Protein AF-A0A139XMS8-F1 (afdb_monomer)

Structure (mmCIF, N/CA/C/O backbone):
data_AF-A0A139XMS8-F1
#
_entry.id   AF-A0A139XMS8-F1
#
loop_
_atom_site.group_PDB
_atom_site.id
_atom_site.type_symbol
_atom_site.label_atom_id
_atom_site.label_alt_id
_atom_site.label_comp_id
_atom_site.label_asym_id
_atom_site.label_entity_id
_atom_site.label_seq_id
_atom_site.pdbx_PDB_ins_code
_atom_site.Cartn_x
_atom_site.Cartn_y
_atom_site.Cartn_z
_atom_site.occupancy
_atom_site.B_iso_or_equiv
_atom_site.auth_seq_id
_atom_site.auth_comp_id
_atom_site.auth_asym_id
_atom_site.auth_atom_id
_atom_site.pdbx_PDB_model_num
ATOM 1 N N . MET A 1 1 ? 12.593 -38.403 -0.834 1.00 28.36 1 MET A N 1
ATOM 2 C CA . MET A 1 1 ? 12.877 -39.832 -1.099 1.00 28.36 1 MET A CA 1
ATOM 3 C C . MET A 1 1 ? 11.917 -40.337 -2.166 1.00 28.36 1 MET A C 1
ATOM 5 O O . MET A 1 1 ? 10.718 -40.277 -1.941 1.00 28.36 1 MET A O 1
ATOM 9 N N . CYS A 1 2 ? 12.423 -40.807 -3.309 1.00 22.36 2 CYS A N 1
ATOM 10 C CA . CYS A 1 2 ? 11.648 -41.627 -4.243 1.00 22.36 2 CYS A CA 1
ATOM 11 C C . CYS A 1 2 ? 11.871 -43.104 -3.906 1.00 22.36 2 CYS A C 1
ATOM 13 O O . CYS A 1 2 ? 13.019 -43.535 -3.907 1.00 22.36 2 CYS A O 1
ATOM 15 N N . ALA A 1 3 ? 10.787 -43.836 -3.636 1.00 28.11 3 ALA A N 1
ATOM 16 C CA . ALA A 1 3 ? 10.523 -45.228 -4.031 1.00 28.11 3 ALA A CA 1
ATOM 17 C C . ALA A 1 3 ? 9.427 -45.806 -3.122 1.00 28.11 3 ALA A C 1
ATOM 19 O O . ALA A 1 3 ? 9.682 -46.049 -1.953 1.00 28.11 3 ALA A O 1
ATOM 20 N N . TYR A 1 4 ? 8.214 -45.983 -3.650 1.00 31.59 4 TYR A N 1
ATOM 21 C CA . TYR A 1 4 ? 7.414 -47.217 -3.585 1.00 31.59 4 TYR A CA 1
ATOM 22 C C . TYR A 1 4 ? 6.057 -46.943 -4.242 1.00 31.59 4 TYR A C 1
ATOM 24 O O . TYR A 1 4 ? 5.257 -46.144 -3.766 1.00 31.59 4 TYR A O 1
ATOM 32 N N . GLY A 1 5 ? 5.827 -47.591 -5.384 1.00 29.69 5 GLY A N 1
ATOM 33 C CA . GLY A 1 5 ? 4.595 -47.477 -6.152 1.00 29.69 5 GLY A CA 1
ATOM 34 C C . GLY A 1 5 ? 3.481 -48.386 -5.635 1.00 29.69 5 GLY A C 1
ATOM 35 O O . GLY A 1 5 ? 3.719 -49.536 -5.264 1.00 29.69 5 GLY A O 1
ATOM 36 N N . ARG A 1 6 ? 2.243 -47.893 -5.722 1.00 28.56 6 ARG A N 1
ATOM 37 C CA . ARG A 1 6 ? 1.033 -48.708 -5.897 1.00 28.56 6 ARG A CA 1
ATOM 38 C C . ARG A 1 6 ? 0.115 -48.017 -6.909 1.00 28.56 6 ARG A C 1
ATOM 40 O O . ARG A 1 6 ? -0.144 -46.825 -6.798 1.00 28.56 6 ARG A O 1
ATOM 47 N N . ARG A 1 7 ? -0.321 -48.776 -7.919 1.00 29.91 7 ARG A N 1
ATOM 48 C CA . ARG A 1 7 ? -1.271 -48.356 -8.965 1.00 29.91 7 ARG A CA 1
ATOM 49 C C . ARG A 1 7 ? -2.703 -48.262 -8.403 1.00 29.91 7 ARG A C 1
ATOM 51 O O . ARG A 1 7 ? -3.052 -49.113 -7.584 1.00 29.91 7 ARG A O 1
ATOM 58 N N . PRO A 1 8 ? -3.541 -47.321 -8.876 1.00 32.38 8 PRO A N 1
ATOM 59 C CA . PRO A 1 8 ? -4.981 -47.316 -8.612 1.00 32.38 8 PRO A CA 1
ATOM 60 C C . PRO A 1 8 ? -5.748 -48.284 -9.549 1.00 32.38 8 PRO A C 1
ATOM 62 O O . PRO A 1 8 ? -5.220 -48.649 -10.606 1.00 32.38 8 PRO A O 1
ATOM 65 N N . PRO A 1 9 ? -6.965 -48.731 -9.175 1.00 37.03 9 PRO A N 1
ATOM 66 C CA . PRO A 1 9 ? -7.770 -49.674 -9.959 1.00 37.03 9 PRO A CA 1
ATOM 67 C C . PRO A 1 9 ? -8.515 -48.993 -11.131 1.00 37.03 9 PRO A C 1
ATOM 69 O O . PRO A 1 9 ? -8.718 -47.778 -11.098 1.00 37.03 9 PRO A O 1
ATOM 72 N N . PRO A 1 10 ? -8.926 -49.754 -12.167 1.00 37.81 10 PRO A N 1
ATOM 73 C CA . PRO A 1 10 ? -9.587 -49.212 -13.356 1.00 37.81 10 PRO A CA 1
ATOM 74 C C . PRO A 1 10 ? -11.092 -48.941 -13.137 1.00 37.81 10 PRO A C 1
ATOM 76 O O . PRO A 1 10 ? -11.709 -49.587 -12.285 1.00 37.81 10 PRO A O 1
ATOM 79 N N . PRO A 1 11 ? -11.699 -48.022 -13.916 1.00 40.06 11 PRO A N 1
ATOM 80 C CA . PRO A 1 11 ? -13.131 -47.727 -13.857 1.00 40.06 11 PRO A CA 1
ATOM 81 C C . PRO A 1 11 ? -13.987 -48.827 -14.526 1.00 40.06 11 PRO A C 1
ATOM 83 O O . PRO A 1 11 ? -13.486 -49.550 -15.393 1.00 40.06 11 PRO A O 1
ATOM 86 N N . PRO A 1 12 ? -15.272 -48.970 -14.140 1.00 41.56 12 PRO A N 1
ATOM 87 C CA . PRO A 1 12 ? -16.176 -49.971 -14.707 1.00 41.56 12 PRO A CA 1
ATOM 88 C C . PRO A 1 12 ? -16.690 -49.577 -16.110 1.00 41.56 12 PRO A C 1
ATOM 90 O O . PRO A 1 12 ? -16.670 -48.396 -16.458 1.00 41.56 12 PRO A O 1
ATOM 93 N N . PRO A 1 13 ? -17.142 -50.553 -16.925 1.00 40.00 13 PRO A N 1
ATOM 94 C CA . PRO A 1 13 ? -17.497 -50.339 -18.325 1.00 40.00 13 PRO A CA 1
ATOM 95 C C . PRO A 1 13 ? -18.930 -49.819 -18.518 1.00 40.00 13 PRO A C 1
ATOM 97 O O . PRO A 1 13 ? -19.867 -50.274 -17.862 1.00 40.00 13 PRO A O 1
ATOM 100 N N . ASP A 1 14 ? -19.083 -48.921 -19.493 1.00 35.31 14 ASP A N 1
ATOM 101 C CA . ASP A 1 14 ? -20.360 -48.445 -20.028 1.00 35.31 14 ASP A CA 1
ATOM 102 C C . ASP A 1 14 ? -21.156 -49.561 -20.721 1.00 35.31 14 ASP A C 1
ATOM 104 O O . ASP A 1 14 ? -20.633 -50.315 -21.547 1.00 35.31 14 ASP A O 1
ATOM 108 N N . GLY A 1 15 ? -22.463 -49.591 -20.458 1.00 32.69 15 GLY A N 1
ATOM 109 C CA . GLY A 1 15 ? -23.435 -50.421 -21.159 1.00 32.69 15 GLY A CA 1
ATOM 110 C C . GLY A 1 15 ? -24.699 -49.642 -21.530 1.00 32.69 15 GLY A C 1
ATOM 111 O O . GLY A 1 15 ? -25.502 -49.328 -20.665 1.00 32.69 15 GLY A O 1
ATOM 112 N N . GLY A 1 16 ? -24.900 -49.419 -22.836 1.00 29.97 16 GLY A N 1
ATOM 113 C CA . GLY A 1 16 ? -26.219 -49.523 -23.489 1.00 29.97 16 GLY A CA 1
ATOM 114 C C . GLY A 1 16 ? -27.179 -48.313 -23.516 1.00 29.97 16 GLY A C 1
ATOM 115 O O . GLY A 1 16 ? -27.996 -48.144 -22.625 1.00 29.97 16 GLY A O 1
ATOM 116 N N . ARG A 1 17 ? -27.128 -47.576 -24.643 1.00 29.95 17 ARG A N 1
ATOM 117 C CA . ARG A 1 17 ? -28.151 -46.800 -25.425 1.00 29.95 17 ARG A CA 1
ATOM 118 C C . ARG A 1 17 ? -29.668 -47.131 -25.221 1.00 29.95 17 ARG A C 1
ATOM 120 O O . ARG A 1 17 ? -29.920 -48.231 -24.741 1.00 29.95 17 ARG A O 1
ATOM 127 N N . PRO A 1 18 ? -30.679 -46.350 -25.744 1.00 44.03 18 PRO A N 1
ATOM 128 C CA . PRO A 1 18 ? -30.630 -45.360 -26.859 1.00 44.03 18 PRO A CA 1
ATOM 129 C C . PRO A 1 18 ? -31.499 -44.054 -26.809 1.00 44.03 18 PRO A C 1
ATOM 131 O O . PRO A 1 18 ? -32.571 -44.001 -26.227 1.00 44.03 18 PRO A O 1
ATOM 134 N N . ALA A 1 19 ? -31.018 -43.055 -27.573 1.00 30.39 19 ALA A N 1
ATOM 135 C CA . ALA A 1 19 ? -31.659 -42.142 -28.555 1.00 30.39 19 ALA A CA 1
ATOM 136 C C . ALA A 1 19 ? -33.022 -41.433 -28.331 1.00 30.39 19 ALA A C 1
ATOM 138 O O . ALA A 1 19 ? -34.051 -42.093 -28.319 1.00 30.39 19 ALA A O 1
ATOM 139 N N . THR A 1 20 ? -33.022 -40.091 -28.499 1.00 29.95 20 THR A N 1
ATOM 140 C CA . THR A 1 20 ? -33.997 -39.332 -29.332 1.00 29.95 20 THR A CA 1
ATOM 141 C C . THR A 1 20 ? -33.492 -37.927 -29.755 1.00 29.95 20 THR A C 1
ATOM 143 O O . THR A 1 20 ? -33.251 -37.088 -28.900 1.00 29.95 20 THR A O 1
ATOM 146 N N . VAL A 1 21 ? -33.416 -37.722 -31.088 1.00 30.81 21 VAL A N 1
ATOM 147 C CA . VAL A 1 21 ? -33.753 -36.539 -31.944 1.00 30.81 21 VAL A CA 1
ATOM 148 C C . VAL A 1 21 ? -32.955 -35.198 -31.846 1.00 30.81 21 VAL A C 1
ATOM 150 O O . VAL A 1 21 ? -32.882 -34.585 -30.794 1.00 30.81 21 VAL A O 1
ATOM 153 N N . GLY A 1 22 ? -32.392 -34.751 -32.999 1.00 29.78 22 GLY A N 1
ATOM 154 C CA . GLY A 1 22 ? -31.512 -33.566 -33.253 1.00 29.78 22 GLY A CA 1
ATOM 155 C C . GLY A 1 22 ? -32.217 -32.198 -33.471 1.00 29.78 22 GLY A C 1
ATOM 156 O O . GLY A 1 22 ? -33.262 -32.033 -32.848 1.00 29.78 22 GLY A O 1
ATOM 157 N N . PRO A 1 23 ? -31.757 -31.236 -34.341 1.00 47.12 23 PRO A N 1
ATOM 158 C CA . PRO A 1 23 ? -30.709 -31.295 -35.398 1.00 47.12 23 PRO A CA 1
ATOM 159 C C . PRO A 1 23 ? -29.750 -30.058 -35.612 1.00 47.12 23 PRO A C 1
ATOM 161 O O . PRO A 1 23 ? -30.007 -28.970 -35.117 1.00 47.12 23 PRO A O 1
ATOM 164 N N . ALA A 1 24 ? -28.715 -30.276 -36.466 1.00 30.39 24 ALA A N 1
ATOM 165 C CA . ALA A 1 24 ? -27.993 -29.390 -37.440 1.00 30.39 24 ALA A CA 1
ATOM 166 C C . ALA A 1 24 ? -27.244 -28.105 -36.975 1.00 30.39 24 ALA A C 1
ATOM 168 O O . ALA A 1 24 ? -27.819 -27.298 -36.266 1.00 30.39 24 ALA A O 1
ATOM 169 N N . GLY A 1 25 ? -26.010 -27.733 -37.381 1.00 28.89 25 GLY A N 1
ATOM 170 C CA . GLY A 1 25 ? -24.952 -28.130 -38.355 1.00 28.89 25 GLY A CA 1
ATOM 171 C C . GLY A 1 25 ? -23.785 -27.087 -38.241 1.00 28.89 25 GLY A C 1
ATOM 172 O O . GLY A 1 25 ? -23.822 -26.334 -37.270 1.00 28.89 25 GLY A O 1
ATOM 173 N N . PRO A 1 26 ? -22.798 -26.904 -39.161 1.00 38.72 26 PRO A N 1
ATOM 174 C CA . PRO A 1 26 ? -22.220 -27.755 -40.206 1.00 38.72 26 PRO A CA 1
ATOM 175 C C . PRO A 1 26 ? -20.687 -28.012 -40.046 1.00 38.72 26 PRO A C 1
ATOM 177 O O . PRO A 1 26 ? -20.003 -27.471 -39.183 1.00 38.72 26 PRO A O 1
ATOM 180 N N . GLN A 1 27 ? -20.173 -28.881 -40.922 1.00 28.97 27 GLN A N 1
ATOM 181 C CA . GLN A 1 27 ? -18.824 -29.460 -41.013 1.00 28.97 27 GLN A CA 1
ATOM 182 C C . GLN A 1 27 ? -17.795 -28.564 -41.732 1.00 28.97 27 GLN A C 1
ATOM 184 O O . GLN A 1 27 ? -18.156 -27.911 -42.707 1.00 28.97 27 GLN A O 1
ATOM 189 N N . ILE A 1 28 ? -16.502 -28.678 -41.380 1.00 30.34 28 ILE A N 1
ATOM 190 C CA . ILE A 1 28 ? -15.370 -28.439 -42.303 1.00 30.34 28 ILE A CA 1
ATOM 191 C C . ILE A 1 28 ? -14.322 -29.566 -42.167 1.00 30.34 28 ILE A C 1
ATOM 193 O O . ILE A 1 28 ? -14.111 -30.142 -41.102 1.00 30.34 28 ILE A O 1
ATOM 197 N N . LEU A 1 29 ? -13.753 -29.902 -43.324 1.00 28.72 29 LEU A N 1
ATOM 198 C CA . LEU A 1 29 ? -13.051 -31.104 -43.773 1.00 28.72 29 LEU A CA 1
ATOM 199 C C . LEU A 1 29 ? -11.656 -31.366 -43.169 1.00 28.72 29 LEU A C 1
ATOM 201 O O . LEU A 1 29 ? -10.852 -30.458 -42.984 1.00 28.72 29 LEU A O 1
ATOM 205 N N . ARG A 1 30 ? -11.336 -32.661 -43.010 1.00 27.09 30 ARG A N 1
ATOM 206 C CA . ARG A 1 30 ? -9.973 -33.217 -42.913 1.00 27.09 30 ARG A CA 1
ATOM 207 C C . ARG A 1 30 ? -9.464 -33.639 -44.296 1.00 27.09 30 ARG A C 1
ATOM 209 O O . ARG A 1 30 ? -10.150 -34.395 -44.976 1.00 27.09 30 ARG A O 1
ATOM 216 N N . VAL A 1 31 ? -8.216 -33.287 -44.599 1.00 29.03 31 VAL A N 1
ATOM 217 C CA . VAL A 1 31 ? -7.251 -33.966 -45.495 1.00 29.03 31 VAL A CA 1
ATOM 218 C C . VAL A 1 31 ? -5.878 -33.600 -44.892 1.00 29.03 31 VAL A C 1
ATOM 220 O O . VAL A 1 31 ? -5.679 -32.435 -44.586 1.00 29.03 31 VAL A O 1
ATOM 223 N N . GLY A 1 32 ? -4.902 -34.444 -44.551 1.00 28.81 32 GLY A N 1
ATOM 224 C CA . GLY A 1 32 ? -4.535 -35.790 -44.972 1.00 28.81 32 GLY A CA 1
ATOM 225 C C . GLY A 1 32 ? -3.138 -35.732 -45.610 1.00 28.81 32 GLY A C 1
ATOM 226 O O . GLY A 1 32 ? -3.072 -35.412 -46.786 1.00 28.81 32 GLY A O 1
ATOM 227 N N . ALA A 1 33 ? -2.056 -36.012 -44.859 1.00 27.94 33 ALA A N 1
ATOM 228 C CA . ALA A 1 33 ? -0.755 -36.493 -45.373 1.00 27.94 33 ALA A CA 1
ATOM 229 C C . ALA A 1 33 ? 0.253 -36.799 -44.233 1.00 27.94 33 ALA A C 1
ATOM 231 O O . ALA A 1 33 ? 0.618 -35.919 -43.461 1.00 27.94 33 ALA A O 1
ATOM 232 N N . SER A 1 34 ? 0.723 -38.048 -44.161 1.00 29.34 34 SER A N 1
ATOM 233 C CA . SER A 1 34 ? 2.033 -38.471 -43.604 1.00 29.34 34 SER A CA 1
ATOM 234 C C . SER A 1 34 ? 3.029 -38.570 -44.781 1.00 29.34 34 SER A C 1
ATOM 236 O O . SER A 1 34 ? 2.517 -38.769 -45.889 1.00 29.34 34 SER A O 1
ATOM 238 N N . PRO A 1 35 ? 4.383 -38.467 -44.656 1.00 37.06 35 PRO A N 1
ATOM 239 C CA . PRO A 1 35 ? 5.286 -39.337 -43.845 1.00 37.06 35 PRO A CA 1
ATOM 240 C C . PRO A 1 35 ? 6.611 -38.609 -43.405 1.00 37.06 35 PRO A C 1
ATOM 242 O O . PRO A 1 35 ? 6.613 -37.382 -43.439 1.00 37.06 35 PRO A O 1
ATOM 245 N N . PRO A 1 36 ? 7.773 -39.250 -43.086 1.00 39.53 36 PRO A N 1
ATOM 246 C CA . PRO A 1 36 ? 8.094 -40.582 -42.545 1.00 39.53 36 PRO A CA 1
ATOM 247 C C . PRO A 1 36 ? 8.868 -40.536 -41.193 1.00 39.53 36 PRO A C 1
ATOM 249 O O . PRO A 1 36 ? 9.216 -39.489 -40.661 1.00 39.53 36 PRO A O 1
ATOM 252 N N . ALA A 1 37 ? 9.136 -41.727 -40.651 1.00 31.66 37 ALA A N 1
ATOM 253 C CA . ALA A 1 37 ? 9.797 -42.015 -39.380 1.00 31.66 37 ALA A CA 1
ATOM 254 C C . ALA A 1 37 ? 11.326 -41.777 -39.350 1.00 31.66 37 ALA A C 1
ATOM 256 O O . ALA A 1 37 ? 12.024 -42.134 -40.298 1.00 31.66 37 ALA A O 1
ATOM 257 N N . SER A 1 38 ? 11.854 -41.338 -38.195 1.00 29.94 38 SER A N 1
ATOM 258 C CA . SER A 1 38 ? 13.256 -41.546 -37.794 1.00 29.94 38 SER A CA 1
ATOM 259 C C . SER A 1 38 ? 13.447 -41.593 -36.264 1.00 29.94 38 SER A C 1
ATOM 261 O O . SER A 1 38 ? 13.057 -40.672 -35.555 1.00 29.94 38 SER A O 1
ATOM 263 N N . SER A 1 39 ? 14.093 -42.678 -35.815 1.00 30.78 39 SER A N 1
ATOM 264 C CA . SER A 1 39 ? 14.874 -42.902 -34.576 1.00 30.78 39 SER A CA 1
ATOM 265 C C . SER A 1 39 ? 14.244 -42.666 -33.190 1.00 30.78 39 SER A C 1
ATOM 267 O O . SER A 1 39 ? 14.100 -41.543 -32.720 1.00 30.78 39 SER A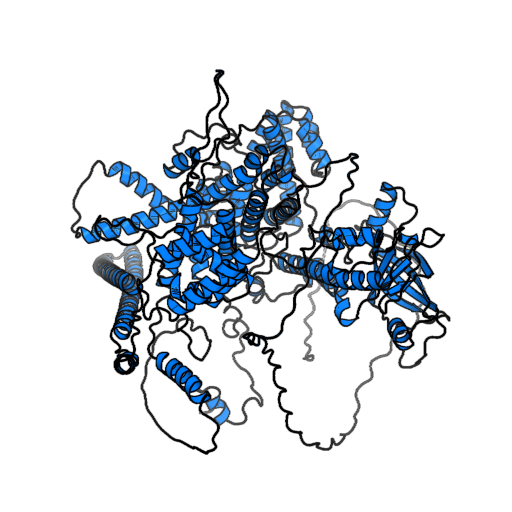 O 1
ATOM 269 N N . ALA A 1 40 ? 14.014 -43.779 -32.484 1.00 33.44 40 ALA A N 1
ATOM 270 C CA . ALA A 1 40 ? 13.751 -43.860 -31.047 1.00 33.44 40 ALA A CA 1
ATOM 271 C C . ALA A 1 40 ? 14.992 -43.500 -30.190 1.00 33.44 40 ALA A C 1
ATOM 273 O O . ALA A 1 40 ? 16.115 -43.787 -30.616 1.00 33.44 40 ALA A O 1
ATOM 274 N N . PRO A 1 41 ? 14.819 -42.941 -28.974 1.00 34.78 41 PRO A N 1
ATOM 275 C CA . PRO A 1 41 ? 15.918 -42.685 -28.042 1.00 34.78 41 PRO A CA 1
ATOM 276 C C . PRO A 1 41 ? 16.336 -43.962 -27.275 1.00 34.78 41 PRO A C 1
ATOM 278 O O . PRO A 1 41 ? 15.494 -44.832 -27.031 1.00 34.78 41 PRO A O 1
ATOM 281 N N . PRO A 1 42 ? 17.618 -44.104 -26.879 1.00 38.53 42 PRO A N 1
ATOM 282 C CA . PRO A 1 42 ? 18.112 -45.292 -26.183 1.00 38.53 42 PRO A CA 1
ATOM 283 C C . PRO A 1 42 ? 17.768 -45.291 -24.675 1.00 38.53 42 PRO A C 1
ATOM 285 O O . PRO A 1 42 ? 17.547 -44.229 -24.090 1.00 38.53 42 PRO A O 1
ATOM 288 N N . PRO A 1 43 ? 17.737 -46.474 -24.025 1.00 39.25 43 PRO A N 1
ATOM 289 C CA . PRO A 1 43 ? 17.393 -46.624 -22.610 1.00 39.25 43 PRO A CA 1
ATOM 290 C C . PRO A 1 43 ? 18.568 -46.284 -21.667 1.00 39.25 43 PRO A C 1
ATOM 292 O O . PRO A 1 43 ? 19.730 -46.368 -22.073 1.00 39.25 43 PRO A O 1
ATOM 295 N N . PRO A 1 44 ? 18.298 -45.947 -20.389 1.00 36.16 44 PRO A N 1
ATOM 296 C CA . PRO A 1 44 ? 19.341 -45.619 -19.419 1.00 36.16 44 PRO A CA 1
ATOM 297 C C . PRO A 1 44 ? 20.100 -46.876 -18.941 1.00 36.16 44 PRO A C 1
ATOM 299 O O . PRO A 1 44 ? 19.476 -47.922 -18.731 1.00 36.16 44 PRO A O 1
ATOM 302 N N . PRO A 1 45 ? 21.430 -46.805 -18.730 1.00 36.62 45 PRO A N 1
ATOM 303 C CA . PRO A 1 45 ? 22.213 -47.954 -18.298 1.00 36.62 45 PRO A CA 1
ATOM 304 C C . PRO A 1 45 ? 22.078 -48.238 -16.795 1.00 36.62 45 PRO A C 1
ATOM 306 O O . PRO A 1 45 ? 22.152 -47.357 -15.939 1.00 36.62 45 PRO A O 1
ATOM 309 N N . SER A 1 46 ? 21.919 -49.527 -16.506 1.00 29.92 46 SER A N 1
ATOM 310 C CA . SER A 1 46 ? 21.890 -50.168 -15.195 1.00 29.92 46 SER A CA 1
ATOM 311 C C . SER A 1 46 ? 23.245 -50.157 -14.478 1.00 29.92 46 SER A C 1
ATOM 313 O O . SER A 1 46 ? 24.302 -50.311 -15.090 1.00 29.92 46 SER A O 1
ATOM 315 N N . ALA A 1 47 ? 23.178 -50.047 -13.152 1.00 34.12 47 ALA A N 1
ATOM 316 C CA . ALA A 1 47 ? 24.291 -50.031 -12.214 1.00 34.12 47 ALA A CA 1
ATOM 317 C C . ALA A 1 47 ? 25.106 -51.339 -12.184 1.00 34.12 47 ALA A C 1
ATOM 319 O O . ALA A 1 47 ? 24.539 -52.423 -12.075 1.00 34.12 47 ALA A O 1
ATOM 320 N N . CYS A 1 48 ? 26.439 -51.216 -12.150 1.00 27.12 48 CYS A N 1
ATOM 321 C CA . CYS A 1 48 ? 27.338 -52.251 -11.633 1.00 27.12 48 CYS A CA 1
ATOM 322 C C . CYS A 1 48 ? 28.633 -51.647 -11.049 1.00 27.12 48 CYS A C 1
ATOM 324 O O . CYS A 1 48 ? 29.446 -51.055 -11.752 1.00 27.12 48 CYS A O 1
ATOM 326 N N . SER A 1 49 ? 28.788 -51.843 -9.736 1.00 31.56 49 SER A N 1
ATOM 327 C CA . SER A 1 49 ? 30.017 -52.040 -8.946 1.00 31.56 49 SER A CA 1
ATOM 328 C C . SER A 1 49 ? 31.296 -51.250 -9.280 1.00 31.56 49 SER A C 1
ATOM 330 O O . SER A 1 49 ? 32.028 -51.598 -10.209 1.00 31.56 49 SER A O 1
ATOM 332 N N . ARG A 1 50 ? 31.714 -50.365 -8.359 1.00 27.47 50 ARG A N 1
ATOM 333 C CA . ARG A 1 50 ? 33.142 -50.127 -8.076 1.00 27.47 50 ARG A CA 1
ATOM 334 C C . ARG A 1 50 ? 33.439 -50.067 -6.571 1.00 27.47 50 ARG A C 1
ATOM 336 O O . ARG A 1 50 ? 32.653 -49.570 -5.778 1.00 27.47 50 ARG A O 1
ATOM 343 N N . ARG A 1 51 ? 34.592 -50.665 -6.255 1.00 29.55 51 ARG A N 1
ATOM 344 C CA . ARG A 1 51 ? 35.261 -50.934 -4.970 1.00 29.55 51 ARG A CA 1
ATOM 345 C C . ARG A 1 51 ? 35.656 -49.665 -4.187 1.00 29.55 51 ARG A C 1
ATOM 347 O O . ARG A 1 51 ? 35.718 -48.594 -4.787 1.00 29.55 51 ARG A O 1
ATOM 354 N N . PRO A 1 52 ? 35.967 -49.787 -2.878 1.00 29.81 52 PRO A N 1
ATOM 355 C CA . PRO A 1 52 ? 36.154 -48.644 -1.993 1.00 29.81 52 PRO A CA 1
ATOM 356 C C . PRO A 1 52 ? 37.519 -47.987 -2.215 1.00 29.81 52 PRO A C 1
ATOM 358 O O . PRO A 1 52 ? 38.548 -48.664 -2.254 1.00 29.81 52 PRO A O 1
ATOM 361 N N . LEU A 1 53 ? 37.529 -46.660 -2.329 1.00 28.34 53 LEU A N 1
ATOM 362 C CA . LEU A 1 53 ? 38.745 -45.861 -2.234 1.00 28.34 53 LEU A CA 1
ATOM 363 C C . LEU A 1 53 ? 38.967 -45.465 -0.774 1.00 28.34 53 LEU A C 1
ATOM 365 O O . LEU A 1 53 ? 38.134 -44.823 -0.141 1.00 28.34 53 LEU A O 1
ATOM 369 N N . VAL A 1 54 ? 40.117 -45.894 -0.264 1.00 32.84 54 VAL A N 1
ATOM 370 C CA . VAL A 1 54 ? 40.679 -45.567 1.044 1.00 32.84 54 VAL A CA 1
ATOM 371 C C . VAL A 1 54 ? 40.976 -44.066 1.094 1.00 32.84 54 VAL A C 1
ATOM 373 O O . VAL A 1 54 ? 41.876 -43.588 0.405 1.00 32.84 54 VAL A O 1
ATOM 376 N N . LEU A 1 55 ? 40.238 -43.323 1.922 1.00 28.42 55 LEU A N 1
ATOM 377 C CA . LEU A 1 55 ? 40.557 -41.938 2.263 1.00 28.42 55 LEU A CA 1
ATOM 378 C C . LEU A 1 55 ? 41.449 -41.905 3.508 1.00 28.42 55 LEU A C 1
ATOM 380 O O . LEU A 1 55 ? 41.097 -42.372 4.589 1.00 28.42 55 LEU A O 1
ATOM 384 N N . ARG A 1 56 ? 42.641 -41.347 3.314 1.00 28.56 56 ARG A N 1
ATOM 385 C CA . ARG A 1 56 ? 43.665 -41.089 4.323 1.00 28.56 56 ARG A CA 1
ATOM 386 C C . ARG A 1 56 ? 43.161 -39.983 5.264 1.00 28.56 56 ARG A C 1
ATOM 388 O O . ARG A 1 56 ? 42.848 -38.890 4.801 1.00 28.56 56 ARG A O 1
ATOM 395 N N . ARG A 1 57 ? 43.094 -40.260 6.572 1.00 29.22 57 ARG A N 1
ATOM 396 C CA . ARG A 1 57 ? 42.822 -39.265 7.629 1.00 29.22 57 ARG A CA 1
ATOM 397 C C . ARG A 1 57 ? 43.833 -38.116 7.525 1.00 29.22 57 ARG A C 1
ATOM 399 O O . ARG A 1 57 ? 45.026 -38.336 7.721 1.00 29.22 57 ARG A O 1
ATOM 406 N N . VAL A 1 58 ? 43.353 -36.904 7.260 1.00 33.69 58 VAL A N 1
ATOM 407 C CA . VAL A 1 58 ? 44.069 -35.655 7.550 1.00 33.69 58 VAL A CA 1
ATOM 408 C C . VAL A 1 58 ? 43.425 -35.073 8.805 1.00 33.69 58 VAL A C 1
ATOM 410 O O . VAL A 1 58 ? 42.206 -34.942 8.870 1.00 33.69 58 VAL A O 1
ATOM 413 N N . ALA A 1 59 ? 44.239 -34.817 9.827 1.00 34.56 59 ALA A N 1
ATOM 414 C CA . ALA A 1 59 ? 43.806 -34.273 11.110 1.00 34.56 59 ALA A CA 1
ATOM 415 C C . ALA A 1 59 ? 43.240 -32.841 10.964 1.00 34.56 59 ALA A C 1
ATOM 417 O O . ALA A 1 59 ? 43.738 -32.084 10.125 1.00 34.56 59 ALA A O 1
ATOM 418 N N . PRO A 1 60 ? 42.244 -32.445 11.779 1.00 32.47 60 PRO A N 1
ATOM 419 C CA . PRO A 1 60 ? 41.725 -31.081 11.780 1.00 32.47 60 PRO A CA 1
ATOM 420 C C . PRO A 1 60 ? 42.764 -30.112 12.368 1.00 32.47 60 PRO A C 1
ATOM 422 O O . PRO A 1 60 ? 43.319 -30.350 13.441 1.00 32.47 60 PRO A O 1
ATOM 425 N N . ARG A 1 61 ? 43.038 -29.016 11.650 1.00 31.84 61 ARG A N 1
ATOM 426 C CA . ARG A 1 61 ? 43.773 -27.854 12.177 1.00 31.84 61 ARG A CA 1
ATOM 427 C C . ARG A 1 61 ? 42.834 -27.002 13.050 1.00 31.84 61 ARG A C 1
ATOM 429 O O . ARG A 1 61 ? 41.655 -26.906 12.714 1.00 31.84 61 ARG A O 1
ATOM 436 N N . PRO A 1 62 ? 43.340 -26.375 14.127 1.00 35.56 62 PRO A N 1
ATOM 437 C CA . PRO A 1 62 ? 42.542 -25.531 15.015 1.00 35.56 62 PRO A CA 1
ATOM 438 C C . PRO A 1 62 ? 42.097 -24.223 14.329 1.00 35.56 62 PRO A C 1
ATOM 440 O O . PRO A 1 62 ? 42.768 -23.770 13.394 1.00 35.56 62 PRO A O 1
ATOM 443 N N . PRO A 1 63 ? 40.987 -23.608 14.783 1.00 35.62 63 PRO A N 1
ATOM 444 C CA . PRO A 1 63 ? 40.471 -22.362 14.225 1.00 35.62 63 PRO A CA 1
ATOM 445 C C . PRO A 1 63 ? 41.398 -21.181 14.543 1.00 35.62 63 PRO A C 1
ATOM 447 O O . PRO A 1 63 ? 41.813 -20.971 15.682 1.00 35.62 63 PRO A O 1
ATOM 450 N N . SER A 1 64 ? 41.727 -20.409 13.510 1.00 30.73 64 SER A N 1
ATOM 451 C CA . SER A 1 64 ? 42.450 -19.142 13.603 1.00 30.73 64 SER A CA 1
ATOM 452 C C . SER A 1 64 ? 41.575 -18.054 14.230 1.00 30.73 64 SER A C 1
ATOM 454 O O . SER A 1 64 ? 40.415 -17.899 13.857 1.00 30.73 64 SER A O 1
ATOM 456 N N . ALA A 1 65 ? 42.173 -17.309 15.158 1.00 32.62 65 ALA A N 1
ATOM 457 C CA . ALA A 1 65 ? 41.583 -16.231 15.944 1.00 32.62 65 ALA A CA 1
ATOM 458 C C . ALA A 1 65 ? 40.925 -15.107 15.108 1.00 32.62 65 ALA A C 1
ATOM 460 O O . ALA A 1 65 ? 41.376 -14.824 13.994 1.00 32.62 65 ALA A O 1
ATOM 461 N N . PRO A 1 66 ? 39.905 -14.423 15.662 1.00 34.69 66 PRO A N 1
ATOM 462 C CA . PRO A 1 66 ? 39.297 -13.247 15.051 1.00 34.69 66 PRO A CA 1
ATOM 463 C C . PRO A 1 66 ? 40.232 -12.030 15.139 1.00 34.69 66 PRO A C 1
ATOM 465 O O . PRO A 1 66 ? 40.803 -11.727 16.187 1.00 34.69 66 PRO A O 1
ATOM 468 N N . SER A 1 67 ? 40.386 -11.323 14.022 1.00 31.53 67 SER A N 1
ATOM 469 C CA . SER A 1 67 ? 41.065 -10.026 13.931 1.00 31.53 67 SER A CA 1
ATOM 470 C C . SER A 1 67 ? 40.256 -8.913 14.625 1.00 31.53 67 SER A C 1
ATOM 472 O O . SER A 1 67 ? 39.026 -8.942 14.556 1.00 31.53 67 SER A O 1
ATOM 474 N N . PRO A 1 68 ? 40.911 -7.922 15.259 1.00 32.91 68 PRO A N 1
ATOM 475 C CA . PRO A 1 68 ? 40.252 -6.914 16.090 1.00 32.91 68 PRO A CA 1
ATOM 476 C C . PRO A 1 68 ? 39.569 -5.804 15.266 1.00 32.91 68 PRO A C 1
ATOM 478 O O . PRO A 1 68 ? 39.964 -5.554 14.123 1.00 32.91 68 PRO A O 1
ATOM 481 N N . PRO A 1 69 ? 38.586 -5.090 15.847 1.00 30.47 69 PRO A N 1
ATOM 482 C CA . PRO A 1 69 ? 37.998 -3.904 15.239 1.00 30.47 69 PRO A CA 1
ATOM 483 C C . PRO A 1 69 ? 38.963 -2.711 15.326 1.00 30.47 69 PRO A C 1
ATOM 485 O O . PRO A 1 69 ? 39.568 -2.440 16.363 1.00 30.47 69 PRO A O 1
ATOM 488 N N . VAL A 1 70 ? 39.096 -1.990 14.213 1.00 27.16 70 VAL A N 1
ATOM 489 C CA . VAL A 1 70 ? 39.851 -0.736 14.111 1.00 27.16 70 VAL A CA 1
ATOM 490 C C . VAL A 1 70 ? 39.092 0.362 14.855 1.00 27.16 70 VAL A C 1
ATOM 492 O O . VAL A 1 70 ? 37.976 0.725 14.489 1.00 27.16 70 VAL A O 1
ATOM 495 N N . THR A 1 71 ? 39.712 0.888 15.905 1.00 26.62 71 THR A N 1
ATOM 496 C CA . THR A 1 71 ? 39.257 2.036 16.686 1.00 26.62 71 THR A CA 1
ATOM 497 C C . THR A 1 71 ? 39.587 3.341 15.958 1.00 26.62 71 THR A C 1
ATOM 499 O O . THR A 1 71 ? 40.747 3.652 15.694 1.00 26.62 71 THR A O 1
ATOM 502 N N . ALA A 1 72 ? 38.566 4.140 15.648 1.00 27.33 72 ALA A N 1
ATOM 503 C CA . ALA A 1 72 ? 38.727 5.532 15.242 1.00 27.33 72 ALA A CA 1
ATOM 504 C C . ALA A 1 72 ? 38.636 6.425 16.490 1.00 27.33 72 ALA A C 1
ATOM 506 O O . ALA A 1 72 ? 37.548 6.771 16.938 1.00 27.33 72 ALA A O 1
ATOM 507 N N . ASN A 1 73 ? 39.790 6.783 17.055 1.00 25.44 73 ASN A N 1
ATOM 508 C CA . ASN A 1 73 ? 39.923 7.867 18.029 1.00 25.44 73 ASN A CA 1
ATOM 509 C C . ASN A 1 73 ? 40.397 9.124 17.293 1.00 25.44 73 ASN A C 1
ATOM 511 O O . ASN A 1 73 ? 41.547 9.184 16.862 1.00 25.44 73 ASN A O 1
ATOM 515 N N . ALA A 1 74 ? 39.539 10.138 17.178 1.00 23.62 74 ALA A N 1
ATOM 516 C CA . ALA A 1 74 ? 39.958 11.503 16.869 1.00 23.62 74 ALA A CA 1
ATOM 517 C C . ALA A 1 74 ? 38.912 12.516 17.359 1.00 23.62 74 ALA A C 1
ATOM 519 O O . ALA A 1 74 ? 38.025 12.914 16.613 1.00 23.62 74 ALA A O 1
ATOM 520 N N . ALA A 1 75 ? 39.044 12.965 18.609 1.00 23.70 75 ALA A N 1
ATOM 521 C CA . ALA A 1 75 ? 38.634 14.309 19.008 1.00 23.70 75 ALA A CA 1
ATOM 522 C C . ALA A 1 75 ? 39.397 14.759 20.265 1.00 23.70 75 ALA A C 1
ATOM 524 O O . ALA A 1 75 ? 39.407 14.062 21.275 1.00 23.70 75 ALA A O 1
ATOM 525 N N . SER A 1 76 ? 39.934 15.981 20.185 1.00 24.62 76 SER A N 1
ATOM 526 C CA . SER A 1 76 ? 40.325 16.873 21.292 1.00 24.62 76 SER A CA 1
ATOM 527 C C . SER A 1 76 ? 41.765 16.808 21.816 1.00 24.62 76 SER A C 1
ATOM 529 O O . SER A 1 76 ? 42.023 16.308 22.902 1.00 24.62 76 SER A O 1
ATOM 531 N N . LEU A 1 77 ? 42.674 17.487 21.106 1.00 24.59 77 LEU A N 1
ATOM 532 C CA . LEU A 1 77 ? 43.785 18.238 21.708 1.00 24.59 77 LEU A CA 1
ATOM 533 C C . LEU A 1 77 ? 44.007 19.527 20.896 1.00 24.59 77 LEU A C 1
ATOM 535 O O . LEU A 1 77 ? 44.743 19.535 19.916 1.00 24.59 77 LEU A O 1
ATOM 539 N N . LEU A 1 78 ? 43.360 20.624 21.297 1.00 25.34 78 LEU A N 1
ATOM 540 C CA . LEU A 1 78 ? 43.761 21.979 20.910 1.00 25.34 78 LEU A CA 1
ATOM 541 C C . LEU A 1 78 ? 43.671 22.888 22.136 1.00 25.34 78 LEU A C 1
ATOM 543 O O . LEU A 1 78 ? 42.609 23.406 22.468 1.00 25.34 78 LEU A O 1
ATOM 547 N N . ALA A 1 79 ? 44.813 23.088 22.788 1.00 24.86 79 ALA A N 1
ATOM 548 C CA . ALA A 1 79 ? 45.082 24.265 23.595 1.00 24.86 79 ALA A CA 1
ATOM 549 C C . ALA A 1 79 ? 46.585 24.585 23.553 1.00 24.86 79 ALA A C 1
ATOM 551 O O . ALA A 1 79 ? 47.424 23.751 23.881 1.00 24.86 79 ALA A O 1
ATOM 552 N N . SER A 1 80 ? 46.859 25.831 23.162 1.00 25.52 80 SER A N 1
ATOM 553 C CA . SER A 1 80 ? 48.019 26.665 23.502 1.00 25.52 80 SER A CA 1
ATOM 554 C C . SER A 1 80 ? 49.437 26.184 23.161 1.00 25.52 80 SER A C 1
ATOM 556 O O . SER A 1 80 ? 50.076 25.482 23.937 1.00 25.52 80 SER A O 1
ATOM 558 N N . SER A 1 81 ? 50.014 26.794 22.122 1.00 26.39 81 SER A N 1
ATOM 559 C CA . SER A 1 81 ? 51.364 27.366 22.221 1.00 26.39 81 SER A CA 1
ATOM 560 C C . SER A 1 81 ? 51.477 28.618 21.347 1.00 26.39 81 SER A C 1
ATOM 562 O O . SER A 1 81 ? 51.424 28.557 20.120 1.00 26.39 81 SER A O 1
ATOM 564 N N . SER A 1 82 ? 51.598 29.755 22.021 1.00 24.55 82 SER A N 1
ATOM 565 C CA . SER A 1 82 ? 51.989 31.073 21.523 1.00 24.55 82 SER A CA 1
ATOM 566 C C . SER A 1 82 ? 53.473 31.125 21.136 1.00 24.55 82 SER A C 1
ATOM 568 O O . SER A 1 82 ? 54.277 30.521 21.843 1.00 24.55 82 SER A O 1
ATOM 570 N N . CYS A 1 83 ? 53.832 31.898 20.099 1.00 24.95 83 CYS A N 1
ATOM 571 C CA . CYS A 1 83 ? 54.801 33.020 20.146 1.00 24.95 83 CYS A CA 1
ATOM 572 C C . CYS A 1 83 ? 55.333 33.433 18.752 1.00 24.95 83 CYS A C 1
ATOM 574 O O . CYS A 1 83 ? 55.730 32.578 17.967 1.00 24.95 83 CYS A O 1
ATOM 576 N N . GLY A 1 84 ? 55.426 34.758 18.535 1.00 24.58 84 GLY A N 1
ATOM 577 C CA . GLY A 1 84 ? 56.280 35.444 17.541 1.00 24.58 84 GLY A CA 1
ATOM 578 C C . GLY A 1 84 ? 55.540 36.003 16.317 1.00 24.58 84 GLY A C 1
ATOM 579 O O . GLY A 1 84 ? 55.412 35.311 15.318 1.00 24.58 84 GLY A O 1
ATOM 580 N N . GLU A 1 85 ? 54.853 37.149 16.403 1.00 25.98 85 GLU A N 1
ATOM 581 C CA . GLU A 1 85 ? 55.365 38.505 16.079 1.00 25.98 85 GLU A CA 1
ATOM 582 C C . GLU A 1 85 ? 56.006 38.658 14.678 1.00 25.98 85 GLU A C 1
ATOM 584 O O . GLU A 1 85 ? 57.110 38.182 14.447 1.00 25.98 85 GLU A O 1
ATOM 589 N N . GLN A 1 86 ? 55.389 39.418 13.762 1.00 25.72 86 GLN A N 1
ATOM 590 C CA . GLN A 1 86 ? 55.675 40.850 13.545 1.00 25.72 86 GLN A CA 1
ATOM 591 C C . GLN A 1 86 ? 54.802 41.459 12.427 1.00 25.72 86 GLN A C 1
ATOM 593 O O . GLN A 1 86 ? 54.270 40.779 11.555 1.00 25.72 86 GLN A O 1
ATOM 598 N N . ALA A 1 87 ? 54.627 42.773 12.551 1.00 25.08 87 ALA A N 1
ATOM 599 C CA . ALA A 1 87 ? 53.658 43.650 11.911 1.00 25.08 87 ALA A CA 1
ATOM 600 C C . ALA A 1 87 ? 54.010 44.097 10.476 1.00 25.08 87 ALA A C 1
ATOM 602 O O . ALA A 1 87 ? 55.171 44.092 10.077 1.00 25.08 87 ALA A O 1
ATOM 603 N N . GLY A 1 88 ? 53.000 44.610 9.757 1.00 23.66 88 GLY A N 1
ATOM 604 C CA . GLY A 1 88 ? 53.182 45.394 8.529 1.00 23.66 88 GLY A CA 1
ATOM 605 C C . GLY A 1 88 ? 51.896 45.642 7.727 1.00 23.66 88 GLY A C 1
ATOM 606 O O . GLY A 1 88 ? 51.630 44.948 6.756 1.00 23.66 88 GLY A O 1
ATOM 607 N N . SER A 1 89 ? 51.098 46.630 8.133 1.00 23.09 89 SER A N 1
ATOM 608 C CA . SER A 1 89 ? 49.997 47.270 7.375 1.00 23.09 89 SER A CA 1
ATOM 609 C C . SER A 1 89 ? 50.529 48.323 6.365 1.00 23.09 89 SER A C 1
ATOM 611 O O . SER A 1 89 ? 51.730 48.586 6.400 1.00 23.09 89 SER A O 1
ATOM 613 N N . PRO A 1 90 ? 49.697 49.175 5.719 1.00 48.19 90 PRO A N 1
ATOM 614 C CA . PRO A 1 90 ? 48.526 48.987 4.830 1.00 48.19 90 PRO A CA 1
ATOM 615 C C . PRO A 1 90 ? 48.679 49.819 3.511 1.00 48.19 90 PRO A C 1
ATOM 617 O O . PRO A 1 90 ? 49.689 50.491 3.367 1.00 48.19 90 PRO A O 1
ATOM 620 N N . LEU A 1 91 ? 47.703 49.821 2.577 1.00 25.94 91 LEU A N 1
ATOM 621 C CA . LEU A 1 91 ? 47.386 50.897 1.578 1.00 25.94 91 LEU A CA 1
ATOM 622 C C . LEU A 1 91 ? 46.230 50.413 0.657 1.00 25.94 91 LEU A C 1
ATOM 624 O O . LEU A 1 91 ? 46.328 49.349 0.060 1.00 25.94 91 LEU A O 1
ATOM 628 N N . GLU A 1 92 ? 45.011 50.954 0.770 1.00 25.27 92 GLU A N 1
ATOM 629 C CA . GLU A 1 92 ? 44.381 52.066 0.010 1.00 25.27 92 GLU A CA 1
ATOM 630 C C . GLU A 1 92 ? 43.967 51.814 -1.469 1.00 25.27 92 GLU A C 1
ATOM 632 O O . GLU A 1 92 ? 44.798 51.661 -2.353 1.00 25.27 92 GLU A O 1
ATOM 637 N N . LYS A 1 93 ? 42.640 51.944 -1.687 1.00 24.56 93 LYS A N 1
ATOM 638 C CA . LYS A 1 93 ? 41.888 52.649 -2.762 1.00 24.56 93 LYS A CA 1
ATOM 639 C C . LYS A 1 93 ? 42.002 52.262 -4.254 1.00 24.56 93 LYS A C 1
ATOM 641 O O . LYS A 1 93 ? 43.013 52.471 -4.908 1.00 24.56 93 LYS A O 1
ATOM 646 N N . SER A 1 94 ? 40.828 51.971 -4.834 1.00 23.98 94 SER A N 1
ATOM 647 C CA . SER A 1 94 ? 40.114 52.734 -5.901 1.00 23.98 94 SER A CA 1
ATOM 648 C C . SER A 1 94 ? 39.382 51.771 -6.855 1.00 23.98 94 SER A C 1
ATOM 650 O O . SER A 1 94 ? 39.953 50.827 -7.381 1.00 23.98 94 SER A O 1
ATOM 652 N N . GLU A 1 95 ? 38.048 51.764 -6.834 1.00 26.89 95 GLU A N 1
ATOM 653 C CA . GLU A 1 95 ? 37.159 52.471 -7.774 1.00 26.89 95 GLU A CA 1
ATOM 654 C C . GLU A 1 95 ? 37.334 52.106 -9.259 1.00 26.89 95 GLU A C 1
ATOM 656 O O . GLU A 1 95 ? 38.199 52.635 -9.951 1.00 26.89 95 GLU A O 1
ATOM 661 N N . ARG A 1 96 ? 36.362 51.358 -9.803 1.00 23.94 96 ARG A N 1
ATOM 662 C CA . ARG A 1 96 ? 35.713 51.751 -11.062 1.00 23.94 96 ARG A CA 1
ATOM 663 C C . ARG A 1 96 ? 34.305 51.169 -11.179 1.00 23.94 96 ARG A C 1
ATOM 665 O O . ARG A 1 96 ? 34.103 49.961 -11.212 1.00 23.94 96 ARG A O 1
ATOM 672 N N . ARG A 1 97 ? 33.336 52.084 -11.226 1.00 25.23 97 ARG A N 1
ATOM 673 C CA . ARG A 1 97 ? 31.956 51.873 -11.672 1.00 25.23 97 ARG A CA 1
ATOM 674 C C . ARG A 1 97 ? 31.938 51.652 -13.182 1.00 25.23 97 ARG A C 1
ATOM 676 O O . ARG A 1 97 ? 32.552 52.441 -13.888 1.00 25.23 97 ARG A O 1
ATOM 683 N N . GLU A 1 98 ? 31.082 50.749 -13.646 1.00 24.95 98 GLU A N 1
ATOM 684 C CA . GLU A 1 98 ? 30.233 50.990 -14.816 1.00 24.95 98 GLU A CA 1
ATOM 685 C C . GLU A 1 98 ? 28.936 50.173 -14.696 1.00 24.95 98 GLU A C 1
ATOM 687 O O . GLU A 1 98 ? 28.933 49.029 -14.247 1.00 24.95 98 GLU A O 1
ATOM 692 N N . ARG A 1 99 ? 27.810 50.837 -14.980 1.00 25.03 99 ARG A N 1
ATOM 693 C CA . ARG A 1 99 ? 26.434 50.332 -14.864 1.00 25.03 99 ARG A CA 1
ATOM 694 C C . ARG A 1 99 ? 25.998 49.736 -16.203 1.00 25.03 99 ARG A C 1
ATOM 696 O O . ARG A 1 99 ? 26.307 50.331 -17.229 1.00 25.03 99 ARG A O 1
ATOM 703 N N . GLY A 1 100 ? 25.150 48.702 -16.185 1.00 22.69 100 GLY A N 1
ATOM 704 C CA . GLY A 1 100 ? 24.381 48.324 -17.377 1.00 22.69 100 GLY A CA 1
ATOM 705 C C . GLY A 1 100 ? 23.596 47.006 -17.326 1.00 22.69 100 GLY A C 1
ATOM 706 O O . GLY A 1 100 ? 24.039 46.040 -17.919 1.00 22.69 100 GLY A O 1
ATOM 707 N N . ALA A 1 101 ? 22.408 47.045 -16.706 1.00 25.94 101 ALA A N 1
ATOM 708 C CA . ALA A 1 101 ? 21.133 46.391 -17.081 1.00 25.94 101 ALA A CA 1
ATOM 709 C C . ALA A 1 101 ? 20.953 44.847 -17.196 1.00 25.94 101 ALA A C 1
ATOM 711 O O . ALA A 1 101 ? 21.720 44.152 -17.850 1.00 25.94 101 ALA A O 1
ATOM 712 N N . ARG A 1 102 ? 19.748 44.422 -16.746 1.00 23.73 102 ARG A N 1
ATOM 713 C CA . ARG A 1 102 ? 19.052 43.105 -16.838 1.00 23.73 102 ARG A CA 1
ATOM 714 C C . ARG A 1 102 ? 19.492 42.087 -15.778 1.00 23.73 102 ARG A C 1
ATOM 716 O O . ARG A 1 102 ? 20.674 41.955 -15.527 1.00 23.73 102 ARG A O 1
ATOM 723 N N . GLY A 1 103 ? 18.634 41.327 -15.109 1.00 24.83 103 GLY A N 1
ATOM 724 C CA . GLY A 1 103 ? 17.199 41.043 -15.176 1.00 24.83 103 GLY A CA 1
ATOM 725 C C . GLY A 1 103 ? 16.921 39.953 -14.121 1.00 24.83 103 GLY A C 1
ATOM 726 O O . GLY A 1 103 ? 17.868 39.356 -13.613 1.00 24.83 103 GLY A O 1
ATOM 727 N N . GLU A 1 104 ? 15.653 39.761 -13.767 1.00 35.34 104 GLU A N 1
ATOM 728 C CA . GLU A 1 104 ? 15.120 38.814 -12.771 1.00 35.34 104 GLU A CA 1
ATOM 729 C C . GLU A 1 104 ? 15.890 37.486 -12.647 1.00 35.34 104 GLU A C 1
ATOM 731 O O . GLU A 1 104 ? 16.029 36.756 -13.629 1.00 35.34 104 GLU A O 1
ATOM 736 N N . LYS A 1 105 ? 16.335 37.151 -11.425 1.00 27.42 105 LYS A N 1
ATOM 737 C CA . LYS A 1 105 ? 16.674 35.784 -11.002 1.00 27.42 105 LYS A CA 1
ATOM 738 C C . LYS A 1 105 ? 16.419 35.577 -9.505 1.00 27.42 105 LYS A C 1
ATOM 740 O O . LYS A 1 105 ? 17.083 36.180 -8.669 1.00 27.42 105 LYS A O 1
ATOM 745 N N . ASP A 1 106 ? 15.472 34.678 -9.250 1.00 28.58 106 ASP A N 1
ATOM 746 C CA . ASP A 1 106 ? 15.454 33.626 -8.228 1.00 28.58 106 ASP A CA 1
ATOM 747 C C . ASP A 1 106 ? 15.745 33.979 -6.759 1.00 28.58 106 ASP A C 1
ATOM 749 O O . ASP A 1 106 ? 16.847 33.799 -6.245 1.00 28.58 106 ASP A O 1
ATOM 753 N N . GLU A 1 107 ? 14.671 34.264 -6.018 1.00 25.97 107 GLU A N 1
ATOM 754 C CA . GLU A 1 107 ? 14.604 34.199 -4.548 1.00 25.97 107 GLU A CA 1
ATOM 755 C C . GLU A 1 107 ? 14.399 32.761 -4.010 1.00 25.97 107 GLU A C 1
ATOM 757 O O . GLU A 1 107 ? 13.816 32.555 -2.949 1.00 25.97 107 GLU A O 1
ATOM 762 N N . ARG A 1 108 ? 14.893 31.726 -4.707 1.00 30.50 108 ARG A N 1
ATOM 763 C CA . ARG A 1 108 ? 14.843 30.326 -4.222 1.00 30.50 108 ARG A CA 1
ATOM 764 C C . ARG A 1 108 ? 16.092 29.871 -3.453 1.00 30.50 108 ARG A C 1
ATOM 766 O O . ARG A 1 108 ? 16.103 28.772 -2.909 1.00 30.50 108 ARG A O 1
ATOM 773 N N . GLY A 1 109 ? 17.116 30.722 -3.342 1.00 26.97 109 GLY A N 1
ATOM 774 C CA . GLY A 1 109 ? 18.359 30.425 -2.613 1.00 26.97 109 GLY A CA 1
ATOM 775 C C . GLY A 1 109 ? 18.450 30.966 -1.178 1.00 26.97 109 GLY A C 1
ATOM 776 O O . GLY A 1 109 ? 19.354 30.580 -0.448 1.00 26.97 109 GLY A O 1
ATOM 777 N N . ALA A 1 110 ? 17.541 31.843 -0.739 1.00 24.78 110 ALA A N 1
ATOM 778 C CA . ALA A 1 110 ? 17.753 32.651 0.473 1.00 24.78 110 ALA A CA 1
ATOM 779 C C . ALA A 1 110 ? 17.226 32.041 1.793 1.00 24.78 110 ALA A C 1
ATOM 781 O O . ALA A 1 110 ? 17.455 32.604 2.859 1.00 24.78 110 ALA A O 1
ATOM 782 N N . LEU A 1 111 ? 16.548 30.887 1.757 1.00 29.47 111 LEU A N 1
ATOM 783 C CA . LEU A 1 111 ? 15.922 30.265 2.941 1.00 29.47 111 LEU A CA 1
ATOM 784 C C . LEU A 1 111 ? 16.718 29.099 3.559 1.00 29.47 111 LEU A C 1
ATOM 786 O O . LEU A 1 111 ? 16.273 28.512 4.546 1.00 29.47 111 LEU A O 1
ATOM 790 N N . ARG A 1 112 ? 17.908 28.771 3.030 1.00 29.80 112 ARG A N 1
ATOM 791 C CA . ARG A 1 112 ? 18.802 27.742 3.606 1.00 29.80 112 ARG A CA 1
ATOM 792 C C . ARG A 1 112 ? 19.943 28.289 4.472 1.00 29.80 112 ARG A C 1
ATOM 794 O O . ARG A 1 112 ? 20.507 27.520 5.246 1.00 29.80 112 ARG A O 1
ATOM 801 N N . ASP A 1 113 ? 20.195 29.596 4.462 1.00 27.14 113 ASP A N 1
ATOM 802 C CA . ASP A 1 113 ? 21.299 30.211 5.212 1.00 27.14 113 ASP A CA 1
ATOM 803 C C . ASP A 1 113 ? 20.833 30.871 6.523 1.00 27.14 113 ASP A C 1
ATOM 805 O O . ASP A 1 113 ? 20.918 32.081 6.725 1.00 27.14 113 ASP A O 1
ATOM 809 N N . LEU A 1 114 ? 20.359 30.049 7.464 1.00 31.56 114 LEU A N 1
ATOM 810 C CA . LEU A 1 114 ? 20.354 30.394 8.893 1.00 31.56 114 LEU A CA 1
ATOM 811 C C . LEU A 1 114 ? 21.670 29.887 9.513 1.00 31.56 114 LEU A C 1
ATOM 813 O O . LEU A 1 114 ? 22.058 28.749 9.242 1.00 31.56 114 LEU A O 1
ATOM 817 N N . PRO A 1 115 ? 22.365 30.667 10.363 1.00 33.03 115 PRO A N 1
ATOM 818 C CA . PRO A 1 115 ? 23.724 30.344 10.786 1.00 33.03 115 PRO A CA 1
ATOM 819 C C . PRO A 1 115 ? 23.788 29.001 11.529 1.00 33.03 115 PRO A C 1
ATOM 821 O O . PRO A 1 115 ? 23.183 28.825 12.591 1.00 33.03 115 PRO A O 1
ATOM 824 N N . SER A 1 116 ? 24.599 28.078 11.003 1.00 45.69 116 SER A N 1
ATOM 825 C CA . SER A 1 116 ? 24.871 26.718 11.507 1.00 45.69 116 SER A CA 1
ATOM 826 C C . SER A 1 116 ? 25.210 26.652 13.007 1.00 45.69 116 SER A C 1
ATOM 828 O O . SER A 1 116 ? 25.003 25.625 13.653 1.00 45.69 116 SER A O 1
ATOM 830 N N . SER A 1 117 ? 25.664 27.773 13.577 1.00 47.50 117 SER A N 1
ATOM 831 C CA . SER A 1 117 ? 25.963 27.967 15.000 1.00 47.50 117 SER A CA 1
ATOM 832 C C . SER A 1 117 ? 24.762 27.699 15.924 1.00 47.50 117 SER A C 1
ATOM 834 O O . SER A 1 117 ? 24.915 27.061 16.967 1.00 47.50 117 SER A O 1
ATOM 836 N N . ARG A 1 118 ? 23.536 28.092 15.531 1.00 49.28 118 ARG A N 1
ATOM 837 C CA . ARG A 1 118 ? 22.346 27.928 16.395 1.00 49.28 118 ARG A CA 1
ATOM 838 C C . ARG A 1 118 ? 21.906 26.461 16.507 1.00 49.28 118 ARG A C 1
ATOM 840 O O . ARG A 1 118 ? 21.551 26.018 17.592 1.00 49.28 118 ARG A O 1
ATOM 847 N N . ARG A 1 119 ? 22.016 25.681 15.421 1.00 48.59 119 ARG A N 1
ATOM 848 C CA . ARG A 1 119 ? 21.674 24.240 15.399 1.00 48.59 119 ARG A CA 1
ATOM 849 C C . ARG A 1 119 ? 22.654 23.390 16.221 1.00 48.59 119 ARG A C 1
ATOM 851 O O . ARG A 1 119 ? 22.239 22.447 16.891 1.00 48.59 119 ARG A O 1
ATOM 858 N N . GLN A 1 120 ? 23.944 23.734 16.196 1.00 55.16 120 GLN A N 1
ATOM 859 C CA . GLN A 1 120 ? 24.978 23.038 16.977 1.00 55.16 120 GLN A CA 1
ATOM 860 C C . GLN A 1 120 ? 24.873 23.334 18.482 1.00 55.16 120 GLN A C 1
ATOM 862 O O . GLN A 1 120 ? 25.086 22.434 19.296 1.00 55.16 120 GLN A O 1
ATOM 867 N N . GLY A 1 121 ? 24.482 24.559 18.859 1.00 58.31 121 GLY A N 1
ATOM 868 C CA . GLY A 1 121 ? 24.287 24.947 20.261 1.00 58.31 121 GLY A CA 1
ATOM 869 C C . GLY A 1 121 ? 23.228 24.110 20.986 1.00 58.31 121 GLY A C 1
ATOM 870 O O . GLY A 1 121 ? 23.473 23.665 22.105 1.00 58.31 121 GLY A O 1
ATOM 871 N N . VAL A 1 122 ? 22.105 23.826 20.316 1.00 65.25 122 VAL A N 1
ATOM 872 C CA . VAL A 1 122 ? 20.961 23.073 20.869 1.00 65.25 122 VAL A CA 1
ATOM 873 C C . VAL A 1 122 ? 21.304 21.603 21.163 1.00 65.25 122 VAL A C 1
ATOM 875 O O . VAL A 1 122 ? 20.882 21.037 22.166 1.00 65.25 122 VAL A O 1
ATOM 878 N N . SER A 1 123 ? 22.133 20.964 20.333 1.00 69.81 123 SER A N 1
ATOM 879 C CA . SER A 1 123 ? 22.515 19.557 20.565 1.00 69.81 123 SER A CA 1
ATOM 880 C C . SER A 1 123 ? 23.408 19.422 21.807 1.00 69.81 123 SER A C 1
ATOM 882 O O . SER A 1 123 ? 23.225 18.542 22.647 1.00 69.81 123 SER A O 1
ATOM 884 N N . HIS A 1 124 ? 24.352 20.348 21.984 1.00 74.94 124 HIS A N 1
ATOM 885 C CA . HIS A 1 124 ? 25.240 20.346 23.144 1.00 74.94 124 HIS A CA 1
ATOM 886 C C . HIS A 1 124 ? 24.510 20.687 24.456 1.00 74.94 124 HIS A C 1
ATOM 888 O O . HIS A 1 124 ? 24.841 20.119 25.501 1.00 74.94 124 HIS A O 1
ATOM 894 N N . THR A 1 125 ? 23.507 21.574 24.425 1.00 76.88 125 THR A N 1
ATOM 895 C CA . THR A 1 125 ? 22.673 21.859 25.605 1.00 76.88 125 THR A CA 1
ATOM 896 C C . THR A 1 125 ? 21.847 20.641 26.012 1.00 76.88 125 THR A C 1
ATOM 898 O O . THR A 1 125 ? 21.864 20.285 27.190 1.00 76.88 125 THR A O 1
ATOM 901 N N . PHE A 1 126 ? 21.210 19.946 25.064 1.00 81.06 126 PHE A N 1
ATOM 902 C CA . PHE A 1 126 ? 20.431 18.736 25.352 1.00 81.06 126 PHE A CA 1
ATOM 903 C C . PHE A 1 126 ? 21.279 17.597 25.920 1.00 81.06 126 PHE A C 1
ATOM 905 O O . PHE A 1 126 ? 20.879 16.970 26.899 1.00 81.06 126 PHE A O 1
ATOM 912 N N . SER A 1 127 ? 22.485 17.377 25.387 1.00 78.38 127 SER A N 1
ATOM 913 C CA . SER A 1 127 ? 23.397 16.355 25.919 1.00 78.38 127 SER A CA 1
ATOM 914 C C . SER A 1 127 ? 23.776 16.624 27.384 1.00 78.38 127 SER A C 1
ATOM 916 O O . SER A 1 127 ? 23.716 15.726 28.228 1.00 78.38 127 SER A O 1
ATOM 918 N N . LYS A 1 128 ? 24.093 17.881 27.725 1.00 77.75 128 LYS A N 1
ATOM 919 C CA . LYS A 1 128 ? 24.381 18.285 29.113 1.00 77.75 128 LYS A CA 1
ATOM 920 C C . LYS A 1 128 ? 23.165 18.151 30.027 1.00 77.75 128 LYS A C 1
ATOM 922 O O . LYS A 1 128 ? 23.302 17.764 31.191 1.00 77.75 128 LYS A O 1
ATOM 927 N N . LEU A 1 129 ? 21.985 18.479 29.511 1.00 77.56 129 LEU A N 1
ATOM 928 C CA . LEU A 1 129 ? 20.740 18.378 30.258 1.00 77.56 129 LEU A CA 1
ATOM 929 C C . LEU A 1 129 ? 20.429 16.911 30.590 1.00 77.56 129 LEU A C 1
ATOM 931 O O . LEU A 1 129 ? 20.193 16.594 31.754 1.00 77.56 129 LEU A O 1
ATOM 935 N N . GLY A 1 130 ? 20.582 16.000 29.625 1.00 72.19 130 GLY A N 1
ATOM 936 C CA . GLY A 1 130 ? 20.381 14.568 29.857 1.00 72.19 130 GLY A CA 1
ATOM 937 C C . GLY A 1 130 ? 21.355 13.952 30.855 1.00 72.19 130 GLY A C 1
ATOM 938 O O . GLY A 1 130 ? 20.939 13.218 31.750 1.00 72.19 130 GLY A O 1
ATOM 939 N N . GLN A 1 131 ? 22.632 14.342 30.809 1.00 72.31 131 GLN A N 1
ATOM 940 C CA . GLN A 1 131 ? 23.622 13.901 31.801 1.00 72.31 131 GLN A CA 1
ATOM 941 C C . GLN A 1 131 ? 23.327 14.387 33.231 1.00 72.31 131 GLN A C 1
ATOM 943 O O . GLN A 1 131 ? 23.817 13.786 34.190 1.00 72.31 131 GLN A O 1
ATOM 948 N N . SER A 1 132 ? 22.573 15.481 33.386 1.00 73.94 132 SER A N 1
ATOM 949 C CA . SER A 1 132 ? 22.304 16.101 34.689 1.00 73.94 132 SER A CA 1
ATOM 950 C C . SER A 1 132 ? 20.932 15.772 35.278 1.00 73.94 132 SER A C 1
ATOM 952 O O . SER A 1 132 ? 20.844 15.688 36.501 1.00 73.94 132 SER A O 1
ATOM 954 N N . ARG A 1 133 ? 19.892 15.571 34.454 1.00 75.50 133 ARG A N 1
ATOM 955 C CA . ARG A 1 133 ? 18.491 15.476 34.912 1.00 75.50 133 ARG A CA 1
ATOM 956 C C . ARG A 1 133 ? 17.856 14.081 34.819 1.00 75.50 133 ARG A C 1
ATOM 958 O O . ARG A 1 133 ? 17.077 13.752 35.702 1.00 75.50 133 ARG A O 1
ATOM 965 N N . TRP A 1 134 ? 18.172 13.251 33.816 1.00 75.19 134 TRP A N 1
ATOM 966 C CA . TRP A 1 134 ? 17.475 11.961 33.589 1.00 75.19 134 TRP A CA 1
ATOM 967 C C . TRP A 1 134 ? 18.409 10.771 33.327 1.00 75.19 134 TRP A C 1
ATOM 969 O O . TRP A 1 134 ? 18.149 9.896 32.502 1.00 75.19 134 TRP A O 1
ATOM 979 N N . LYS A 1 135 ? 19.522 10.721 34.066 1.00 65.88 135 LYS A N 1
ATOM 980 C CA . LYS A 1 135 ? 20.566 9.697 33.898 1.00 65.88 135 LYS A CA 1
ATOM 981 C C . LYS A 1 135 ? 20.137 8.286 34.332 1.00 65.88 135 LYS A C 1
ATOM 983 O O . LYS A 1 135 ? 20.614 7.313 33.760 1.00 65.88 135 LYS A O 1
ATOM 988 N N . ARG A 1 136 ? 19.285 8.177 35.356 1.00 60.41 136 ARG A N 1
ATOM 989 C CA . ARG A 1 136 ? 18.725 6.911 35.856 1.00 60.41 136 ARG A CA 1
ATOM 990 C C . ARG A 1 136 ? 17.201 6.995 35.790 1.00 60.41 136 ARG A C 1
ATOM 992 O O . ARG A 1 136 ? 16.667 8.065 36.093 1.00 60.41 136 ARG A O 1
ATOM 999 N N . PRO A 1 137 ? 16.515 5.916 35.405 1.00 62.06 137 PRO A N 1
ATOM 1000 C CA . PRO A 1 137 ? 15.069 5.934 35.341 1.00 62.06 137 PRO A CA 1
ATOM 1001 C C . PRO A 1 137 ? 14.464 5.764 36.755 1.00 62.06 137 PRO A C 1
ATOM 1003 O O . PRO A 1 137 ? 15.178 5.345 37.674 1.00 62.06 137 PRO A O 1
ATOM 1006 N N . PRO A 1 138 ? 13.191 6.132 36.985 1.00 63.31 138 PRO A N 1
ATOM 1007 C CA . PRO A 1 138 ? 12.574 6.008 38.307 1.00 63.31 138 PRO A CA 1
ATOM 1008 C C . PRO A 1 138 ? 12.430 4.535 38.723 1.00 63.31 138 PRO A C 1
ATOM 1010 O O . PRO A 1 138 ? 12.054 3.694 37.914 1.00 63.31 138 PRO A O 1
ATOM 1013 N N . LEU A 1 139 ? 12.717 4.223 39.992 1.00 56.41 139 LEU A N 1
ATOM 1014 C CA . LEU A 1 139 ? 12.669 2.850 40.529 1.00 56.41 139 LEU A CA 1
ATOM 1015 C C . LEU A 1 139 ? 11.250 2.256 40.508 1.00 56.41 139 LEU A C 1
ATOM 1017 O O . LEU A 1 139 ? 11.076 1.071 40.245 1.00 56.41 139 LEU A O 1
ATOM 1021 N N . VAL A 1 140 ? 10.236 3.092 40.744 1.00 60.31 140 VAL A N 1
ATOM 1022 C CA . VAL A 1 140 ? 8.815 2.733 40.683 1.00 60.31 140 VAL A CA 1
ATOM 1023 C C . VAL A 1 140 ? 8.086 3.791 39.865 1.00 60.31 140 VAL A C 1
ATOM 1025 O O . VAL A 1 140 ? 8.355 4.988 39.986 1.00 60.31 140 VAL A O 1
ATOM 1028 N N . HIS A 1 141 ? 7.162 3.356 39.009 1.00 68.69 141 HIS A N 1
ATOM 1029 C CA . HIS A 1 141 ? 6.349 4.273 38.223 1.00 68.69 141 HIS A CA 1
ATOM 1030 C C . HIS A 1 141 ? 5.423 5.091 39.151 1.00 68.69 141 HIS A C 1
ATOM 1032 O O . HIS A 1 141 ? 4.608 4.476 39.843 1.00 68.69 141 HIS A O 1
ATOM 1038 N N . PRO A 1 142 ? 5.450 6.442 39.121 1.00 69.88 142 PRO A N 1
ATOM 1039 C CA . PRO A 1 142 ? 4.697 7.294 40.055 1.00 69.88 142 PRO A CA 1
ATOM 1040 C C . PRO A 1 142 ? 3.198 6.959 40.154 1.00 69.88 142 PRO A C 1
ATOM 1042 O O . PRO A 1 142 ? 2.648 6.845 41.245 1.00 69.88 142 PRO A O 1
ATOM 1045 N N . ASP A 1 143 ? 2.551 6.716 39.012 1.00 70.62 143 ASP A N 1
ATOM 1046 C CA . ASP A 1 143 ? 1.114 6.407 38.957 1.00 70.62 143 ASP A CA 1
ATOM 1047 C C . ASP A 1 143 ? 0.739 4.942 39.248 1.00 70.62 143 ASP A C 1
ATOM 1049 O O . ASP A 1 143 ? -0.449 4.638 39.395 1.00 70.62 143 ASP A O 1
ATOM 1053 N N . ALA A 1 144 ? 1.700 4.008 39.295 1.00 72.44 144 ALA A N 1
ATOM 1054 C CA . ALA A 1 144 ? 1.381 2.578 39.386 1.00 72.44 144 ALA A CA 1
ATOM 1055 C C . ALA A 1 144 ? 0.668 2.240 40.699 1.00 72.44 144 ALA A C 1
ATOM 1057 O O . ALA A 1 144 ? -0.370 1.580 40.691 1.00 72.44 144 ALA A O 1
ATOM 1058 N N . VAL A 1 145 ? 1.165 2.759 41.821 1.00 72.56 145 VAL A N 1
ATOM 1059 C CA . VAL A 1 145 ? 0.594 2.499 43.149 1.00 72.56 145 VAL A CA 1
ATOM 1060 C C . VAL A 1 145 ? -0.861 2.971 43.241 1.00 72.56 145 VAL A C 1
ATOM 1062 O O . VAL A 1 145 ? -1.716 2.256 43.765 1.00 72.56 145 VAL A O 1
ATOM 1065 N N . GLY A 1 146 ? -1.159 4.168 42.722 1.00 73.56 146 GLY A N 1
ATOM 1066 C CA . GLY A 1 146 ? -2.519 4.712 42.695 1.00 73.56 146 GLY A CA 1
ATOM 1067 C C . GLY A 1 146 ? -3.458 3.861 41.839 1.00 73.56 146 GLY A C 1
ATOM 1068 O O . GLY A 1 146 ? -4.526 3.462 42.305 1.00 73.56 146 GLY A O 1
ATOM 1069 N N . PHE A 1 147 ? -3.018 3.507 40.630 1.00 77.19 147 PHE A N 1
ATOM 1070 C CA . PHE A 1 147 ? -3.792 2.699 39.688 1.00 77.19 147 PHE A CA 1
ATOM 1071 C C . PHE A 1 147 ? -4.136 1.307 40.239 1.00 77.19 147 PHE A C 1
ATOM 1073 O O . PHE A 1 147 ? -5.298 0.897 40.203 1.00 77.19 147 PHE A O 1
ATOM 1080 N N . PHE A 1 148 ? -3.154 0.580 40.784 1.00 79.38 148 PHE A N 1
ATOM 1081 C CA . PHE A 1 148 ? -3.387 -0.781 41.280 1.00 79.38 148 PHE A CA 1
ATOM 1082 C C . PHE A 1 148 ? -4.210 -0.811 42.572 1.00 79.38 148 PHE A C 1
ATOM 1084 O O . PHE A 1 148 ? -4.983 -1.747 42.769 1.00 79.38 148 PHE A O 1
ATOM 1091 N N . ARG A 1 149 ? -4.151 0.233 43.414 1.00 80.25 149 ARG A N 1
ATOM 1092 C CA . ARG A 1 149 ? -5.078 0.374 44.555 1.00 80.25 149 ARG A CA 1
ATOM 1093 C C . ARG A 1 149 ? -6.527 0.541 44.100 1.00 80.25 149 ARG A C 1
ATOM 1095 O O . ARG A 1 149 ? -7.417 -0.086 44.674 1.00 80.25 149 ARG A O 1
ATOM 1102 N N . GLU A 1 150 ? -6.769 1.366 43.081 1.00 78.19 150 GLU A N 1
ATOM 1103 C CA . GLU A 1 150 ? -8.110 1.530 42.507 1.00 78.19 150 GLU A CA 1
ATOM 1104 C C . GLU A 1 150 ? -8.603 0.234 41.853 1.00 78.19 150 GLU A C 1
ATOM 1106 O O . GLU A 1 150 ? -9.740 -0.180 42.097 1.00 78.19 150 GLU A O 1
ATOM 1111 N N . GLN A 1 151 ? -7.743 -0.448 41.086 1.00 79.00 151 GLN A N 1
ATOM 1112 C CA . GLN A 1 151 ? -8.085 -1.740 40.490 1.00 79.00 151 GLN A CA 1
ATOM 1113 C C . GLN A 1 151 ? -8.402 -2.803 41.545 1.00 79.00 151 GLN A C 1
ATOM 1115 O O . GLN A 1 151 ? -9.399 -3.505 41.393 1.00 79.00 151 GLN A O 1
ATOM 1120 N N . LEU A 1 152 ? -7.616 -2.912 42.620 1.00 81.62 152 LEU A N 1
ATOM 1121 C CA . LEU A 1 152 ? -7.864 -3.873 43.698 1.00 81.62 152 LEU A CA 1
ATOM 1122 C C . LEU A 1 152 ? -9.249 -3.655 44.329 1.00 81.62 152 LEU A C 1
ATOM 1124 O O . LEU A 1 152 ? -10.022 -4.604 44.470 1.00 81.62 152 LEU A O 1
ATOM 1128 N N . ALA A 1 153 ? -9.595 -2.399 44.631 1.00 80.44 153 ALA A N 1
ATOM 1129 C CA . ALA A 1 153 ? -10.908 -2.041 45.166 1.00 80.44 153 ALA A CA 1
ATOM 1130 C C . ALA A 1 153 ? -12.050 -2.373 44.183 1.00 80.44 153 ALA A C 1
ATOM 1132 O O . ALA A 1 153 ? -13.133 -2.808 44.591 1.00 80.44 153 ALA A O 1
ATOM 1133 N N . GLU A 1 154 ? -11.827 -2.201 42.875 1.00 79.88 154 GLU A N 1
ATOM 1134 C CA . GLU A 1 154 ? -12.801 -2.589 41.855 1.00 79.88 154 GLU A CA 1
ATOM 1135 C C . GLU A 1 154 ? -12.950 -4.113 41.725 1.00 79.88 154 GLU A C 1
ATOM 1137 O O . GLU A 1 154 ? -14.087 -4.600 41.680 1.00 79.88 154 GLU A O 1
ATOM 1142 N N . GLN A 1 155 ? -11.851 -4.875 41.715 1.00 83.00 155 GLN A N 1
ATOM 1143 C CA . GLN A 1 155 ? -11.899 -6.342 41.665 1.00 83.00 155 GLN A CA 1
ATOM 1144 C C . GLN A 1 155 ? -12.589 -6.920 42.905 1.00 83.00 155 GLN A C 1
ATOM 1146 O O . GLN A 1 155 ? -13.423 -7.815 42.771 1.00 83.00 155 GLN A O 1
ATOM 1151 N N . GLU A 1 156 ? -12.349 -6.355 44.092 1.00 86.06 156 GLU A N 1
ATOM 1152 C CA . GLU A 1 156 ? -13.045 -6.746 45.324 1.00 86.06 156 GLU A CA 1
ATOM 1153 C C . GLU A 1 156 ? -14.568 -6.556 45.201 1.00 86.06 156 GLU A C 1
ATOM 1155 O O . GLU A 1 156 ? -15.367 -7.410 45.600 1.00 86.06 156 GLU A O 1
ATOM 1160 N N . ARG A 1 157 ? -14.998 -5.444 44.591 1.00 80.81 157 ARG A N 1
ATOM 1161 C CA . ARG A 1 157 ? -16.418 -5.165 44.336 1.00 80.81 157 ARG A CA 1
ATOM 1162 C C . ARG A 1 157 ? -17.019 -6.147 43.331 1.00 80.81 157 ARG A C 1
ATOM 1164 O O . ARG A 1 157 ? -18.150 -6.598 43.527 1.00 80.81 157 ARG A O 1
ATOM 1171 N N . LEU A 1 158 ? -16.297 -6.456 42.253 1.00 81.94 158 LEU A N 1
ATOM 1172 C CA . LEU A 1 158 ? -16.735 -7.420 41.239 1.00 81.94 158 LEU A CA 1
ATOM 1173 C C . LEU A 1 158 ? -16.840 -8.833 41.816 1.00 81.94 158 LEU A C 1
ATOM 1175 O O . LEU A 1 158 ? -17.804 -9.532 41.504 1.00 81.94 158 LEU A O 1
ATOM 1179 N N . LEU A 1 159 ? -15.909 -9.219 42.690 1.00 87.19 159 LEU A N 1
ATOM 1180 C CA . LEU A 1 159 ? -15.954 -10.478 43.423 1.00 87.19 159 LEU A CA 1
ATOM 1181 C C . LEU A 1 159 ? -17.206 -10.553 44.308 1.00 87.19 159 LEU A C 1
ATOM 1183 O O . LEU A 1 159 ? -18.014 -11.465 44.133 1.00 87.19 159 LEU A O 1
ATOM 1187 N N . LYS A 1 160 ? -17.448 -9.537 45.147 1.00 88.19 160 LYS A N 1
ATOM 1188 C CA . LYS A 1 160 ? -18.659 -9.448 45.989 1.00 88.19 160 LYS A CA 1
ATOM 1189 C C . LYS A 1 160 ? -19.952 -9.512 45.165 1.00 88.19 160 LYS A C 1
ATOM 1191 O O . LYS A 1 160 ? -20.910 -10.181 45.550 1.00 88.19 160 LYS A O 1
ATOM 1196 N N . ALA A 1 161 ? -19.995 -8.842 44.010 1.00 84.12 161 ALA A N 1
ATOM 1197 C CA . ALA A 1 161 ? -21.150 -8.876 43.111 1.00 84.12 161 ALA A CA 1
ATOM 1198 C C . ALA A 1 161 ? -21.345 -10.256 42.452 1.00 84.12 161 ALA A C 1
ATOM 1200 O O . ALA A 1 161 ? -22.480 -10.728 42.318 1.00 84.12 161 ALA A O 1
ATOM 1201 N N . ALA A 1 162 ? -20.258 -10.918 42.050 1.00 84.56 162 ALA A N 1
ATOM 1202 C CA . ALA A 1 162 ? -20.301 -12.263 41.486 1.00 84.56 162 ALA A CA 1
ATOM 1203 C C . ALA A 1 162 ? -20.782 -13.289 42.524 1.00 84.56 162 ALA A C 1
ATOM 1205 O O . ALA A 1 162 ? -21.647 -14.105 42.202 1.00 84.56 162 ALA A O 1
ATOM 1206 N N . GLU A 1 163 ? -20.299 -13.201 43.766 1.00 88.81 163 GLU A N 1
ATOM 1207 C CA . GLU A 1 163 ? -20.724 -14.049 44.888 1.00 88.81 163 GLU A CA 1
ATOM 1208 C C . GLU A 1 163 ? -22.204 -13.842 45.232 1.00 88.81 163 GLU A C 1
ATOM 1210 O O . GLU A 1 163 ? -22.942 -14.814 45.400 1.00 88.81 163 GLU A O 1
ATOM 1215 N N . ALA A 1 164 ? -22.681 -12.592 45.243 1.00 88.12 164 ALA A N 1
ATOM 1216 C CA . ALA A 1 164 ? -24.100 -12.292 45.431 1.00 88.12 164 ALA A CA 1
ATOM 1217 C C . ALA A 1 164 ? -24.969 -12.905 44.316 1.00 88.12 164 ALA A C 1
ATOM 1219 O O . ALA A 1 164 ? -25.998 -13.523 44.594 1.00 88.12 164 ALA A O 1
ATOM 1220 N N . THR A 1 165 ? -24.527 -12.797 43.057 1.00 85.56 165 THR A N 1
ATOM 1221 C CA . THR A 1 165 ? -25.238 -13.371 41.901 1.00 85.56 165 THR A CA 1
ATOM 1222 C C . THR A 1 165 ? -25.268 -14.902 41.962 1.00 85.56 165 THR A C 1
ATOM 1224 O O . THR A 1 165 ? -26.295 -15.513 41.659 1.00 85.56 165 THR A O 1
ATOM 1227 N N . ALA A 1 166 ? -24.158 -15.531 42.362 1.00 87.25 166 ALA A N 1
ATOM 1228 C CA . ALA A 1 166 ? -24.082 -16.975 42.566 1.00 87.25 166 ALA A CA 1
ATOM 1229 C C . ALA A 1 166 ? -25.027 -17.420 43.692 1.00 87.25 166 ALA A C 1
ATOM 1231 O O . ALA A 1 166 ? -25.851 -18.301 43.465 1.00 87.25 166 ALA A O 1
ATOM 1232 N N . SER A 1 167 ? -25.018 -16.736 44.841 1.00 87.75 167 SER A N 1
ATOM 1233 C CA . SER A 1 167 ? -25.910 -17.038 45.970 1.00 87.75 167 SER A CA 1
ATOM 1234 C C . SER A 1 167 ? -27.398 -16.891 45.613 1.00 87.75 167 SER A C 1
ATOM 1236 O O . SER A 1 167 ? -28.227 -17.712 46.014 1.00 87.75 167 SER A O 1
ATOM 1238 N N . GLU A 1 168 ? -27.773 -15.885 44.814 1.00 87.88 168 GLU A N 1
ATOM 1239 C CA . GLU A 1 168 ? -29.143 -15.773 44.295 1.00 87.88 168 GLU A CA 1
ATOM 1240 C C . GLU A 1 168 ? -29.521 -16.936 43.370 1.00 87.88 168 GLU A C 1
ATOM 1242 O O . GLU A 1 168 ? -30.650 -17.436 43.426 1.00 87.88 168 GLU A O 1
ATOM 1247 N N . LEU A 1 169 ? -28.597 -17.370 42.508 1.00 86.12 169 LEU A N 1
ATOM 1248 C CA . LEU A 1 169 ? -28.814 -18.498 41.605 1.00 86.12 169 LEU A CA 1
ATOM 1249 C C . LEU A 1 169 ? -28.854 -19.835 42.348 1.00 86.12 169 LEU A C 1
ATOM 1251 O O . LEU A 1 169 ? -29.633 -20.695 41.949 1.00 86.12 169 LEU A O 1
ATOM 1255 N N . GLU A 1 170 ? -28.110 -20.001 43.441 1.00 86.75 170 GLU A N 1
ATOM 1256 C CA . GLU A 1 170 ? -28.198 -21.168 44.331 1.00 86.75 170 GLU A CA 1
ATOM 1257 C C . GLU A 1 170 ? -29.572 -21.253 44.996 1.00 86.75 170 GLU A C 1
ATOM 1259 O O . GLU A 1 170 ? -30.208 -22.307 44.966 1.00 86.75 170 GLU A O 1
ATOM 1264 N N . LYS A 1 171 ? -30.093 -20.129 45.508 1.00 87.19 171 LYS A N 1
ATOM 1265 C CA . LYS A 1 171 ? -31.457 -20.061 46.064 1.00 87.19 171 LYS A CA 1
ATOM 1266 C C . LYS A 1 171 ? -32.517 -20.377 45.006 1.00 87.19 171 LYS A C 1
ATOM 1268 O O . LYS A 1 171 ? -33.459 -21.122 45.272 1.00 87.19 171 LYS A O 1
ATOM 1273 N N . LYS A 1 172 ? -32.357 -19.855 43.783 1.00 84.06 172 LYS A N 1
ATOM 1274 C CA . LYS A 1 172 ? -33.244 -20.172 42.648 1.00 84.06 172 LYS A CA 1
ATOM 1275 C C . LYS A 1 172 ? -33.119 -21.632 42.207 1.00 84.06 172 LYS A C 1
ATOM 1277 O O . LYS A 1 172 ? -34.127 -22.223 41.834 1.00 84.06 172 LYS A O 1
ATOM 1282 N N . ALA A 1 173 ? -31.925 -22.220 42.258 1.00 82.12 173 ALA A N 1
ATOM 1283 C CA . ALA A 1 173 ? -31.691 -23.628 41.948 1.00 82.12 173 ALA A CA 1
ATOM 1284 C C . ALA A 1 173 ? -32.340 -24.549 42.989 1.00 82.12 173 ALA A C 1
ATOM 1286 O O . ALA A 1 173 ? -32.969 -25.532 42.602 1.00 82.12 173 ALA A O 1
ATOM 1287 N N . ALA A 1 174 ? -32.257 -24.198 44.277 1.00 80.31 174 ALA A N 1
ATOM 1288 C CA . ALA A 1 174 ? -32.939 -24.905 45.360 1.00 80.31 174 ALA A CA 1
ATOM 1289 C C . ALA A 1 174 ? -34.465 -24.871 45.169 1.00 80.31 174 ALA A C 1
ATOM 1291 O O . ALA A 1 174 ? -35.092 -25.921 45.063 1.00 80.31 174 ALA A O 1
ATOM 1292 N N . HIS A 1 175 ? -35.047 -23.686 44.956 1.00 76.81 175 HIS A N 1
ATOM 1293 C CA . HIS A 1 175 ? -36.483 -23.557 44.677 1.00 76.81 175 HIS A CA 1
ATOM 1294 C C . HIS A 1 175 ? -36.929 -24.255 43.384 1.00 76.81 175 HIS A C 1
ATOM 1296 O O . HIS A 1 175 ? -38.034 -24.791 43.319 1.00 76.81 175 HIS A O 1
ATOM 1302 N N . ALA A 1 176 ? -36.091 -24.265 42.344 1.00 71.19 176 ALA A N 1
ATOM 1303 C CA . ALA A 1 176 ? -36.374 -24.990 41.108 1.00 71.19 176 ALA A CA 1
ATOM 1304 C C . ALA A 1 176 ? -36.256 -26.515 41.277 1.00 71.19 176 ALA A C 1
ATOM 1306 O O . ALA A 1 176 ? -36.941 -27.244 40.562 1.00 71.19 176 ALA A O 1
ATOM 1307 N N . SER A 1 177 ? -35.414 -26.998 42.199 1.00 67.12 177 SER A N 1
ATOM 1308 C CA . SER A 1 177 ? -35.367 -28.411 42.594 1.00 67.12 177 SER A CA 1
ATOM 1309 C C . SER A 1 177 ? -36.659 -28.799 43.304 1.00 67.12 177 SER A C 1
ATOM 1311 O O . SER A 1 177 ? -37.333 -29.717 42.846 1.00 67.12 177 SER A O 1
ATOM 1313 N N . ASP A 1 178 ? -37.062 -28.027 44.316 1.00 70.44 178 ASP A N 1
ATOM 1314 C CA . ASP A 1 178 ? -38.287 -28.271 45.088 1.00 70.44 178 ASP A CA 1
ATOM 1315 C C . ASP A 1 178 ? -39.546 -28.237 44.197 1.00 70.44 178 ASP A C 1
ATOM 1317 O O . ASP A 1 178 ? -40.439 -29.073 44.324 1.00 70.44 178 ASP A O 1
ATOM 1321 N N . ALA A 1 179 ? -39.609 -27.306 43.237 1.00 64.44 179 ALA A N 1
ATOM 1322 C CA . ALA A 1 179 ? -40.719 -27.198 42.287 1.00 64.44 179 ALA A CA 1
ATOM 1323 C C . ALA A 1 179 ? -40.719 -28.302 41.211 1.00 64.44 179 ALA A C 1
ATOM 1325 O O . ALA A 1 179 ? -41.784 -28.690 40.727 1.00 64.44 179 ALA A O 1
ATOM 1326 N N . ALA A 1 180 ? -39.546 -28.805 40.813 1.00 59.50 180 ALA A N 1
ATOM 1327 C CA . ALA A 1 180 ? -39.430 -29.916 39.868 1.00 59.50 180 ALA A CA 1
ATOM 1328 C C . ALA A 1 180 ? -39.759 -31.266 40.521 1.00 59.50 180 ALA A C 1
ATOM 1330 O O . ALA A 1 180 ? -40.309 -32.133 39.845 1.00 59.50 180 ALA A O 1
ATOM 1331 N N . ASP A 1 181 ? -39.463 -31.425 41.813 1.00 62.88 181 ASP A N 1
ATOM 1332 C CA . ASP A 1 181 ? -39.807 -32.619 42.590 1.00 62.88 181 ASP A CA 1
ATOM 1333 C C . ASP A 1 181 ? -41.320 -32.663 42.926 1.00 62.88 181 ASP A C 1
ATOM 1335 O O . ASP A 1 181 ? -41.872 -33.737 43.153 1.00 62.88 181 ASP A O 1
ATOM 1339 N N . ALA A 1 182 ? -42.020 -31.519 42.858 1.00 62.03 182 ALA A N 1
ATOM 1340 C CA . ALA A 1 182 ? -43.474 -31.399 43.034 1.00 62.03 182 ALA A CA 1
ATOM 1341 C C . ALA A 1 182 ? -44.311 -31.515 41.735 1.00 62.03 182 ALA A C 1
ATOM 1343 O O . ALA A 1 182 ? -45.535 -31.635 41.809 1.00 62.03 182 ALA A O 1
ATOM 1344 N N . ALA A 1 183 ? -43.697 -31.465 40.545 1.00 57.03 183 ALA A N 1
ATOM 1345 C CA . ALA A 1 183 ? -44.397 -31.469 39.255 1.00 57.03 183 ALA A CA 1
ATOM 1346 C C . ALA A 1 183 ? -44.015 -32.692 38.396 1.00 57.03 183 ALA A C 1
ATOM 1348 O O . ALA A 1 183 ? -42.928 -32.742 37.824 1.00 57.03 183 ALA A O 1
ATOM 1349 N N . GLU A 1 184 ? -44.935 -33.645 38.205 1.00 50.81 184 GLU A N 1
ATOM 1350 C CA . GLU A 1 184 ? -44.741 -34.879 37.406 1.00 50.81 184 GLU A CA 1
ATOM 1351 C C . GLU A 1 184 ? -44.630 -34.659 35.868 1.00 50.81 184 GLU A C 1
ATOM 1353 O O . GLU A 1 184 ? -44.921 -35.548 35.068 1.00 50.81 184 GLU A O 1
ATOM 1358 N N . GLY A 1 185 ? -44.188 -33.483 35.401 1.00 56.50 185 GLY A N 1
ATOM 1359 C CA . GLY A 1 185 ? -44.165 -33.107 33.980 1.00 56.50 185 GLY A CA 1
ATOM 1360 C C . GLY A 1 185 ? -42.797 -32.658 33.449 1.00 56.50 185 GLY A C 1
ATOM 1361 O O . GLY A 1 185 ? -42.076 -31.883 34.077 1.00 56.50 185 GLY A O 1
ATOM 1362 N N . GLY A 1 186 ? -42.460 -33.063 32.216 1.00 53.72 186 GLY A N 1
ATOM 1363 C CA . GLY A 1 186 ? -41.175 -32.790 31.542 1.00 53.72 186 GLY A CA 1
ATOM 1364 C C . GLY A 1 186 ? -40.782 -31.311 31.352 1.00 53.72 186 GLY A C 1
ATOM 1365 O O . GLY A 1 186 ? -39.633 -31.031 31.004 1.00 53.72 186 GLY A O 1
ATOM 1366 N N . ALA A 1 187 ? -41.683 -30.360 31.618 1.00 53.44 187 ALA A N 1
ATOM 1367 C CA . ALA A 1 187 ? -41.393 -28.924 31.611 1.00 53.44 187 ALA A CA 1
ATOM 1368 C C . ALA A 1 187 ? -40.501 -28.483 32.795 1.00 53.44 187 ALA A C 1
ATOM 1370 O O . ALA A 1 187 ? -39.619 -27.642 32.605 1.00 53.44 187 ALA A O 1
ATOM 1371 N N . GLY A 1 188 ? -40.640 -29.101 33.978 1.00 57.25 188 GLY A N 1
ATOM 1372 C CA . GLY A 1 188 ? -39.835 -28.774 35.168 1.00 57.25 188 GLY A CA 1
ATOM 1373 C C . GLY A 1 188 ? -38.349 -29.132 35.020 1.00 57.25 188 GLY A C 1
ATOM 1374 O O . GLY A 1 188 ? -37.469 -28.383 35.446 1.00 57.25 188 GLY A O 1
ATOM 1375 N N . LYS A 1 189 ? -38.042 -30.222 34.299 1.00 59.31 189 LYS A N 1
ATOM 1376 C CA . LYS A 1 189 ? -36.660 -30.670 34.036 1.00 59.31 189 LYS A CA 1
ATOM 1377 C C . LYS A 1 189 ? -35.867 -29.707 33.140 1.00 59.31 189 LYS A C 1
ATOM 1379 O O . LYS A 1 189 ? -34.675 -29.511 33.374 1.00 59.31 189 LYS A O 1
ATOM 1384 N N . LYS A 1 190 ? -36.510 -29.069 32.148 1.00 61.19 190 LYS A N 1
ATOM 1385 C CA . LYS A 1 190 ? -35.859 -28.046 31.299 1.00 61.19 190 LYS A CA 1
ATOM 1386 C C . LYS A 1 190 ? -35.505 -26.784 32.094 1.00 61.19 190 LYS A C 1
ATOM 1388 O O . LYS A 1 190 ? -34.416 -26.245 31.906 1.00 61.19 190 LYS A O 1
ATOM 1393 N N . GLY A 1 191 ? -36.386 -26.348 33.000 1.00 64.12 191 GLY A N 1
ATOM 1394 C CA . GLY A 1 191 ? -36.128 -25.224 33.907 1.00 64.12 191 GLY A CA 1
ATOM 1395 C C . GLY A 1 191 ? -34.947 -25.491 34.845 1.00 64.12 191 GLY A C 1
ATOM 1396 O O . GLY A 1 191 ? -34.016 -24.688 34.895 1.00 64.12 191 GLY A O 1
ATOM 1397 N N . ARG A 1 192 ? -34.920 -26.668 35.488 1.00 71.12 192 ARG A N 1
ATOM 1398 C CA . ARG A 1 192 ? -33.828 -27.110 36.378 1.00 71.12 192 ARG A CA 1
ATOM 1399 C C . ARG A 1 192 ? -32.466 -27.128 35.675 1.00 71.12 192 ARG A C 1
ATOM 1401 O O . ARG A 1 192 ? -31.525 -26.509 36.158 1.00 71.12 192 ARG A O 1
ATOM 1408 N N . HIS A 1 193 ? -32.378 -27.734 34.488 1.00 77.31 193 HIS A N 1
ATOM 1409 C CA . HIS A 1 193 ? -31.128 -27.784 33.716 1.00 77.31 193 HIS A CA 1
ATOM 1410 C C . HIS A 1 193 ? -30.655 -26.389 33.251 1.00 77.31 193 HIS A C 1
ATOM 1412 O O . HIS A 1 193 ? -29.453 -26.134 33.144 1.00 77.31 193 HIS A O 1
ATOM 1418 N N . SER A 1 194 ? -31.578 -25.464 32.959 1.00 77.94 194 SER A N 1
ATOM 1419 C CA . SER A 1 194 ? -31.228 -24.083 32.598 1.00 77.94 194 SER A CA 1
ATOM 1420 C C . SER A 1 194 ? -30.634 -23.318 33.784 1.00 77.94 194 SER A C 1
ATOM 1422 O O . SER A 1 194 ? -29.601 -22.664 33.631 1.00 77.94 194 SER A O 1
ATOM 1424 N N . VAL A 1 195 ? -31.251 -23.428 34.965 1.00 80.69 195 VAL A N 1
ATOM 1425 C CA . VAL A 1 195 ? -30.776 -22.768 36.193 1.00 80.69 195 VAL A CA 1
ATOM 1426 C C . VAL A 1 195 ? -29.447 -23.371 36.658 1.00 80.69 195 VAL A C 1
ATOM 1428 O O . VAL A 1 195 ? -28.533 -22.632 37.008 1.00 80.69 195 VAL A O 1
ATOM 1431 N N . GLU A 1 196 ? -29.270 -24.689 36.556 1.00 82.50 196 GLU A N 1
ATOM 1432 C CA . GLU A 1 196 ? -28.008 -25.356 36.904 1.00 82.50 196 GLU A CA 1
ATOM 1433 C C . GLU A 1 196 ? -26.854 -24.951 35.964 1.00 82.50 196 GLU A C 1
ATOM 1435 O O . GLU A 1 196 ? -25.730 -24.713 36.410 1.00 82.50 196 GLU A O 1
ATOM 1440 N N . LYS A 1 197 ? -27.128 -24.776 34.661 1.00 85.19 197 LYS A N 1
ATOM 1441 C CA . LYS A 1 197 ? -26.149 -24.228 33.703 1.00 85.19 197 LYS A CA 1
ATOM 1442 C C . LYS A 1 197 ? -25.775 -22.778 34.036 1.00 85.19 197 LYS A C 1
ATOM 1444 O O . LYS A 1 197 ? -24.603 -22.417 33.923 1.00 85.19 197 LYS A O 1
ATOM 1449 N N . GLN A 1 198 ? -26.747 -21.956 34.438 1.00 84.44 198 GLN A N 1
ATOM 1450 C CA . GLN A 1 198 ? -26.503 -20.577 34.876 1.00 84.44 198 GLN A CA 1
ATOM 1451 C C . GLN A 1 198 ? -25.679 -20.531 36.168 1.00 84.44 198 GLN A C 1
ATOM 1453 O O . GLN A 1 198 ? -24.739 -19.743 36.241 1.00 84.44 198 GLN A O 1
ATOM 1458 N N . LEU A 1 199 ? -25.963 -21.410 37.133 1.00 86.81 199 LEU A N 1
ATOM 1459 C CA . LEU A 1 199 ? -25.207 -21.523 38.379 1.00 86.81 199 LEU A CA 1
ATOM 1460 C C . LEU A 1 199 ? -23.756 -21.958 38.130 1.00 86.81 199 LEU A C 1
ATOM 1462 O O . LEU A 1 199 ? -22.834 -21.327 38.637 1.00 86.81 199 LEU A O 1
ATOM 1466 N N . ARG A 1 200 ? -23.520 -22.959 37.269 1.00 85.25 200 ARG A N 1
ATOM 1467 C CA . ARG A 1 200 ? -22.151 -23.348 36.870 1.00 85.25 200 ARG A CA 1
ATOM 1468 C C . ARG A 1 200 ? -21.385 -22.191 36.227 1.00 85.25 200 ARG A C 1
ATOM 1470 O O . ARG A 1 200 ? -20.203 -22.006 36.507 1.00 85.25 200 ARG A O 1
ATOM 1477 N N . LEU A 1 201 ? -22.045 -21.404 35.373 1.00 85.31 201 LEU A N 1
ATOM 1478 C CA . LEU A 1 201 ? -21.431 -20.226 34.757 1.00 85.31 201 LEU A CA 1
ATOM 1479 C C . LEU A 1 201 ? -21.142 -19.125 35.790 1.00 85.31 201 LEU A C 1
ATOM 1481 O O . LEU A 1 201 ? -20.102 -18.475 35.698 1.00 85.31 201 LEU A O 1
ATOM 1485 N N . ALA A 1 202 ? -22.031 -18.927 36.766 1.00 85.06 202 ALA A N 1
ATOM 1486 C CA . ALA A 1 202 ? -21.842 -17.977 37.859 1.00 85.06 202 ALA A CA 1
ATOM 1487 C C . ALA A 1 202 ? -20.679 -18.384 38.776 1.00 85.06 202 ALA A C 1
ATOM 1489 O O . ALA A 1 202 ? -19.807 -17.560 39.029 1.00 85.06 202 ALA A O 1
ATOM 1490 N N . ASN A 1 203 ? -20.576 -19.659 39.159 1.00 88.12 203 ASN A N 1
ATOM 1491 C CA . ASN A 1 203 ? -19.455 -20.158 39.964 1.00 88.12 203 ASN A CA 1
ATOM 1492 C C . ASN A 1 203 ? -18.125 -20.037 39.212 1.00 88.12 203 ASN A C 1
ATOM 1494 O O . ASN A 1 203 ? -17.135 -19.583 39.775 1.00 88.12 203 ASN A O 1
ATOM 1498 N N . LYS A 1 204 ? -18.110 -20.316 37.900 1.00 88.94 204 LYS A N 1
ATOM 1499 C CA . LYS A 1 204 ? -16.923 -20.068 37.065 1.00 88.94 204 LYS A CA 1
ATOM 1500 C C . LYS A 1 204 ? -16.533 -18.582 37.023 1.00 88.94 204 LYS A C 1
ATOM 1502 O O . LYS A 1 204 ? -15.351 -18.266 36.933 1.00 88.94 204 LYS A O 1
ATOM 1507 N N . ARG A 1 205 ? -17.508 -17.665 37.079 1.00 85.69 205 ARG A N 1
ATOM 1508 C CA . ARG A 1 205 ? -17.255 -16.216 37.165 1.00 85.69 205 ARG A CA 1
ATOM 1509 C C . ARG A 1 205 ? -16.701 -15.803 38.526 1.00 85.69 205 ARG A C 1
ATOM 1511 O O . ARG A 1 205 ? -15.826 -14.949 38.543 1.00 85.69 205 ARG A O 1
ATOM 1518 N N . VAL A 1 206 ? -17.182 -16.398 39.618 1.00 87.06 206 VAL A N 1
ATOM 1519 C CA . VAL A 1 206 ? -16.653 -16.166 40.972 1.00 87.06 206 VAL A CA 1
ATOM 1520 C C . VAL A 1 206 ? -15.197 -16.608 41.055 1.00 87.06 206 VAL A C 1
ATOM 1522 O O . VAL A 1 206 ? -14.355 -15.807 41.436 1.00 87.06 206 VAL A O 1
ATOM 1525 N N . GLU A 1 207 ? -14.874 -17.825 40.615 1.00 86.94 207 GLU A N 1
ATOM 1526 C CA . GLU A 1 207 ? -13.491 -18.324 40.631 1.00 86.94 207 GLU A CA 1
ATOM 1527 C C . GLU A 1 207 ? -12.555 -17.463 39.767 1.00 86.94 207 GLU A C 1
ATOM 1529 O O . GLU A 1 207 ? -11.462 -17.099 40.194 1.00 86.94 207 GLU A O 1
ATOM 1534 N N . ALA A 1 208 ? -13.012 -17.029 38.587 1.00 84.44 208 ALA A N 1
ATOM 1535 C CA . ALA A 1 208 ? -12.249 -16.091 37.765 1.00 84.44 208 ALA A CA 1
ATOM 1536 C C . ALA A 1 208 ? -12.076 -14.707 38.427 1.00 84.44 208 ALA A C 1
ATOM 1538 O O . ALA A 1 208 ? -11.041 -14.072 38.240 1.00 84.44 208 ALA A O 1
ATOM 1539 N N . ALA A 1 209 ? -13.076 -14.223 39.173 1.00 83.25 209 ALA A N 1
ATOM 1540 C CA . ALA A 1 209 ? -13.001 -12.953 39.896 1.00 83.25 209 ALA A CA 1
ATOM 1541 C C . ALA A 1 209 ? -12.066 -13.036 41.113 1.00 83.25 209 ALA A C 1
ATOM 1543 O O . ALA A 1 209 ? -11.309 -12.099 41.341 1.00 83.25 209 ALA A O 1
ATOM 1544 N N . LYS A 1 210 ? -12.067 -14.162 41.843 1.00 87.88 210 LYS A N 1
ATOM 1545 C CA . LYS A 1 210 ? -11.125 -14.423 42.943 1.00 87.88 210 LYS A CA 1
ATOM 1546 C C . LYS A 1 210 ? -9.688 -14.416 42.449 1.00 87.88 210 LYS A C 1
ATOM 1548 O O . LYS A 1 210 ? -8.874 -13.696 43.007 1.00 87.88 210 LYS A O 1
ATOM 1553 N N . LYS A 1 211 ? -9.412 -15.142 41.359 1.00 86.88 211 LYS A N 1
ATOM 1554 C CA . LYS A 1 211 ? -8.078 -15.169 40.746 1.00 86.88 211 LYS A CA 1
ATOM 1555 C C . LYS A 1 211 ? -7.582 -13.757 40.415 1.00 86.88 211 LYS A C 1
ATOM 1557 O O . LYS A 1 211 ? -6.522 -13.364 40.863 1.00 86.88 211 LYS A O 1
ATOM 1562 N N . ARG A 1 212 ? -8.410 -12.946 39.744 1.00 81.75 212 ARG A N 1
ATOM 1563 C CA . ARG A 1 212 ? -8.069 -11.547 39.414 1.00 81.75 212 ARG A CA 1
ATOM 1564 C C . ARG A 1 212 ? -7.844 -10.657 40.637 1.00 81.75 212 ARG A C 1
ATOM 1566 O O . ARG A 1 212 ? -7.070 -9.711 40.552 1.00 81.75 212 ARG A O 1
ATOM 1573 N N . PHE A 1 213 ? -8.570 -10.901 41.727 1.00 86.69 213 PHE A N 1
ATOM 1574 C CA . PHE A 1 213 ? -8.390 -10.162 42.973 1.00 86.69 213 PHE A CA 1
ATOM 1575 C C . PHE A 1 213 ? -7.047 -10.502 43.631 1.00 86.69 213 PHE A C 1
ATOM 1577 O O . PHE A 1 213 ? -6.333 -9.580 44.019 1.00 86.69 213 PHE A O 1
ATOM 1584 N N . GLU A 1 214 ? -6.687 -11.787 43.702 1.00 84.94 214 GLU A N 1
ATOM 1585 C CA . GLU A 1 214 ? -5.380 -12.215 44.222 1.00 84.94 214 GLU A CA 1
ATOM 1586 C C . GLU A 1 214 ? -4.233 -11.710 43.333 1.00 84.94 214 GLU A C 1
ATOM 1588 O O . GLU A 1 214 ? -3.331 -11.057 43.848 1.00 84.94 214 GLU A O 1
ATOM 1593 N N . ASP A 1 215 ? -4.326 -11.846 42.003 1.00 79.38 215 ASP A N 1
ATOM 1594 C CA . ASP A 1 215 ? -3.309 -11.337 41.062 1.00 79.38 215 ASP A CA 1
ATOM 1595 C C . ASP A 1 215 ? -3.054 -9.818 41.256 1.00 79.38 215 ASP A C 1
ATOM 1597 O O . ASP A 1 215 ? -1.915 -9.334 41.268 1.00 79.38 215 ASP A O 1
ATOM 1601 N N . ALA A 1 216 ? -4.127 -9.031 41.431 1.00 78.88 216 ALA A N 1
ATOM 1602 C CA . ALA A 1 216 ? -4.037 -7.587 41.667 1.00 78.88 216 ALA A CA 1
ATOM 1603 C C . ALA A 1 216 ? -3.428 -7.254 43.039 1.00 78.88 216 ALA A C 1
ATOM 1605 O O . ALA A 1 216 ? -2.709 -6.259 43.178 1.00 78.88 216 ALA A O 1
ATOM 1606 N N . ARG A 1 217 ? -3.713 -8.077 44.052 1.00 82.62 217 ARG A N 1
ATOM 1607 C CA . ARG A 1 217 ? -3.166 -7.933 45.401 1.00 82.62 217 ARG A CA 1
ATOM 1608 C C . ARG A 1 217 ? -1.671 -8.239 45.421 1.00 82.62 217 ARG A C 1
ATOM 1610 O O . ARG A 1 217 ? -0.912 -7.424 45.940 1.00 82.62 217 ARG A O 1
ATOM 1617 N N . GLU A 1 218 ? -1.259 -9.352 44.820 1.00 81.38 218 GLU A N 1
ATOM 1618 C CA . GLU A 1 218 ? 0.148 -9.749 44.692 1.00 81.38 218 GLU A CA 1
ATOM 1619 C C . GLU A 1 218 ? 0.965 -8.676 43.975 1.00 81.38 218 GLU A C 1
ATOM 1621 O O . GLU A 1 218 ? 2.040 -8.302 44.438 1.00 81.38 218 GLU A O 1
ATOM 1626 N N . THR A 1 219 ? 0.417 -8.099 42.901 1.00 76.50 219 THR A N 1
ATOM 1627 C CA . THR A 1 219 ? 1.059 -6.987 42.185 1.00 76.50 219 THR A CA 1
ATOM 1628 C C . THR A 1 219 ? 1.315 -5.794 43.114 1.00 76.50 219 THR A C 1
ATOM 1630 O O . THR A 1 219 ? 2.406 -5.227 43.109 1.00 76.50 219 THR A O 1
ATOM 1633 N N . LEU A 1 220 ? 0.334 -5.403 43.936 1.00 77.38 220 LEU A N 1
ATOM 1634 C CA . LEU A 1 220 ? 0.474 -4.269 44.856 1.00 77.38 220 LEU A CA 1
ATOM 1635 C C . LEU A 1 220 ? 1.456 -4.565 46.002 1.00 77.38 220 LEU A C 1
ATOM 1637 O O . LEU A 1 220 ? 2.223 -3.683 46.390 1.00 77.38 220 LEU A O 1
ATOM 1641 N N . GLU A 1 221 ? 1.441 -5.792 46.528 1.00 78.62 221 GLU A N 1
ATOM 1642 C CA . GLU A 1 221 ? 2.402 -6.252 47.537 1.00 78.62 221 GLU A CA 1
ATOM 1643 C C . GLU A 1 221 ? 3.830 -6.246 46.975 1.00 78.62 221 GLU A C 1
ATOM 1645 O O . GLU A 1 221 ? 4.743 -5.763 47.644 1.00 78.62 221 GLU A O 1
ATOM 1650 N N . ALA A 1 222 ? 4.015 -6.679 45.726 1.00 71.88 222 ALA A N 1
ATOM 1651 C CA . ALA A 1 222 ? 5.300 -6.642 45.043 1.00 71.88 222 ALA A CA 1
ATOM 1652 C C . ALA A 1 222 ? 5.807 -5.194 44.866 1.00 71.88 222 ALA A C 1
ATOM 1654 O O . ALA A 1 222 ? 6.952 -4.901 45.210 1.00 71.88 222 ALA A O 1
ATOM 1655 N N . ILE A 1 223 ? 4.951 -4.256 44.424 1.00 70.50 223 ILE A N 1
ATOM 1656 C CA . ILE A 1 223 ? 5.313 -2.825 44.313 1.00 70.50 223 ILE A CA 1
ATOM 1657 C C . ILE A 1 223 ? 5.752 -2.262 45.677 1.00 70.50 223 ILE A C 1
ATOM 1659 O O . ILE A 1 223 ? 6.771 -1.576 45.761 1.00 70.50 223 ILE A O 1
ATOM 1663 N N . ALA A 1 224 ? 5.019 -2.578 46.749 1.00 70.56 224 ALA A N 1
ATOM 1664 C CA . ALA A 1 224 ? 5.339 -2.114 48.099 1.00 70.56 224 ALA A CA 1
ATOM 1665 C C . ALA A 1 224 ? 6.662 -2.693 48.633 1.00 70.56 224 ALA A C 1
ATOM 1667 O O . ALA A 1 224 ? 7.390 -1.997 49.341 1.00 70.56 224 ALA A O 1
ATOM 1668 N N . GLN A 1 225 ? 6.997 -3.941 48.283 1.00 66.88 225 GLN A N 1
ATOM 1669 C CA . GLN A 1 225 ? 8.275 -4.560 48.651 1.00 66.88 225 GLN A CA 1
ATOM 1670 C C . GLN A 1 225 ? 9.460 -3.801 48.044 1.00 66.88 225 GLN A C 1
ATOM 1672 O O . GLN A 1 225 ? 10.417 -3.514 48.764 1.00 66.88 225 GLN A O 1
ATOM 1677 N N . VAL A 1 226 ? 9.360 -3.383 46.778 1.00 64.38 226 VAL A N 1
ATOM 1678 C CA . VAL A 1 226 ? 10.404 -2.590 46.102 1.00 64.38 226 VAL A CA 1
ATOM 1679 C C . VAL A 1 226 ? 10.514 -1.174 46.659 1.00 64.38 226 VAL A C 1
ATOM 1681 O O . VAL A 1 226 ? 11.626 -0.689 46.844 1.00 64.38 226 VAL A O 1
ATOM 1684 N N . GLU A 1 227 ? 9.399 -0.521 47.000 1.00 63.50 227 GLU A N 1
ATOM 1685 C CA . GLU A 1 227 ? 9.442 0.783 47.686 1.00 63.50 227 GLU A CA 1
ATOM 1686 C C . GLU A 1 227 ? 10.095 0.701 49.077 1.00 63.50 227 GLU A C 1
ATOM 1688 O O . GLU A 1 227 ? 10.673 1.680 49.548 1.00 63.50 227 GLU A O 1
ATOM 1693 N N . SER A 1 228 ? 9.993 -0.455 49.742 1.00 54.97 228 SER A N 1
ATOM 1694 C CA . SER A 1 228 ? 10.512 -0.680 51.097 1.00 54.97 228 SER A CA 1
ATOM 1695 C C . SER A 1 228 ? 11.949 -1.212 51.159 1.00 54.97 228 SER A C 1
ATOM 1697 O O . SER A 1 228 ? 12.526 -1.247 52.249 1.00 54.97 228 SER A O 1
ATOM 1699 N N . ALA A 1 229 ? 12.527 -1.632 50.028 1.00 51.03 229 ALA A N 1
ATOM 1700 C CA . ALA A 1 229 ? 13.882 -2.166 49.982 1.00 51.03 229 ALA A CA 1
ATOM 1701 C C . ALA A 1 229 ? 14.900 -1.057 50.331 1.00 51.03 229 ALA A C 1
ATOM 1703 O O . ALA A 1 229 ? 14.890 0.004 49.700 1.00 51.03 229 ALA A O 1
ATOM 1704 N N . PRO A 1 230 ? 15.770 -1.248 51.343 1.00 42.38 230 PRO A N 1
ATOM 1705 C CA . PRO A 1 230 ? 16.799 -0.269 51.663 1.00 42.38 230 PRO A CA 1
ATOM 1706 C C . PRO A 1 230 ? 17.773 -0.165 50.485 1.00 42.38 230 PRO A C 1
ATOM 1708 O O . PRO A 1 230 ? 18.368 -1.156 50.076 1.00 42.38 230 PRO A O 1
ATOM 1711 N N . ASN A 1 231 ? 17.934 1.040 49.931 1.00 44.78 231 ASN A N 1
ATOM 1712 C CA . ASN A 1 231 ? 18.968 1.321 48.937 1.00 44.78 231 ASN A CA 1
ATOM 1713 C C . ASN A 1 231 ? 20.342 1.017 49.556 1.00 44.78 231 ASN A C 1
ATOM 1715 O O . ASN A 1 231 ? 20.826 1.809 50.363 1.00 44.78 231 ASN A O 1
ATOM 1719 N N . GLU A 1 232 ? 21.001 -0.072 49.160 1.00 42.81 232 GLU A N 1
ATOM 1720 C CA . GLU A 1 232 ? 22.396 -0.341 49.554 1.00 42.81 232 GLU A CA 1
ATOM 1721 C C . GLU A 1 232 ? 23.356 0.767 49.050 1.00 42.81 232 GLU A C 1
ATOM 1723 O O . GLU A 1 232 ? 24.392 1.026 49.657 1.00 42.81 232 GLU A O 1
ATOM 1728 N N . ASP A 1 233 ? 22.943 1.544 48.038 1.00 41.50 233 ASP A N 1
ATOM 1729 C CA . ASP A 1 233 ? 23.620 2.760 47.554 1.00 41.50 233 ASP A CA 1
ATOM 1730 C C . ASP A 1 233 ? 23.532 3.967 48.523 1.00 41.50 233 ASP A C 1
ATOM 1732 O O . ASP A 1 233 ? 24.250 4.961 48.354 1.00 41.50 233 ASP A O 1
ATOM 1736 N N . ALA A 1 234 ? 22.654 3.939 49.535 1.00 41.00 234 ALA A N 1
ATOM 1737 C CA . ALA A 1 234 ? 22.515 5.049 50.483 1.00 41.00 234 ALA A CA 1
ATOM 1738 C C . ALA A 1 234 ? 23.694 5.123 51.472 1.00 41.00 234 ALA A C 1
ATOM 1740 O O . ALA A 1 234 ? 24.104 6.223 51.846 1.00 41.00 234 ALA A O 1
ATOM 1741 N N . GLU A 1 235 ? 24.306 3.987 51.826 1.00 37.75 235 GLU A N 1
ATOM 1742 C CA . GLU A 1 235 ? 25.442 3.954 52.761 1.00 37.75 235 GLU A CA 1
ATOM 1743 C C . GLU A 1 235 ? 26.776 4.389 52.114 1.00 37.75 235 GLU A C 1
ATOM 1745 O O . GLU A 1 235 ? 27.652 4.928 52.799 1.00 37.75 235 GLU A O 1
ATOM 1750 N N . GLU A 1 236 ? 26.943 4.253 50.790 1.00 36.84 236 GLU A N 1
ATOM 1751 C CA . GLU A 1 236 ? 28.077 4.878 50.081 1.00 36.84 236 GLU A CA 1
ATOM 1752 C C . GLU A 1 236 ? 27.871 6.384 49.857 1.00 36.84 236 GLU A C 1
ATOM 1754 O O . GLU A 1 236 ? 28.846 7.149 49.840 1.00 36.84 236 GLU A O 1
ATOM 1759 N N . SER A 1 237 ? 26.617 6.841 49.770 1.00 35.53 237 SER A N 1
ATOM 1760 C CA . SER A 1 237 ? 26.299 8.266 49.661 1.00 35.53 237 SER A CA 1
ATOM 1761 C C . SER A 1 237 ? 26.686 9.036 50.930 1.00 35.53 237 SER A C 1
ATOM 1763 O O . SER A 1 237 ? 27.208 10.147 50.801 1.00 35.53 237 SER A O 1
ATOM 1765 N N . GLU A 1 238 ? 26.555 8.442 52.123 1.00 36.41 238 GLU A N 1
ATOM 1766 C CA . GLU A 1 238 ? 26.936 9.073 53.402 1.00 36.41 238 GLU A CA 1
ATOM 1767 C C . GLU A 1 238 ? 28.453 9.323 53.529 1.00 36.41 238 GLU A C 1
ATOM 1769 O O . GLU A 1 238 ? 28.891 10.324 54.099 1.00 36.41 238 GLU A O 1
ATOM 1774 N N . LYS A 1 239 ? 29.308 8.494 52.912 1.00 36.16 239 LYS A N 1
ATOM 1775 C CA . LYS A 1 239 ? 30.769 8.742 52.899 1.00 36.16 239 LYS A CA 1
ATOM 1776 C C . LYS A 1 239 ? 31.204 9.803 51.885 1.00 36.16 239 LYS A C 1
ATOM 1778 O O . LYS A 1 239 ? 32.301 10.353 52.006 1.00 36.16 239 LYS A O 1
ATOM 1783 N N . SER A 1 240 ? 30.356 10.126 50.909 1.00 33.03 240 SER A N 1
ATOM 1784 C CA . SER A 1 240 ? 30.605 11.180 49.914 1.00 33.03 240 SER A CA 1
ATOM 1785 C C . SER A 1 240 ? 30.169 12.585 50.378 1.00 33.03 240 SER A C 1
ATOM 1787 O O . SER A 1 240 ? 30.470 13.585 49.717 1.00 33.03 240 SER A O 1
ATOM 1789 N N . GLU A 1 241 ? 29.550 12.691 51.561 1.00 34.81 241 GLU A N 1
ATOM 1790 C CA . GLU A 1 241 ? 28.973 13.924 52.127 1.00 34.81 241 GLU A CA 1
ATOM 1791 C C . GLU A 1 241 ? 29.984 15.043 52.442 1.00 34.81 241 GLU A C 1
ATOM 1793 O O . GLU A 1 241 ? 29.595 16.189 52.670 1.00 34.81 241 GLU A O 1
ATOM 1798 N N . ALA A 1 242 ? 31.292 14.776 52.377 1.00 31.64 242 ALA A N 1
ATOM 1799 C CA . ALA A 1 242 ? 32.332 15.787 52.599 1.00 31.64 242 ALA A CA 1
ATOM 1800 C C . ALA A 1 242 ? 32.686 16.633 51.354 1.00 31.64 242 ALA A C 1
ATOM 1802 O O . ALA A 1 242 ? 33.470 17.581 51.457 1.00 31.64 242 ALA A O 1
ATOM 1803 N N . ARG A 1 243 ? 32.128 16.338 50.169 1.00 31.89 243 ARG A N 1
ATOM 1804 C CA . ARG A 1 243 ? 32.353 17.125 48.939 1.00 31.89 243 ARG A CA 1
ATOM 1805 C C . ARG A 1 243 ? 31.045 17.461 48.225 1.00 31.89 243 ARG A C 1
ATOM 1807 O O . ARG A 1 243 ? 30.753 16.941 47.160 1.00 31.89 243 ARG A O 1
ATOM 1814 N N . GLY A 1 244 ? 30.296 18.397 48.805 1.00 32.22 244 GLY A N 1
ATOM 1815 C CA . GLY A 1 244 ? 29.470 19.384 48.096 1.00 32.22 244 GLY A CA 1
ATOM 1816 C C . GLY A 1 244 ? 28.805 18.969 46.776 1.00 32.22 244 GLY A C 1
ATOM 1817 O O . GLY A 1 244 ? 28.972 19.669 45.783 1.00 32.22 244 GLY A O 1
ATOM 1818 N N . VAL A 1 245 ? 28.023 17.888 46.761 1.00 27.92 245 VAL A N 1
ATOM 1819 C CA . VAL A 1 245 ? 27.040 17.608 45.704 1.00 27.92 245 VAL A CA 1
ATOM 1820 C C . VAL A 1 245 ? 25.780 17.057 46.367 1.00 27.92 245 VAL A C 1
ATOM 1822 O O . VAL A 1 245 ? 25.551 15.856 46.418 1.00 27.92 245 VAL A O 1
ATOM 1825 N N . ARG A 1 246 ? 24.910 17.948 46.858 1.00 27.88 246 ARG A N 1
ATOM 1826 C CA . ARG A 1 246 ? 23.483 17.611 46.926 1.00 27.88 246 ARG A CA 1
ATOM 1827 C C . ARG A 1 246 ? 22.999 17.499 45.480 1.00 27.88 246 ARG A C 1
ATOM 1829 O O . ARG A 1 246 ? 22.764 18.519 44.841 1.00 27.88 246 ARG A O 1
ATOM 1836 N N . ARG A 1 247 ? 22.860 16.287 44.954 1.00 31.62 247 ARG A N 1
ATOM 1837 C CA . ARG A 1 247 ? 21.960 16.024 43.824 1.00 31.62 247 ARG A CA 1
ATOM 1838 C C . ARG A 1 247 ? 20.940 15.001 44.285 1.00 31.62 247 ARG A C 1
ATOM 1840 O O . ARG A 1 247 ? 21.048 13.815 44.013 1.00 31.62 247 ARG A O 1
ATOM 1847 N N . GLN A 1 248 ? 19.969 15.511 45.039 1.00 33.41 248 GLN A N 1
ATOM 1848 C CA . GLN A 1 248 ? 18.648 14.899 45.114 1.00 33.41 248 GLN A CA 1
ATOM 1849 C C . GLN A 1 248 ? 18.181 14.648 43.669 1.00 33.41 248 GLN A C 1
ATOM 1851 O O . GLN A 1 248 ? 18.446 15.485 42.803 1.00 33.41 248 GLN A O 1
ATOM 1856 N N . GLN A 1 249 ? 17.521 13.521 43.390 1.00 41.88 249 GLN A N 1
ATOM 1857 C CA . GLN A 1 249 ? 16.670 13.409 42.204 1.00 41.88 249 GLN A CA 1
ATOM 1858 C C . GLN A 1 249 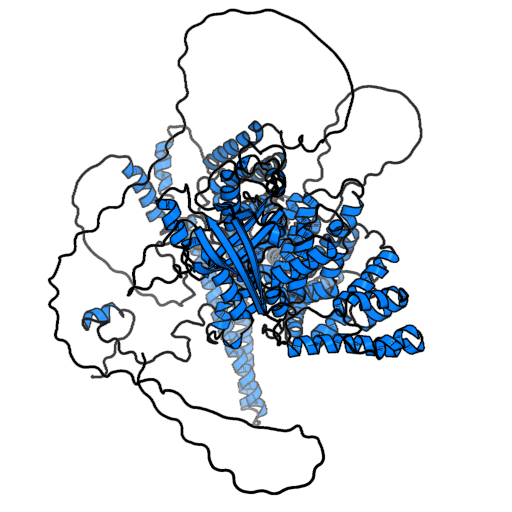? 15.686 14.584 42.264 1.00 41.88 249 GLN A C 1
ATOM 1860 O O . GLN A 1 249 ? 14.756 14.580 43.067 1.00 41.88 249 GLN A O 1
ATOM 1865 N N . GLU A 1 250 ? 15.947 15.647 41.505 1.00 50.59 250 GLU A N 1
ATOM 1866 C CA . GLU A 1 250 ? 14.997 16.745 41.376 1.00 50.59 250 GLU A CA 1
ATOM 1867 C C . GLU A 1 250 ? 13.747 16.163 40.706 1.00 50.59 250 GLU A C 1
ATOM 1869 O O . GLU A 1 250 ? 13.850 15.507 39.668 1.00 50.59 250 GLU A O 1
ATOM 1874 N N . GLY A 1 251 ? 12.586 16.335 41.344 1.00 62.16 251 GLY A N 1
ATOM 1875 C CA . GLY A 1 251 ? 11.310 15.824 40.844 1.00 62.16 251 GLY A CA 1
ATOM 1876 C C . GLY A 1 251 ? 11.005 16.295 39.417 1.00 62.16 251 GLY A C 1
ATOM 1877 O O . GLY A 1 251 ? 11.595 17.256 38.922 1.00 62.16 251 GLY A O 1
ATOM 1878 N N . PHE A 1 252 ? 10.080 15.602 38.750 1.00 76.94 252 PHE A N 1
ATOM 1879 C CA . PHE A 1 252 ? 9.645 15.932 37.392 1.00 76.94 252 PHE A CA 1
ATOM 1880 C C . PHE A 1 252 ? 9.256 17.410 37.257 1.00 76.94 252 PHE A C 1
ATOM 1882 O O . PHE A 1 252 ? 8.440 17.910 38.031 1.00 76.94 252 PHE A O 1
ATOM 1889 N N . ASP A 1 253 ? 9.826 18.095 36.261 1.00 79.81 253 ASP A N 1
ATOM 1890 C CA . ASP A 1 253 ? 9.547 19.502 35.969 1.00 79.81 253 ASP A CA 1
ATOM 1891 C C . ASP A 1 253 ? 8.819 19.628 34.614 1.00 79.81 253 ASP A C 1
ATOM 1893 O O . ASP A 1 253 ? 9.453 19.548 33.554 1.00 79.81 253 ASP A O 1
ATOM 1897 N N . PRO A 1 254 ? 7.493 19.869 34.612 1.00 80.44 254 PRO A N 1
ATOM 1898 C CA . PRO A 1 254 ? 6.721 20.085 33.385 1.00 80.44 254 PRO A CA 1
ATOM 1899 C C . PRO A 1 254 ? 7.183 21.306 32.569 1.00 80.44 254 PRO A C 1
ATOM 1901 O O . PRO A 1 254 ? 6.981 21.367 31.348 1.00 80.44 254 PRO A O 1
ATOM 1904 N N . SER A 1 255 ? 7.802 22.293 33.224 1.00 83.88 255 SER A N 1
ATOM 1905 C CA . SER A 1 255 ? 8.291 23.516 32.575 1.00 83.88 255 SER A CA 1
ATOM 1906 C C . SER A 1 255 ? 9.476 23.206 31.671 1.00 83.88 255 SER A C 1
ATOM 1908 O O . SER A 1 255 ? 9.569 23.757 30.576 1.00 83.88 255 SER A O 1
ATOM 1910 N N . LEU A 1 256 ? 10.336 22.273 32.089 1.00 84.94 256 LEU A N 1
ATOM 1911 C CA . LEU A 1 256 ? 11.485 21.822 31.311 1.00 84.94 256 LEU A CA 1
ATOM 1912 C C . LEU A 1 256 ? 11.054 21.153 30.002 1.00 84.94 256 LEU A C 1
ATOM 1914 O O . LEU A 1 256 ? 11.611 21.437 28.946 1.00 84.94 256 LEU A O 1
ATOM 1918 N N . VAL A 1 257 ? 10.020 20.309 30.058 1.00 86.19 257 VAL A N 1
ATOM 1919 C CA . VAL A 1 257 ? 9.433 19.660 28.872 1.00 86.19 257 VAL A CA 1
ATOM 1920 C C . VAL A 1 257 ? 8.919 20.706 27.879 1.00 86.19 257 VAL A C 1
ATOM 1922 O O . VAL A 1 257 ? 9.123 20.579 26.674 1.00 86.19 257 VAL A O 1
ATOM 1925 N N . THR A 1 258 ? 8.295 21.771 28.385 1.00 86.75 258 THR A N 1
ATOM 1926 C CA . THR A 1 258 ? 7.794 22.873 27.551 1.00 86.75 258 THR A CA 1
ATOM 1927 C C . THR A 1 258 ? 8.941 23.679 26.937 1.00 86.75 258 THR A C 1
ATOM 1929 O O . THR A 1 258 ? 8.906 23.956 25.745 1.00 86.75 258 THR A O 1
ATOM 1932 N N . GLN A 1 259 ? 9.997 23.970 27.703 1.00 86.69 259 GLN A N 1
ATOM 1933 C CA . GLN A 1 259 ? 11.189 24.670 27.204 1.00 86.69 259 GLN A CA 1
ATOM 1934 C C . GLN A 1 259 ? 11.903 23.888 26.095 1.00 86.69 259 GLN A C 1
ATOM 1936 O O . GLN A 1 259 ? 12.185 24.451 25.043 1.00 86.69 259 GLN A O 1
ATOM 1941 N N . ILE A 1 260 ? 12.142 22.583 26.290 1.00 87.19 260 ILE A N 1
ATOM 1942 C CA . ILE A 1 260 ? 12.769 21.725 25.267 1.00 87.19 260 ILE A CA 1
ATOM 1943 C C . ILE A 1 260 ? 11.928 21.716 23.985 1.00 87.19 260 ILE A C 1
ATOM 1945 O O . ILE A 1 260 ? 12.472 21.732 22.882 1.00 87.19 260 ILE A O 1
ATOM 1949 N N . TYR A 1 261 ? 10.601 21.675 24.121 1.00 89.62 261 TYR A N 1
ATOM 1950 C CA . TYR A 1 261 ? 9.703 21.716 22.977 1.00 89.62 261 TYR A CA 1
ATOM 1951 C C . TYR A 1 261 ? 9.768 23.054 22.235 1.00 89.62 261 TYR A C 1
ATOM 1953 O O . TYR A 1 261 ? 9.935 23.052 21.018 1.00 89.62 261 TYR A O 1
ATOM 1961 N N . ASP A 1 262 ? 9.685 24.175 22.952 1.00 87.69 262 ASP A N 1
ATOM 1962 C CA . ASP A 1 262 ? 9.759 25.513 22.359 1.00 87.69 262 ASP A CA 1
ATOM 1963 C C . ASP A 1 262 ? 11.111 25.729 21.647 1.00 87.69 262 ASP A C 1
ATOM 1965 O O . ASP A 1 262 ? 11.133 26.195 20.508 1.00 87.69 262 ASP A O 1
ATOM 1969 N N . ASP A 1 263 ? 12.222 25.269 22.238 1.00 85.88 263 ASP A N 1
ATOM 1970 C CA . ASP A 1 263 ? 13.555 25.294 21.613 1.00 85.88 263 ASP A CA 1
ATOM 1971 C C . ASP A 1 263 ? 13.606 24.477 20.305 1.00 85.88 263 ASP A C 1
ATOM 1973 O O . ASP A 1 263 ? 14.251 24.877 19.330 1.00 85.88 263 ASP A O 1
ATOM 1977 N N . LEU A 1 264 ? 12.933 23.319 20.261 1.00 86.56 264 LEU A N 1
ATOM 1978 C CA . LEU A 1 264 ? 12.833 22.498 19.050 1.00 86.56 264 LEU A CA 1
ATOM 1979 C C . LEU A 1 264 ? 11.949 23.152 17.987 1.00 86.56 264 LEU A C 1
ATOM 1981 O O . LEU A 1 264 ? 12.298 23.088 16.807 1.00 86.56 264 LEU A O 1
ATOM 1985 N N . VAL A 1 265 ? 10.839 23.782 18.378 1.00 86.38 265 VAL A N 1
ATOM 1986 C CA . VAL A 1 265 ? 9.953 24.517 17.463 1.00 86.38 265 VAL A CA 1
ATOM 1987 C C . VAL A 1 265 ? 10.697 25.701 16.842 1.00 86.38 265 VAL A C 1
ATOM 1989 O O . VAL A 1 265 ? 10.696 25.833 15.617 1.00 86.38 265 VAL A O 1
ATOM 1992 N N . ASP A 1 266 ? 11.404 26.493 17.651 1.00 83.94 266 ASP A N 1
ATOM 1993 C CA . ASP A 1 266 ? 12.212 27.637 17.201 1.00 83.94 266 ASP A CA 1
ATOM 1994 C C . ASP A 1 266 ? 13.363 27.220 16.269 1.00 83.94 266 ASP A C 1
ATOM 1996 O O . ASP A 1 266 ? 13.792 27.986 15.401 1.00 83.94 266 ASP A O 1
ATOM 2000 N N . ALA A 1 267 ? 13.874 25.998 16.433 1.00 81.44 267 ALA A N 1
ATOM 2001 C CA . ALA A 1 267 ? 14.912 25.424 15.584 1.00 81.44 267 ALA A CA 1
ATOM 2002 C C . ALA A 1 267 ? 14.369 24.617 14.384 1.00 81.44 267 ALA A C 1
ATOM 2004 O O . ALA A 1 267 ? 15.176 24.056 13.635 1.00 81.44 267 ALA A O 1
ATOM 2005 N N . HIS A 1 268 ? 13.044 24.560 14.190 1.00 82.12 268 HIS A N 1
ATOM 2006 C CA . HIS A 1 268 ? 12.356 23.756 13.170 1.00 82.12 268 HIS A CA 1
ATOM 2007 C C . HIS A 1 268 ? 12.698 22.255 13.221 1.00 82.12 268 HIS A C 1
ATOM 2009 O O . HIS A 1 268 ? 13.010 21.645 12.200 1.00 82.12 268 HIS A O 1
ATOM 2015 N N . PHE A 1 269 ? 12.649 21.660 14.416 1.00 83.00 269 PHE A N 1
ATOM 2016 C CA . PHE A 1 269 ? 12.874 20.230 14.671 1.00 83.00 269 PHE A CA 1
ATOM 2017 C C . PHE A 1 269 ? 14.170 19.683 14.035 1.00 83.00 269 PHE A C 1
ATOM 2019 O O . PHE A 1 269 ? 14.135 18.786 13.188 1.00 83.00 269 PHE A O 1
ATOM 2026 N N . PRO A 1 270 ? 15.353 20.190 14.433 1.00 83.06 270 PRO A N 1
ATOM 2027 C CA . PRO A 1 270 ? 16.613 19.767 13.840 1.00 83.06 270 PRO A CA 1
ATOM 2028 C C . PRO A 1 270 ? 16.894 18.290 14.142 1.00 83.06 270 PRO A C 1
ATOM 2030 O O . PRO A 1 270 ? 16.956 17.876 15.301 1.00 83.06 270 PRO A O 1
ATOM 2033 N N . GLN A 1 271 ? 17.172 17.512 13.095 1.00 82.31 271 GLN A N 1
ATOM 2034 C CA . GLN A 1 271 ? 17.419 16.068 13.181 1.00 82.31 271 GLN A CA 1
ATOM 2035 C C . GLN A 1 271 ? 18.505 15.688 14.206 1.00 82.31 271 GLN A C 1
ATOM 2037 O O . GLN A 1 271 ? 18.339 14.740 14.965 1.00 82.31 271 GLN A O 1
ATOM 2042 N N . GLN A 1 272 ? 19.612 16.436 14.261 1.00 84.44 272 GLN A N 1
ATOM 2043 C CA . GLN A 1 272 ? 20.702 16.192 15.220 1.00 84.44 272 GLN A CA 1
ATOM 2044 C C . GLN A 1 272 ? 20.281 16.455 16.677 1.00 84.44 272 GLN A C 1
ATOM 2046 O O . GLN A 1 272 ? 20.718 15.751 17.587 1.00 84.44 272 GLN A O 1
ATOM 2051 N N . GLY A 1 273 ? 19.395 17.433 16.900 1.00 84.56 273 GLY A N 1
ATOM 2052 C CA . GLY A 1 273 ? 18.852 17.726 18.227 1.00 84.56 273 GLY A CA 1
ATOM 2053 C C . GLY A 1 273 ? 17.944 16.602 18.724 1.00 84.56 273 GLY A C 1
ATOM 2054 O O . GLY A 1 273 ? 18.113 16.137 19.849 1.00 84.56 273 GLY A O 1
ATOM 2055 N N . LEU A 1 274 ? 17.049 16.108 17.860 1.00 87.44 274 LEU A N 1
ATOM 2056 C CA . LEU A 1 274 ? 16.181 14.962 18.162 1.00 87.44 274 LEU A CA 1
ATOM 2057 C C . LEU A 1 274 ? 16.988 13.688 18.435 1.00 87.44 274 LEU A C 1
ATOM 2059 O O . LEU A 1 274 ? 16.729 13.006 19.422 1.00 87.44 274 LEU A O 1
ATOM 2063 N N . LEU A 1 275 ? 18.013 13.416 17.620 1.00 87.12 275 LEU A N 1
ATOM 2064 C CA . LEU A 1 275 ? 18.930 12.295 17.838 1.00 87.12 275 LEU A CA 1
ATOM 2065 C C . LEU A 1 275 ? 19.641 12.383 19.185 1.00 87.12 275 LEU A C 1
ATOM 2067 O O . LEU A 1 275 ? 19.758 11.388 19.887 1.00 87.12 275 LEU A O 1
ATOM 2071 N N . THR A 1 276 ? 20.101 13.574 19.567 1.00 86.94 276 THR A N 1
ATOM 2072 C CA . THR A 1 276 ? 20.789 13.758 20.849 1.00 86.94 276 THR A CA 1
ATOM 2073 C C . THR A 1 276 ? 19.863 13.487 22.037 1.00 86.94 276 THR A C 1
ATOM 2075 O O . THR A 1 276 ? 20.297 12.899 23.028 1.00 86.94 276 THR A O 1
ATOM 2078 N N . LEU A 1 277 ? 18.589 13.884 21.941 1.00 87.44 277 LEU A N 1
ATOM 2079 C CA . LEU A 1 277 ? 17.583 13.571 22.960 1.00 87.44 277 LEU A CA 1
ATOM 2080 C C . LEU A 1 277 ? 17.307 12.064 23.033 1.00 87.44 277 LEU A C 1
ATOM 2082 O O . LEU A 1 277 ? 17.271 11.515 24.135 1.00 87.44 277 LEU A O 1
ATOM 2086 N N . GLU A 1 278 ? 17.189 11.392 21.887 1.00 87.50 278 GLU A N 1
ATOM 2087 C CA . GLU A 1 278 ? 16.999 9.939 21.817 1.00 87.50 278 GLU A CA 1
ATOM 2088 C C . GLU A 1 278 ? 18.183 9.186 22.446 1.00 87.50 278 GLU A C 1
ATOM 2090 O O . GLU A 1 278 ? 17.972 8.402 23.369 1.00 87.50 278 GLU A O 1
ATOM 2095 N N . PHE A 1 279 ? 19.425 9.527 22.078 1.00 83.94 279 PHE A N 1
ATOM 2096 C CA . PHE A 1 279 ? 20.634 8.925 22.660 1.00 83.94 279 PHE A CA 1
ATOM 2097 C C . PHE A 1 279 ? 20.763 9.156 24.171 1.00 83.94 279 PHE A C 1
ATOM 2099 O O . PHE A 1 279 ? 21.455 8.406 24.858 1.00 83.94 279 PHE A O 1
ATOM 2106 N N . SER A 1 280 ? 20.121 10.199 24.703 1.00 83.88 280 SER A N 1
ATOM 2107 C CA . SER A 1 280 ? 20.072 10.459 26.145 1.00 83.88 280 SER A CA 1
ATOM 2108 C C . SER A 1 280 ? 18.995 9.654 26.883 1.00 83.88 280 SER A C 1
ATOM 2110 O O . SER A 1 280 ? 18.831 9.854 28.086 1.00 83.88 280 SER A O 1
ATOM 2112 N N . LEU A 1 281 ? 18.257 8.780 26.183 1.00 82.88 281 LEU A N 1
ATOM 2113 C CA . LEU A 1 281 ? 17.116 8.014 26.697 1.00 82.88 281 LEU A CA 1
ATOM 2114 C C . LEU A 1 281 ? 16.022 8.918 27.286 1.00 82.88 281 LEU A C 1
ATOM 2116 O O . LEU A 1 281 ? 15.405 8.614 28.307 1.00 82.88 281 LEU A O 1
ATOM 2120 N N . PHE A 1 282 ? 15.792 10.074 26.653 1.00 87.00 282 PHE A N 1
ATOM 2121 C CA . PHE A 1 282 ? 14.830 11.071 27.129 1.00 87.00 282 PHE A CA 1
ATOM 2122 C C . PHE A 1 282 ? 13.396 10.524 27.188 1.00 87.00 282 PHE A C 1
ATOM 2124 O O . PHE A 1 282 ? 12.637 10.848 28.104 1.00 87.00 282 PHE A O 1
ATOM 2131 N N . PHE A 1 283 ? 13.025 9.662 26.235 1.00 87.00 283 PHE A N 1
ATOM 2132 C CA . PHE A 1 283 ? 11.715 9.019 26.229 1.00 87.00 283 PHE A CA 1
ATOM 2133 C C . PHE A 1 283 ? 11.547 8.075 27.424 1.00 87.00 283 PHE A C 1
ATOM 2135 O O . PHE A 1 283 ? 10.603 8.235 28.201 1.00 87.00 283 PHE A O 1
ATOM 2142 N N . GLU A 1 284 ? 12.478 7.138 27.588 1.00 82.69 284 GLU A N 1
ATOM 2143 C CA . GLU A 1 284 ? 12.420 6.071 28.584 1.00 82.69 284 GLU A CA 1
ATOM 2144 C C . GLU A 1 284 ? 12.607 6.577 30.013 1.00 82.69 284 GLU A C 1
ATOM 2146 O O . GLU A 1 284 ? 11.932 6.093 30.916 1.00 82.69 284 GLU A O 1
ATOM 2151 N N . ASN A 1 285 ? 13.495 7.552 30.223 1.00 80.00 285 ASN A N 1
ATOM 2152 C CA . ASN A 1 285 ? 13.875 7.986 31.566 1.00 80.00 285 ASN A CA 1
ATOM 2153 C C . ASN A 1 285 ? 13.083 9.207 32.059 1.00 80.00 285 ASN A C 1
ATOM 2155 O O . ASN A 1 285 ? 13.067 9.456 33.264 1.00 80.00 285 ASN A O 1
ATOM 2159 N N . TYR A 1 286 ? 12.454 9.988 31.166 1.00 83.38 286 TYR A N 1
ATOM 2160 C CA . TYR A 1 286 ? 11.865 11.285 31.539 1.00 83.38 286 TYR A CA 1
ATOM 2161 C C . TYR A 1 286 ? 10.475 11.578 30.958 1.00 83.38 286 TYR A C 1
ATOM 2163 O O . TYR A 1 286 ? 9.643 12.156 31.649 1.00 83.38 286 TYR A O 1
ATOM 2171 N N . LEU A 1 287 ? 10.170 11.202 29.713 1.00 86.69 287 LEU A N 1
ATOM 2172 C CA . LEU A 1 287 ? 8.844 11.491 29.148 1.00 86.69 287 LEU A CA 1
ATOM 2173 C C . LEU A 1 287 ? 7.804 10.445 29.535 1.00 86.69 287 LEU A C 1
ATOM 2175 O O . LEU A 1 287 ? 6.731 10.805 30.022 1.00 86.69 287 LEU A O 1
ATOM 2179 N N . TRP A 1 288 ? 8.091 9.165 29.277 1.00 86.44 288 TRP A N 1
ATOM 2180 C CA . TRP A 1 288 ? 7.117 8.098 29.471 1.00 86.44 288 TRP A CA 1
ATOM 2181 C C . TRP A 1 288 ? 6.828 7.852 30.952 1.00 86.44 288 TRP A C 1
ATOM 2183 O O . TRP A 1 288 ? 5.649 7.891 31.290 1.00 86.44 288 TRP A O 1
ATOM 2193 N N . PRO A 1 289 ? 7.801 7.672 31.869 1.00 80.38 289 PRO A N 1
ATOM 2194 C CA . PRO A 1 289 ? 7.501 7.361 33.274 1.00 80.38 289 PRO A CA 1
ATOM 2195 C C . PRO A 1 289 ? 6.644 8.411 33.990 1.00 80.38 289 PRO A C 1
ATOM 2197 O O . PRO A 1 289 ? 5.871 8.072 34.877 1.00 80.38 289 PRO A O 1
ATOM 2200 N N . PHE A 1 290 ? 6.746 9.673 33.574 1.00 81.38 290 PHE A N 1
ATOM 2201 C CA . PHE A 1 290 ? 6.000 10.792 34.151 1.00 81.38 290 PHE A CA 1
ATOM 2202 C C . PHE A 1 290 ? 4.751 11.174 33.337 1.00 81.38 290 PHE A C 1
ATOM 2204 O O . PHE A 1 290 ? 4.136 12.210 33.580 1.00 81.38 290 PHE A O 1
ATOM 2211 N N . PHE A 1 291 ? 4.365 10.361 32.348 1.00 83.38 291 PHE A N 1
ATOM 2212 C CA . PHE A 1 291 ? 3.109 10.541 31.625 1.00 83.38 291 PHE A CA 1
ATOM 2213 C C . PHE A 1 291 ? 1.932 9.944 32.422 1.00 83.38 291 PHE A C 1
ATOM 2215 O O . PHE A 1 291 ? 2.011 8.775 32.806 1.00 83.38 291 PHE A O 1
ATOM 2222 N N . PRO A 1 292 ? 0.820 10.674 32.627 1.00 79.25 292 PRO A N 1
ATOM 2223 C CA . PRO A 1 292 ? -0.232 10.214 33.521 1.00 79.25 292 PRO A CA 1
ATOM 2224 C C . PRO A 1 292 ? -1.142 9.137 32.914 1.00 79.25 292 PRO A C 1
ATOM 2226 O O . PRO A 1 292 ? -1.617 9.255 31.778 1.00 79.25 292 PRO A O 1
ATOM 2229 N N . VAL A 1 293 ? -1.481 8.118 33.706 1.00 73.81 293 VAL A N 1
ATOM 2230 C CA . VAL A 1 293 ? -2.288 6.951 33.276 1.00 73.81 293 VAL A CA 1
ATOM 2231 C C . VAL A 1 293 ? -3.726 7.327 32.911 1.00 73.81 293 VAL A C 1
ATOM 2233 O O . VAL A 1 293 ? -4.311 6.756 31.987 1.00 73.81 293 VAL A O 1
ATOM 2236 N N . HIS A 1 294 ? -4.304 8.316 33.595 1.00 66.62 294 HIS A N 1
ATOM 2237 C CA . HIS A 1 294 ? -5.678 8.777 33.361 1.00 66.62 294 HIS A CA 1
ATOM 2238 C C . HIS A 1 294 ? -5.789 10.086 32.567 1.00 66.62 294 HIS A C 1
ATOM 2240 O O . HIS A 1 294 ? -6.902 10.536 32.295 1.00 66.62 294 HIS A O 1
ATOM 2246 N N . GLY A 1 295 ? -4.661 10.627 32.094 1.00 56.12 295 GLY A N 1
ATOM 2247 C CA . GLY A 1 295 ? -4.634 11.861 31.305 1.00 56.12 295 GLY A CA 1
ATOM 2248 C C . GLY A 1 295 ? -4.974 13.097 32.142 1.00 56.12 295 GLY A C 1
ATOM 2249 O O . GLY A 1 295 ? -5.272 12.996 33.326 1.00 56.12 295 GLY A O 1
ATOM 2250 N N . ALA A 1 296 ? -4.895 14.280 31.530 1.00 46.56 296 ALA A N 1
ATOM 2251 C CA . ALA A 1 296 ? -5.138 15.561 32.194 1.00 46.56 296 ALA A CA 1
ATOM 2252 C C . ALA A 1 296 ? -6.573 15.654 32.752 1.00 46.56 296 ALA A C 1
ATOM 2254 O O . ALA A 1 296 ? -7.505 15.994 32.017 1.00 46.56 296 ALA A O 1
ATOM 2255 N N . GLU A 1 297 ? -6.765 15.378 34.039 1.00 45.78 297 GLU A N 1
ATOM 2256 C CA . GLU A 1 297 ? -7.998 15.720 34.745 1.00 45.78 297 GLU A CA 1
ATOM 2257 C C . GLU A 1 297 ? -7.842 17.059 35.461 1.00 45.78 297 GLU A C 1
ATOM 2259 O O . GLU A 1 297 ? -6.806 17.375 36.033 1.00 45.78 297 GLU A O 1
ATOM 2264 N N . THR A 1 298 ? -8.906 17.857 35.411 1.00 34.19 298 THR A N 1
ATOM 2265 C CA . THR A 1 298 ? -9.118 18.958 36.348 1.00 34.19 298 THR A CA 1
ATOM 2266 C C . THR A 1 298 ? -9.540 18.328 37.678 1.00 34.19 298 THR A C 1
ATOM 2268 O O . THR A 1 298 ? -10.575 17.651 37.712 1.00 34.19 298 THR A O 1
ATOM 2271 N N . PRO A 1 299 ? -8.769 18.489 38.767 1.00 33.47 299 PRO A N 1
ATOM 2272 C CA . PRO A 1 299 ? -9.195 18.003 40.069 1.00 33.47 299 PRO A CA 1
ATOM 2273 C C . PRO A 1 299 ? -10.463 18.744 40.522 1.00 33.47 299 PRO A C 1
ATOM 2275 O O . PRO A 1 299 ? -10.710 19.891 40.154 1.00 33.47 299 PRO A O 1
ATOM 2278 N N . ALA A 1 300 ? -11.297 18.066 41.316 1.00 35.78 300 ALA A N 1
ATOM 2279 C CA . ALA A 1 300 ? -12.469 18.681 41.953 1.00 35.78 300 ALA A CA 1
ATOM 2280 C C . ALA A 1 300 ? -12.083 19.652 43.083 1.00 35.78 300 ALA A C 1
ATOM 2282 O O . ALA A 1 300 ? -12.928 20.421 43.533 1.00 35.78 300 ALA A O 1
ATOM 2283 N N . ASP A 1 301 ? -10.815 19.629 43.491 1.00 33.88 301 ASP A N 1
ATOM 2284 C CA . ASP A 1 301 ? -10.241 20.517 44.483 1.00 33.88 301 ASP A CA 1
ATOM 2285 C C . ASP A 1 301 ? -9.342 21.515 43.749 1.00 33.88 301 ASP A C 1
ATOM 2287 O O . ASP A 1 301 ? -8.341 21.140 43.142 1.00 33.88 301 ASP A O 1
ATOM 2291 N N . ALA A 1 302 ? -9.702 22.797 43.799 1.00 33.59 302 ALA A N 1
ATOM 2292 C CA . ALA A 1 302 ? -8.929 23.887 43.202 1.00 33.59 302 ALA A CA 1
ATOM 2293 C C . ALA A 1 302 ? -7.517 24.056 43.818 1.00 33.59 302 ALA A C 1
ATOM 2295 O O . ALA A 1 302 ? -6.751 24.886 43.339 1.00 33.59 302 ALA A O 1
ATOM 2296 N N . ASP A 1 303 ? -7.169 23.248 44.828 1.00 31.50 303 ASP A N 1
ATOM 2297 C CA . ASP A 1 303 ? -5.953 23.362 45.636 1.00 31.50 303 ASP A CA 1
ATOM 2298 C C . ASP A 1 303 ? -4.959 22.186 45.478 1.00 31.50 303 ASP A C 1
ATOM 2300 O O . ASP A 1 303 ? -3.862 22.250 46.033 1.00 31.50 303 ASP A O 1
ATOM 2304 N N . SER A 1 304 ? -5.262 21.128 44.706 1.00 32.19 304 SER A N 1
ATOM 2305 C CA . SER A 1 304 ? -4.267 20.089 44.370 1.00 32.19 304 SER A CA 1
ATOM 2306 C C . SER A 1 304 ? -3.639 20.375 43.002 1.00 32.19 304 SER A C 1
ATOM 2308 O O . SER A 1 304 ? -4.244 20.121 41.961 1.00 32.19 304 SER A O 1
ATOM 2310 N N . ALA A 1 305 ? -2.429 20.929 43.007 1.00 30.28 305 ALA A N 1
ATOM 2311 C CA . ALA A 1 305 ? -1.645 21.281 41.823 1.00 30.28 305 ALA A CA 1
ATOM 2312 C C . ALA A 1 305 ? -1.068 20.046 41.095 1.00 30.28 305 ALA A C 1
ATOM 2314 O O . ALA A 1 305 ? 0.146 19.862 41.057 1.00 30.28 305 ALA A O 1
ATOM 2315 N N . GLU A 1 306 ? -1.914 19.191 40.515 1.00 35.53 306 GLU A N 1
ATOM 2316 C CA . GLU A 1 306 ? -1.456 18.173 39.556 1.00 35.53 306 GLU A CA 1
ATOM 2317 C C . GLU A 1 306 ? -1.440 18.746 38.123 1.00 35.53 306 GLU A C 1
ATOM 2319 O O . GLU A 1 306 ? -2.401 19.402 37.704 1.00 35.53 306 GLU A O 1
ATOM 2324 N N . PRO A 1 307 ? -0.350 18.561 37.353 1.00 42.47 307 PRO A N 1
ATOM 2325 C CA . PRO A 1 307 ? -0.169 19.234 36.074 1.00 42.47 307 PRO A CA 1
ATOM 2326 C C . PRO A 1 307 ? -1.035 18.601 34.978 1.00 42.47 307 PRO A C 1
ATOM 2328 O O . PRO A 1 307 ? -0.907 17.425 34.643 1.00 42.47 307 PRO A O 1
ATOM 2331 N N . THR A 1 308 ? -1.880 19.410 34.339 1.00 58.88 308 THR A N 1
ATOM 2332 C CA . THR A 1 308 ? -2.508 19.050 33.063 1.00 58.88 308 THR A CA 1
ATOM 2333 C C . THR A 1 308 ? -1.426 18.707 32.037 1.00 58.88 308 THR A C 1
ATOM 2335 O O . THR A 1 308 ? -0.527 19.520 31.815 1.00 58.88 308 THR A O 1
ATOM 2338 N N . VAL A 1 309 ? -1.525 17.544 31.384 1.00 72.62 309 VAL A N 1
ATOM 2339 C CA . VAL A 1 309 ? -0.603 17.131 30.311 1.00 72.62 309 VAL A CA 1
ATOM 2340 C C . VAL A 1 309 ? -0.517 18.226 29.252 1.00 72.62 309 VAL A C 1
ATOM 2342 O O . VAL A 1 309 ? -1.514 18.571 28.612 1.00 72.62 309 VAL A O 1
ATOM 2345 N N . SER A 1 310 ? 0.681 18.776 29.069 1.00 84.00 310 SER A N 1
ATOM 2346 C CA . SER A 1 310 ? 0.912 19.842 28.102 1.00 84.00 310 SER A CA 1
ATOM 2347 C C . SER A 1 310 ? 0.942 19.293 26.672 1.00 84.00 310 SER A C 1
ATOM 2349 O O . SER A 1 310 ? 1.321 18.147 26.421 1.00 84.00 310 SER A O 1
ATOM 2351 N N . LYS A 1 311 ? 0.592 20.146 25.701 1.00 87.44 311 LYS A N 1
ATOM 2352 C CA . LYS A 1 311 ? 0.782 19.866 24.267 1.00 87.44 311 LYS A CA 1
ATOM 2353 C C . LYS A 1 311 ? 2.233 19.455 23.966 1.00 87.44 311 LYS A C 1
ATOM 2355 O O . LYS A 1 311 ? 2.453 18.521 23.201 1.00 87.44 311 LYS A O 1
ATOM 2360 N N . ALA A 1 312 ? 3.197 20.124 24.603 1.00 88.50 312 ALA A N 1
ATOM 2361 C CA . ALA A 1 312 ? 4.623 19.841 24.480 1.00 88.50 312 ALA A CA 1
ATOM 2362 C C . ALA A 1 312 ? 4.974 18.404 24.900 1.00 88.50 312 ALA A C 1
ATOM 2364 O O . ALA A 1 312 ? 5.687 17.718 24.175 1.00 88.50 312 ALA A O 1
ATOM 2365 N N . HIS A 1 313 ? 4.427 17.910 26.019 1.00 89.19 313 HIS A N 1
ATOM 2366 C CA . HIS A 1 313 ? 4.671 16.539 26.492 1.00 89.19 313 HIS A CA 1
ATOM 2367 C C . HIS A 1 313 ? 4.161 15.498 25.489 1.00 89.19 313 HIS A C 1
ATOM 2369 O O . HIS A 1 313 ? 4.893 14.575 25.133 1.00 89.19 313 HIS A O 1
ATOM 2375 N N . LEU A 1 314 ? 2.941 15.683 24.970 1.00 90.44 314 LEU A N 1
ATOM 2376 C CA . LEU A 1 314 ? 2.354 14.795 23.959 1.00 90.44 314 LEU A CA 1
ATOM 2377 C C . LEU A 1 314 ? 3.190 14.756 22.672 1.00 90.44 314 LEU A C 1
ATOM 2379 O O . LEU A 1 314 ? 3.492 13.679 22.159 1.00 90.44 314 LEU A O 1
ATOM 2383 N N . LEU A 1 315 ? 3.571 15.925 22.153 1.00 91.69 315 LEU A N 1
ATOM 2384 C CA . LEU A 1 315 ? 4.298 16.021 20.888 1.00 91.69 315 LEU A CA 1
ATOM 2385 C C . LEU A 1 315 ? 5.760 15.585 21.014 1.00 91.69 315 LEU A C 1
ATOM 2387 O O . LEU A 1 315 ? 6.271 14.975 20.082 1.00 91.69 315 LEU A O 1
ATOM 2391 N N . LEU A 1 316 ? 6.423 15.801 22.154 1.00 92.69 316 LEU A N 1
ATOM 2392 C CA . LEU A 1 316 ? 7.772 15.274 22.385 1.00 92.69 316 LEU A CA 1
ATOM 2393 C C . LEU A 1 316 ? 7.794 13.746 22.434 1.00 92.69 316 LEU A C 1
ATOM 2395 O O . LEU A 1 316 ? 8.696 13.147 21.850 1.00 92.69 316 LEU A O 1
ATOM 2399 N N . ILE A 1 317 ? 6.791 13.113 23.059 1.00 92.12 317 ILE A N 1
ATOM 2400 C CA . ILE A 1 317 ? 6.632 11.652 23.001 1.00 92.12 317 ILE A CA 1
ATOM 2401 C C . ILE A 1 317 ? 6.534 11.202 21.539 1.00 92.12 317 ILE A C 1
ATOM 2403 O O . ILE A 1 317 ? 7.286 10.328 21.112 1.00 92.12 317 ILE A O 1
ATOM 2407 N N . VAL A 1 318 ? 5.666 11.845 20.754 1.00 93.19 318 VAL A N 1
ATOM 2408 C CA . VAL A 1 318 ? 5.514 11.557 19.321 1.00 93.19 318 VAL A CA 1
ATOM 2409 C C . VAL A 1 318 ? 6.837 11.735 18.564 1.00 93.19 318 VAL A C 1
ATOM 2411 O O . VAL A 1 318 ? 7.235 10.835 17.827 1.00 93.19 318 VAL A O 1
ATOM 2414 N N . CYS A 1 319 ? 7.558 12.840 18.769 1.00 92.06 319 CYS A N 1
ATOM 2415 C CA . CYS A 1 319 ? 8.840 13.104 18.112 1.00 92.06 319 CYS A CA 1
ATOM 2416 C C . CYS A 1 319 ? 9.889 12.028 18.412 1.00 92.06 319 CYS A C 1
ATOM 2418 O O . CYS A 1 319 ? 10.575 11.583 17.494 1.00 92.06 319 CYS A O 1
ATOM 2420 N N . MET A 1 320 ? 10.008 11.591 19.670 1.00 91.50 320 MET A N 1
ATOM 2421 C CA . MET A 1 320 ? 10.970 10.548 20.045 1.00 91.50 320 MET A CA 1
ATOM 2422 C C . MET A 1 320 ? 10.633 9.205 19.390 1.00 91.50 320 MET A C 1
ATOM 2424 O O . MET A 1 320 ? 11.525 8.530 18.884 1.00 91.50 320 MET A O 1
ATOM 2428 N N . LEU A 1 321 ? 9.351 8.837 19.330 1.00 91.44 321 LEU A N 1
ATOM 2429 C CA . LEU A 1 321 ? 8.916 7.591 18.688 1.00 91.44 321 LEU A CA 1
ATOM 2430 C C . LEU A 1 321 ? 9.126 7.617 17.170 1.00 91.44 321 LEU A C 1
ATOM 2432 O O . LEU A 1 321 ? 9.580 6.631 16.591 1.00 91.44 321 LEU A O 1
ATOM 2436 N N . LEU A 1 322 ? 8.850 8.753 16.525 1.00 91.19 322 LEU A N 1
ATOM 2437 C CA . LEU A 1 322 ? 9.124 8.940 15.099 1.00 91.19 322 LEU A CA 1
ATOM 2438 C C . LEU A 1 322 ? 10.625 8.855 14.795 1.00 91.19 322 LEU A C 1
ATOM 2440 O O . LEU A 1 322 ? 11.013 8.252 13.795 1.00 91.19 322 LEU A O 1
ATOM 2444 N N . GLU A 1 323 ? 11.469 9.424 15.655 1.00 89.12 323 GLU A N 1
ATOM 2445 C CA . GLU A 1 323 ? 12.924 9.378 15.496 1.00 89.12 323 GLU A CA 1
ATOM 2446 C C . GLU A 1 323 ? 13.479 7.961 15.714 1.00 89.12 323 GLU A C 1
ATOM 2448 O O . GLU A 1 323 ? 14.289 7.495 14.909 1.00 89.12 323 GLU A O 1
ATOM 2453 N N . LYS A 1 324 ? 12.973 7.226 16.714 1.00 89.25 324 LYS A N 1
ATOM 2454 C CA . LYS A 1 324 ? 13.289 5.800 16.901 1.00 89.25 324 LYS A CA 1
ATOM 2455 C C . LYS A 1 324 ? 12.920 4.973 15.673 1.00 89.25 324 LYS A C 1
ATOM 2457 O O . LYS A 1 324 ? 13.738 4.178 15.212 1.00 89.25 324 LYS A O 1
ATOM 2462 N N . HIS A 1 325 ? 11.740 5.206 15.094 1.00 88.69 325 HIS A N 1
ATOM 2463 C CA . HIS A 1 325 ? 11.304 4.502 13.885 1.00 88.69 325 HIS A CA 1
ATOM 2464 C C . HIS A 1 325 ? 12.234 4.812 12.711 1.00 88.69 325 HIS A C 1
ATOM 2466 O O . HIS A 1 325 ? 12.700 3.908 12.027 1.00 88.69 325 HIS A O 1
ATOM 2472 N N . ARG A 1 326 ? 12.589 6.088 12.531 1.00 85.19 326 ARG A N 1
ATOM 2473 C CA . ARG A 1 326 ? 13.515 6.538 11.484 1.00 85.19 326 ARG A CA 1
ATOM 2474 C C . ARG A 1 326 ? 14.904 5.896 11.596 1.00 85.19 326 ARG A C 1
ATOM 2476 O O . ARG A 1 326 ? 15.608 5.783 10.594 1.00 85.19 326 ARG A O 1
ATOM 2483 N N . LYS A 1 327 ? 15.317 5.501 12.803 1.00 85.44 327 LYS A N 1
ATOM 2484 C CA . LYS A 1 327 ? 16.577 4.795 13.078 1.00 85.44 327 LYS A CA 1
ATOM 2485 C C . LYS A 1 327 ? 16.439 3.276 13.192 1.00 85.44 327 LYS A C 1
ATOM 2487 O O . LYS A 1 327 ? 17.441 2.624 13.470 1.00 85.44 327 LYS A O 1
ATOM 2492 N N . ASN A 1 328 ? 15.254 2.720 12.932 1.00 85.56 328 ASN A N 1
ATOM 2493 C CA . ASN A 1 328 ? 14.948 1.295 13.086 1.00 85.56 328 ASN A CA 1
ATOM 2494 C C . ASN A 1 328 ? 15.284 0.755 14.491 1.00 85.56 328 ASN A C 1
ATOM 2496 O O . ASN A 1 328 ? 15.778 -0.362 14.637 1.00 85.56 328 ASN A O 1
ATOM 2500 N N . LEU A 1 329 ? 15.037 1.562 15.526 1.00 85.94 329 LEU A N 1
ATOM 2501 C CA . LEU A 1 329 ? 15.157 1.145 16.924 1.00 85.94 329 LEU A CA 1
ATOM 2502 C C . LEU A 1 329 ? 13.847 0.494 17.408 1.00 85.94 329 LEU A C 1
ATOM 2504 O O . LEU A 1 329 ? 12.780 0.828 16.881 1.00 85.94 329 LEU A O 1
ATOM 2508 N N . PRO A 1 330 ? 13.888 -0.395 18.424 1.00 80.75 330 PRO A N 1
ATOM 2509 C CA . PRO A 1 330 ? 12.679 -0.960 19.022 1.00 80.75 330 PRO A CA 1
ATOM 2510 C C . PRO A 1 330 ? 11.727 0.142 19.506 1.00 80.75 330 PRO A C 1
ATOM 2512 O O . PRO A 1 330 ? 12.112 1.012 20.286 1.00 80.75 330 PRO A O 1
ATOM 2515 N N . LEU A 1 331 ? 10.485 0.118 19.016 1.00 83.44 331 LEU A N 1
ATOM 2516 C CA . LEU A 1 331 ? 9.476 1.145 19.304 1.00 83.44 331 LEU A CA 1
ATOM 2517 C C . LEU A 1 331 ? 8.635 0.797 20.525 1.00 83.44 331 LEU A C 1
ATOM 2519 O O . LEU A 1 331 ? 8.505 1.583 21.461 1.00 83.44 331 LEU A O 1
ATOM 2523 N N . TRP A 1 332 ? 8.022 -0.383 20.474 1.00 83.19 332 TRP A N 1
ATOM 2524 C CA . TRP A 1 332 ? 6.956 -0.772 21.391 1.00 83.19 332 TRP A CA 1
ATOM 2525 C C . TRP A 1 332 ? 7.492 -1.423 22.659 1.00 83.19 332 TRP A C 1
ATOM 2527 O O . TRP A 1 332 ? 6.887 -1.283 23.719 1.00 83.19 332 TRP A O 1
ATOM 2537 N N . GLU A 1 333 ? 8.677 -2.031 22.580 1.00 71.94 333 GLU A N 1
ATOM 2538 C CA . GLU A 1 333 ? 9.399 -2.516 23.752 1.00 71.94 333 GLU A CA 1
ATOM 2539 C C . GLU A 1 333 ? 9.640 -1.392 24.757 1.00 71.94 333 GLU A C 1
ATOM 2541 O O . GLU A 1 333 ? 9.404 -1.611 25.931 1.00 71.94 333 GLU A O 1
ATOM 2546 N N . SER A 1 334 ? 9.976 -0.167 24.338 1.00 70.12 334 SER A N 1
ATOM 2547 C CA . SER A 1 334 ? 10.181 0.956 25.269 1.00 70.12 334 SER A CA 1
ATOM 2548 C C . SER A 1 334 ? 8.926 1.343 26.073 1.00 70.12 334 SER A C 1
ATOM 2550 O O . SER A 1 334 ? 9.035 2.038 27.083 1.00 70.12 334 SER A O 1
ATOM 2552 N N . PHE A 1 335 ? 7.725 0.925 25.648 1.00 71.12 335 PHE A N 1
ATOM 2553 C CA . PHE A 1 335 ? 6.492 1.147 26.409 1.00 71.12 335 PHE A CA 1
ATOM 2554 C C . PHE A 1 335 ? 6.290 0.125 27.531 1.00 71.12 335 PHE A C 1
ATOM 2556 O O . PHE A 1 335 ? 5.707 0.496 28.551 1.00 71.12 335 PHE A O 1
ATOM 2563 N N . LEU A 1 336 ? 6.741 -1.117 27.321 1.00 61.66 336 LEU A N 1
ATOM 2564 C CA . LEU A 1 336 ? 6.566 -2.276 28.213 1.00 61.66 336 LEU A CA 1
ATOM 2565 C C . LEU A 1 336 ? 7.808 -2.522 29.087 1.00 61.66 336 LEU A C 1
ATOM 2567 O O . LEU A 1 336 ? 7.710 -2.871 30.259 1.00 61.66 336 LEU A O 1
ATOM 2571 N N . ASN A 1 337 ? 8.979 -2.280 28.507 1.00 53.56 337 ASN A N 1
ATOM 2572 C CA . ASN A 1 337 ? 10.301 -2.513 29.056 1.00 53.56 337 ASN A CA 1
ATOM 2573 C C . ASN A 1 337 ? 10.878 -1.166 29.479 1.00 53.56 337 ASN A C 1
ATOM 2575 O O . ASN A 1 337 ? 11.601 -0.496 28.740 1.00 53.56 337 ASN A O 1
ATOM 2579 N N . HIS A 1 338 ? 10.565 -0.765 30.706 1.00 50.31 338 HIS A N 1
ATOM 2580 C CA . HIS A 1 338 ? 11.411 0.188 31.405 1.00 50.31 338 HIS A CA 1
ATOM 2581 C C . HIS A 1 338 ? 12.873 -0.319 31.339 1.00 50.31 338 HIS A C 1
ATOM 2583 O O . HIS A 1 338 ? 13.062 -1.524 31.524 1.00 50.31 338 HIS A O 1
ATOM 2589 N N . PRO A 1 339 ? 13.900 0.521 31.089 1.00 38.72 339 PRO A N 1
ATOM 2590 C CA . PRO A 1 339 ? 15.276 0.101 30.749 1.00 38.72 339 PRO A CA 1
ATOM 2591 C C . PRO A 1 339 ? 16.026 -0.796 31.752 1.00 38.72 339 PRO A C 1
ATOM 2593 O O . PRO A 1 339 ? 17.202 -1.079 31.549 1.00 38.72 339 PRO A O 1
ATOM 2596 N N . LEU A 1 340 ? 15.374 -1.232 32.828 1.00 39.41 340 LEU A N 1
ATOM 2597 C CA . LEU A 1 340 ? 15.906 -2.126 33.851 1.00 39.41 340 LEU A CA 1
ATOM 2598 C C . LEU A 1 340 ? 15.220 -3.516 33.866 1.00 39.41 340 LEU A C 1
ATOM 2600 O O . LEU A 1 340 ? 15.603 -4.367 34.650 1.00 39.41 340 LEU A O 1
ATOM 2604 N N . LEU A 1 341 ? 14.256 -3.804 32.979 1.00 41.78 341 LEU A N 1
ATOM 2605 C CA . LEU A 1 341 ? 13.484 -5.066 32.955 1.00 41.78 341 LEU A CA 1
ATOM 2606 C C . LEU A 1 341 ? 14.069 -6.173 32.042 1.00 41.78 341 LEU A C 1
ATOM 2608 O O . LEU A 1 341 ? 13.320 -6.839 31.325 1.00 41.78 341 LEU A O 1
ATOM 2612 N N . ARG A 1 342 ? 15.392 -6.379 32.008 1.00 31.36 342 ARG A N 1
ATOM 2613 C CA . ARG A 1 342 ? 15.986 -7.491 31.234 1.00 31.36 342 ARG A CA 1
ATOM 2614 C C . ARG A 1 342 ? 16.227 -8.726 32.108 1.00 31.36 342 ARG A C 1
ATOM 2616 O O . ARG A 1 342 ? 17.104 -8.693 32.958 1.00 31.36 342 ARG A O 1
ATOM 2623 N N . ASP A 1 343 ? 15.536 -9.825 31.799 1.00 30.92 343 ASP A N 1
ATOM 2624 C CA . ASP A 1 343 ? 16.002 -11.185 32.120 1.00 30.92 343 ASP A CA 1
ATOM 2625 C C . ASP A 1 343 ? 17.087 -11.616 31.116 1.00 30.92 343 ASP A C 1
ATOM 2627 O O . ASP A 1 343 ? 17.105 -11.167 29.964 1.00 30.92 343 ASP A O 1
ATOM 2631 N N . SER A 1 344 ? 17.937 -12.560 31.521 1.00 29.84 344 SER A N 1
ATOM 2632 C CA . SER A 1 344 ? 19.033 -13.133 30.728 1.00 29.84 344 SER A CA 1
ATOM 2633 C C . SER A 1 344 ? 18.616 -13.932 29.478 1.00 29.84 344 SER A C 1
ATOM 2635 O O . SER A 1 344 ? 19.470 -14.151 28.623 1.00 29.84 344 SER A O 1
ATOM 2637 N N . ASP A 1 345 ? 17.341 -14.320 29.303 1.00 30.42 345 ASP A N 1
ATOM 2638 C CA . ASP A 1 345 ? 16.996 -15.427 28.382 1.00 30.42 345 ASP A CA 1
ATOM 2639 C C . ASP A 1 345 ? 15.997 -15.155 27.236 1.00 30.42 345 ASP A C 1
ATOM 2641 O O . ASP A 1 345 ? 15.692 -16.068 26.466 1.00 30.42 345 ASP A O 1
ATOM 2645 N N . GLY A 1 346 ? 15.496 -13.931 27.038 1.00 30.33 346 GLY A N 1
ATOM 2646 C CA . GLY A 1 346 ? 14.840 -13.553 25.769 1.00 30.33 346 GLY A CA 1
ATOM 2647 C C . GLY A 1 346 ? 13.692 -14.456 25.252 1.00 30.33 346 GLY A C 1
ATOM 2648 O O . GLY A 1 346 ? 13.507 -14.559 24.037 1.00 30.33 346 GLY A O 1
ATOM 2649 N N . ARG A 1 347 ? 12.901 -15.112 26.119 1.00 25.27 347 ARG A N 1
ATOM 2650 C CA . ARG A 1 347 ? 11.685 -15.865 25.727 1.00 25.27 347 ARG A CA 1
ATOM 2651 C C . ARG A 1 347 ? 10.410 -15.246 26.312 1.00 25.27 347 ARG A C 1
ATOM 2653 O O . ARG A 1 347 ? 10.317 -15.030 27.513 1.00 25.27 347 ARG A O 1
ATOM 2660 N N . ARG A 1 348 ? 9.393 -15.037 25.460 1.00 24.62 348 ARG A N 1
ATOM 2661 C CA . ARG A 1 348 ? 7.998 -14.739 25.852 1.00 24.62 348 ARG A CA 1
ATOM 2662 C C . ARG A 1 348 ? 7.396 -15.950 26.579 1.00 24.62 348 ARG A C 1
ATOM 2664 O O . ARG A 1 348 ? 7.306 -17.023 25.984 1.00 24.62 348 ARG A O 1
ATOM 2671 N N . THR A 1 349 ? 6.921 -15.779 27.810 1.00 23.98 349 THR A N 1
ATOM 2672 C CA . THR A 1 349 ? 6.030 -16.741 28.472 1.00 23.98 349 THR A CA 1
ATOM 2673 C C . THR A 1 349 ? 4.576 -16.355 28.207 1.00 23.98 349 THR A C 1
ATOM 2675 O O . THR A 1 349 ? 4.024 -15.444 28.815 1.00 23.98 349 THR A O 1
ATOM 2678 N N . GLU A 1 350 ? 3.934 -17.057 27.271 1.00 24.72 350 GLU A N 1
ATOM 2679 C CA . GLU A 1 350 ? 2.474 -17.151 27.274 1.00 24.72 350 GLU A CA 1
ATOM 2680 C C . GLU A 1 350 ? 2.041 -17.911 28.536 1.00 24.72 350 GLU A C 1
ATOM 2682 O O . GLU A 1 350 ? 2.665 -18.903 28.917 1.00 24.72 350 GLU A O 1
ATOM 2687 N N . ALA A 1 351 ? 0.995 -17.405 29.189 1.00 26.03 351 ALA A N 1
ATOM 2688 C CA . ALA A 1 351 ? 0.463 -17.865 30.466 1.00 26.03 351 ALA A CA 1
ATOM 2689 C C . ALA A 1 351 ? 0.501 -19.394 30.659 1.00 26.03 351 ALA A C 1
ATOM 2691 O O . ALA A 1 351 ? -0.116 -20.145 29.898 1.00 26.03 351 ALA A O 1
ATOM 2692 N N . ARG A 1 352 ? 1.145 -19.847 31.742 1.00 25.50 352 ARG A N 1
ATOM 2693 C CA . ARG A 1 352 ? 0.997 -21.209 32.262 1.00 25.50 352 ARG A CA 1
ATOM 2694 C C . ARG A 1 352 ? 0.757 -21.155 33.768 1.00 25.50 352 ARG A C 1
ATOM 2696 O O . ARG A 1 352 ? 1.458 -20.458 34.489 1.00 25.50 352 ARG A O 1
ATOM 2703 N N . GLU A 1 353 ? -0.309 -21.835 34.171 1.00 25.22 353 GLU A N 1
ATOM 2704 C CA . GLU A 1 353 ? -0.811 -21.960 35.537 1.00 25.22 353 GLU A CA 1
ATOM 2705 C C . GLU A 1 353 ? 0.208 -22.626 36.473 1.00 25.22 353 GLU A C 1
ATOM 2707 O O . GLU A 1 353 ? 1.019 -23.451 36.054 1.00 25.22 353 GLU A O 1
ATOM 2712 N N . GLU A 1 354 ? 0.129 -22.232 37.742 1.00 26.50 354 GLU A N 1
ATOM 2713 C CA . GLU A 1 354 ? 0.984 -22.622 38.858 1.00 26.50 354 GLU A CA 1
ATOM 2714 C C . GLU A 1 354 ? 0.978 -24.128 39.152 1.00 26.50 354 GLU A C 1
ATOM 2716 O O . GLU A 1 354 ? -0.083 -24.739 39.251 1.00 26.50 354 GLU A O 1
ATOM 2721 N N . THR A 1 355 ? 2.154 -24.673 39.475 1.00 25.06 355 THR A N 1
ATOM 2722 C CA . THR A 1 355 ? 2.329 -25.636 40.578 1.00 25.06 355 THR A CA 1
ATOM 2723 C C . THR A 1 355 ? 3.762 -25.528 41.103 1.00 25.06 355 THR A C 1
ATOM 2725 O O . THR A 1 355 ? 4.710 -25.683 40.337 1.00 25.06 355 THR A O 1
ATOM 2728 N N . GLY A 1 356 ? 3.918 -25.228 42.396 1.00 22.92 356 GLY A N 1
ATOM 2729 C CA . GLY A 1 356 ? 5.208 -24.975 43.046 1.00 22.92 356 GLY A CA 1
ATOM 2730 C C . GLY A 1 356 ? 5.952 -26.210 43.573 1.00 22.92 356 GLY A C 1
ATOM 2731 O O . GLY A 1 356 ? 5.387 -27.296 43.690 1.00 22.92 356 GLY A O 1
ATOM 2732 N N . GLY A 1 357 ? 7.217 -26.005 43.974 1.00 23.53 357 GLY A N 1
ATOM 2733 C CA . GLY A 1 357 ? 7.989 -26.979 44.759 1.00 23.53 357 GLY A CA 1
ATOM 2734 C C . GLY A 1 357 ? 9.513 -26.760 44.852 1.00 23.53 357 GLY A C 1
ATOM 2735 O O . GLY A 1 357 ? 10.247 -27.301 44.047 1.00 23.53 357 GLY A O 1
ATOM 2736 N N . LYS A 1 358 ? 9.945 -26.037 45.902 1.00 24.86 358 LYS A N 1
ATOM 2737 C CA . LYS A 1 358 ? 11.159 -26.169 46.762 1.00 24.86 358 LYS A CA 1
ATOM 2738 C C . LYS A 1 358 ? 12.609 -26.329 46.211 1.00 24.86 358 LYS A C 1
ATOM 2740 O O . LYS A 1 358 ? 12.974 -27.335 45.625 1.00 24.86 358 LYS A O 1
ATOM 2745 N N . LYS A 1 359 ? 13.435 -25.361 46.663 1.00 27.05 359 LYS A N 1
ATOM 2746 C CA . LYS A 1 359 ? 14.882 -25.310 47.031 1.00 27.05 359 LYS A CA 1
ATOM 2747 C C . LYS A 1 359 ? 15.632 -26.627 47.347 1.00 27.05 359 LYS A C 1
ATOM 2749 O O . LYS A 1 359 ? 15.090 -27.440 48.085 1.00 27.05 359 LYS A O 1
ATOM 2754 N N . GLU A 1 360 ? 16.925 -26.679 46.960 1.00 26.06 360 GLU A N 1
ATOM 2755 C CA . GLU A 1 360 ? 18.175 -26.841 47.780 1.00 26.06 360 GLU A CA 1
ATOM 2756 C C . GLU A 1 360 ? 19.372 -27.313 46.884 1.00 26.06 360 GLU A C 1
ATOM 2758 O O . GLU A 1 360 ? 19.210 -28.251 46.118 1.00 26.06 360 GLU A O 1
ATOM 2763 N N . THR A 1 361 ? 20.473 -26.548 46.699 1.00 24.31 361 THR A N 1
ATOM 2764 C CA . THR A 1 361 ? 21.803 -26.500 47.399 1.00 24.31 361 THR A CA 1
ATOM 2765 C C . THR A 1 361 ? 22.989 -27.152 46.640 1.00 24.31 361 THR A C 1
ATOM 2767 O O . THR A 1 361 ? 22.954 -28.353 46.409 1.00 24.31 361 THR A O 1
ATOM 2770 N N . GLY A 1 362 ? 24.094 -26.401 46.441 1.00 23.38 362 GLY A N 1
ATOM 2771 C CA . GLY A 1 362 ? 25.461 -26.838 46.828 1.00 23.38 362 GLY A CA 1
ATOM 2772 C C . GLY A 1 362 ? 26.572 -27.074 45.772 1.00 23.38 362 GLY A C 1
ATOM 2773 O O . GLY A 1 362 ? 26.492 -28.043 45.029 1.00 23.38 362 GLY A O 1
ATOM 2774 N N . GLY A 1 363 ? 27.668 -26.289 45.883 1.00 24.00 363 GLY A N 1
ATOM 2775 C CA . GLY A 1 363 ? 29.096 -26.630 45.613 1.00 24.00 363 GLY A CA 1
ATOM 2776 C C . GLY A 1 363 ? 29.592 -26.526 44.155 1.00 24.00 363 GLY A C 1
ATOM 2777 O O . GLY A 1 363 ? 28.848 -26.844 43.242 1.00 24.00 363 GLY A O 1
ATOM 2778 N N . GLU A 1 364 ? 30.829 -26.148 43.808 1.00 26.17 364 GLU A N 1
ATOM 2779 C CA . GLU A 1 364 ? 32.067 -25.796 44.527 1.00 26.17 364 GLU A CA 1
ATOM 2780 C C . GLU A 1 364 ? 33.084 -25.233 43.491 1.00 26.17 364 GLU A C 1
ATOM 2782 O O . GLU A 1 364 ? 32.972 -25.497 42.291 1.00 26.17 364 GLU A O 1
ATOM 2787 N N . ASP A 1 365 ? 34.055 -24.452 43.970 1.00 25.45 365 ASP A N 1
ATOM 2788 C CA . ASP A 1 365 ? 35.010 -23.595 43.241 1.00 25.45 365 ASP A CA 1
ATOM 2789 C C . ASP A 1 365 ? 36.157 -24.308 42.491 1.00 25.45 365 ASP A C 1
ATOM 2791 O O . ASP A 1 365 ? 36.640 -25.344 42.945 1.00 25.45 365 ASP A O 1
ATOM 2795 N N . VAL A 1 366 ? 36.720 -23.659 41.450 1.00 28.66 366 VAL A N 1
ATOM 2796 C CA . VAL A 1 366 ? 38.162 -23.738 41.096 1.00 28.66 366 VAL A CA 1
ATOM 2797 C C . VAL A 1 366 ? 38.666 -22.397 40.516 1.00 28.66 366 VAL A C 1
ATOM 2799 O O . VAL A 1 366 ? 38.340 -22.031 39.388 1.00 28.66 366 VAL A O 1
ATOM 2802 N N . GLU A 1 367 ? 39.512 -21.691 41.278 1.00 27.52 367 GLU A N 1
ATOM 2803 C CA . GLU A 1 367 ? 40.345 -20.550 40.846 1.00 27.52 367 GLU A CA 1
ATOM 2804 C C . GLU A 1 367 ? 41.591 -21.002 40.053 1.00 27.52 367 GLU A C 1
ATOM 2806 O O . GLU A 1 367 ? 42.122 -22.078 40.325 1.00 27.52 367 GLU A O 1
ATOM 2811 N N . MET A 1 368 ? 42.119 -20.142 39.159 1.00 27.00 368 MET A N 1
ATOM 2812 C CA . MET A 1 368 ? 43.570 -19.960 38.911 1.00 27.00 368 MET A CA 1
ATOM 2813 C C . MET A 1 368 ? 43.888 -18.700 38.058 1.00 27.00 368 MET A C 1
ATOM 2815 O O . MET A 1 368 ? 43.701 -18.690 36.846 1.00 27.00 368 MET A O 1
ATOM 2819 N N . ASP A 1 369 ? 44.394 -17.677 38.762 1.00 25.41 369 ASP A N 1
ATOM 2820 C CA . ASP A 1 369 ? 45.557 -16.785 38.524 1.00 25.41 369 ASP A CA 1
ATOM 2821 C C . ASP A 1 369 ? 45.712 -15.859 37.279 1.00 25.41 369 ASP A C 1
ATOM 2823 O O . ASP A 1 369 ? 45.564 -16.268 36.129 1.00 25.41 369 ASP A O 1
ATOM 2827 N N . GLY A 1 370 ? 46.193 -14.620 37.530 1.00 25.59 370 GLY A N 1
ATOM 2828 C CA . GLY A 1 370 ? 47.115 -13.940 36.597 1.00 25.59 370 GLY A CA 1
ATOM 2829 C C . GLY A 1 370 ? 46.836 -12.530 36.026 1.00 25.59 370 GLY A C 1
ATOM 2830 O O . GLY A 1 370 ? 46.986 -12.338 34.828 1.00 25.59 370 GLY A O 1
ATOM 2831 N N . GLY A 1 371 ? 46.506 -11.530 36.856 1.00 26.39 371 GLY A N 1
ATOM 2832 C CA . GLY A 1 371 ? 46.877 -10.094 36.747 1.00 26.39 371 GLY A CA 1
ATOM 2833 C C . GLY A 1 371 ? 46.894 -9.309 35.408 1.00 26.39 371 GLY A C 1
ATOM 2834 O O . GLY A 1 371 ? 47.873 -9.357 34.671 1.00 26.39 371 GLY A O 1
ATOM 2835 N N . ALA A 1 372 ? 45.936 -8.377 35.233 1.00 26.84 372 ALA A N 1
ATOM 2836 C CA . ALA A 1 372 ? 46.151 -7.068 34.581 1.00 26.84 372 ALA A CA 1
ATOM 2837 C C . ALA A 1 372 ? 45.067 -6.018 34.957 1.00 26.84 372 ALA A C 1
ATOM 2839 O O . ALA A 1 372 ? 43.948 -6.036 34.456 1.00 26.84 372 ALA A O 1
ATOM 2840 N N . SER A 1 373 ? 45.463 -5.077 35.822 1.00 32.03 373 SER A N 1
ATOM 2841 C CA . SER A 1 373 ? 45.190 -3.626 35.744 1.00 32.03 373 SER A CA 1
ATOM 2842 C C . SER A 1 373 ? 43.744 -3.091 35.839 1.00 32.03 373 SER A C 1
ATOM 2844 O O . SER A 1 373 ? 43.084 -2.829 34.842 1.00 32.03 373 SER A O 1
ATOM 2846 N N . GLN A 1 374 ? 43.330 -2.849 37.090 1.00 33.31 374 GLN A N 1
ATOM 2847 C CA . GLN A 1 374 ? 42.514 -1.769 37.697 1.00 33.31 374 GLN A CA 1
ATOM 2848 C C . GLN A 1 374 ? 41.374 -1.016 36.952 1.00 33.31 374 GLN A C 1
ATOM 2850 O O . GLN A 1 374 ? 40.481 -0.540 37.644 1.00 33.31 374 GLN A O 1
ATOM 2855 N N . GLU A 1 375 ? 41.322 -0.911 35.621 1.00 32.22 375 GLU A N 1
ATOM 2856 C CA . GLU A 1 375 ? 40.219 -0.245 34.886 1.00 32.22 375 GLU A CA 1
ATOM 2857 C C . GLU A 1 375 ? 39.045 -1.188 34.582 1.00 32.22 375 GLU A C 1
ATOM 2859 O O . GLU A 1 375 ? 37.899 -0.750 34.506 1.00 32.22 375 GLU A O 1
ATOM 2864 N N . ARG A 1 376 ? 39.292 -2.504 34.513 1.00 33.59 376 ARG A N 1
ATOM 2865 C CA . ARG A 1 376 ? 38.223 -3.512 34.389 1.00 33.59 376 ARG A CA 1
ATOM 2866 C C . ARG A 1 376 ? 37.413 -3.704 35.670 1.00 33.59 376 ARG A C 1
ATOM 2868 O O . ARG A 1 376 ? 36.242 -4.037 35.587 1.00 33.59 376 ARG A O 1
ATOM 2875 N N . ARG A 1 377 ? 37.983 -3.391 36.840 1.00 28.42 377 ARG A N 1
ATOM 2876 C CA . ARG A 1 377 ? 37.298 -3.558 38.136 1.00 28.42 377 ARG A CA 1
ATOM 2877 C C . ARG A 1 377 ? 36.160 -2.568 38.370 1.00 28.42 377 ARG A C 1
ATOM 2879 O O . ARG A 1 377 ? 35.275 -2.886 39.149 1.00 28.42 377 ARG A O 1
ATOM 2886 N N . ASN A 1 378 ? 36.168 -1.402 37.720 1.00 31.06 378 ASN A N 1
ATOM 2887 C CA . ASN A 1 378 ? 35.032 -0.478 37.798 1.00 31.06 378 ASN A CA 1
ATOM 2888 C C . ASN A 1 378 ? 33.907 -0.914 36.850 1.00 31.06 378 ASN A C 1
ATOM 2890 O O . ASN A 1 378 ? 32.758 -0.921 37.260 1.00 31.06 378 ASN A O 1
ATOM 2894 N N . GLY A 1 379 ? 34.238 -1.390 35.643 1.00 32.84 379 GLY A N 1
ATOM 2895 C CA . GLY A 1 379 ? 33.248 -1.939 34.709 1.00 32.84 379 GLY A CA 1
ATOM 2896 C C . GLY A 1 379 ? 32.630 -3.267 35.164 1.00 32.84 379 GLY A C 1
ATOM 2897 O O . GLY A 1 379 ? 31.441 -3.473 34.969 1.00 32.84 379 GLY A O 1
ATOM 2898 N N . GLU A 1 380 ? 33.402 -4.144 35.813 1.00 29.14 380 GLU A N 1
ATOM 2899 C CA . GLU A 1 380 ? 32.892 -5.391 36.406 1.00 29.14 380 GLU A CA 1
ATOM 2900 C C . GLU A 1 380 ? 32.092 -5.137 37.687 1.00 29.14 380 GLU A C 1
ATOM 2902 O O . GLU A 1 380 ? 31.126 -5.841 37.923 1.00 29.14 380 GLU A O 1
ATOM 2907 N N . ARG A 1 381 ? 32.415 -4.116 38.494 1.00 28.94 381 ARG A N 1
ATOM 2908 C CA . ARG A 1 381 ? 31.568 -3.733 39.641 1.00 28.94 381 ARG A CA 1
ATOM 2909 C C . ARG A 1 381 ? 30.268 -3.071 39.208 1.00 28.94 381 ARG A C 1
ATOM 2911 O O . ARG A 1 381 ? 29.245 -3.377 39.798 1.00 28.94 381 ARG A O 1
ATOM 2918 N N . ASP A 1 382 ? 30.293 -2.237 38.169 1.00 31.73 382 ASP A N 1
ATOM 2919 C CA . ASP A 1 382 ? 29.080 -1.649 37.588 1.00 31.73 382 ASP A CA 1
ATOM 2920 C C . ASP A 1 382 ? 28.208 -2.718 36.895 1.00 31.73 382 ASP A C 1
ATOM 2922 O O . ASP A 1 382 ? 26.984 -2.621 36.926 1.00 31.73 382 ASP A O 1
ATOM 2926 N N . ALA A 1 383 ? 28.815 -3.764 36.315 1.00 31.11 383 ALA A N 1
ATOM 2927 C CA . ALA A 1 383 ? 28.104 -4.905 35.729 1.00 31.11 383 ALA A CA 1
ATOM 2928 C C . ALA A 1 383 ? 27.560 -5.880 36.789 1.00 31.11 383 ALA A C 1
ATOM 2930 O O . ALA A 1 383 ? 26.412 -6.293 36.693 1.00 31.11 383 ALA A O 1
ATOM 2931 N N . VAL A 1 384 ? 28.330 -6.186 37.836 1.00 28.75 384 VAL A N 1
ATOM 2932 C CA . VAL A 1 384 ? 27.905 -7.063 38.943 1.00 28.75 384 VAL A CA 1
ATOM 2933 C C . VAL A 1 384 ? 26.881 -6.366 39.851 1.00 28.75 384 VAL A C 1
ATOM 2935 O O . VAL A 1 384 ? 25.960 -7.012 40.337 1.00 28.75 384 VAL A O 1
ATOM 2938 N N . ALA A 1 385 ? 26.960 -5.041 40.026 1.00 29.22 385 ALA A N 1
ATOM 2939 C CA . ALA A 1 385 ? 25.910 -4.253 40.681 1.00 29.22 385 ALA A CA 1
ATOM 2940 C C . ALA A 1 385 ? 24.632 -4.161 39.825 1.00 29.22 385 ALA A C 1
ATOM 2942 O O . ALA A 1 385 ? 23.530 -4.133 40.368 1.00 29.22 385 ALA A O 1
ATOM 2943 N N . ALA A 1 386 ? 24.759 -4.165 38.491 1.00 31.81 386 ALA A N 1
ATOM 2944 C CA . ALA A 1 386 ? 23.616 -4.272 37.585 1.00 31.81 386 ALA A CA 1
ATOM 2945 C C . ALA A 1 386 ? 22.986 -5.681 37.589 1.00 31.81 386 ALA A C 1
ATOM 2947 O O . ALA A 1 386 ? 21.767 -5.785 37.483 1.00 31.81 386 ALA A O 1
ATOM 2948 N N . GLU A 1 387 ? 23.782 -6.742 37.764 1.00 30.20 387 GLU A N 1
ATOM 2949 C CA . GLU A 1 387 ? 23.305 -8.129 37.904 1.00 30.20 387 GLU A CA 1
ATOM 2950 C C . GLU A 1 387 ? 22.629 -8.383 39.265 1.00 30.20 387 GLU A C 1
ATOM 2952 O O . GLU A 1 387 ? 21.555 -8.973 39.304 1.00 30.20 387 GLU A O 1
ATOM 2957 N N . LEU A 1 388 ? 23.172 -7.861 40.373 1.00 28.67 388 LEU A N 1
ATOM 2958 C CA . LEU A 1 388 ? 22.556 -7.956 41.711 1.00 28.67 388 LEU A CA 1
ATOM 2959 C C . LEU A 1 388 ? 21.270 -7.116 41.850 1.00 28.67 388 LEU A C 1
ATOM 2961 O O . LEU A 1 388 ? 20.400 -7.435 42.657 1.00 28.67 388 LEU A O 1
ATOM 2965 N N . SER A 1 389 ? 21.123 -6.052 41.052 1.00 35.62 389 SER A N 1
ATOM 2966 C CA . SER A 1 389 ? 19.925 -5.200 41.015 1.00 35.62 389 SER A CA 1
ATOM 2967 C C . SER A 1 389 ? 18.773 -5.786 40.182 1.00 35.62 389 SER A C 1
ATOM 2969 O O . SER A 1 389 ? 17.652 -5.280 40.286 1.00 35.62 389 SER A O 1
ATOM 2971 N N . ALA A 1 390 ? 19.022 -6.799 39.345 1.00 32.94 390 ALA A N 1
ATOM 2972 C CA . ALA A 1 390 ? 18.022 -7.369 38.437 1.00 32.94 390 ALA A CA 1
ATOM 2973 C C . ALA A 1 390 ? 17.028 -8.308 39.149 1.00 32.94 390 ALA A C 1
ATOM 2975 O O . ALA A 1 390 ? 15.859 -8.367 38.767 1.00 32.94 390 ALA A O 1
ATOM 2976 N N . ASP A 1 391 ? 17.453 -8.964 40.233 1.00 35.09 391 ASP A N 1
ATOM 2977 C CA . ASP A 1 391 ? 16.644 -9.942 40.982 1.00 35.09 391 ASP A CA 1
ATOM 2978 C C . ASP A 1 391 ? 15.501 -9.318 41.814 1.00 35.09 391 ASP A C 1
ATOM 2980 O O . ASP A 1 391 ? 14.631 -10.036 42.305 1.00 35.09 391 ASP A O 1
ATOM 2984 N N . ASN A 1 392 ? 15.456 -7.986 41.954 1.00 39.72 392 ASN A N 1
ATOM 2985 C CA . ASN A 1 392 ? 14.530 -7.281 42.854 1.00 39.72 392 ASN A CA 1
ATOM 2986 C C . ASN A 1 392 ? 13.437 -6.450 42.144 1.00 39.72 392 ASN A C 1
ATOM 2988 O O . ASN A 1 392 ? 12.848 -5.564 42.763 1.00 39.72 392 ASN A O 1
ATOM 2992 N N . MET A 1 393 ? 13.142 -6.675 40.857 1.00 46.16 393 MET A N 1
ATOM 2993 C CA . MET A 1 393 ? 12.215 -5.813 40.100 1.00 46.16 393 MET A CA 1
ATOM 2994 C C . MET A 1 393 ? 10.790 -6.358 39.925 1.00 46.16 393 MET A C 1
ATOM 2996 O O . MET A 1 393 ? 10.563 -7.512 39.574 1.00 46.16 393 MET A O 1
ATOM 3000 N N . VAL A 1 394 ? 9.805 -5.466 40.075 1.00 51.41 394 VAL A N 1
ATOM 3001 C CA . VAL A 1 394 ? 8.374 -5.770 39.917 1.00 51.41 394 VAL A CA 1
ATOM 3002 C C . VAL A 1 394 ? 7.950 -5.585 38.465 1.00 51.41 394 VAL A C 1
ATOM 3004 O O . VAL A 1 394 ? 7.979 -4.473 37.933 1.00 51.41 394 VAL A O 1
ATOM 3007 N N . ARG A 1 395 ? 7.496 -6.664 37.821 1.00 58.16 395 ARG A N 1
ATOM 3008 C CA . ARG A 1 395 ? 6.838 -6.586 36.510 1.00 58.16 395 ARG A CA 1
ATOM 3009 C C . ARG A 1 395 ? 5.423 -6.039 36.674 1.00 58.16 395 ARG A C 1
ATOM 3011 O O . ARG A 1 395 ? 4.588 -6.663 37.321 1.00 58.16 395 ARG A O 1
ATOM 3018 N N . LEU A 1 396 ? 5.147 -4.881 36.074 1.00 67.88 396 LEU A N 1
ATOM 3019 C CA . LEU A 1 396 ? 3.798 -4.314 36.057 1.00 67.88 396 LEU A CA 1
ATOM 3020 C C . LEU A 1 396 ? 2.934 -5.022 34.993 1.00 67.88 396 LEU A C 1
ATOM 3022 O O . LEU A 1 396 ? 3.401 -5.201 33.868 1.00 67.88 396 LEU A O 1
ATOM 3026 N N . PRO A 1 397 ? 1.675 -5.382 35.304 1.00 70.94 397 PRO A N 1
ATOM 3027 C CA . PRO A 1 397 ? 0.737 -5.962 34.344 1.00 70.94 397 PRO A CA 1
ATOM 3028 C C . PRO A 1 397 ? 0.520 -5.124 33.070 1.00 70.94 397 PRO A C 1
ATOM 3030 O O . PRO A 1 397 ? 0.363 -3.903 33.137 1.00 70.94 397 PRO A O 1
ATOM 3033 N N . ASP A 1 398 ? 0.366 -5.791 31.919 1.00 71.62 398 ASP A N 1
ATOM 3034 C CA . ASP A 1 398 ? 0.097 -5.172 30.604 1.00 71.62 398 ASP A CA 1
ATOM 3035 C C . ASP A 1 398 ? -1.115 -4.221 30.596 1.00 71.62 398 ASP A C 1
ATOM 3037 O O . ASP A 1 398 ? -1.187 -3.276 29.804 1.00 71.62 398 ASP A O 1
ATOM 3041 N N . GLU A 1 399 ? -2.092 -4.459 31.475 1.00 75.38 399 GLU A N 1
ATOM 3042 C CA . GLU A 1 399 ? -3.292 -3.626 31.598 1.00 75.38 399 GLU A CA 1
ATOM 3043 C C . GLU A 1 399 ? -2.966 -2.171 31.960 1.00 75.38 399 GLU A C 1
ATOM 3045 O O . GLU A 1 399 ? -3.626 -1.254 31.459 1.00 75.38 399 GLU A O 1
ATOM 3050 N N . PHE A 1 400 ? -1.926 -1.955 32.771 1.00 80.44 400 PHE A N 1
ATOM 3051 C CA . PHE A 1 400 ? -1.458 -0.629 33.167 1.00 80.44 400 PHE A CA 1
ATOM 3052 C C . PHE A 1 400 ? -0.926 0.155 31.965 1.00 80.44 400 PHE A C 1
ATOM 3054 O O . PHE A 1 400 ? -1.375 1.271 31.681 1.00 80.44 400 PHE A O 1
ATOM 3061 N N . PHE A 1 401 ? -0.023 -0.460 31.200 1.00 79.25 401 PHE A N 1
ATOM 3062 C CA . PHE A 1 401 ? 0.550 0.154 30.004 1.00 79.25 401 PHE A CA 1
ATOM 3063 C C . PHE A 1 401 ? -0.510 0.390 28.930 1.00 79.25 401 PHE A C 1
ATOM 3065 O O . PHE A 1 401 ? -0.526 1.451 28.304 1.00 79.25 401 PHE A O 1
ATOM 3072 N N . HIS A 1 402 ? -1.473 -0.525 28.793 1.00 82.12 402 HIS A N 1
ATOM 3073 C CA . HIS A 1 402 ? -2.622 -0.327 27.918 1.00 82.12 402 HIS A CA 1
ATOM 3074 C C . HIS A 1 402 ? -3.489 0.867 28.335 1.00 82.12 402 HIS A C 1
ATOM 3076 O O . HIS A 1 402 ? -3.871 1.670 27.479 1.00 82.12 402 HIS A O 1
ATOM 3082 N N . ALA A 1 403 ? -3.800 1.025 29.625 1.00 82.12 403 ALA A N 1
ATOM 3083 C CA . ALA A 1 403 ? -4.576 2.167 30.110 1.00 82.12 403 ALA A CA 1
ATOM 3084 C C . ALA A 1 403 ? -3.855 3.499 29.840 1.00 82.12 403 ALA A C 1
ATOM 3086 O O . ALA A 1 403 ? -4.465 4.444 29.326 1.00 82.12 403 ALA A O 1
ATOM 3087 N N . LYS A 1 404 ? -2.549 3.538 30.107 1.00 85.62 404 LYS A N 1
ATOM 3088 C CA . LYS A 1 404 ? -1.696 4.709 29.903 1.00 85.62 404 LYS A CA 1
ATOM 3089 C C . LYS A 1 404 ? -1.530 5.070 28.425 1.00 85.62 404 LYS A C 1
ATOM 3091 O O . LYS A 1 404 ? -1.723 6.224 28.044 1.00 85.62 404 LYS A O 1
ATOM 3096 N N . PHE A 1 405 ? -1.259 4.088 27.567 1.00 88.12 405 PHE A N 1
ATOM 3097 C CA . PHE A 1 405 ? -1.193 4.302 26.120 1.00 88.12 405 PHE A CA 1
ATOM 3098 C C . PHE A 1 405 ? -2.548 4.731 25.550 1.00 88.12 405 PHE A C 1
ATOM 3100 O O . PHE A 1 405 ? -2.620 5.633 24.718 1.00 88.12 405 PHE A O 1
ATOM 3107 N N . SER A 1 406 ? -3.645 4.142 26.036 1.00 88.75 406 SER A N 1
ATOM 3108 C CA . SER A 1 406 ? -4.992 4.575 25.668 1.00 88.75 406 SER A CA 1
ATOM 3109 C C . SER A 1 406 ? -5.206 6.055 26.004 1.00 88.75 406 SER A C 1
ATOM 3111 O O . SER A 1 406 ? -5.712 6.801 25.167 1.00 88.75 406 SER A O 1
ATOM 3113 N N . SER A 1 407 ? -4.773 6.506 27.184 1.00 87.00 407 SER A N 1
ATOM 3114 C CA . SER A 1 407 ? -4.816 7.922 27.567 1.00 87.00 407 SER A CA 1
ATOM 3115 C C . SER A 1 407 ? -3.999 8.816 26.625 1.00 87.00 407 SER A C 1
ATOM 3117 O O . SER A 1 407 ? -4.517 9.837 26.162 1.00 87.00 407 SER A O 1
ATOM 3119 N N . LEU A 1 408 ? -2.772 8.408 26.274 1.00 89.75 408 LEU A N 1
ATOM 3120 C CA . LEU A 1 408 ? -1.925 9.102 25.296 1.00 89.75 408 LEU A CA 1
ATOM 3121 C C . LEU A 1 408 ? -2.637 9.253 23.947 1.00 89.75 408 LEU A C 1
ATOM 3123 O O . LEU A 1 408 ? -2.787 10.373 23.454 1.00 89.75 408 LEU A O 1
ATOM 3127 N N . LEU A 1 409 ? -3.119 8.143 23.378 1.00 91.19 409 LEU A N 1
ATOM 3128 C CA . LEU A 1 409 ? -3.752 8.149 22.063 1.00 91.19 409 LEU A CA 1
ATOM 3129 C C . LEU A 1 409 ? -5.020 9.006 22.069 1.00 91.19 409 LEU A C 1
ATOM 3131 O O . LEU A 1 409 ? -5.134 9.920 21.262 1.00 91.19 409 LEU A O 1
ATOM 3135 N N . TYR A 1 410 ? -5.952 8.783 22.999 1.00 89.44 410 TYR A N 1
ATOM 3136 C CA . TYR A 1 410 ? -7.196 9.562 23.040 1.00 89.44 410 TYR A CA 1
ATOM 3137 C C . TYR A 1 410 ? -6.958 11.054 23.309 1.00 89.44 410 TYR A C 1
ATOM 3139 O O . TYR A 1 410 ? -7.703 11.881 22.782 1.00 89.44 410 TYR A O 1
ATOM 3147 N N . SER A 1 411 ? -5.923 11.417 24.076 1.00 88.12 411 SER A N 1
ATOM 3148 C CA . SER A 1 411 ? -5.536 12.821 24.277 1.00 88.12 411 SER A CA 1
ATOM 3149 C C . SER A 1 411 ? -4.998 13.453 22.992 1.00 88.12 411 SER A C 1
ATOM 3151 O O . SER A 1 411 ? -5.364 14.584 22.675 1.00 88.12 411 SER A O 1
ATOM 3153 N N . LEU A 1 412 ? -4.194 12.717 22.215 1.00 90.12 412 LEU A N 1
ATOM 3154 C CA . LEU A 1 412 ? -3.719 13.147 20.895 1.00 90.12 412 LEU A CA 1
ATOM 3155 C C . LEU A 1 412 ? -4.866 13.289 19.887 1.00 90.12 412 LEU A C 1
ATOM 3157 O O . LEU A 1 412 ? -4.920 14.291 19.178 1.00 90.12 412 LEU A O 1
ATOM 3161 N N . LEU A 1 413 ? -5.801 12.333 19.844 1.00 89.44 413 LEU A N 1
ATOM 3162 C CA . LEU A 1 413 ? -6.973 12.399 18.962 1.00 89.44 413 LEU A CA 1
ATOM 3163 C C . LEU A 1 413 ? -7.861 13.600 19.318 1.00 89.44 413 LEU A C 1
ATOM 3165 O O . LEU A 1 413 ? -8.258 14.354 18.435 1.00 89.44 413 LEU A O 1
ATOM 3169 N N . ASP A 1 414 ? -8.137 13.825 20.605 1.00 83.69 414 ASP A N 1
ATOM 3170 C CA . ASP A 1 414 ? -8.905 14.986 21.077 1.00 83.69 414 ASP A CA 1
ATOM 3171 C C . ASP A 1 414 ? -8.187 16.306 20.743 1.00 83.69 414 ASP A C 1
ATOM 3173 O O . ASP A 1 414 ? -8.817 17.244 20.257 1.00 83.69 414 ASP A O 1
ATOM 3177 N N . LEU A 1 415 ? -6.863 16.376 20.919 1.00 85.44 415 LEU A N 1
ATOM 3178 C CA . LEU A 1 415 ? -6.062 17.543 20.534 1.00 85.44 415 LEU A CA 1
ATOM 3179 C C . LEU A 1 415 ? -6.108 17.794 19.018 1.00 85.44 415 LEU A C 1
ATOM 3181 O O . LEU A 1 415 ? -6.301 18.936 18.593 1.00 85.44 415 LEU A O 1
ATOM 3185 N N . PHE A 1 416 ? -5.998 16.737 18.210 1.00 85.88 416 PHE A N 1
ATOM 3186 C CA . PHE A 1 416 ? -6.121 16.810 16.756 1.00 85.88 416 PHE A CA 1
ATOM 3187 C C . PHE A 1 416 ? -7.490 17.361 16.345 1.00 85.88 416 PHE A C 1
ATOM 3189 O O . PHE A 1 416 ? -7.554 18.345 15.609 1.00 85.88 416 PHE A O 1
ATOM 3196 N N . LEU A 1 417 ? -8.576 16.825 16.908 1.00 76.06 417 LEU A N 1
ATOM 3197 C CA . LEU A 1 417 ? -9.942 17.277 16.622 1.00 76.06 417 LEU A CA 1
ATOM 3198 C C . LEU A 1 417 ? -10.223 18.711 17.107 1.00 76.06 417 LEU A C 1
ATOM 3200 O O . LEU A 1 417 ? -10.944 19.455 16.444 1.00 76.06 417 LEU A O 1
ATOM 3204 N N . ARG A 1 418 ? -9.661 19.134 18.248 1.00 73.25 418 ARG A N 1
ATOM 3205 C CA . ARG A 1 418 ? -9.807 20.513 18.760 1.00 73.25 418 ARG A CA 1
ATOM 3206 C C . ARG A 1 418 ? -9.053 21.539 17.927 1.00 73.25 418 ARG A C 1
ATOM 3208 O O . ARG A 1 418 ? -9.477 22.687 17.857 1.00 73.25 418 ARG A O 1
ATOM 3215 N N . SER A 1 419 ? -7.954 21.134 17.299 1.00 67.62 419 SER A N 1
ATOM 3216 C CA . SER A 1 419 ? -7.099 22.002 16.484 1.00 67.62 419 SER A CA 1
ATOM 3217 C C . SER A 1 419 ? -7.685 22.381 15.113 1.00 67.62 419 SER A C 1
ATOM 3219 O O . SER A 1 419 ? -6.952 22.791 14.211 1.00 67.62 419 SER A O 1
ATOM 3221 N N . ALA A 1 420 ? -8.994 22.218 14.924 1.00 54.69 420 ALA A N 1
ATOM 3222 C CA . ALA A 1 420 ? -9.658 22.402 13.641 1.00 54.69 420 ALA A CA 1
ATOM 3223 C C . ALA A 1 420 ? -9.838 23.874 13.188 1.00 54.69 420 ALA A C 1
ATOM 3225 O O . ALA A 1 420 ? -10.262 24.059 12.052 1.00 54.69 420 ALA A O 1
ATOM 3226 N N . ASP A 1 421 ? -9.430 24.902 13.964 1.00 41.97 421 ASP A N 1
ATOM 3227 C CA . ASP A 1 421 ? -9.783 26.312 13.673 1.00 41.97 421 ASP A CA 1
ATOM 3228 C C . ASP A 1 421 ? -8.651 27.355 13.564 1.00 41.97 421 ASP A C 1
ATOM 3230 O O . ASP A 1 421 ? -7.667 27.335 14.302 1.00 41.97 421 ASP A O 1
ATOM 3234 N N . ALA A 1 422 ? -8.948 28.342 12.695 1.00 33.91 422 ALA A N 1
ATOM 3235 C CA . ALA A 1 422 ? -8.417 29.705 12.516 1.00 33.91 422 ALA A CA 1
ATOM 3236 C C . ALA A 1 422 ? -7.002 29.886 11.917 1.00 33.91 422 ALA A C 1
ATOM 3238 O O . ALA A 1 422 ? -6.057 30.299 12.586 1.00 33.91 422 ALA A O 1
ATOM 3239 N N . TYR A 1 423 ? -6.885 29.722 10.593 1.00 36.78 423 TYR A N 1
ATOM 3240 C CA . TYR A 1 423 ? -5.887 30.485 9.827 1.00 36.78 423 TYR A CA 1
ATOM 3241 C C . TYR A 1 423 ? -6.315 31.960 9.766 1.00 36.78 423 TYR A C 1
ATOM 3243 O O . TYR A 1 423 ? -7.510 32.213 9.598 1.00 36.78 423 TYR A O 1
ATOM 3251 N N . PRO A 1 424 ? -5.388 32.930 9.887 1.00 31.53 424 PRO A N 1
ATOM 3252 C CA . PRO A 1 424 ? -5.739 34.343 9.904 1.00 31.53 424 PRO A CA 1
ATOM 3253 C C . PRO A 1 424 ? -6.464 34.717 8.610 1.00 31.53 424 PRO A C 1
ATOM 3255 O O . PRO A 1 424 ? -5.940 34.548 7.510 1.00 31.53 424 PRO A O 1
ATOM 3258 N N . THR A 1 425 ? -7.688 35.212 8.755 1.00 27.67 425 THR A N 1
ATOM 3259 C CA . THR A 1 425 ? -8.389 35.962 7.718 1.00 27.67 425 THR A CA 1
ATOM 3260 C C . THR A 1 425 ? -7.557 37.193 7.386 1.00 27.67 425 THR A C 1
ATOM 3262 O O . THR A 1 425 ? -7.367 38.064 8.233 1.00 27.67 425 THR A O 1
ATOM 3265 N N . ALA A 1 426 ? -7.050 37.265 6.160 1.00 31.61 426 ALA A N 1
ATOM 3266 C CA . ALA A 1 426 ? -6.567 38.511 5.597 1.00 31.61 426 ALA A CA 1
ATOM 3267 C C . ALA A 1 426 ? -7.785 39.386 5.271 1.00 31.61 426 ALA A C 1
ATOM 3269 O O . ALA A 1 426 ? -8.287 39.346 4.156 1.00 31.61 426 ALA A O 1
ATOM 3270 N N . GLU A 1 427 ? -8.284 40.152 6.241 1.00 31.72 427 GLU A N 1
ATOM 3271 C CA . GLU A 1 427 ? -9.186 41.270 5.959 1.00 31.72 427 GLU A CA 1
ATOM 3272 C C . GLU A 1 427 ? -8.873 42.468 6.856 1.00 31.72 427 GLU A C 1
ATOM 3274 O O . GLU A 1 427 ? -9.144 42.471 8.054 1.00 31.72 427 GLU A O 1
ATOM 3279 N N . SER A 1 428 ? -8.374 43.531 6.226 1.00 26.62 428 SER A N 1
ATOM 3280 C CA . SER A 1 428 ? -8.879 44.877 6.490 1.00 26.62 428 SER A CA 1
ATOM 3281 C C . SER A 1 428 ? -8.769 45.736 5.220 1.00 26.62 428 SER A C 1
ATOM 3283 O O . SER A 1 428 ? -7.836 46.517 5.053 1.00 26.62 428 SER A O 1
ATOM 3285 N N . GLY A 1 429 ? -9.732 45.596 4.307 1.00 25.77 429 GLY A N 1
ATOM 3286 C CA . GLY A 1 429 ? -10.283 46.758 3.595 1.00 25.77 429 GLY A CA 1
ATOM 3287 C C . GLY A 1 429 ? -11.532 47.179 4.378 1.00 25.77 429 GLY A C 1
ATOM 3288 O O . GLY A 1 429 ? -12.236 46.314 4.879 1.00 25.77 429 GLY A O 1
ATOM 3289 N N . THR A 1 430 ? -11.880 48.437 4.621 1.00 29.56 430 THR A N 1
ATOM 3290 C CA . THR A 1 430 ? -11.660 49.690 3.891 1.00 29.56 430 THR A CA 1
ATOM 3291 C C . THR A 1 430 ? -12.061 50.857 4.807 1.00 29.56 430 THR A C 1
ATOM 3293 O O . THR A 1 430 ? -13.109 50.750 5.440 1.00 29.56 430 THR A O 1
ATOM 3296 N N . ALA A 1 431 ? -11.342 51.988 4.802 1.00 24.38 431 ALA A N 1
ATOM 3297 C CA . ALA A 1 431 ? -11.924 53.329 4.993 1.00 24.38 431 ALA A CA 1
ATOM 3298 C C . ALA A 1 431 ? -10.897 54.438 4.684 1.00 24.38 431 ALA A C 1
ATOM 3300 O O . ALA A 1 431 ? -9.790 54.443 5.210 1.00 24.38 431 ALA A O 1
ATOM 3301 N N . ASN A 1 432 ? -11.300 55.381 3.831 1.00 27.78 432 ASN A N 1
ATOM 3302 C CA . ASN A 1 432 ? -10.592 56.617 3.493 1.00 27.78 432 ASN A CA 1
ATOM 3303 C C . ASN A 1 432 ? -10.340 57.520 4.716 1.00 27.78 432 ASN A C 1
ATOM 3305 O O . ASN A 1 432 ? -11.240 57.706 5.531 1.00 27.78 432 ASN A O 1
ATOM 3309 N N . GLY A 1 433 ? -9.191 58.205 4.740 1.00 24.05 433 GLY A N 1
ATOM 3310 C CA . GLY A 1 433 ? -8.958 59.384 5.584 1.00 24.05 433 GLY A CA 1
ATOM 3311 C C . GLY A 1 433 ? -7.477 59.747 5.734 1.00 24.05 433 GLY A C 1
ATOM 3312 O O . GLY A 1 433 ? -6.698 58.955 6.244 1.00 24.05 433 GLY A O 1
ATOM 3313 N N . CYS A 1 434 ? -7.095 60.941 5.274 1.00 21.55 434 CYS A N 1
ATOM 3314 C CA . CYS A 1 434 ? -5.772 61.554 5.442 1.00 21.55 434 CYS A CA 1
ATOM 3315 C C . CYS A 1 434 ? -5.305 61.639 6.910 1.00 21.55 434 CYS A C 1
ATOM 3317 O O . CYS A 1 434 ? -6.129 61.869 7.790 1.00 21.55 434 CYS A O 1
ATOM 3319 N N . VAL A 1 435 ? -3.978 61.625 7.114 1.00 23.83 435 VAL A N 1
ATOM 3320 C CA . VAL A 1 435 ? -3.140 62.677 7.753 1.00 23.83 435 VAL A CA 1
ATOM 3321 C C . VAL A 1 435 ? -1.898 62.053 8.429 1.00 23.83 435 VAL A C 1
ATOM 3323 O O . VAL A 1 435 ? -2.016 61.259 9.349 1.00 23.83 435 VAL A O 1
ATOM 3326 N N . GLU A 1 436 ? -0.734 62.478 7.922 1.00 22.02 436 GLU A N 1
ATOM 3327 C CA . GLU A 1 436 ? 0.580 62.719 8.556 1.00 22.02 436 GLU A CA 1
ATOM 3328 C C . GLU A 1 436 ? 1.358 61.648 9.348 1.00 22.02 436 GLU A C 1
ATOM 3330 O O . GLU A 1 436 ? 0.857 60.774 10.042 1.00 22.02 436 GLU A O 1
ATOM 3335 N N . ALA A 1 437 ? 2.678 61.776 9.199 1.00 28.64 437 ALA A N 1
ATOM 3336 C CA . ALA A 1 437 ? 3.733 60.933 9.730 1.00 28.64 437 ALA A CA 1
ATOM 3337 C C . ALA A 1 437 ?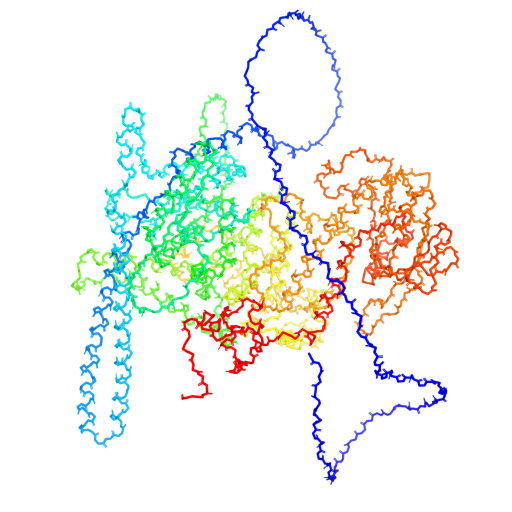 4.032 61.189 11.217 1.00 28.64 437 ALA A C 1
ATOM 3339 O O . ALA A 1 437 ? 4.156 62.343 11.616 1.00 28.64 437 ALA A O 1
ATOM 3340 N N . SER A 1 438 ? 4.340 60.131 11.981 1.00 21.92 438 SER A N 1
ATOM 3341 C CA . SER A 1 438 ? 5.295 60.209 13.101 1.00 21.92 438 SER A CA 1
ATOM 3342 C C . SER A 1 438 ? 5.750 58.838 13.629 1.00 21.92 438 SER A C 1
ATOM 3344 O O . SER A 1 438 ? 4.932 58.016 14.022 1.00 21.92 438 SER A O 1
ATOM 3346 N N . SER A 1 439 ? 7.079 58.698 13.703 1.00 23.69 439 SER A N 1
ATOM 3347 C CA . SER A 1 439 ? 7.910 58.015 14.716 1.00 23.69 439 SER A CA 1
ATOM 3348 C C . SER A 1 439 ? 7.773 56.515 15.022 1.00 23.69 439 SER A C 1
ATOM 3350 O O . SER A 1 439 ? 6.730 55.998 15.399 1.00 23.69 439 SER A O 1
ATOM 3352 N N . ALA A 1 440 ? 8.950 55.884 14.988 1.00 29.48 440 ALA A N 1
ATOM 3353 C CA . ALA A 1 440 ? 9.309 54.575 15.512 1.00 29.48 440 ALA A CA 1
ATOM 3354 C C . ALA A 1 440 ? 8.924 54.345 16.987 1.00 29.48 440 ALA A C 1
ATOM 3356 O O . ALA A 1 440 ? 9.062 55.245 17.815 1.00 29.48 440 ALA A O 1
ATOM 3357 N N . GLY A 1 441 ? 8.550 53.102 17.306 1.00 22.97 441 GLY A N 1
ATOM 3358 C CA . GLY A 1 441 ? 8.398 52.595 18.670 1.00 22.97 441 GLY A CA 1
ATOM 3359 C C . GLY A 1 441 ? 7.701 51.231 18.706 1.00 22.97 441 GLY A C 1
ATOM 3360 O O . GLY A 1 441 ? 6.534 51.138 18.352 1.00 22.97 441 GLY A O 1
ATOM 3361 N N . ASP A 1 442 ? 8.454 50.201 19.100 1.00 28.50 442 ASP A N 1
ATOM 3362 C CA . ASP A 1 442 ? 8.047 48.913 19.683 1.00 28.50 442 ASP A CA 1
ATOM 3363 C C . ASP A 1 442 ? 6.761 48.227 19.186 1.00 28.50 442 ASP A C 1
ATOM 3365 O O . ASP A 1 442 ? 5.647 48.526 19.605 1.00 28.50 442 ASP A O 1
ATOM 3369 N N . CYS A 1 443 ? 6.934 47.160 18.400 1.00 21.47 443 CYS A N 1
ATOM 3370 C CA . CYS A 1 443 ? 5.908 46.134 18.209 1.00 21.47 443 CYS A CA 1
ATOM 3371 C C . CYS A 1 443 ? 6.453 44.784 18.680 1.00 21.47 443 CYS A C 1
ATOM 3373 O O . CYS A 1 443 ? 7.101 44.048 17.936 1.00 21.47 443 CYS A O 1
ATOM 3375 N N . ALA A 1 444 ? 6.183 44.471 19.948 1.00 23.48 444 ALA A N 1
ATOM 3376 C CA . ALA A 1 444 ? 6.275 43.122 20.476 1.00 23.48 444 ALA A CA 1
ATOM 3377 C C . ALA A 1 444 ? 5.341 42.207 19.667 1.00 23.48 444 ALA A C 1
ATOM 3379 O O . ALA A 1 444 ? 4.137 42.447 19.578 1.00 23.48 444 ALA A O 1
ATOM 3380 N N . ALA A 1 445 ? 5.913 41.165 19.065 1.00 25.94 445 ALA A N 1
ATOM 3381 C CA . ALA A 1 445 ? 5.180 40.146 18.332 1.00 25.94 445 ALA A CA 1
ATOM 3382 C C . ALA A 1 445 ? 4.118 39.501 19.239 1.00 25.94 445 ALA A C 1
ATOM 3384 O O . ALA A 1 445 ? 4.435 38.872 20.251 1.00 25.94 445 ALA A O 1
ATOM 3385 N N . ALA A 1 446 ? 2.846 39.668 18.882 1.00 25.05 446 ALA A N 1
ATOM 3386 C CA . ALA A 1 446 ? 1.728 39.045 19.571 1.00 25.05 446 ALA A CA 1
ATOM 3387 C C . ALA A 1 446 ? 1.848 37.509 19.490 1.00 25.05 446 ALA A C 1
ATOM 3389 O O . ALA A 1 446 ? 1.735 36.917 18.415 1.00 25.05 446 ALA A O 1
ATOM 3390 N N . LYS A 1 447 ? 2.093 36.858 20.636 1.00 28.89 447 LYS A N 1
ATOM 3391 C CA . LYS A 1 447 ? 2.100 35.394 20.788 1.00 28.89 447 LYS A CA 1
ATOM 3392 C C . LYS A 1 447 ? 0.731 34.818 20.385 1.00 28.89 447 LYS A C 1
ATOM 3394 O O . LYS A 1 447 ? -0.280 35.137 21.006 1.00 28.89 447 LYS A O 1
ATOM 3399 N N . LYS A 1 448 ? 0.708 33.957 19.358 1.00 32.31 448 LYS A N 1
ATOM 3400 C CA . LYS A 1 448 ? -0.445 33.113 18.976 1.00 32.31 448 LYS A CA 1
ATOM 3401 C C . LYS A 1 448 ? -0.869 32.201 20.147 1.00 32.31 448 LYS A C 1
ATOM 3403 O O . LYS A 1 448 ? -0.022 31.866 20.976 1.00 32.31 448 LYS A O 1
ATOM 3408 N N . PRO A 1 449 ? -2.141 31.762 20.227 1.00 33.62 449 PRO A N 1
ATOM 3409 C CA . PRO A 1 449 ? -2.604 30.890 21.306 1.00 33.62 449 PRO A CA 1
ATOM 3410 C C . PRO A 1 449 ? -1.865 29.541 21.282 1.00 33.62 449 PRO A C 1
ATOM 3412 O O . PRO A 1 449 ? -1.929 28.800 20.305 1.00 33.62 449 PRO A O 1
ATOM 3415 N N . SER A 1 450 ? -1.180 29.216 22.379 1.00 53.94 450 SER A N 1
ATOM 3416 C CA . SER A 1 450 ? -0.292 28.054 22.557 1.00 53.94 450 SER A CA 1
ATOM 3417 C C . SER A 1 450 ? -0.991 26.680 22.585 1.00 53.94 450 SER A C 1
ATOM 3419 O O . SER A 1 450 ? -0.330 25.658 22.758 1.00 53.94 450 SER A O 1
ATOM 3421 N N . SER A 1 451 ? -2.316 26.622 22.415 1.00 62.28 451 SER A N 1
ATOM 3422 C CA . SER A 1 451 ? -3.133 25.420 22.644 1.00 62.28 451 SER A CA 1
ATOM 3423 C C . SER A 1 451 ? -3.564 24.652 21.385 1.00 62.28 451 SER A C 1
ATOM 3425 O O . SER A 1 451 ? -4.061 23.534 21.515 1.00 62.28 451 SER A O 1
ATOM 3427 N N . LEU A 1 452 ? -3.385 25.205 20.178 1.00 77.94 452 LEU A N 1
ATOM 3428 C CA . LEU A 1 452 ? -3.796 24.575 18.910 1.00 77.94 452 LEU A CA 1
ATOM 3429 C C . LEU A 1 452 ? -2.597 23.964 18.166 1.00 77.94 452 LEU A C 1
ATOM 3431 O O . LEU A 1 452 ? -1.466 24.421 18.336 1.00 77.94 452 LEU A O 1
ATOM 3435 N N . LEU A 1 453 ? -2.839 22.932 17.348 1.00 84.12 453 LEU A N 1
ATOM 3436 C CA . LEU A 1 453 ? -1.813 22.309 16.503 1.00 84.12 453 LEU A CA 1
ATOM 3437 C C . LEU A 1 453 ? -1.573 23.114 15.216 1.00 84.12 453 LEU A C 1
ATOM 3439 O O . LEU A 1 453 ? -2.523 23.432 14.496 1.00 84.12 453 LEU A O 1
ATOM 3443 N N . SER A 1 454 ? -0.308 23.374 14.895 1.00 87.25 454 SER A N 1
ATOM 3444 C CA . SER A 1 454 ? 0.147 23.843 13.584 1.00 87.25 454 SER A CA 1
ATOM 3445 C C . SER A 1 454 ? 0.052 22.729 12.529 1.00 87.25 454 SER A C 1
ATOM 3447 O O . SER A 1 454 ? -0.184 21.566 12.857 1.00 87.25 454 SER A O 1
ATOM 3449 N N . VAL A 1 455 ? 0.237 23.058 11.245 1.00 87.25 455 VAL A N 1
ATOM 3450 C CA . VAL A 1 455 ? 0.239 22.049 10.166 1.00 87.25 455 VAL A CA 1
ATOM 3451 C C . VAL A 1 455 ? 1.401 21.073 10.324 1.00 87.25 455 VAL A C 1
ATOM 3453 O O . VAL A 1 455 ? 1.165 19.869 10.293 1.00 87.25 455 VAL A O 1
ATOM 3456 N N . ALA A 1 456 ? 2.612 21.560 10.605 1.00 86.44 456 ALA A N 1
ATOM 3457 C CA . ALA A 1 456 ? 3.757 20.702 10.904 1.00 86.44 456 ALA A CA 1
ATOM 3458 C C . ALA A 1 456 ? 3.490 19.755 12.093 1.00 86.44 456 ALA A C 1
ATOM 3460 O O . ALA A 1 456 ? 3.778 18.561 12.021 1.00 86.44 456 ALA A O 1
ATOM 3461 N N . GLU A 1 457 ? 2.867 20.248 13.167 1.00 89.75 457 GLU A N 1
ATOM 3462 C CA . GLU A 1 457 ? 2.520 19.419 14.329 1.00 89.75 457 GLU A CA 1
ATOM 3463 C C . GLU A 1 457 ? 1.425 18.392 14.002 1.00 89.75 457 GLU A C 1
ATOM 3465 O O . GLU A 1 457 ? 1.494 17.250 14.457 1.00 89.75 457 GLU A O 1
ATOM 3470 N N . LYS A 1 458 ? 0.439 18.752 13.168 1.00 91.19 458 LYS A N 1
ATOM 3471 C CA . LYS A 1 458 ? -0.552 17.798 12.641 1.00 91.19 458 LYS A CA 1
ATOM 3472 C C . LYS A 1 458 ? 0.126 16.692 11.837 1.00 91.19 458 LYS A C 1
ATOM 3474 O O . LYS A 1 458 ? -0.237 15.532 12.010 1.00 91.19 458 LYS A O 1
ATOM 3479 N N . THR A 1 459 ? 1.132 17.020 11.029 1.00 92.50 459 THR A N 1
ATOM 3480 C CA . THR A 1 459 ? 1.910 16.029 10.273 1.00 92.50 459 THR A CA 1
ATOM 3481 C C . THR A 1 459 ? 2.605 15.038 11.207 1.00 92.50 459 THR A C 1
ATOM 3483 O O . THR A 1 459 ? 2.554 13.836 10.953 1.00 92.50 459 THR A O 1
ATOM 3486 N N . LEU A 1 460 ? 3.181 15.498 12.326 1.00 92.12 460 LEU A N 1
ATOM 3487 C CA . LEU A 1 460 ? 3.773 14.613 13.341 1.00 92.12 460 LEU A CA 1
ATOM 3488 C C . LEU A 1 460 ? 2.733 13.656 13.943 1.00 92.12 460 LEU A C 1
ATOM 3490 O O . LEU A 1 460 ? 2.983 12.455 14.040 1.00 92.12 460 LEU A O 1
ATOM 3494 N N . VAL A 1 461 ? 1.548 14.166 14.295 1.00 94.19 461 VAL A N 1
ATOM 3495 C CA . VAL A 1 461 ? 0.459 13.336 14.836 1.00 94.19 461 VAL A CA 1
ATOM 3496 C C . VAL A 1 461 ? 0.003 12.292 13.816 1.00 94.19 461 VAL A C 1
ATOM 3498 O O . VAL A 1 461 ? -0.118 11.122 14.168 1.00 94.19 461 VAL A O 1
ATOM 3501 N N . VAL A 1 462 ? -0.201 12.669 12.549 1.00 95.56 462 VAL A N 1
ATOM 3502 C CA . VAL A 1 462 ? -0.614 11.722 11.497 1.00 95.56 462 VAL A CA 1
ATOM 3503 C C . VAL A 1 462 ? 0.457 10.655 11.260 1.00 95.56 462 VAL A C 1
ATOM 3505 O O . VAL A 1 462 ? 0.126 9.473 11.197 1.00 95.56 462 VAL A O 1
ATOM 3508 N N . ARG A 1 463 ? 1.742 11.032 11.223 1.00 94.38 463 ARG A N 1
ATOM 3509 C CA . ARG A 1 463 ? 2.855 10.070 11.132 1.00 94.38 463 ARG A CA 1
ATOM 3510 C C . ARG A 1 463 ? 2.870 9.095 12.309 1.00 94.38 463 ARG A C 1
ATOM 3512 O O . ARG A 1 463 ? 3.103 7.908 12.113 1.00 94.38 463 ARG A O 1
ATOM 3519 N N . PHE A 1 464 ? 2.577 9.559 13.521 1.00 94.94 464 PHE A N 1
ATOM 3520 C CA . PHE A 1 464 ? 2.457 8.673 14.679 1.00 94.94 464 PHE A CA 1
ATOM 3521 C C . PHE A 1 464 ? 1.260 7.722 14.574 1.00 94.94 464 PHE A C 1
ATOM 3523 O O . PHE A 1 464 ? 1.386 6.545 14.913 1.00 94.94 464 PHE A O 1
ATOM 3530 N N . LEU A 1 465 ? 0.116 8.190 14.065 1.00 95.62 465 LEU A N 1
ATOM 3531 C CA . LEU A 1 465 ? -1.037 7.321 13.812 1.00 95.62 465 LEU A CA 1
ATOM 3532 C C . LEU A 1 465 ? -0.703 6.237 12.783 1.00 95.62 465 LEU A C 1
ATOM 3534 O O . LEU A 1 465 ? -1.067 5.084 12.999 1.00 95.62 465 LEU A O 1
ATOM 3538 N N . ILE A 1 466 ? 0.039 6.579 11.727 1.00 94.50 466 ILE A N 1
ATOM 3539 C CA . ILE A 1 466 ? 0.548 5.608 10.748 1.00 94.50 466 ILE A CA 1
ATOM 3540 C C . ILE A 1 466 ? 1.357 4.511 11.454 1.00 94.50 466 ILE A C 1
ATOM 3542 O O . ILE A 1 466 ? 1.049 3.334 11.281 1.00 94.50 466 ILE A O 1
ATOM 3546 N N . LEU A 1 467 ? 2.305 4.871 12.329 1.00 93.06 467 LEU A N 1
ATOM 3547 C CA . LEU A 1 467 ? 3.064 3.880 13.107 1.00 93.06 467 LEU A CA 1
ATOM 3548 C C . LEU A 1 467 ? 2.160 3.001 13.982 1.00 93.06 467 LEU A C 1
ATOM 3550 O O . LEU A 1 467 ? 2.333 1.783 14.023 1.00 93.06 467 LEU A O 1
ATOM 3554 N N . CYS A 1 468 ? 1.166 3.593 14.648 1.00 93.06 468 CYS A N 1
ATOM 3555 C CA . CYS A 1 468 ? 0.218 2.849 15.481 1.00 93.06 468 CYS A CA 1
ATOM 3556 C C . CYS A 1 468 ? -0.586 1.814 14.676 1.00 93.06 468 CYS A C 1
ATOM 3558 O O . CYS A 1 468 ? -0.821 0.707 15.162 1.00 93.06 468 CYS A O 1
ATOM 3560 N N . PHE A 1 469 ? -1.020 2.163 13.461 1.00 93.19 469 PHE A N 1
ATOM 3561 C CA . PHE A 1 469 ? -1.752 1.251 12.575 1.00 93.19 469 PHE A CA 1
ATOM 3562 C C . PHE A 1 469 ? -0.841 0.270 11.832 1.00 93.19 469 PHE A C 1
ATOM 3564 O O . PHE A 1 469 ? -1.315 -0.764 11.377 1.00 93.19 469 PHE A O 1
ATOM 3571 N N . GLN A 1 470 ? 0.462 0.525 11.733 1.00 90.94 470 GLN A N 1
ATOM 3572 C CA . GLN A 1 470 ? 1.418 -0.470 11.243 1.00 90.94 470 GLN A CA 1
ATOM 3573 C C . GLN A 1 470 ? 1.755 -1.515 12.319 1.00 90.94 470 GLN A C 1
ATOM 3575 O O . GLN A 1 470 ? 1.915 -2.688 11.993 1.00 90.94 470 GLN A O 1
ATOM 3580 N N . GLY A 1 471 ? 1.773 -1.128 13.599 1.00 88.12 471 GLY A N 1
ATOM 3581 C CA . GLY A 1 471 ? 2.106 -1.990 14.741 1.00 88.12 471 GLY A CA 1
ATOM 3582 C C . GLY A 1 471 ? 0.966 -2.860 15.295 1.00 88.12 471 GLY A C 1
ATOM 3583 O O . GLY A 1 471 ? 0.921 -3.098 16.500 1.00 88.12 471 GLY A O 1
ATOM 3584 N N . LEU A 1 472 ? 0.020 -3.343 14.476 1.00 87.25 472 LEU A N 1
ATOM 3585 C CA . LEU A 1 472 ? -1.120 -4.142 14.977 1.00 87.25 472 LEU A CA 1
ATOM 3586 C C . LEU A 1 472 ? -0.737 -5.510 15.574 1.00 87.25 472 LEU A C 1
ATOM 3588 O O . LEU A 1 472 ? -1.606 -6.186 16.130 1.00 87.25 472 LEU A O 1
ATOM 3592 N N . GLU A 1 473 ? 0.521 -5.942 15.488 1.00 83.12 473 GLU A N 1
ATOM 3593 C CA . GLU A 1 473 ? 1.017 -7.125 16.205 1.00 83.12 473 GLU A CA 1
ATOM 3594 C C . GLU A 1 473 ? 0.940 -6.959 17.722 1.00 83.12 473 GLU A C 1
ATOM 3596 O O . GLU A 1 473 ? 0.567 -7.895 18.440 1.00 83.12 473 GLU A O 1
ATOM 3601 N N . GLU A 1 474 ? 1.176 -5.739 18.199 1.00 85.75 474 GLU A N 1
ATOM 3602 C CA . GLU A 1 474 ? 1.169 -5.433 19.615 1.00 85.75 474 GLU A CA 1
ATOM 3603 C C . GLU A 1 474 ? -0.262 -5.388 20.137 1.00 85.75 474 GLU A C 1
ATOM 3605 O O . GLU A 1 474 ? -1.112 -4.620 19.674 1.00 85.75 474 GLU A O 1
ATOM 3610 N N . VAL A 1 475 ? -0.545 -6.227 21.138 1.00 83.12 475 VAL A N 1
ATOM 3611 C CA . VAL A 1 475 ? -1.893 -6.386 21.709 1.00 83.12 475 VAL A CA 1
ATOM 3612 C C . VAL A 1 475 ? -2.417 -5.049 22.233 1.00 83.12 475 VAL A C 1
ATOM 3614 O O . VAL A 1 475 ? -3.600 -4.737 22.060 1.00 83.12 475 VAL A O 1
ATOM 3617 N N . MET A 1 476 ? -1.529 -4.259 22.844 1.00 84.75 476 MET A N 1
ATOM 3618 C CA . MET A 1 476 ? -1.827 -2.933 23.369 1.00 84.75 476 MET A CA 1
ATOM 3619 C C . MET A 1 476 ? -2.343 -1.998 22.271 1.00 84.75 476 MET A C 1
ATOM 3621 O O . MET A 1 476 ? -3.429 -1.434 22.408 1.00 84.75 476 MET A O 1
ATOM 3625 N N . LEU A 1 477 ? -1.593 -1.873 21.172 1.00 87.88 477 LEU A N 1
ATOM 3626 C CA . LEU A 1 477 ? -1.955 -1.022 20.040 1.00 87.88 477 LEU A CA 1
ATOM 3627 C C . LEU A 1 477 ? -3.238 -1.515 19.392 1.00 87.88 477 LEU A C 1
ATOM 3629 O O . LEU A 1 477 ? -4.203 -0.759 19.296 1.00 87.88 477 LEU A O 1
ATOM 3633 N N . ARG A 1 478 ? -3.279 -2.805 19.040 1.00 89.19 478 ARG A N 1
ATOM 3634 C CA . ARG A 1 478 ? -4.394 -3.436 18.330 1.00 89.19 478 ARG A CA 1
ATOM 3635 C C . ARG A 1 478 ? -5.736 -3.207 19.014 1.00 89.19 478 ARG A C 1
ATOM 3637 O O . ARG A 1 478 ? -6.732 -2.970 18.335 1.00 89.19 478 ARG A O 1
ATOM 3644 N N . ARG A 1 479 ? -5.792 -3.271 20.349 1.00 87.25 479 ARG A N 1
ATOM 3645 C CA . ARG A 1 479 ? -7.036 -3.029 21.102 1.00 87.25 479 ARG A CA 1
ATOM 3646 C C . ARG A 1 479 ? -7.525 -1.589 20.975 1.00 87.25 479 ARG A C 1
ATOM 3648 O O . ARG A 1 479 ? -8.726 -1.386 20.808 1.00 87.25 479 ARG A O 1
ATOM 3655 N N . VAL A 1 480 ? -6.625 -0.610 21.061 1.00 88.62 480 VAL A N 1
ATOM 3656 C CA . VAL A 1 480 ? -6.996 0.811 21.059 1.00 88.62 480 VAL A CA 1
ATOM 3657 C C . VAL A 1 480 ? -7.229 1.318 19.632 1.00 88.62 480 VAL A C 1
ATOM 3659 O O . VAL A 1 480 ? -8.253 1.943 19.366 1.00 88.62 480 VAL A O 1
ATOM 3662 N N . THR A 1 481 ? -6.337 1.014 18.690 1.00 91.50 481 THR A N 1
ATOM 3663 C CA . THR A 1 481 ? -6.413 1.514 17.307 1.00 91.50 481 THR A CA 1
ATOM 3664 C C . THR A 1 481 ? -7.610 0.943 16.547 1.00 91.50 481 THR A C 1
ATOM 3666 O O . THR A 1 481 ? -8.321 1.699 15.886 1.00 91.50 481 THR A O 1
ATOM 3669 N N . LEU A 1 482 ? -7.919 -0.353 16.699 1.00 91.00 482 LEU A N 1
ATOM 3670 C CA . LEU A 1 482 ? -9.113 -0.960 16.089 1.00 91.00 482 LEU A CA 1
ATOM 3671 C C . LEU A 1 482 ? -10.421 -0.513 16.753 1.00 91.00 482 LEU A C 1
ATOM 3673 O O . LEU A 1 482 ? -11.483 -0.620 16.143 1.00 91.00 482 LEU A O 1
ATOM 3677 N N . ALA A 1 483 ? -10.378 -0.019 17.994 1.00 89.31 483 ALA A N 1
ATOM 3678 C CA . ALA A 1 483 ? -11.551 0.599 18.604 1.00 89.31 483 ALA A CA 1
ATOM 3679 C C . ALA A 1 483 ? -11.865 1.951 17.945 1.00 89.31 483 ALA A C 1
ATOM 3681 O O . ALA A 1 483 ? -13.030 2.230 17.669 1.00 89.31 483 ALA A O 1
ATOM 3682 N N . VAL A 1 484 ? -10.828 2.740 17.635 1.00 90.62 484 VAL A N 1
ATOM 3683 C CA . VAL A 1 484 ? -10.950 4.013 16.905 1.00 90.62 484 VAL A CA 1
ATOM 3684 C C . VAL A 1 484 ? -11.334 3.775 15.438 1.00 90.62 484 VAL A C 1
ATOM 3686 O O . VAL A 1 484 ? -12.214 4.454 14.919 1.00 90.62 484 VAL A O 1
ATOM 3689 N N . CYS A 1 485 ? -10.737 2.780 14.772 1.00 93.19 485 CYS A N 1
ATOM 3690 C CA . CYS A 1 485 ? -11.119 2.339 13.423 1.00 93.19 485 CYS A CA 1
ATOM 3691 C C . CYS A 1 485 ? -12.210 1.248 13.469 1.00 93.19 485 CYS A C 1
ATOM 3693 O O . CYS A 1 485 ? -12.033 0.134 12.973 1.00 93.19 485 CYS A O 1
ATOM 3695 N N . GLY A 1 486 ? -13.332 1.551 14.127 1.00 91.25 486 GLY A N 1
ATOM 3696 C CA . GLY A 1 486 ? -14.446 0.619 14.324 1.00 91.25 486 GLY A CA 1
ATOM 3697 C C . GLY A 1 486 ? -15.720 1.006 13.570 1.00 91.25 486 GLY A C 1
ATOM 3698 O O . GLY A 1 486 ? -15.908 2.150 13.173 1.00 91.25 486 GLY A O 1
ATOM 3699 N N . ALA A 1 487 ? -16.666 0.070 13.458 1.00 90.00 487 ALA A N 1
ATOM 3700 C CA . ALA A 1 487 ? -17.960 0.294 12.796 1.00 90.00 487 ALA A CA 1
ATOM 3701 C C . ALA A 1 487 ? -18.841 1.384 13.445 1.00 90.00 487 ALA A C 1
ATOM 3703 O O . ALA A 1 487 ? -19.830 1.798 12.852 1.00 90.00 487 ALA A O 1
ATOM 3704 N N . SER A 1 488 ? -18.493 1.887 14.637 1.00 86.12 488 SER A N 1
ATOM 3705 C CA . SER A 1 488 ? -19.193 3.007 15.284 1.00 86.12 488 SER A CA 1
ATOM 3706 C C . SER A 1 488 ? -19.247 4.262 14.403 1.00 86.12 488 SER A C 1
ATOM 3708 O O . SER A 1 488 ? -20.187 5.042 14.523 1.00 86.12 488 SER A O 1
ATOM 3710 N N . MET A 1 489 ? -18.278 4.447 13.499 1.00 86.44 489 MET A N 1
ATOM 3711 C CA . MET A 1 489 ? -18.241 5.592 12.584 1.00 86.44 489 MET A CA 1
ATOM 3712 C C . MET A 1 489 ? -19.316 5.552 11.487 1.00 86.44 489 MET A C 1
ATOM 3714 O O . MET A 1 489 ? -19.633 6.594 10.918 1.00 86.44 489 MET A O 1
ATOM 3718 N N . TRP A 1 490 ? -19.917 4.388 11.206 1.00 87.12 490 TRP A N 1
ATOM 3719 C CA . TRP A 1 490 ? -20.941 4.249 10.160 1.00 87.12 490 TRP A CA 1
ATOM 3720 C C . TRP A 1 490 ? -22.247 4.983 10.474 1.00 87.12 490 TRP A C 1
ATOM 3722 O O . TRP A 1 490 ? -23.067 5.156 9.582 1.00 87.12 490 TRP A O 1
ATOM 3732 N N . VAL A 1 491 ? -22.416 5.495 11.702 1.00 82.81 491 VAL A N 1
ATOM 3733 C CA . VAL A 1 491 ? -23.480 6.461 12.046 1.00 82.81 491 VAL A CA 1
ATOM 3734 C C . VAL A 1 491 ? -23.469 7.675 11.106 1.00 82.81 491 VAL A C 1
ATOM 3736 O O . VAL A 1 491 ? -24.509 8.292 10.900 1.00 82.81 491 VAL A O 1
ATOM 3739 N N . HIS A 1 492 ? -22.303 8.011 10.546 1.00 77.31 492 HIS A N 1
ATOM 3740 C CA . HIS A 1 492 ? -22.103 9.154 9.651 1.00 77.31 492 HIS A CA 1
ATOM 3741 C C . HIS A 1 492 ? -22.233 8.823 8.165 1.00 77.31 492 HIS A C 1
ATOM 3743 O O . HIS A 1 492 ? -22.132 9.735 7.347 1.00 77.31 492 HIS A O 1
ATOM 3749 N N . ALA A 1 493 ? -22.423 7.550 7.812 1.00 80.75 493 ALA A N 1
ATOM 3750 C CA . ALA A 1 493 ? -22.684 7.152 6.434 1.00 80.75 493 ALA A CA 1
ATOM 3751 C C . ALA A 1 493 ? -24.133 7.478 6.047 1.00 80.75 493 ALA A C 1
ATOM 3753 O O . ALA A 1 493 ? -25.013 7.573 6.913 1.00 80.75 493 ALA A O 1
ATOM 3754 N N . SER A 1 494 ? -24.404 7.628 4.749 1.00 79.81 494 SER A N 1
ATOM 3755 C CA . SER A 1 494 ? -25.777 7.863 4.298 1.00 79.81 494 SER A CA 1
ATOM 3756 C C . SER A 1 494 ? -26.705 6.695 4.705 1.00 79.81 494 SER A C 1
ATOM 3758 O O . SER A 1 494 ? -26.320 5.528 4.578 1.00 79.81 494 SER A O 1
ATOM 3760 N N . PRO A 1 495 ? -27.937 6.955 5.198 1.00 80.38 495 PRO A N 1
ATOM 3761 C CA . PRO A 1 495 ? -28.799 5.892 5.729 1.00 80.38 495 PRO A CA 1
ATOM 3762 C C . PRO A 1 495 ? -29.101 4.792 4.707 1.00 80.38 495 PRO A C 1
ATOM 3764 O O . PRO A 1 495 ? -29.034 3.610 5.026 1.00 80.38 495 PRO A O 1
ATOM 3767 N N . LYS A 1 496 ? -29.353 5.180 3.449 1.00 83.81 496 LYS A N 1
ATOM 3768 C CA . LYS A 1 496 ? -29.613 4.235 2.354 1.00 83.81 496 LYS A CA 1
ATOM 3769 C C . LYS A 1 496 ? -28.408 3.349 2.052 1.00 83.81 496 LYS A C 1
ATOM 3771 O O . LYS A 1 496 ? -28.578 2.155 1.824 1.00 83.81 496 LYS A O 1
ATOM 3776 N N . PHE A 1 497 ? -27.207 3.929 2.043 1.00 85.75 497 PHE A N 1
ATOM 3777 C CA . PHE A 1 497 ? -25.975 3.176 1.837 1.00 85.75 497 PHE A CA 1
ATOM 3778 C C . PHE A 1 497 ? -25.745 2.187 2.978 1.00 85.75 497 PHE A C 1
ATOM 3780 O O . PHE A 1 497 ? -25.416 1.028 2.730 1.00 85.75 497 PHE A O 1
ATOM 3787 N N . LEU A 1 498 ? -25.956 2.624 4.223 1.00 86.94 498 LEU A N 1
ATOM 3788 C CA . LEU A 1 498 ? -25.794 1.767 5.390 1.00 86.94 498 LEU A CA 1
ATOM 3789 C C . LEU A 1 498 ? -26.774 0.590 5.363 1.00 86.94 498 LEU A C 1
ATOM 3791 O O . LEU A 1 498 ? -26.348 -0.543 5.565 1.00 86.94 498 LEU A O 1
ATOM 3795 N N . ASP A 1 499 ? -28.052 0.824 5.069 1.00 89.56 499 ASP A N 1
ATOM 3796 C CA . ASP A 1 499 ? -29.043 -0.254 4.968 1.00 89.56 499 ASP A CA 1
ATOM 3797 C C . ASP A 1 499 ? -28.644 -1.274 3.887 1.00 89.56 499 ASP A C 1
ATOM 3799 O O . ASP A 1 499 ? -28.600 -2.477 4.153 1.00 89.56 499 ASP A O 1
ATOM 3803 N N . GLN A 1 500 ? -28.224 -0.802 2.708 1.00 88.81 500 GLN A N 1
ATOM 3804 C CA . GLN A 1 500 ? -27.731 -1.665 1.632 1.00 88.81 500 GLN A CA 1
ATOM 3805 C C . GLN A 1 500 ? -26.475 -2.456 2.043 1.00 88.81 500 GLN A C 1
ATOM 3807 O O . GLN A 1 500 ? -26.347 -3.640 1.721 1.00 88.81 500 GLN A O 1
ATOM 3812 N N . LEU A 1 501 ? -25.540 -1.837 2.768 1.00 89.00 501 LEU A N 1
ATOM 3813 C CA . LEU A 1 501 ? -24.340 -2.508 3.276 1.00 89.00 501 LEU A CA 1
ATOM 3814 C C . LEU A 1 501 ? -24.699 -3.629 4.262 1.00 89.00 501 LEU A C 1
ATOM 3816 O O . LEU A 1 501 ? -24.133 -4.718 4.195 1.00 89.00 501 LEU A O 1
ATOM 3820 N N . LEU A 1 502 ? -25.648 -3.373 5.163 1.00 91.81 502 LEU A N 1
ATOM 3821 C CA . LEU A 1 502 ? -26.088 -4.336 6.174 1.00 91.81 502 LEU A CA 1
ATOM 3822 C C . LEU A 1 502 ? -26.898 -5.496 5.575 1.00 91.81 502 LEU A C 1
ATOM 3824 O O . LEU A 1 502 ? -26.867 -6.597 6.124 1.00 91.81 502 LEU A O 1
ATOM 3828 N N . GLU A 1 503 ? -27.599 -5.267 4.463 1.00 91.56 503 GLU A N 1
ATOM 3829 C CA . GLU A 1 503 ? -28.297 -6.315 3.707 1.00 91.56 503 GLU A CA 1
ATOM 3830 C C . GLU A 1 503 ? -27.338 -7.184 2.882 1.00 91.56 503 GLU A C 1
ATOM 3832 O O . GLU A 1 503 ? -27.559 -8.387 2.737 1.00 91.56 503 GLU A O 1
ATOM 3837 N N . THR A 1 504 ? -26.275 -6.584 2.341 1.00 87.94 504 THR A N 1
ATOM 3838 C CA . THR A 1 504 ? -25.331 -7.269 1.443 1.00 87.94 504 THR A CA 1
ATOM 3839 C C . THR A 1 504 ? -24.210 -8.003 2.175 1.00 87.94 504 THR A C 1
ATOM 3841 O O . THR A 1 504 ? -23.789 -9.057 1.701 1.00 87.94 504 THR A O 1
ATOM 3844 N N . SER A 1 505 ? -23.737 -7.485 3.315 1.00 90.44 505 SER A N 1
ATOM 3845 C CA . SER A 1 505 ? -22.611 -8.044 4.073 1.00 90.44 505 SER A CA 1
ATOM 3846 C C . SER A 1 505 ? -23.037 -8.540 5.456 1.00 90.44 505 SER A C 1
ATOM 3848 O O . SER A 1 505 ? -23.418 -7.776 6.352 1.00 90.44 505 SER A O 1
ATOM 3850 N N . GLY A 1 506 ? -22.883 -9.848 5.672 1.00 88.25 506 GLY A N 1
ATOM 3851 C CA . GLY A 1 506 ? -23.122 -10.463 6.979 1.00 88.25 506 GLY A CA 1
ATOM 3852 C C . GLY A 1 506 ? -22.067 -10.054 8.012 1.00 88.25 506 GLY A C 1
ATOM 3853 O O . GLY A 1 506 ? -22.378 -9.891 9.197 1.00 88.25 506 GLY A O 1
ATOM 3854 N N . ALA A 1 507 ? -20.822 -9.842 7.573 1.00 87.62 507 ALA A N 1
ATOM 3855 C CA . ALA A 1 507 ? -19.743 -9.384 8.443 1.00 87.62 507 ALA A CA 1
ATOM 3856 C C . ALA A 1 507 ? -19.979 -7.941 8.920 1.00 87.62 507 ALA A C 1
ATOM 3858 O O . ALA A 1 507 ? -19.820 -7.656 10.114 1.00 87.62 507 ALA A O 1
ATOM 3859 N N . ALA A 1 508 ? -20.420 -7.051 8.024 1.00 89.56 508 ALA A N 1
ATOM 3860 C CA . ALA A 1 508 ? -20.758 -5.675 8.368 1.00 89.56 508 ALA A CA 1
ATOM 3861 C C . ALA A 1 508 ? -21.896 -5.624 9.391 1.00 89.56 508 ALA A C 1
ATOM 3863 O O . ALA A 1 508 ? -21.787 -4.916 10.394 1.00 89.56 508 ALA A O 1
ATOM 3864 N N . LEU A 1 509 ? -22.934 -6.447 9.221 1.00 91.50 509 LEU A N 1
ATOM 3865 C CA . LEU A 1 509 ? -24.038 -6.529 10.177 1.00 91.50 509 LEU A CA 1
ATOM 3866 C C . LEU A 1 509 ? -23.563 -6.842 11.606 1.00 91.50 509 LEU A C 1
ATOM 3868 O O . LEU A 1 509 ? -23.989 -6.191 12.564 1.00 91.50 509 LEU A O 1
ATOM 3872 N N . LEU A 1 510 ? -22.647 -7.800 11.766 1.00 90.56 510 LEU A N 1
ATOM 3873 C CA . LEU A 1 510 ? -22.096 -8.164 13.076 1.00 90.56 510 LEU A CA 1
ATOM 3874 C C . LEU A 1 510 ? -21.225 -7.051 13.676 1.00 90.56 510 LEU A C 1
ATOM 3876 O O . LEU A 1 510 ? -21.320 -6.765 14.877 1.00 90.56 510 LEU A O 1
ATOM 3880 N N . LEU A 1 511 ? -20.391 -6.407 12.854 1.00 89.88 511 LEU A N 1
ATOM 3881 C CA . LEU A 1 511 ? -19.563 -5.277 13.282 1.00 89.88 511 LEU A CA 1
ATOM 3882 C C . LEU A 1 511 ? -20.431 -4.099 13.738 1.00 89.88 511 LEU A C 1
ATOM 3884 O O . LEU A 1 511 ? -20.192 -3.538 14.813 1.00 89.88 511 LEU A O 1
ATOM 3888 N N . TRP A 1 512 ? -21.484 -3.785 12.983 1.00 90.75 512 TRP A N 1
ATOM 3889 C CA . TRP A 1 512 ? -22.433 -2.728 13.313 1.00 90.75 512 TRP A CA 1
ATOM 3890 C C . TRP A 1 512 ? -23.184 -3.005 14.613 1.00 90.75 512 TRP A C 1
ATOM 3892 O O . TRP A 1 512 ? -23.258 -2.134 15.479 1.00 90.75 512 TRP A O 1
ATOM 3902 N N . GLN A 1 513 ? -23.670 -4.234 14.825 1.00 89.00 513 GLN A N 1
ATOM 3903 C CA . GLN A 1 513 ? -24.325 -4.617 16.083 1.00 89.00 513 GLN A CA 1
ATOM 3904 C C . GLN A 1 513 ? -23.405 -4.442 17.299 1.00 89.00 513 GLN A C 1
ATOM 3906 O O . GLN A 1 513 ? -23.859 -4.034 18.372 1.00 89.00 513 GLN A O 1
ATOM 3911 N N . LYS A 1 514 ? -22.107 -4.733 17.145 1.00 85.88 514 LYS A N 1
ATOM 3912 C CA . LYS A 1 514 ? -21.107 -4.517 18.198 1.00 85.88 514 LYS A CA 1
ATOM 3913 C C . LYS A 1 514 ? -20.860 -3.025 18.448 1.00 85.88 514 LYS A C 1
ATOM 3915 O O . LYS A 1 514 ? -20.803 -2.621 19.609 1.00 85.88 514 LYS A O 1
ATOM 3920 N N . GLY A 1 515 ? -20.750 -2.219 17.390 1.00 82.69 515 GLY A N 1
ATOM 3921 C CA . GLY A 1 515 ? -20.590 -0.762 17.484 1.00 82.69 515 GLY A CA 1
ATOM 3922 C C . GLY A 1 515 ? -21.800 -0.076 18.125 1.00 82.69 515 GLY A C 1
ATOM 3923 O O . GLY A 1 515 ? -21.646 0.741 19.032 1.00 82.69 515 GLY A O 1
ATOM 3924 N N . LYS A 1 516 ? -23.017 -0.484 17.750 1.00 81.25 516 LYS A N 1
ATOM 3925 C CA . LYS A 1 516 ? -24.274 0.097 18.245 1.00 81.25 516 LYS A CA 1
ATOM 3926 C C . LYS A 1 516 ? -24.436 -0.016 19.763 1.00 81.25 516 LYS A C 1
ATOM 3928 O O . LYS A 1 516 ? -24.909 0.924 20.391 1.00 81.25 516 LYS A O 1
ATOM 3933 N N . LYS A 1 517 ? -23.982 -1.117 20.374 1.00 78.94 517 LYS A N 1
ATOM 3934 C CA . LYS A 1 517 ? -23.995 -1.274 21.842 1.00 78.94 517 LYS A CA 1
ATOM 3935 C C . LYS A 1 517 ? -23.123 -0.235 22.553 1.00 78.94 517 LYS A C 1
ATOM 3937 O O . LYS A 1 517 ? -23.500 0.247 23.613 1.00 78.94 517 LYS A O 1
ATOM 3942 N N . LYS A 1 518 ? -21.971 0.125 21.973 1.00 73.50 518 LYS A N 1
ATOM 3943 C CA . LYS A 1 518 ? -21.096 1.178 22.515 1.00 73.50 518 LYS A CA 1
ATOM 3944 C C . LYS A 1 518 ? -21.702 2.573 22.342 1.00 73.50 518 LYS A C 1
ATOM 3946 O O . LYS A 1 518 ? -21.550 3.417 23.216 1.00 73.50 518 LYS A O 1
ATOM 3951 N N . LEU A 1 519 ? -22.390 2.799 21.224 1.00 72.19 519 LEU A N 1
ATOM 3952 C CA . LEU A 1 519 ? -23.084 4.054 20.919 1.00 72.19 519 LEU A CA 1
ATOM 3953 C C . LEU A 1 519 ? -24.242 4.322 21.885 1.00 72.19 519 LEU A C 1
ATOM 3955 O O . LEU A 1 519 ? -24.329 5.415 22.435 1.00 72.19 519 LEU A O 1
ATOM 3959 N N . GLN A 1 520 ? -25.054 3.300 22.170 1.00 72.50 520 GLN A N 1
ATOM 3960 C CA . GLN A 1 520 ? -26.168 3.390 23.120 1.00 72.50 520 GLN A CA 1
ATOM 3961 C C . GLN A 1 520 ? -25.717 3.880 24.501 1.00 72.50 520 GLN A C 1
ATOM 3963 O O . GLN A 1 520 ? -26.352 4.764 25.059 1.00 72.50 520 GLN A O 1
ATOM 3968 N N . LEU A 1 521 ? -24.567 3.421 25.007 1.00 68.06 521 LEU A N 1
ATOM 3969 C CA . LEU A 1 521 ? -24.004 3.916 26.273 1.00 68.06 521 LEU A CA 1
ATOM 3970 C C . LEU A 1 521 ? -23.707 5.427 26.255 1.00 68.06 521 LEU A C 1
ATOM 3972 O O . LEU A 1 521 ? -23.843 6.101 27.280 1.00 68.06 521 LEU A O 1
ATOM 3976 N N . ALA A 1 522 ? -23.283 5.963 25.107 1.00 62.59 522 ALA A N 1
ATOM 3977 C CA . ALA A 1 522 ? -22.971 7.380 24.940 1.00 62.59 522 ALA A CA 1
ATOM 3978 C C . ALA A 1 522 ? -24.230 8.248 24.770 1.00 62.59 522 ALA A C 1
ATOM 3980 O O . ALA A 1 522 ? -24.245 9.387 25.257 1.00 62.59 522 ALA A O 1
ATOM 3981 N N . ASP A 1 523 ? -25.256 7.708 24.109 1.00 63.78 523 ASP A N 1
ATOM 3982 C CA . ASP A 1 523 ? -26.542 8.366 23.856 1.00 63.78 523 ASP A CA 1
ATOM 3983 C C . ASP A 1 523 ? -27.438 8.349 25.110 1.00 63.78 523 ASP A C 1
ATOM 3985 O O . ASP A 1 523 ? -27.913 9.403 25.532 1.00 63.78 523 ASP A O 1
ATOM 3989 N N . GLU A 1 524 ? -27.546 7.212 25.811 1.00 61.69 524 GLU A N 1
ATOM 3990 C CA . GLU A 1 524 ? -28.256 7.081 27.098 1.00 61.69 524 GLU A CA 1
ATOM 3991 C C . GLU A 1 524 ? -27.710 8.051 28.158 1.00 61.69 524 GLU A C 1
ATOM 3993 O O . GLU A 1 524 ? -28.445 8.568 28.996 1.00 61.69 524 GLU A O 1
ATOM 3998 N N . ALA A 1 525 ? -26.407 8.343 28.128 1.00 59.22 525 ALA A N 1
ATOM 3999 C CA . ALA A 1 525 ? -25.803 9.313 29.034 1.00 59.22 525 ALA A CA 1
ATOM 4000 C C . ALA A 1 525 ? -26.077 10.779 28.651 1.00 59.22 525 ALA A C 1
ATOM 4002 O O . ALA A 1 525 ? -26.030 11.656 29.517 1.00 59.22 525 ALA A O 1
ATOM 4003 N N . LEU A 1 526 ? -26.337 11.065 27.371 1.00 56.69 526 LEU A N 1
ATOM 4004 C CA . LEU A 1 526 ? -26.805 12.377 26.918 1.00 56.69 526 LEU A CA 1
ATOM 4005 C C . LEU A 1 526 ? -28.256 12.598 27.370 1.00 56.69 526 LEU A C 1
ATOM 4007 O O . LEU A 1 526 ? -28.579 13.660 27.899 1.00 56.69 526 LEU A O 1
ATOM 4011 N N . GLU A 1 527 ? -29.096 11.573 27.220 1.00 54.75 527 GLU A N 1
ATOM 4012 C CA . GLU A 1 527 ? -30.488 11.578 27.676 1.00 54.75 527 GLU A CA 1
ATOM 4013 C C . GLU A 1 527 ? -30.580 11.677 29.204 1.00 54.75 527 GLU A C 1
ATOM 4015 O O . GLU A 1 527 ? -31.323 12.513 29.715 1.00 54.75 527 GLU A O 1
ATOM 4020 N N . ALA A 1 528 ? -29.745 10.942 29.945 1.00 57.12 528 ALA A N 1
ATOM 4021 C CA . ALA A 1 528 ? -29.655 11.066 31.399 1.00 57.12 528 ALA A CA 1
ATOM 4022 C C . ALA A 1 528 ? -29.237 12.479 31.847 1.00 57.12 528 ALA A C 1
ATOM 4024 O O . ALA A 1 528 ? -29.791 12.984 32.814 1.00 57.12 528 ALA A O 1
ATOM 4025 N N . LYS A 1 529 ? -28.337 13.170 31.124 1.00 55.19 529 LYS A N 1
ATOM 4026 C CA . LYS A 1 529 ? -27.982 14.580 31.410 1.00 55.19 529 LYS A CA 1
ATOM 4027 C C . LYS A 1 529 ? -29.132 15.559 31.137 1.00 55.19 529 LYS A C 1
ATOM 4029 O O . LYS A 1 529 ? -29.191 16.597 31.790 1.00 55.19 529 LYS A O 1
ATOM 4034 N N . ASN A 1 530 ? -30.042 15.231 30.216 1.00 53.03 530 ASN A N 1
ATOM 4035 C CA . ASN A 1 530 ? -31.260 16.011 29.966 1.00 53.03 530 ASN A CA 1
ATOM 4036 C C . ASN A 1 530 ? -32.364 15.724 31.003 1.00 53.03 530 ASN A C 1
ATOM 4038 O O . ASN A 1 530 ? -33.180 16.602 31.276 1.00 53.03 530 ASN A O 1
ATOM 4042 N N . ILE A 1 531 ? -32.380 14.523 31.593 1.00 51.00 531 ILE A N 1
ATOM 4043 C CA . ILE A 1 531 ? -33.362 14.086 32.601 1.00 51.00 531 ILE A CA 1
ATOM 4044 C C . ILE A 1 531 ? -32.910 14.423 34.038 1.00 51.00 531 ILE A C 1
ATOM 4046 O O . ILE A 1 531 ? -33.756 14.717 34.878 1.00 51.00 531 ILE A O 1
ATOM 4050 N N . ASP A 1 532 ? -31.601 14.505 34.317 1.00 45.25 532 ASP A N 1
ATOM 4051 C CA . ASP A 1 532 ? -31.007 14.841 35.633 1.00 45.25 532 ASP A CA 1
ATOM 4052 C C . ASP A 1 532 ? -31.355 16.258 36.148 1.00 45.25 532 ASP A C 1
ATOM 4054 O O . ASP A 1 532 ? -31.007 16.622 37.274 1.00 45.25 532 ASP A O 1
ATOM 4058 N N . GLY A 1 533 ? -32.102 17.055 35.375 1.00 45.16 533 GLY A N 1
ATOM 4059 C CA . GLY A 1 533 ? -32.824 18.216 35.901 1.00 45.16 533 GLY A CA 1
ATOM 4060 C C . GLY A 1 533 ? -33.959 17.848 36.872 1.00 45.16 533 GLY A C 1
ATOM 4061 O O . GLY A 1 533 ? -34.418 18.714 37.616 1.00 45.16 533 GLY A O 1
ATOM 4062 N N . ILE A 1 534 ? -34.421 16.590 36.887 1.00 44.09 534 ILE A N 1
ATOM 4063 C CA . ILE A 1 534 ? -35.605 16.134 37.628 1.00 44.09 534 ILE A CA 1
ATOM 4064 C C . ILE A 1 534 ? -35.442 14.673 38.102 1.00 44.09 534 ILE A C 1
ATOM 4066 O O . ILE A 1 534 ? -36.199 13.805 37.700 1.00 44.09 534 ILE A O 1
ATOM 4070 N N . SER A 1 535 ? -34.477 14.369 38.972 1.00 36.53 535 SER A N 1
ATOM 4071 C CA . SER A 1 535 ? -34.679 13.408 40.081 1.00 36.53 535 SER A CA 1
ATOM 4072 C C . SER A 1 535 ? -33.398 13.249 40.895 1.00 36.53 535 SER A C 1
ATOM 4074 O O . SER A 1 535 ? -32.423 12.654 40.445 1.00 36.53 535 SER A O 1
ATOM 4076 N N . LYS A 1 536 ? -33.413 13.734 42.136 1.00 41.59 536 LYS A N 1
ATOM 4077 C CA . LYS A 1 536 ? -32.495 13.271 43.179 1.00 41.59 536 LYS A CA 1
ATOM 4078 C C . LYS A 1 536 ? -33.240 12.235 44.004 1.00 41.59 536 LYS A C 1
ATOM 4080 O O . LYS A 1 536 ? -33.973 12.634 44.899 1.00 41.59 536 LYS A O 1
ATOM 4085 N N . GLU A 1 537 ? -33.038 10.945 43.757 1.00 37.34 537 GLU A N 1
ATOM 4086 C CA . GLU A 1 537 ? -33.418 9.928 44.743 1.00 37.34 537 GLU A CA 1
ATOM 4087 C C . GLU A 1 537 ? -32.344 8.845 44.919 1.00 37.34 537 GLU A C 1
ATOM 4089 O O . GLU A 1 537 ? -31.968 8.125 44.000 1.00 37.34 537 GLU A O 1
ATOM 4094 N N . ASN A 1 538 ? -31.866 8.789 46.166 1.00 41.59 538 ASN A N 1
ATOM 4095 C CA . ASN A 1 538 ? -31.524 7.618 46.971 1.00 41.59 538 ASN A CA 1
ATOM 4096 C C . ASN A 1 538 ? -30.644 6.525 46.340 1.00 41.59 538 ASN A C 1
ATOM 4098 O O . ASN A 1 538 ? -31.131 5.491 45.889 1.00 41.59 538 ASN A O 1
ATOM 4102 N N . SER A 1 539 ? -29.319 6.672 46.480 1.00 43.41 539 SER A N 1
ATOM 4103 C CA . SER A 1 539 ? -28.400 5.525 46.477 1.00 43.41 539 SER A CA 1
ATOM 4104 C C . SER A 1 539 ? -27.453 5.572 47.682 1.00 43.41 539 SER A C 1
ATOM 4106 O O . SER A 1 539 ? -26.878 6.609 48.007 1.00 43.41 539 SER A O 1
ATOM 4108 N N . SER A 1 540 ? -27.316 4.436 48.364 1.00 45.22 540 SER A N 1
ATOM 4109 C CA . SER A 1 540 ? -26.602 4.236 49.632 1.00 45.22 540 SER A CA 1
ATOM 4110 C C . SER A 1 540 ? -25.076 4.092 49.477 1.00 45.22 540 SER A C 1
ATOM 4112 O O . SER A 1 540 ? -24.462 3.268 50.151 1.00 45.22 540 SER A O 1
ATOM 4114 N N . LEU A 1 541 ? -24.462 4.845 48.559 1.00 46.59 541 LEU A N 1
ATOM 4115 C CA . LEU A 1 541 ? -23.017 4.810 48.276 1.00 46.59 541 LEU A CA 1
ATOM 4116 C C . LEU A 1 541 ? -22.344 6.109 48.745 1.00 46.59 541 LEU A C 1
ATOM 4118 O O . LEU A 1 541 ? -22.935 7.182 48.645 1.00 46.59 541 LEU A O 1
ATOM 4122 N N . GLY A 1 542 ? -21.108 6.032 49.248 1.00 55.38 542 GLY A N 1
ATOM 4123 C CA . GLY A 1 542 ? -20.370 7.204 49.736 1.00 55.38 542 GLY A CA 1
ATOM 4124 C C . GLY A 1 542 ? -20.080 8.243 48.639 1.00 55.38 542 GLY A C 1
ATOM 4125 O O . GLY A 1 542 ? -19.845 7.892 47.483 1.00 55.38 542 GLY A O 1
ATOM 4126 N N . LEU A 1 543 ? -20.042 9.535 49.001 1.00 57.53 543 LEU A N 1
ATOM 4127 C CA . LEU A 1 543 ? -19.883 10.670 48.067 1.00 57.53 543 LEU A CA 1
ATOM 4128 C C . LEU A 1 543 ? -18.636 10.572 47.163 1.00 57.53 543 LEU A C 1
ATOM 4130 O O . LEU A 1 543 ? -18.712 10.872 45.972 1.00 57.53 543 LEU A O 1
ATOM 4134 N N . LYS A 1 544 ? -17.495 10.118 47.702 1.00 53.72 544 LYS A N 1
ATOM 4135 C CA . LYS A 1 544 ? -16.250 9.933 46.928 1.00 53.72 544 LYS A CA 1
ATOM 4136 C C . LYS A 1 544 ? -16.363 8.796 45.905 1.00 53.72 544 LYS A C 1
ATOM 4138 O O . LYS A 1 544 ? -15.865 8.911 44.789 1.00 53.72 544 LYS A O 1
ATOM 4143 N N . GLU A 1 545 ? -17.075 7.729 46.255 1.00 58.28 545 GLU A N 1
ATOM 4144 C CA . GLU A 1 545 ? -17.259 6.555 45.398 1.00 58.28 545 GLU A CA 1
ATOM 4145 C C . GLU A 1 545 ? -18.229 6.841 44.238 1.00 58.28 545 GLU A C 1
ATOM 4147 O O . GLU A 1 545 ? -18.015 6.399 43.107 1.00 58.28 545 GLU A O 1
ATOM 4152 N N . GLN A 1 546 ? -19.275 7.637 44.490 1.00 61.53 546 GLN A N 1
ATOM 4153 C CA . GLN A 1 546 ? -20.180 8.122 43.443 1.00 61.53 546 GLN A CA 1
ATOM 4154 C C . GLN A 1 546 ? -19.451 9.031 42.441 1.00 61.53 546 GLN A C 1
ATOM 4156 O O . GLN A 1 546 ? -19.659 8.904 41.232 1.00 61.53 546 GLN A O 1
ATOM 4161 N N . ALA A 1 547 ? -18.563 9.907 42.924 1.00 64.50 547 ALA A N 1
ATOM 4162 C CA . ALA A 1 547 ? -17.762 10.779 42.070 1.00 64.50 547 ALA A CA 1
ATOM 4163 C C . ALA A 1 547 ? -16.795 9.986 41.168 1.00 64.50 547 ALA A C 1
ATOM 4165 O O . ALA A 1 547 ? -16.726 10.264 39.970 1.00 64.50 547 ALA A O 1
ATOM 4166 N N . ALA A 1 548 ? -16.114 8.964 41.700 1.00 63.75 548 ALA A N 1
ATOM 4167 C CA . ALA A 1 548 ? -15.207 8.108 40.929 1.00 63.75 548 ALA A CA 1
ATOM 4168 C C . ALA A 1 548 ? -15.936 7.316 39.824 1.00 63.75 548 ALA A C 1
ATOM 4170 O O . ALA A 1 548 ? -15.527 7.350 38.662 1.00 63.75 548 ALA A O 1
ATOM 4171 N N . LYS A 1 549 ? -17.079 6.686 40.143 1.00 67.62 549 LYS A N 1
ATOM 4172 C CA . LYS A 1 549 ? -17.907 5.971 39.147 1.00 67.62 549 LYS A CA 1
ATOM 4173 C C . LYS A 1 549 ? -18.439 6.901 38.058 1.00 67.62 549 LYS A C 1
ATOM 4175 O O . LYS A 1 549 ? -18.465 6.524 36.887 1.00 67.62 549 LYS A O 1
ATOM 4180 N N . LYS A 1 550 ? -18.839 8.122 38.428 1.00 72.38 550 LYS A N 1
ATOM 4181 C CA . LYS A 1 550 ? -19.274 9.141 37.466 1.00 72.38 550 LYS A CA 1
ATOM 4182 C C . LYS A 1 550 ? -18.141 9.523 36.508 1.00 72.38 550 LYS A C 1
ATOM 4184 O O . LYS A 1 550 ? -18.365 9.521 35.302 1.00 72.38 550 LYS A O 1
ATOM 4189 N N . ARG A 1 551 ? -16.925 9.760 37.019 1.00 70.56 551 ARG A N 1
ATOM 4190 C CA . ARG A 1 551 ? -15.738 10.066 36.196 1.00 70.56 551 ARG A CA 1
ATOM 4191 C C . ARG A 1 551 ? -15.383 8.924 35.247 1.00 70.56 551 ARG A C 1
ATOM 4193 O O . ARG A 1 551 ? -15.207 9.169 34.058 1.00 70.56 551 ARG A O 1
ATOM 4200 N N . ALA A 1 552 ? -15.341 7.684 35.734 1.00 70.44 552 ALA A N 1
ATOM 4201 C CA . ALA A 1 552 ? -15.074 6.512 34.897 1.00 70.44 552 ALA A CA 1
ATOM 4202 C C . ALA A 1 552 ? -16.094 6.382 33.750 1.00 70.44 552 ALA A C 1
ATOM 4204 O O . ALA A 1 552 ? -15.709 6.195 32.594 1.00 70.44 552 ALA A O 1
ATOM 4205 N N . ARG A 1 553 ? -17.385 6.585 34.048 1.00 75.94 553 ARG A N 1
ATOM 4206 C CA . ARG A 1 553 ? -18.452 6.593 33.037 1.00 75.94 553 ARG A CA 1
ATOM 4207 C C . ARG A 1 553 ? -18.297 7.746 32.039 1.00 75.94 553 ARG A C 1
ATOM 4209 O O . ARG A 1 553 ? -18.394 7.520 30.837 1.00 75.94 553 ARG A O 1
ATOM 4216 N N . ASP A 1 554 ? -18.018 8.966 32.502 1.00 74.50 554 ASP A N 1
ATOM 4217 C CA . ASP A 1 554 ? -17.774 10.125 31.627 1.00 74.50 554 ASP A CA 1
ATOM 4218 C C . ASP A 1 554 ? -16.551 9.902 30.706 1.00 74.50 554 ASP A C 1
ATOM 4220 O O . ASP A 1 554 ? -16.594 10.284 29.531 1.00 74.50 554 ASP A O 1
ATOM 4224 N N . ARG A 1 555 ? -15.492 9.225 31.184 1.00 75.81 555 ARG A N 1
ATOM 4225 C CA . ARG A 1 555 ? -14.328 8.827 30.364 1.00 75.81 555 ARG A CA 1
ATOM 4226 C C . ARG A 1 555 ? -14.725 7.847 29.259 1.00 75.81 555 ARG A C 1
ATOM 4228 O O . ARG A 1 555 ? -14.331 8.039 28.109 1.00 75.81 555 ARG A O 1
ATOM 4235 N N . GLU A 1 556 ? -15.505 6.819 29.585 1.00 79.19 556 GLU A N 1
ATOM 4236 C CA . GLU A 1 556 ? -15.983 5.831 28.609 1.00 79.19 556 GLU A CA 1
ATOM 4237 C C . GLU A 1 556 ? -16.873 6.478 27.538 1.00 79.19 556 GLU A C 1
ATOM 4239 O O . GLU A 1 556 ? -16.680 6.241 26.346 1.00 79.19 556 GLU A O 1
ATOM 4244 N N . ILE A 1 557 ? -17.764 7.390 27.940 1.00 78.94 557 ILE A N 1
ATOM 4245 C CA . ILE A 1 557 ? -18.598 8.171 27.015 1.00 78.94 557 ILE A CA 1
ATOM 4246 C C . ILE A 1 557 ? -17.734 9.048 26.104 1.00 78.94 557 ILE A C 1
ATOM 4248 O O . ILE A 1 557 ? -17.984 9.114 24.898 1.00 78.94 557 ILE A O 1
ATOM 4252 N N . LYS A 1 558 ? -16.713 9.726 26.650 1.00 79.69 558 LYS A N 1
ATOM 4253 C CA . LYS A 1 558 ? -15.792 10.545 25.847 1.00 79.69 558 LYS A CA 1
ATOM 4254 C C . LYS A 1 558 ? -15.066 9.686 24.809 1.00 79.69 558 LYS A C 1
ATOM 4256 O O . LYS A 1 558 ? -15.031 10.073 23.644 1.00 79.69 558 LYS A O 1
ATOM 4261 N N . ARG A 1 559 ? -14.559 8.513 25.203 1.00 84.31 559 ARG A N 1
ATOM 4262 C CA . ARG A 1 559 ? -13.911 7.558 24.287 1.00 84.31 559 ARG A CA 1
ATOM 4263 C C . ARG A 1 559 ? -14.867 7.085 23.199 1.00 84.31 559 ARG A C 1
ATOM 4265 O O . ARG A 1 559 ? -14.525 7.200 22.032 1.00 84.31 559 ARG A O 1
ATOM 4272 N N . ALA A 1 560 ? -16.074 6.648 23.557 1.00 83.44 560 ALA A N 1
ATOM 4273 C CA . ALA A 1 560 ? -17.077 6.198 22.590 1.00 83.44 560 ALA A CA 1
ATOM 4274 C C . ALA A 1 560 ? -17.438 7.289 21.564 1.00 83.44 560 ALA A C 1
ATOM 4276 O O . ALA A 1 560 ? -17.600 6.994 20.381 1.00 83.44 560 ALA A O 1
ATOM 4277 N N . ARG A 1 561 ? -17.503 8.561 21.988 1.00 80.00 561 ARG A N 1
ATOM 4278 C CA . ARG A 1 561 ? -17.682 9.702 21.071 1.00 80.00 561 ARG A CA 1
ATOM 4279 C C . ARG A 1 561 ? -16.483 9.880 20.145 1.00 80.00 561 ARG A C 1
ATOM 4281 O O . ARG A 1 561 ? -16.673 10.033 18.947 1.00 80.00 561 ARG A O 1
ATOM 4288 N N . THR A 1 562 ? -15.258 9.813 20.666 1.00 84.25 562 THR A N 1
ATOM 4289 C CA . THR A 1 562 ? -14.053 9.885 19.827 1.00 84.25 562 THR A CA 1
ATOM 4290 C C . THR A 1 562 ? -13.970 8.715 18.839 1.00 84.25 562 THR A C 1
ATOM 4292 O O . THR A 1 562 ? -13.678 8.954 17.674 1.00 84.25 562 THR A O 1
ATOM 4295 N N . GLU A 1 563 ? -14.285 7.482 19.253 1.00 87.25 563 GLU A N 1
ATOM 4296 C CA . GLU A 1 563 ? -14.353 6.298 18.372 1.00 87.25 563 GLU A CA 1
ATOM 4297 C C . GLU A 1 563 ? -15.385 6.477 17.244 1.00 87.25 563 GLU A C 1
ATOM 4299 O O . GLU A 1 563 ? -15.140 6.084 16.106 1.00 87.25 563 GLU A O 1
ATOM 4304 N N . ARG A 1 564 ? -16.541 7.083 17.544 1.00 84.50 564 ARG A N 1
ATOM 4305 C CA . ARG A 1 564 ? -17.586 7.393 16.555 1.00 84.50 564 ARG A CA 1
ATOM 4306 C C . ARG A 1 564 ? -17.151 8.492 15.578 1.00 84.50 564 ARG A C 1
ATOM 4308 O O . ARG A 1 564 ? -17.467 8.410 14.395 1.00 84.50 564 ARG A O 1
ATOM 4315 N N . ASP A 1 565 ? -16.456 9.515 16.072 1.00 81.81 565 ASP A N 1
ATOM 4316 C CA . ASP A 1 565 ? -16.339 10.797 15.366 1.00 81.81 565 ASP A CA 1
ATOM 4317 C C . ASP A 1 565 ? -14.984 10.997 14.682 1.00 81.81 565 ASP A C 1
ATOM 4319 O O . ASP A 1 565 ? -14.905 11.722 13.696 1.00 81.81 565 ASP A O 1
ATOM 4323 N N . PHE A 1 566 ? -13.912 10.355 15.151 1.00 89.44 566 PHE A N 1
ATOM 4324 C CA . PHE A 1 566 ? -12.552 10.693 14.725 1.00 89.44 566 PHE A CA 1
ATOM 4325 C C . PHE A 1 566 ? -12.333 10.622 13.204 1.00 89.44 566 PHE A C 1
ATOM 4327 O O . PHE A 1 566 ? -11.955 11.628 12.609 1.00 89.44 566 PHE A O 1
ATOM 4334 N N . PHE A 1 567 ? -12.584 9.476 12.561 1.00 92.06 567 PHE A N 1
ATOM 4335 C CA . PHE A 1 567 ? -12.335 9.304 11.122 1.00 92.06 567 PHE A CA 1
ATOM 4336 C C . PHE A 1 567 ? -13.247 10.144 10.213 1.00 92.06 567 PHE A C 1
ATOM 4338 O O . PHE A 1 567 ? -12.730 10.768 9.286 1.00 92.06 567 PHE A O 1
ATOM 4345 N N . PRO A 1 568 ? -14.566 10.241 10.463 1.00 86.69 568 PRO A N 1
ATOM 4346 C CA . PRO A 1 568 ? -15.420 11.179 9.741 1.00 86.69 568 PRO A CA 1
ATOM 4347 C C . PRO A 1 568 ? -14.895 12.617 9.809 1.00 86.69 568 PRO A C 1
ATOM 4349 O O . PRO A 1 568 ? -14.794 13.285 8.781 1.00 86.69 568 PRO A O 1
ATOM 4352 N N . LEU A 1 569 ? -14.496 13.087 10.995 1.00 83.75 569 LEU A N 1
ATOM 4353 C CA . LEU A 1 569 ? -13.952 14.437 11.178 1.00 83.75 569 LEU A CA 1
ATOM 4354 C C . LEU A 1 569 ? -12.571 14.600 10.523 1.00 83.75 569 LEU A C 1
ATOM 4356 O O . LEU A 1 569 ? -12.303 15.633 9.910 1.00 83.75 569 LEU A O 1
ATOM 4360 N N . PHE A 1 570 ? -11.724 13.572 10.596 1.00 90.88 570 PHE A N 1
ATOM 4361 C CA . PHE A 1 570 ? -10.436 13.510 9.907 1.00 90.88 570 PHE A CA 1
ATOM 4362 C C . PHE A 1 570 ? -10.605 13.674 8.391 1.00 90.88 570 PHE A C 1
ATOM 4364 O O . PHE A 1 570 ? -9.893 14.468 7.778 1.00 90.88 570 PHE A O 1
ATOM 4371 N N . LEU A 1 571 ? -11.588 12.993 7.791 1.00 89.44 571 LEU A N 1
ATOM 4372 C CA . LEU A 1 571 ? -11.899 13.111 6.363 1.00 89.44 571 LEU A CA 1
ATOM 4373 C C . LEU A 1 571 ? -12.443 14.496 6.000 1.00 89.44 571 LEU A C 1
ATOM 4375 O O . LEU A 1 571 ? -12.068 15.046 4.969 1.00 89.44 571 LEU A O 1
ATOM 4379 N N . GLN A 1 572 ? -13.270 15.110 6.852 1.00 84.00 572 GLN A N 1
ATOM 4380 C CA . GLN A 1 572 ? -13.714 16.492 6.624 1.00 84.00 572 GLN A CA 1
ATOM 4381 C C . GLN A 1 572 ? -12.542 17.480 6.645 1.00 84.00 572 GLN A C 1
ATOM 4383 O O . GLN A 1 572 ? -12.458 18.361 5.787 1.00 84.00 572 GLN A O 1
ATOM 4388 N N . GLN A 1 573 ? -11.610 17.312 7.585 1.00 86.00 573 GLN A N 1
ATOM 4389 C CA . GLN A 1 573 ? -10.391 18.113 7.630 1.00 86.00 573 GLN A CA 1
ATOM 4390 C C . GLN A 1 573 ? -9.504 17.868 6.401 1.00 86.00 573 GLN A C 1
ATOM 4392 O O . GLN A 1 573 ? -8.938 18.823 5.872 1.00 86.00 573 GLN A O 1
ATOM 4397 N N . PHE A 1 574 ? -9.414 16.623 5.924 1.00 91.19 574 PHE A N 1
ATOM 4398 C CA . PHE A 1 574 ? -8.710 16.279 4.689 1.00 91.19 574 PHE A CA 1
ATOM 4399 C C . PHE A 1 574 ? -9.318 16.993 3.476 1.00 91.19 574 PHE A C 1
ATOM 4401 O O . PHE A 1 574 ? -8.591 17.661 2.748 1.00 91.19 574 PHE A O 1
ATOM 4408 N N . PHE A 1 575 ? -10.642 16.935 3.289 1.00 87.62 575 PHE A N 1
ATOM 4409 C CA . PHE A 1 575 ? -11.308 17.621 2.175 1.00 87.62 575 PHE A CA 1
ATOM 4410 C C . PHE A 1 575 ? -11.087 19.131 2.206 1.00 87.62 575 PHE A C 1
ATOM 4412 O O . PHE A 1 575 ? -10.783 19.735 1.182 1.00 87.62 575 PHE A O 1
ATOM 4419 N N . TRP A 1 576 ? -11.176 19.745 3.385 1.00 85.06 576 TRP A N 1
ATOM 4420 C CA . TRP A 1 576 ? -10.869 21.164 3.538 1.00 85.06 576 TRP A CA 1
ATOM 4421 C C . TRP A 1 576 ? -9.410 21.485 3.170 1.00 85.06 576 TRP A C 1
ATOM 4423 O O . TRP A 1 576 ? -9.151 22.465 2.469 1.00 85.06 576 TRP A O 1
ATOM 4433 N N . LEU A 1 577 ? -8.462 20.643 3.594 1.00 88.50 577 LEU A N 1
ATOM 4434 C CA . LEU A 1 577 ? -7.033 20.803 3.315 1.00 88.50 577 LEU A CA 1
ATOM 4435 C C . LEU A 1 577 ? -6.715 20.735 1.815 1.00 88.50 577 LEU A C 1
ATOM 4437 O O . LEU A 1 577 ? -5.905 21.524 1.338 1.00 88.50 577 LEU A O 1
ATOM 4441 N N . ILE A 1 578 ? -7.334 19.810 1.077 1.00 90.44 578 ILE A N 1
ATOM 4442 C CA . ILE A 1 578 ? -7.022 19.572 -0.344 1.00 90.44 578 ILE A CA 1
ATOM 4443 C C . ILE A 1 578 ? -7.824 20.470 -1.295 1.00 90.44 578 ILE A C 1
ATOM 4445 O O . ILE A 1 578 ? -7.350 20.780 -2.389 1.00 90.44 578 ILE A O 1
ATOM 4449 N N . ASP A 1 579 ? -9.024 20.899 -0.896 1.00 86.31 579 ASP A N 1
ATOM 4450 C CA . ASP A 1 579 ? -9.885 21.724 -1.743 1.00 86.31 579 ASP A CA 1
ATOM 4451 C C . ASP A 1 579 ? -9.804 23.211 -1.404 1.00 86.31 579 ASP A C 1
ATOM 4453 O O . ASP A 1 579 ? -9.657 24.032 -2.302 1.00 86.31 579 ASP A O 1
ATOM 4457 N N . ASP A 1 580 ? -9.958 23.582 -0.130 1.00 83.31 580 ASP A N 1
ATOM 4458 C CA . ASP A 1 580 ? -10.237 24.971 0.254 1.00 83.31 580 ASP A CA 1
ATOM 4459 C C . ASP A 1 580 ? -8.957 25.755 0.583 1.00 83.31 580 ASP A C 1
ATOM 4461 O O . ASP A 1 580 ? -8.891 26.961 0.340 1.00 83.31 580 ASP A O 1
ATOM 4465 N N . VAL A 1 581 ? -7.924 25.097 1.119 1.00 84.38 581 VAL A N 1
ATOM 4466 C CA . VAL A 1 581 ? -6.637 25.748 1.430 1.00 84.38 581 VAL A CA 1
ATOM 4467 C C . VAL A 1 581 ? -5.884 26.191 0.169 1.00 84.38 581 VAL A C 1
ATOM 4469 O O . VAL A 1 581 ? -5.483 27.355 0.137 1.00 84.38 581 VAL A O 1
ATOM 4472 N N . PRO A 1 582 ? -5.723 25.367 -0.888 1.00 86.44 582 PRO A N 1
ATOM 4473 C CA . PRO A 1 582 ? -4.969 25.770 -2.077 1.00 86.44 582 PRO A CA 1
ATOM 4474 C C . PRO A 1 582 ? -5.610 26.947 -2.816 1.00 86.44 582 PRO A C 1
ATOM 4476 O O . PRO A 1 582 ? -4.907 27.782 -3.373 1.00 86.44 582 PRO A O 1
ATOM 4479 N N . LEU A 1 583 ? -6.941 27.077 -2.755 1.00 83.38 583 LEU A N 1
ATOM 4480 C CA . LEU A 1 583 ? -7.669 28.196 -3.366 1.00 83.38 583 LEU A CA 1
ATOM 4481 C C . LEU A 1 583 ? -7.328 29.557 -2.741 1.00 83.38 583 LEU A C 1
ATOM 4483 O O . LEU A 1 583 ? -7.553 30.585 -3.375 1.00 83.38 583 LEU A O 1
ATOM 4487 N N . LYS A 1 584 ? -6.780 29.584 -1.519 1.00 83.44 584 LYS A N 1
ATOM 4488 C CA . LYS A 1 584 ? -6.312 30.818 -0.866 1.00 83.44 584 LYS A CA 1
ATOM 4489 C C . LYS A 1 584 ? -4.961 31.302 -1.398 1.00 83.44 584 LYS A C 1
ATOM 4491 O O . LYS A 1 584 ? -4.618 32.454 -1.168 1.00 83.44 584 LYS A O 1
ATOM 4496 N N . TYR A 1 585 ? -4.224 30.438 -2.095 1.00 81.69 585 TYR A N 1
ATOM 4497 C CA . TYR A 1 585 ? -2.871 30.685 -2.599 1.00 81.69 585 TYR A CA 1
ATOM 4498 C C . TYR A 1 585 ? -2.810 30.500 -4.122 1.00 81.69 585 TYR A C 1
ATOM 4500 O O . TYR A 1 585 ? -1.871 29.909 -4.643 1.00 81.69 585 TYR A O 1
ATOM 4508 N N . ALA A 1 586 ? -3.838 30.959 -4.842 1.00 70.75 586 ALA A N 1
ATOM 4509 C CA . ALA A 1 586 ? -4.000 30.676 -6.269 1.00 70.75 586 ALA A CA 1
ATOM 4510 C C . ALA A 1 586 ? -2.815 31.138 -7.147 1.00 70.75 586 ALA A C 1
ATOM 4512 O O . ALA A 1 586 ? -2.550 30.494 -8.158 1.00 70.75 586 ALA A O 1
ATOM 4513 N N . ASP A 1 587 ? -2.104 32.201 -6.752 1.00 73.12 587 ASP A N 1
ATOM 4514 C CA . ASP A 1 587 ? -1.002 32.780 -7.535 1.00 73.12 587 ASP A CA 1
ATOM 4515 C C . ASP A 1 587 ? 0.385 32.200 -7.180 1.00 73.12 587 ASP A C 1
ATOM 4517 O O . ASP A 1 587 ? 1.236 32.076 -8.058 1.00 73.12 587 ASP A O 1
ATOM 4521 N N . GLU A 1 588 ? 0.621 31.821 -5.917 1.00 75.81 588 GLU A N 1
ATOM 4522 C CA . GLU A 1 588 ? 1.935 31.359 -5.415 1.00 75.81 588 GLU A CA 1
ATOM 4523 C C . GLU A 1 588 ? 2.005 29.843 -5.149 1.00 75.81 588 GLU A C 1
ATOM 4525 O O . GLU A 1 588 ? 3.093 29.299 -4.964 1.00 75.81 588 GLU A O 1
ATOM 4530 N N . GLY A 1 589 ? 0.863 29.147 -5.155 1.00 76.44 589 GLY A N 1
ATOM 4531 C CA . GLY A 1 589 ? 0.754 27.739 -4.771 1.00 76.44 589 GLY A CA 1
ATOM 4532 C C . GLY A 1 589 ? 0.675 27.530 -3.247 1.00 76.44 589 GLY A C 1
ATOM 4533 O O . GLY A 1 589 ? 1.068 28.395 -2.460 1.00 76.44 589 GLY A O 1
ATOM 4534 N N . PRO A 1 590 ? 0.113 26.398 -2.778 1.00 86.00 590 PRO A N 1
ATOM 4535 C CA . PRO A 1 590 ? -0.007 26.121 -1.351 1.00 86.00 590 PRO A CA 1
ATOM 4536 C C . PRO A 1 590 ? 1.373 25.910 -0.698 1.00 86.00 590 PRO A C 1
ATOM 4538 O O . PRO A 1 590 ? 2.255 25.308 -1.312 1.00 86.00 590 PRO A O 1
ATOM 4541 N N . PRO A 1 591 ? 1.562 26.314 0.576 1.00 88.94 591 PRO A N 1
ATOM 4542 C CA . PRO A 1 591 ? 2.788 26.022 1.314 1.00 88.94 591 PRO A CA 1
ATOM 4543 C C . PRO A 1 591 ? 3.092 24.522 1.340 1.00 88.94 591 PRO A C 1
ATOM 4545 O O . PRO A 1 591 ? 2.193 23.707 1.542 1.00 88.94 591 PRO A O 1
ATOM 4548 N N . MET A 1 592 ? 4.367 24.153 1.233 1.00 87.75 592 MET A N 1
ATOM 4549 C CA . MET A 1 592 ? 4.772 22.746 1.148 1.00 87.75 592 MET A CA 1
ATOM 4550 C C . MET A 1 592 ? 4.345 21.907 2.369 1.00 87.75 592 MET A C 1
ATOM 4552 O O . MET A 1 592 ? 4.005 20.737 2.235 1.00 87.75 592 MET A O 1
ATOM 4556 N N . GLU A 1 593 ? 4.257 22.512 3.559 1.00 88.06 593 GLU A N 1
ATOM 4557 C CA . GLU A 1 593 ? 3.735 21.843 4.762 1.00 88.06 593 GLU A CA 1
ATOM 4558 C C . GLU A 1 593 ? 2.299 21.314 4.578 1.00 88.06 593 GLU A C 1
ATOM 4560 O O . GLU A 1 593 ? 1.947 20.272 5.133 1.00 88.06 593 GLU A O 1
ATOM 4565 N N . VAL A 1 594 ? 1.472 22.014 3.790 1.00 90.38 594 VAL A N 1
ATOM 4566 C CA . VAL A 1 594 ? 0.097 21.606 3.454 1.00 90.38 594 VAL A CA 1
ATOM 4567 C C . VAL A 1 594 ? 0.119 20.379 2.547 1.00 90.38 594 VAL A C 1
ATOM 4569 O O . VAL A 1 594 ? -0.644 19.442 2.784 1.00 90.38 594 VAL A O 1
ATOM 4572 N N . VAL A 1 595 ? 1.013 20.373 1.552 1.00 91.31 595 VAL A N 1
ATOM 4573 C CA . VAL A 1 595 ? 1.224 19.238 0.642 1.00 91.31 595 VAL A CA 1
ATOM 4574 C C . VAL A 1 595 ? 1.651 18.009 1.448 1.00 91.31 595 VAL A C 1
ATOM 4576 O O . VAL A 1 595 ? 0.995 16.973 1.373 1.00 91.31 595 VAL A O 1
ATOM 4579 N N . TYR A 1 596 ? 2.657 18.150 2.317 1.00 91.31 596 TYR A N 1
ATOM 4580 C CA . TYR A 1 596 ? 3.151 17.059 3.163 1.00 91.31 596 TYR A CA 1
ATOM 4581 C C . TYR A 1 596 ? 2.083 16.522 4.116 1.00 91.31 596 TYR A C 1
ATOM 4583 O O . TYR A 1 596 ? 1.967 15.311 4.295 1.00 91.31 596 TYR A O 1
ATOM 4591 N N . LEU A 1 597 ? 1.271 17.392 4.725 1.00 93.56 597 LEU A N 1
ATOM 4592 C CA . LEU A 1 597 ? 0.167 16.929 5.563 1.00 93.56 597 LEU A CA 1
ATOM 4593 C C . LEU A 1 597 ? -0.849 16.126 4.737 1.00 93.56 597 LEU A C 1
ATOM 4595 O O . LEU A 1 597 ? -1.268 15.058 5.178 1.00 93.56 597 LEU A O 1
ATOM 4599 N N . ALA A 1 598 ? -1.224 16.603 3.547 1.00 94.44 598 ALA A N 1
ATOM 4600 C CA . ALA A 1 598 ? -2.165 15.905 2.673 1.00 94.44 598 ALA A CA 1
ATOM 4601 C C . ALA A 1 598 ? -1.630 14.533 2.228 1.00 94.44 598 ALA A C 1
ATOM 4603 O O . ALA A 1 598 ? -2.368 13.548 2.267 1.00 94.44 598 ALA A O 1
ATOM 4604 N N . GLU A 1 599 ? -0.344 14.455 1.884 1.00 94.06 599 GLU A N 1
ATOM 4605 C CA . GLU A 1 599 ? 0.360 13.207 1.578 1.00 94.06 599 GLU A CA 1
ATOM 4606 C C . GLU A 1 599 ? 0.322 12.223 2.757 1.00 94.06 599 GLU A C 1
ATOM 4608 O O . GLU A 1 599 ? -0.056 11.066 2.579 1.00 94.06 599 GLU A O 1
ATOM 4613 N N . ARG A 1 600 ? 0.622 12.668 3.987 1.00 94.94 600 ARG A N 1
ATOM 4614 C CA . ARG A 1 600 ? 0.548 11.797 5.179 1.00 94.94 600 ARG A CA 1
ATOM 4615 C C . ARG A 1 600 ? -0.870 11.384 5.532 1.00 94.94 600 ARG A C 1
ATOM 4617 O O . ARG A 1 600 ? -1.083 10.273 6.010 1.00 94.94 600 ARG A O 1
ATOM 4624 N N . MET A 1 601 ? -1.856 12.243 5.293 1.00 96.19 601 MET A N 1
ATOM 4625 C CA . MET A 1 601 ? -3.253 11.861 5.481 1.00 96.19 601 MET A CA 1
ATOM 4626 C C . MET A 1 601 ? -3.669 10.779 4.479 1.00 96.19 601 MET A C 1
ATOM 4628 O O . MET A 1 601 ? -4.305 9.811 4.891 1.00 96.19 601 MET A O 1
ATOM 4632 N N . LEU A 1 602 ? -3.263 10.886 3.207 1.00 96.06 602 LEU A N 1
ATOM 4633 C CA . LEU A 1 602 ? -3.462 9.820 2.218 1.00 96.06 602 LEU A CA 1
ATOM 4634 C C . LEU A 1 602 ? -2.720 8.538 2.599 1.00 96.06 602 LEU A C 1
ATOM 4636 O O . LEU A 1 602 ? -3.287 7.457 2.482 1.00 96.06 602 LEU A O 1
ATOM 4640 N N . GLU A 1 603 ? -1.489 8.648 3.095 1.00 95.62 603 GLU A N 1
ATOM 4641 C CA . GLU A 1 603 ? -0.683 7.501 3.520 1.00 95.62 603 GLU A CA 1
ATOM 4642 C C . GLU A 1 603 ? -1.387 6.697 4.612 1.00 95.62 603 GLU A C 1
ATOM 4644 O O . GLU A 1 603 ? -1.439 5.471 4.543 1.00 95.62 603 GLU A O 1
ATOM 4649 N N . LEU A 1 604 ? -1.979 7.390 5.590 1.00 96.38 604 LEU A N 1
ATOM 4650 C CA . LEU A 1 604 ? -2.782 6.753 6.625 1.00 96.38 604 LEU A CA 1
ATOM 4651 C C . LEU A 1 604 ? -3.993 6.026 6.027 1.00 96.38 604 LEU A C 1
ATOM 4653 O O . LEU A 1 604 ? -4.265 4.894 6.414 1.00 96.38 604 LEU A O 1
ATOM 4657 N N . LEU A 1 605 ? -4.717 6.644 5.089 1.00 96.94 605 LEU A N 1
ATOM 4658 C CA . LEU A 1 605 ? -5.877 6.010 4.449 1.00 96.94 605 LEU A CA 1
ATOM 4659 C C . LEU A 1 605 ? -5.480 4.766 3.642 1.00 96.94 605 LEU A C 1
ATOM 4661 O O . LEU A 1 605 ? -6.146 3.739 3.758 1.00 96.94 605 LEU A O 1
ATOM 4665 N N . ILE A 1 606 ? -4.372 4.834 2.898 1.00 95.81 606 ILE A N 1
ATOM 4666 C CA . ILE A 1 606 ? -3.813 3.695 2.159 1.00 95.81 606 ILE A CA 1
ATOM 4667 C C . ILE A 1 606 ? -3.468 2.561 3.127 1.00 95.81 606 ILE A C 1
ATOM 4669 O O . ILE A 1 606 ? -3.920 1.436 2.930 1.00 95.81 606 ILE A O 1
ATOM 4673 N N . ASP A 1 607 ? -2.724 2.841 4.200 1.00 94.69 607 ASP A N 1
ATOM 4674 C CA . ASP A 1 607 ? -2.319 1.819 5.174 1.00 94.69 607 ASP A CA 1
ATOM 4675 C C . ASP A 1 607 ? -3.531 1.155 5.853 1.00 94.69 607 ASP A C 1
ATOM 4677 O O . ASP A 1 607 ? -3.512 -0.053 6.101 1.00 94.69 607 ASP A O 1
ATOM 4681 N N . LEU A 1 608 ? -4.602 1.915 6.110 1.00 95.06 608 LEU A N 1
ATOM 4682 C CA . LEU A 1 608 ? -5.849 1.388 6.672 1.00 95.06 608 LEU A CA 1
ATOM 4683 C C . LEU A 1 608 ? -6.612 0.497 5.687 1.00 95.06 608 LEU A C 1
ATOM 4685 O O . LEU A 1 608 ? -7.210 -0.494 6.108 1.00 95.06 608 LEU A O 1
ATOM 4689 N N . GLU A 1 609 ? -6.613 0.819 4.395 1.00 94.25 609 GLU A N 1
ATOM 4690 C CA . GLU A 1 609 ? -7.227 -0.032 3.371 1.00 94.25 609 GLU A CA 1
ATOM 4691 C C . GLU A 1 609 ? -6.405 -1.280 3.046 1.00 94.25 609 GLU A C 1
ATOM 4693 O O . GLU A 1 609 ? -6.959 -2.269 2.555 1.00 94.25 609 GLU A O 1
ATOM 4698 N N . ASN A 1 610 ? -5.106 -1.235 3.336 1.00 91.81 610 ASN A N 1
ATOM 4699 C CA . ASN A 1 610 ? -4.154 -2.283 3.004 1.00 91.81 610 ASN A CA 1
ATOM 4700 C C . ASN A 1 610 ? -4.056 -3.409 4.050 1.00 91.81 610 ASN A C 1
ATOM 4702 O O . ASN A 1 610 ? -3.268 -4.347 3.916 1.00 91.81 610 ASN A O 1
ATOM 4706 N N . GLN A 1 611 ? -4.853 -3.320 5.114 1.00 91.19 611 GLN A N 1
ATOM 4707 C CA . GLN A 1 611 ? -4.952 -4.327 6.164 1.00 91.19 611 GLN A CA 1
ATOM 4708 C C . GLN A 1 611 ? -6.416 -4.729 6.330 1.00 91.19 611 GLN A C 1
ATOM 4710 O O . GLN A 1 611 ? -7.286 -3.887 6.553 1.00 91.19 611 GLN A O 1
ATOM 4715 N N . LEU A 1 612 ? -6.709 -6.027 6.250 1.00 90.12 612 LEU A N 1
ATOM 4716 C CA . LEU A 1 612 ? -8.086 -6.528 6.251 1.00 90.12 612 LEU A CA 1
ATOM 4717 C C . LEU A 1 612 ? -8.929 -6.078 7.474 1.00 90.12 612 LEU A C 1
ATOM 4719 O O . LEU A 1 612 ? -10.090 -5.705 7.276 1.00 90.12 612 LEU A O 1
ATOM 4723 N N . PRO A 1 613 ? -8.405 -6.057 8.723 1.00 90.19 613 PRO A N 1
ATOM 4724 C CA . PRO A 1 613 ? -9.190 -5.657 9.895 1.00 90.19 613 PRO A CA 1
ATOM 4725 C C . PRO A 1 613 ? -9.672 -4.202 9.858 1.00 90.19 613 PRO A C 1
ATOM 4727 O O . PRO A 1 613 ? -10.813 -3.931 10.228 1.00 90.19 613 PRO A O 1
ATOM 4730 N N . THR A 1 614 ? -8.823 -3.274 9.414 1.00 93.75 614 THR A N 1
ATOM 4731 C CA . THR A 1 614 ? -9.152 -1.845 9.303 1.00 93.75 614 THR A CA 1
ATOM 4732 C C . THR A 1 614 ? -9.942 -1.555 8.034 1.00 93.75 614 THR A C 1
ATOM 4734 O O . THR A 1 614 ? -10.916 -0.800 8.088 1.00 93.75 614 THR A O 1
ATOM 4737 N N . ARG A 1 615 ? -9.606 -2.223 6.922 1.00 94.06 615 ARG A N 1
ATOM 4738 C CA . ARG A 1 615 ? -10.291 -2.110 5.628 1.00 94.06 615 ARG A CA 1
ATOM 4739 C C . ARG A 1 615 ? -11.793 -2.333 5.758 1.00 94.06 615 ARG A C 1
ATOM 4741 O O . ARG A 1 615 ? -12.570 -1.513 5.281 1.00 94.06 615 ARG A O 1
ATOM 4748 N N . ARG A 1 616 ? -12.205 -3.400 6.456 1.00 92.50 616 ARG A N 1
ATOM 4749 C CA . ARG A 1 616 ? -13.624 -3.738 6.689 1.00 92.50 616 ARG A CA 1
ATOM 4750 C C . ARG A 1 616 ? -14.421 -2.603 7.333 1.00 92.50 616 ARG A C 1
ATOM 4752 O O . ARG A 1 616 ? -15.614 -2.496 7.079 1.00 92.50 616 ARG A O 1
ATOM 4759 N N . CYS A 1 617 ? -13.779 -1.780 8.161 1.00 92.81 617 CYS A N 1
ATOM 4760 C CA . CYS A 1 617 ? -14.417 -0.661 8.847 1.00 92.81 617 CYS A CA 1
ATOM 4761 C C . CYS A 1 617 ? -14.359 0.633 8.026 1.00 92.81 617 CYS A C 1
ATOM 4763 O O . CYS A 1 617 ? -15.373 1.321 7.918 1.00 92.81 617 CYS A O 1
ATOM 4765 N N . ILE A 1 618 ? -13.194 0.974 7.465 1.00 94.88 618 ILE A N 1
ATOM 4766 C CA . ILE A 1 618 ? -12.970 2.282 6.833 1.00 94.88 618 ILE A CA 1
ATOM 4767 C C . ILE A 1 618 ? -13.479 2.343 5.387 1.00 94.88 618 ILE A C 1
ATOM 4769 O O . ILE A 1 618 ? -14.047 3.358 4.992 1.00 94.88 618 ILE A O 1
ATOM 4773 N N . LEU A 1 619 ? -13.349 1.259 4.610 1.00 94.69 619 LEU A N 1
ATOM 4774 C CA . LEU A 1 619 ? -13.665 1.242 3.177 1.00 94.69 619 LEU A CA 1
ATOM 4775 C C . LEU A 1 619 ? -15.121 1.641 2.868 1.00 94.69 619 LEU A C 1
ATOM 4777 O O . LEU A 1 619 ? -15.321 2.442 1.955 1.00 94.69 619 LEU A O 1
ATOM 4781 N N . PRO A 1 620 ? -16.149 1.169 3.610 1.00 92.12 620 PRO A N 1
ATOM 4782 C CA . PRO A 1 620 ? -17.520 1.609 3.360 1.00 92.12 620 PRO A CA 1
ATOM 4783 C C . PRO A 1 620 ? -17.694 3.124 3.505 1.00 92.12 620 PRO A C 1
ATOM 4785 O O . PRO A 1 620 ? -18.358 3.744 2.680 1.00 92.12 620 PRO A O 1
ATOM 4788 N N . LEU A 1 621 ? -17.048 3.729 4.507 1.00 89.69 621 LEU A N 1
ATOM 4789 C CA . LEU A 1 621 ? -17.087 5.176 4.713 1.00 89.69 621 LEU A CA 1
ATOM 4790 C C . LEU A 1 621 ? -16.358 5.919 3.586 1.00 89.69 621 LEU A C 1
ATOM 4792 O O . LEU A 1 621 ? -16.833 6.960 3.136 1.00 89.69 621 LEU A O 1
ATOM 4796 N N . LEU A 1 622 ? -15.224 5.393 3.110 1.00 93.19 622 LEU A N 1
ATOM 4797 C CA . LEU A 1 622 ? -14.473 6.019 2.021 1.00 93.19 622 LEU A CA 1
ATOM 4798 C C . LEU A 1 622 ? -15.244 5.996 0.692 1.00 93.19 622 LEU A C 1
ATOM 4800 O O . LEU A 1 622 ? -15.208 6.979 -0.053 1.00 93.19 622 LEU A O 1
ATOM 4804 N N . ASN A 1 623 ? -15.979 4.911 0.439 1.00 90.81 623 ASN A N 1
ATOM 4805 C CA . ASN A 1 623 ? -16.831 4.755 -0.737 1.00 90.81 623 ASN A CA 1
ATOM 4806 C C . ASN A 1 623 ? -18.076 5.655 -0.686 1.00 90.81 623 ASN A C 1
ATOM 4808 O O . ASN A 1 623 ? -18.344 6.341 -1.667 1.00 90.81 623 ASN A O 1
ATOM 4812 N N . ASP A 1 624 ? -18.798 5.717 0.441 1.00 87.56 624 ASP A N 1
ATOM 4813 C CA . ASP A 1 624 ? -19.955 6.624 0.616 1.00 87.56 624 ASP A CA 1
ATOM 4814 C C . ASP A 1 624 ? -19.538 8.098 0.448 1.00 87.56 624 ASP A C 1
ATOM 4816 O O . ASP A 1 624 ? -20.243 8.916 -0.143 1.00 87.56 624 ASP A O 1
ATOM 4820 N N . LEU A 1 625 ? -18.326 8.428 0.903 1.00 86.50 625 LEU A N 1
ATOM 4821 C CA . LEU A 1 625 ? -17.738 9.754 0.774 1.00 86.50 625 LEU A CA 1
ATOM 4822 C C . LEU A 1 625 ? -16.956 9.966 -0.536 1.00 86.50 625 LEU A C 1
ATOM 4824 O O . LEU A 1 625 ? -16.387 11.046 -0.693 1.00 86.50 625 LEU A O 1
ATOM 4828 N N . HIS A 1 626 ? -16.895 9.025 -1.476 1.00 90.38 626 HIS A N 1
ATOM 4829 C CA . HIS A 1 626 ? -16.163 9.179 -2.751 1.00 90.38 626 HIS A CA 1
ATOM 4830 C C . HIS A 1 626 ? -14.763 9.799 -2.600 1.00 90.38 626 HIS A C 1
ATOM 4832 O O . HIS A 1 626 ? -14.405 10.730 -3.330 1.00 90.38 626 HIS A O 1
ATOM 4838 N N . VAL A 1 627 ? -13.983 9.349 -1.608 1.00 93.19 627 VAL A N 1
ATOM 4839 C CA . VAL A 1 627 ? -12.706 10.005 -1.247 1.00 93.19 627 VAL A CA 1
ATOM 4840 C C . VAL A 1 627 ? -11.734 10.037 -2.418 1.00 93.19 627 VAL A C 1
ATOM 4842 O O . VAL A 1 627 ? -11.132 11.078 -2.663 1.00 93.19 627 VAL A O 1
ATOM 4845 N N . VAL A 1 628 ? -11.640 8.943 -3.178 1.00 95.25 628 VAL A N 1
ATOM 4846 C CA . VAL A 1 628 ? -10.781 8.840 -4.368 1.00 95.25 628 VAL A CA 1
ATOM 4847 C C . VAL A 1 628 ? -11.147 9.899 -5.410 1.00 95.25 628 VAL A C 1
ATOM 4849 O O . VAL A 1 628 ? -10.286 10.652 -5.863 1.00 95.25 628 VAL A O 1
ATOM 4852 N N . VAL A 1 629 ? -12.434 10.011 -5.756 1.00 92.81 629 VAL A N 1
ATOM 4853 C CA . VAL A 1 629 ? -12.921 10.989 -6.744 1.00 92.81 629 VAL A CA 1
ATOM 4854 C C . VAL A 1 629 ? -12.650 12.415 -6.266 1.00 92.81 629 VAL A C 1
ATOM 4856 O O . VAL A 1 629 ? -12.127 13.234 -7.023 1.00 92.81 629 VAL A O 1
ATOM 4859 N N . ARG A 1 630 ? -12.937 12.710 -4.991 1.00 91.31 630 ARG A N 1
ATOM 4860 C CA . ARG A 1 630 ? -12.665 14.031 -4.407 1.00 91.31 630 ARG A CA 1
ATOM 4861 C C . ARG A 1 630 ? -11.176 14.368 -4.396 1.00 91.31 630 ARG A C 1
ATOM 4863 O O . ARG A 1 630 ? -10.819 15.483 -4.756 1.00 91.31 630 ARG A O 1
ATOM 4870 N N . ALA A 1 631 ? -10.317 13.413 -4.045 1.00 94.19 631 ALA A N 1
ATOM 4871 C CA . ALA A 1 631 ? -8.870 13.602 -4.024 1.00 94.19 631 ALA A CA 1
ATOM 4872 C C . ALA A 1 631 ? -8.292 13.844 -5.431 1.00 94.19 631 ALA A C 1
ATOM 4874 O O . ALA A 1 631 ? -7.459 14.733 -5.599 1.00 94.19 631 ALA A O 1
ATOM 4875 N N . ARG A 1 632 ? -8.785 13.141 -6.464 1.00 93.69 632 ARG A N 1
ATOM 4876 C CA . ARG A 1 632 ? -8.402 13.395 -7.870 1.00 93.69 632 ARG A CA 1
ATOM 4877 C C . ARG A 1 632 ? -8.816 14.785 -8.354 1.00 93.69 632 ARG A C 1
ATOM 4879 O O . ARG A 1 632 ? -8.060 15.450 -9.056 1.00 93.69 632 ARG A O 1
ATOM 4886 N N . MET A 1 633 ? -10.016 15.229 -7.980 1.00 91.12 633 MET A N 1
ATOM 4887 C CA . MET A 1 633 ? -10.567 16.525 -8.394 1.00 91.12 633 MET A CA 1
ATOM 4888 C C . MET A 1 633 ? -10.034 17.725 -7.601 1.00 91.12 633 MET A C 1
ATOM 4890 O O . MET A 1 633 ? -10.323 18.873 -7.970 1.00 91.12 633 MET A O 1
ATOM 4894 N N . ALA A 1 634 ? -9.311 17.470 -6.510 1.00 91.00 634 ALA A N 1
ATOM 4895 C CA . ALA A 1 634 ? -8.933 18.475 -5.534 1.00 91.00 634 ALA A CA 1
ATOM 4896 C C . ALA A 1 634 ? -8.161 19.646 -6.154 1.00 91.00 634 ALA A C 1
ATOM 4898 O O . ALA A 1 634 ? -7.412 19.490 -7.123 1.00 91.00 634 ALA A O 1
ATOM 4899 N N . ALA A 1 635 ? -8.301 20.836 -5.565 1.00 89.12 635 ALA A N 1
ATOM 4900 C CA . ALA A 1 635 ? -7.527 22.004 -5.988 1.00 89.12 635 ALA A CA 1
ATOM 4901 C C . ALA A 1 635 ? -6.016 21.749 -5.849 1.00 89.12 635 ALA A C 1
ATOM 4903 O O . ALA A 1 635 ? -5.251 22.121 -6.737 1.00 89.12 635 ALA A O 1
ATOM 4904 N N . LEU A 1 636 ? -5.611 21.036 -4.790 1.00 91.00 636 LEU A N 1
ATOM 4905 C CA . LEU A 1 636 ? -4.233 20.599 -4.566 1.00 91.00 636 LEU A CA 1
ATOM 4906 C C . LEU A 1 636 ? -3.701 19.733 -5.715 1.00 91.00 636 LEU A C 1
ATOM 4908 O O . LEU A 1 636 ? -2.588 19.942 -6.176 1.00 91.00 636 LEU A O 1
ATOM 4912 N N . ALA A 1 637 ? -4.512 18.812 -6.245 1.00 90.50 637 ALA A N 1
ATOM 4913 C CA . ALA A 1 637 ? -4.105 17.941 -7.346 1.00 90.50 637 ALA A CA 1
ATOM 4914 C C . ALA A 1 637 ? -3.803 18.715 -8.644 1.00 90.50 637 ALA A C 1
ATOM 4916 O O . ALA A 1 637 ? -3.179 18.182 -9.555 1.00 90.50 637 ALA A O 1
ATOM 4917 N N . LYS A 1 638 ? -4.223 19.976 -8.773 1.00 89.19 638 LYS A N 1
ATOM 4918 C CA . LYS A 1 638 ? -3.952 20.787 -9.971 1.00 89.19 638 LYS A CA 1
ATOM 4919 C C . LYS A 1 638 ? -2.600 21.495 -9.910 1.00 89.19 638 LYS A C 1
ATOM 4921 O O . LYS A 1 638 ? -2.144 21.979 -10.942 1.00 89.19 638 LYS A O 1
ATOM 4926 N N . THR A 1 639 ? -1.954 21.536 -8.746 1.00 86.44 639 THR A N 1
ATOM 4927 C CA . THR A 1 639 ? -0.671 22.221 -8.578 1.00 86.44 639 THR A CA 1
ATOM 4928 C C . THR A 1 639 ? 0.498 21.325 -9.021 1.00 86.44 639 THR A C 1
ATOM 4930 O O . THR A 1 639 ? 0.386 20.090 -8.988 1.00 86.44 639 THR A O 1
ATOM 4933 N N . PRO A 1 640 ? 1.612 21.907 -9.502 1.00 83.31 640 PRO A N 1
ATOM 4934 C CA . PRO A 1 640 ? 2.780 21.134 -9.926 1.00 83.31 640 PRO A CA 1
ATOM 4935 C C . PRO A 1 640 ? 3.511 20.464 -8.752 1.00 83.31 640 PRO A C 1
ATOM 4937 O O . PRO A 1 640 ? 4.094 19.398 -8.936 1.00 83.31 640 PRO A O 1
ATOM 4940 N N . GLU A 1 641 ? 3.434 21.028 -7.544 1.00 82.31 641 GLU A N 1
ATOM 4941 C CA . GLU A 1 641 ? 4.075 20.495 -6.332 1.00 82.31 641 GLU A CA 1
ATOM 4942 C C . GLU A 1 641 ? 3.441 19.176 -5.856 1.00 82.31 641 GLU A C 1
ATOM 4944 O O . GLU A 1 641 ? 4.092 18.381 -5.187 1.00 82.31 641 GLU A O 1
ATOM 4949 N N . ALA A 1 642 ? 2.188 18.903 -6.230 1.00 85.31 642 ALA A N 1
ATOM 4950 C CA . ALA A 1 642 ? 1.417 17.738 -5.794 1.00 85.31 642 ALA A CA 1
ATOM 4951 C C . ALA A 1 642 ? 1.737 16.446 -6.583 1.00 85.31 642 ALA A C 1
ATOM 4953 O O . ALA A 1 642 ? 0.858 15.605 -6.795 1.00 85.31 642 ALA A O 1
ATOM 4954 N N . GLY A 1 643 ? 2.978 16.280 -7.055 1.00 86.12 643 GLY A N 1
ATOM 4955 C CA . GLY A 1 643 ? 3.402 15.115 -7.843 1.00 86.12 643 GLY A CA 1
ATOM 4956 C C . GLY A 1 643 ? 3.240 13.792 -7.086 1.00 86.12 643 GLY A C 1
ATOM 4957 O O . GLY A 1 643 ? 2.542 12.894 -7.556 1.00 86.12 643 GLY A O 1
ATOM 4958 N N . VAL A 1 644 ? 3.815 13.705 -5.882 1.00 87.69 644 VAL A N 1
ATOM 4959 C CA . VAL A 1 644 ? 3.700 12.530 -4.997 1.00 87.69 644 VAL A CA 1
ATOM 4960 C C . VAL A 1 644 ? 2.252 12.322 -4.562 1.00 87.69 644 VAL A C 1
ATOM 4962 O O . VAL A 1 644 ? 1.741 11.208 -4.640 1.00 87.69 644 VAL A O 1
ATOM 4965 N N . TYR A 1 645 ? 1.550 13.397 -4.189 1.00 92.31 645 TYR A N 1
ATOM 4966 C CA . TYR A 1 645 ? 0.128 13.345 -3.843 1.00 92.31 645 TYR A CA 1
ATOM 4967 C C . TYR A 1 645 ? -0.708 12.626 -4.916 1.00 92.31 645 TYR A C 1
ATOM 4969 O O . TYR A 1 645 ? -1.465 11.717 -4.583 1.00 92.31 645 TYR A O 1
ATOM 4977 N N . LYS A 1 646 ? -0.538 12.960 -6.205 1.00 92.19 646 LYS A N 1
ATOM 4978 C CA . LYS A 1 646 ? -1.258 12.293 -7.310 1.00 92.19 646 LYS A CA 1
ATOM 4979 C C . LYS A 1 646 ? -0.992 10.793 -7.350 1.00 92.19 646 LYS A C 1
ATOM 4981 O O . LYS A 1 646 ? -1.930 10.014 -7.463 1.00 92.19 646 LYS A O 1
ATOM 4986 N N . GLN A 1 647 ? 0.267 10.385 -7.215 1.00 90.75 647 GLN A N 1
ATOM 4987 C CA . GLN A 1 647 ? 0.625 8.966 -7.189 1.00 90.75 647 GLN A CA 1
ATOM 4988 C C . GLN A 1 647 ? 0.004 8.242 -5.990 1.00 90.75 647 GLN A C 1
ATOM 4990 O O . GLN A 1 647 ? -0.468 7.116 -6.125 1.00 90.75 647 GLN A O 1
ATOM 4995 N N . MET A 1 648 ? -0.051 8.892 -4.825 1.00 93.06 648 MET A N 1
ATOM 4996 C CA . MET A 1 648 ? -0.722 8.336 -3.649 1.00 93.06 648 MET A CA 1
ATOM 4997 C C . MET A 1 648 ? -2.234 8.214 -3.850 1.00 93.06 648 MET A C 1
ATOM 4999 O O . MET A 1 648 ? -2.825 7.247 -3.381 1.00 93.06 648 MET A O 1
ATOM 5003 N N . VAL A 1 649 ? -2.871 9.143 -4.569 1.00 95.44 649 VAL A N 1
ATOM 5004 C CA . VAL A 1 649 ? -4.291 9.018 -4.934 1.00 95.44 649 VAL A CA 1
ATOM 5005 C C . VAL A 1 649 ? -4.527 7.808 -5.840 1.00 95.44 649 VAL A C 1
ATOM 5007 O O . VAL A 1 649 ? -5.487 7.075 -5.617 1.00 95.44 649 VAL A O 1
ATOM 5010 N N . GLU A 1 650 ? -3.642 7.550 -6.804 1.00 92.75 650 GLU A N 1
ATOM 5011 C CA . GLU A 1 650 ? -3.715 6.344 -7.642 1.00 92.75 650 GLU A CA 1
ATOM 5012 C C . GLU A 1 650 ? -3.476 5.058 -6.832 1.00 92.75 650 GLU A C 1
ATOM 5014 O O . GLU A 1 650 ? -4.153 4.052 -7.044 1.00 92.75 650 GLU A O 1
ATOM 5019 N N . LEU A 1 651 ? -2.575 5.090 -5.844 1.00 93.00 651 LEU A N 1
ATOM 5020 C CA . LEU A 1 651 ? -2.359 3.962 -4.935 1.00 93.00 651 LEU A CA 1
ATOM 5021 C C . LEU A 1 651 ? -3.569 3.716 -4.019 1.00 93.00 651 LEU A C 1
ATOM 5023 O O . LEU A 1 651 ? -3.934 2.564 -3.782 1.00 93.00 651 LEU A O 1
ATOM 5027 N N . LEU A 1 652 ? -4.206 4.779 -3.519 1.00 95.31 652 LEU A N 1
ATOM 5028 C CA . LEU A 1 652 ? -5.455 4.674 -2.766 1.00 95.31 652 LEU A CA 1
ATOM 5029 C C . LEU A 1 652 ? -6.553 4.075 -3.646 1.00 95.31 652 LEU A C 1
ATOM 5031 O O . LEU A 1 652 ? -7.218 3.141 -3.220 1.00 95.31 652 LEU A O 1
ATOM 5035 N N . ASP A 1 653 ? -6.697 4.547 -4.885 1.00 94.75 653 ASP A N 1
ATOM 5036 C CA . ASP A 1 653 ? -7.670 4.001 -5.829 1.00 94.75 653 ASP A CA 1
ATOM 5037 C C . ASP A 1 653 ? -7.472 2.499 -6.085 1.00 94.75 653 ASP A C 1
ATOM 5039 O O . ASP A 1 653 ? -8.432 1.720 -6.064 1.00 94.75 653 ASP A O 1
ATOM 5043 N N . PHE A 1 654 ? -6.215 2.086 -6.273 1.00 92.50 654 PHE A N 1
ATOM 5044 C CA . PHE A 1 654 ? -5.843 0.684 -6.423 1.00 92.50 654 PHE A CA 1
ATOM 5045 C C . PHE A 1 654 ? -6.335 -0.160 -5.238 1.00 92.50 654 PHE A C 1
ATOM 5047 O O . PHE A 1 654 ? -6.993 -1.185 -5.443 1.00 92.50 654 PHE A O 1
ATOM 5054 N N . TYR A 1 655 ? -6.085 0.279 -3.999 1.00 93.50 655 TYR A N 1
ATOM 5055 C CA . TYR A 1 655 ? -6.542 -0.455 -2.820 1.00 93.50 655 TYR A CA 1
ATOM 5056 C C . TYR A 1 655 ? -8.052 -0.350 -2.599 1.00 93.50 655 TYR A C 1
ATOM 5058 O O . TYR A 1 655 ? -8.663 -1.366 -2.258 1.00 93.50 655 TYR A O 1
ATOM 5066 N N . SER A 1 656 ? -8.708 0.780 -2.873 1.00 93.38 656 SER A N 1
ATOM 5067 C CA . SER A 1 656 ? -10.161 0.923 -2.663 1.00 93.38 656 SER A CA 1
ATOM 5068 C C . SER A 1 656 ? -10.933 -0.060 -3.537 1.00 93.38 656 SER A C 1
ATOM 5070 O O . SER A 1 656 ? -11.991 -0.577 -3.164 1.00 93.38 656 SER A O 1
ATOM 5072 N N . ARG A 1 657 ? -10.356 -0.382 -4.695 1.00 90.75 657 ARG A N 1
ATOM 5073 C CA . ARG A 1 657 ? -10.937 -1.234 -5.729 1.00 90.75 657 ARG A CA 1
ATOM 5074 C C . ARG A 1 657 ? -10.246 -2.596 -5.858 1.00 90.75 657 ARG A C 1
ATOM 5076 O O . ARG A 1 657 ? -10.544 -3.322 -6.807 1.00 90.75 657 ARG A O 1
ATOM 5083 N N . PHE A 1 658 ? -9.414 -2.961 -4.882 1.00 92.31 658 PHE A N 1
ATOM 5084 C CA . PHE A 1 658 ? -8.695 -4.233 -4.833 1.00 92.31 658 PHE A CA 1
ATOM 5085 C C . PHE A 1 658 ? -9.639 -5.447 -4.873 1.00 92.31 658 PHE A C 1
ATOM 5087 O O . PHE A 1 658 ? -10.711 -5.441 -4.263 1.00 92.31 658 PHE A O 1
ATOM 5094 N N . GLU A 1 659 ? -9.227 -6.499 -5.583 1.00 90.81 659 GLU A N 1
ATOM 5095 C CA . GLU A 1 659 ? -10.034 -7.680 -5.920 1.00 90.81 659 GLU A CA 1
ATOM 5096 C C . GLU A 1 659 ? -10.098 -8.695 -4.766 1.00 90.81 659 GLU A C 1
ATOM 5098 O O . GLU A 1 659 ? -9.641 -9.832 -4.867 1.00 90.81 659 GLU A O 1
ATOM 5103 N N . ILE A 1 660 ? -10.673 -8.271 -3.641 1.00 92.19 660 ILE A N 1
ATOM 5104 C CA . ILE A 1 660 ? -10.863 -9.083 -2.434 1.00 92.19 660 ILE A CA 1
ATOM 5105 C C . ILE A 1 660 ? -12.316 -9.016 -1.968 1.00 92.19 660 ILE A C 1
ATOM 5107 O O . ILE A 1 660 ? -12.939 -7.951 -1.968 1.00 92.19 660 ILE A O 1
ATOM 5111 N N . ASP A 1 661 ? -12.857 -10.152 -1.538 1.00 91.31 661 ASP A N 1
ATOM 5112 C CA . ASP A 1 661 ? -14.123 -10.176 -0.820 1.00 91.31 661 ASP A CA 1
ATOM 5113 C C . ASP A 1 661 ? -13.909 -9.721 0.629 1.00 91.31 661 ASP A C 1
ATOM 5115 O O . ASP A 1 661 ? -13.186 -10.352 1.400 1.00 91.31 661 ASP A O 1
ATOM 5119 N N . ASN A 1 662 ? -14.551 -8.621 1.022 1.00 87.62 662 ASN A N 1
ATOM 5120 C CA . ASN A 1 662 ? -14.372 -8.057 2.358 1.00 87.62 662 ASN A CA 1
ATOM 5121 C C . ASN A 1 662 ? -14.972 -8.953 3.459 1.00 87.62 662 ASN A C 1
ATOM 5123 O O . ASN A 1 662 ? -14.506 -8.879 4.599 1.00 87.62 662 ASN A O 1
ATOM 5127 N N . ASP A 1 663 ? -15.936 -9.825 3.143 1.00 87.44 663 ASP A N 1
ATOM 5128 C CA . ASP A 1 663 ? -16.559 -10.724 4.123 1.00 87.44 663 ASP A CA 1
ATOM 5129 C C . ASP A 1 663 ? -15.676 -11.942 4.406 1.00 87.44 663 ASP A C 1
ATOM 5131 O O . ASP A 1 663 ? -15.306 -12.185 5.560 1.00 87.44 663 ASP A O 1
ATOM 5135 N N . SER A 1 664 ? -15.282 -12.683 3.367 1.00 87.56 664 SER A N 1
ATOM 5136 C CA . SER A 1 664 ? -14.427 -13.868 3.520 1.00 87.56 664 SER A CA 1
ATOM 5137 C C . SER A 1 664 ? -12.938 -13.544 3.662 1.00 87.56 664 SER A C 1
ATOM 5139 O O . SER A 1 664 ? -12.220 -14.300 4.312 1.00 87.56 664 SER A O 1
ATOM 5141 N N . GLY A 1 665 ? -12.472 -12.421 3.110 1.00 87.31 665 GLY A N 1
ATOM 5142 C CA . GLY A 1 665 ? -11.045 -12.106 2.982 1.00 87.31 665 GLY A CA 1
ATOM 5143 C C . GLY A 1 665 ? -10.342 -12.868 1.852 1.00 87.31 665 GLY A C 1
ATOM 5144 O O . GLY A 1 665 ? -9.117 -12.862 1.795 1.00 87.31 665 GLY A O 1
ATOM 5145 N N . LEU A 1 666 ? -11.088 -13.547 0.973 1.00 89.12 666 LEU A N 1
ATOM 5146 C CA . LEU A 1 666 ? -10.533 -14.312 -0.145 1.00 89.12 666 LEU A CA 1
ATOM 5147 C C . LEU A 1 666 ? -10.441 -13.459 -1.422 1.00 89.12 666 LEU A C 1
ATOM 5149 O O . LEU A 1 666 ? -11.267 -12.560 -1.616 1.00 89.12 666 LEU A O 1
ATOM 5153 N N . PRO A 1 667 ? -9.469 -13.733 -2.313 1.00 89.69 667 PRO A N 1
ATOM 5154 C CA . PRO A 1 667 ? -9.383 -13.056 -3.603 1.00 89.69 667 PRO A CA 1
ATOM 5155 C C . PRO A 1 667 ? -10.631 -13.325 -4.452 1.00 89.69 667 PRO A C 1
ATOM 5157 O O . PRO A 1 667 ? -11.154 -14.444 -4.477 1.00 89.69 667 PRO A O 1
ATOM 5160 N N . LEU A 1 668 ? -11.090 -12.303 -5.173 1.00 89.81 668 LEU A N 1
ATOM 5161 C CA . LEU A 1 668 ? -12.160 -12.449 -6.155 1.00 89.81 668 LEU A CA 1
ATOM 5162 C C . LEU A 1 668 ? -11.629 -13.159 -7.402 1.00 89.81 668 LEU A C 1
ATOM 5164 O O . LEU A 1 668 ? -10.519 -12.919 -7.865 1.00 89.81 668 LEU A O 1
ATOM 5168 N N . THR A 1 669 ? -12.443 -14.045 -7.967 1.00 88.56 669 THR A N 1
ATOM 5169 C CA . THR A 1 669 ? -12.128 -14.682 -9.252 1.00 88.56 669 THR A CA 1
ATOM 5170 C C . THR A 1 669 ? -12.388 -13.716 -10.415 1.00 88.56 669 THR A C 1
ATOM 5172 O O . THR A 1 669 ? -13.302 -12.889 -10.320 1.00 88.56 669 THR A O 1
ATOM 5175 N N . PRO A 1 670 ? -11.702 -13.865 -11.565 1.00 86.94 670 PRO A N 1
ATOM 5176 C CA . PRO A 1 670 ? -11.925 -13.000 -12.728 1.00 86.94 670 PRO A CA 1
ATOM 5177 C C . PRO A 1 670 ? -13.397 -12.940 -13.168 1.00 86.94 670 PRO A C 1
ATOM 5179 O O . PRO A 1 670 ? -13.922 -11.872 -13.475 1.00 86.94 670 PRO A O 1
ATOM 5182 N N . ASN A 1 671 ? -14.106 -14.073 -13.112 1.00 90.81 671 ASN A N 1
ATOM 5183 C CA . ASN A 1 671 ? -15.534 -14.138 -13.432 1.00 90.81 671 ASN A CA 1
ATOM 5184 C C . ASN A 1 671 ? -16.386 -13.330 -12.444 1.00 90.81 671 ASN A C 1
ATOM 5186 O O . ASN A 1 671 ? -17.305 -12.634 -12.862 1.00 90.81 671 ASN A O 1
ATOM 5190 N N . GLN A 1 672 ? -16.069 -13.370 -11.145 1.00 91.38 672 GLN A N 1
ATOM 5191 C CA . GLN A 1 672 ? -16.768 -12.558 -10.144 1.00 91.38 672 GLN A CA 1
ATOM 5192 C C . GLN A 1 672 ? -16.529 -11.059 -10.367 1.00 91.38 672 GLN A C 1
ATOM 5194 O O . GLN A 1 672 ? -17.469 -10.274 -10.223 1.00 91.38 672 GLN A O 1
ATOM 5199 N N . CYS A 1 673 ? -15.311 -10.664 -10.755 1.00 89.94 673 CYS A N 1
ATOM 5200 C CA . CYS A 1 673 ? -14.981 -9.279 -11.100 1.00 89.94 673 CYS A CA 1
ATOM 5201 C C . CYS A 1 673 ? -15.788 -8.792 -12.318 1.00 89.94 673 CYS A C 1
ATOM 5203 O O . CYS A 1 673 ? -16.403 -7.720 -12.264 1.00 89.94 673 CYS A O 1
ATOM 5205 N N . VAL A 1 674 ? -15.852 -9.602 -13.382 1.00 91.12 674 VAL A N 1
ATOM 5206 C CA . VAL A 1 674 ? -16.641 -9.307 -14.593 1.00 91.12 674 VAL A CA 1
ATOM 5207 C C . VAL A 1 674 ? -18.135 -9.246 -14.278 1.00 91.12 674 VAL A C 1
ATOM 5209 O O . VAL A 1 674 ? -18.792 -8.267 -14.633 1.00 91.12 674 VAL A O 1
ATOM 5212 N N . ASP A 1 675 ? -18.668 -10.225 -13.547 1.00 93.00 675 ASP A N 1
ATOM 5213 C CA . ASP A 1 675 ? -20.073 -10.252 -13.140 1.00 93.00 675 ASP A CA 1
ATOM 5214 C C . ASP A 1 675 ? -20.446 -9.020 -12.306 1.00 93.00 675 ASP A C 1
ATOM 5216 O O . ASP A 1 675 ? -21.504 -8.421 -12.503 1.00 93.00 675 ASP A O 1
ATOM 5220 N N . ALA A 1 676 ? -19.587 -8.619 -11.363 1.00 90.56 676 ALA A N 1
ATOM 5221 C CA . ALA A 1 676 ? -19.810 -7.429 -10.551 1.00 90.56 676 ALA A CA 1
ATOM 5222 C C . ALA A 1 676 ? -19.825 -6.153 -11.406 1.00 90.56 676 ALA A C 1
ATOM 5224 O O . ALA A 1 676 ? -20.656 -5.277 -11.170 1.00 90.56 676 ALA A O 1
ATOM 5225 N N . HIS A 1 677 ? -18.941 -6.045 -12.401 1.00 92.38 677 HIS A N 1
ATOM 5226 C CA . HIS A 1 677 ? -18.943 -4.931 -13.349 1.00 92.38 677 HIS A CA 1
ATOM 5227 C C . HIS A 1 677 ? -20.214 -4.919 -14.213 1.00 92.38 677 HIS A C 1
ATOM 5229 O O . HIS A 1 677 ? -20.892 -3.894 -14.284 1.00 92.38 677 HIS A O 1
ATOM 5235 N N . TYR A 1 678 ? -20.606 -6.060 -14.783 1.00 94.00 678 TYR A N 1
ATOM 5236 C CA . TYR A 1 678 ? -21.814 -6.162 -15.607 1.00 94.00 678 TYR A CA 1
ATOM 5237 C C . TYR A 1 678 ? -23.089 -5.875 -14.821 1.00 94.00 678 TYR A C 1
ATOM 5239 O O . TYR A 1 678 ? -24.001 -5.262 -15.370 1.00 94.00 678 TYR A O 1
ATOM 5247 N N . ARG A 1 679 ? -23.157 -6.242 -13.535 1.00 92.88 679 ARG A N 1
ATOM 5248 C CA . ARG A 1 679 ? -24.278 -5.847 -12.666 1.00 92.88 679 ARG A CA 1
ATOM 5249 C C . ARG A 1 679 ? -24.388 -4.325 -12.548 1.00 92.88 679 ARG A C 1
ATOM 5251 O O . ARG A 1 679 ? -25.463 -3.801 -12.815 1.00 92.88 679 ARG A O 1
ATOM 5258 N N . ARG A 1 680 ? -23.281 -3.622 -12.261 1.00 92.50 680 ARG A N 1
ATOM 5259 C CA . ARG A 1 680 ? -23.266 -2.147 -12.162 1.00 92.50 680 ARG A CA 1
ATOM 5260 C C . ARG A 1 680 ? -23.710 -1.476 -13.461 1.00 92.50 680 ARG A C 1
ATOM 5262 O O . ARG A 1 680 ? -24.565 -0.592 -13.439 1.00 92.50 680 ARG A O 1
ATOM 5269 N N . VAL A 1 681 ? -23.173 -1.922 -14.599 1.00 93.06 681 VAL A N 1
ATOM 5270 C CA . VAL A 1 681 ? -23.557 -1.368 -15.908 1.00 93.06 681 VAL A CA 1
ATOM 5271 C C . VAL A 1 681 ? -25.015 -1.699 -16.238 1.00 93.06 681 VAL A C 1
ATOM 5273 O O . VAL A 1 681 ? -25.737 -0.829 -16.715 1.00 93.06 681 VAL A O 1
ATOM 5276 N N . ALA A 1 682 ? -25.492 -2.907 -15.932 1.00 93.31 682 ALA A N 1
ATOM 5277 C CA . ALA A 1 682 ? -26.888 -3.281 -16.150 1.00 93.31 682 ALA A CA 1
ATOM 5278 C C . ALA A 1 682 ? -27.856 -2.456 -15.286 1.00 93.31 682 ALA A C 1
ATOM 5280 O O . ALA A 1 682 ? -28.915 -2.060 -15.773 1.00 93.31 682 ALA A O 1
ATOM 5281 N N . ASP A 1 683 ? -27.509 -2.165 -14.030 1.00 92.81 683 ASP A N 1
ATOM 5282 C CA . ASP A 1 683 ? -28.299 -1.288 -13.156 1.00 92.81 683 ASP A CA 1
ATOM 5283 C C . ASP A 1 683 ? -28.384 0.133 -13.726 1.00 92.81 683 ASP A C 1
ATOM 5285 O O . ASP A 1 683 ? -29.472 0.712 -13.808 1.00 92.81 683 ASP A O 1
ATOM 5289 N N . PHE A 1 684 ? -27.267 0.655 -14.236 1.00 93.06 684 PHE A N 1
ATOM 5290 C CA . PHE A 1 684 ? -27.239 1.923 -14.961 1.00 93.06 684 PHE A CA 1
ATOM 5291 C C . PHE A 1 684 ? -28.082 1.893 -16.243 1.00 93.06 684 PHE A C 1
ATOM 5293 O O . PHE A 1 684 ? -28.867 2.808 -16.480 1.00 93.06 684 PHE A O 1
ATOM 5300 N N . GLN A 1 685 ? -27.999 0.835 -17.052 1.00 93.31 685 GLN A N 1
ATOM 5301 C CA . GLN A 1 685 ? -28.796 0.702 -18.276 1.00 93.31 685 GLN A CA 1
ATOM 5302 C C . GLN A 1 685 ? -30.299 0.625 -17.990 1.00 93.31 685 GLN A C 1
ATOM 5304 O O . GLN A 1 685 ? -31.087 1.268 -18.688 1.00 93.31 685 GLN A O 1
ATOM 5309 N N . ARG A 1 686 ? -30.711 -0.105 -16.943 1.00 93.44 686 ARG A N 1
ATOM 5310 C CA . ARG A 1 686 ? -32.110 -0.141 -16.474 1.00 93.44 686 ARG A CA 1
ATOM 5311 C C . ARG A 1 686 ? -32.591 1.250 -16.076 1.00 93.44 686 ARG A C 1
ATOM 5313 O O . ARG A 1 686 ? -33.708 1.636 -16.422 1.00 93.44 686 ARG A O 1
ATOM 5320 N N . LEU A 1 687 ? -31.737 2.014 -15.401 1.00 91.25 687 LEU A N 1
ATOM 5321 C CA . LEU A 1 687 ? -32.033 3.390 -15.029 1.00 91.25 687 LEU A CA 1
ATOM 5322 C C . LEU A 1 687 ? -32.149 4.296 -16.261 1.00 91.25 687 LEU A C 1
ATOM 5324 O O . LEU A 1 687 ? -33.162 4.978 -16.411 1.00 91.25 687 LEU A O 1
ATOM 5328 N N . CYS A 1 688 ? -31.195 4.243 -17.193 1.00 91.38 688 CYS A N 1
ATOM 5329 C CA . CYS A 1 688 ? -31.284 4.961 -18.467 1.00 91.38 688 CYS A CA 1
ATOM 5330 C C . CYS A 1 688 ? -32.563 4.605 -19.237 1.00 91.38 688 CYS A C 1
ATOM 5332 O O . CYS A 1 688 ? -33.198 5.496 -19.796 1.00 91.38 688 CYS A O 1
ATOM 5334 N N . PHE A 1 689 ? -32.977 3.334 -19.230 1.00 92.88 689 PHE A N 1
ATOM 5335 C CA . PHE A 1 689 ? -34.224 2.897 -19.856 1.00 92.88 689 PHE A CA 1
ATOM 5336 C C . PHE A 1 689 ? -35.447 3.525 -19.179 1.00 92.88 689 PHE A C 1
ATOM 5338 O O . PHE A 1 689 ? -36.321 4.043 -19.873 1.00 92.88 689 PHE A O 1
ATOM 5345 N N . SER A 1 690 ? -35.489 3.548 -17.843 1.00 91.44 690 SER A N 1
ATOM 5346 C CA . SER A 1 690 ? -36.583 4.188 -17.096 1.00 91.44 690 SER A CA 1
ATOM 5347 C C . SER A 1 690 ? -36.682 5.697 -17.346 1.00 91.44 690 SER A C 1
ATOM 5349 O O . SER A 1 690 ? -37.785 6.212 -17.473 1.00 91.44 690 SER A O 1
ATOM 5351 N N . LEU A 1 691 ? -35.546 6.385 -17.504 1.00 88.12 691 LEU A N 1
ATOM 5352 C CA . LEU A 1 691 ? -35.483 7.824 -17.790 1.00 88.12 691 LEU A CA 1
ATOM 5353 C C . LEU A 1 691 ? -35.664 8.148 -19.283 1.00 88.12 691 LEU A C 1
ATOM 5355 O O . LEU A 1 691 ? -35.827 9.310 -19.654 1.00 88.12 691 LEU A O 1
ATOM 5359 N N . SER A 1 692 ? -35.638 7.138 -20.159 1.00 87.06 692 SER A N 1
ATOM 5360 C CA . SER A 1 692 ? -35.697 7.334 -21.612 1.00 87.06 692 SER A CA 1
ATOM 5361 C C . SER A 1 692 ? -37.051 7.832 -22.125 1.00 87.06 692 SER A C 1
ATOM 5363 O O . SER A 1 692 ? -37.115 8.332 -23.250 1.00 87.06 692 SER A O 1
ATOM 5365 N N . SER A 1 693 ? -38.119 7.718 -21.321 1.00 85.19 693 SER A N 1
ATOM 5366 C CA . SER A 1 693 ? -39.423 8.323 -21.627 1.00 85.19 693 SER A CA 1
ATOM 5367 C C . SER A 1 693 ? -39.344 9.846 -21.656 1.00 85.19 693 SER A C 1
ATOM 5369 O O . SER A 1 693 ? -39.946 10.474 -22.525 1.00 85.19 693 SER A O 1
ATOM 5371 N N . ASP A 1 694 ? -38.563 10.413 -20.738 1.00 82.94 694 ASP A N 1
ATOM 5372 C CA . ASP A 1 694 ? -38.464 11.854 -20.516 1.00 82.94 694 ASP A CA 1
ATOM 5373 C C . ASP A 1 694 ? -37.247 12.432 -21.252 1.00 82.94 694 ASP A C 1
ATOM 5375 O O . ASP A 1 694 ? -37.278 13.565 -21.732 1.00 82.94 694 ASP A O 1
ATOM 5379 N N . ILE A 1 695 ? -36.182 11.631 -21.393 1.00 85.50 695 ILE A N 1
ATOM 5380 C CA . ILE A 1 695 ? -34.912 12.016 -22.017 1.00 85.50 695 ILE A CA 1
ATOM 5381 C C . ILE A 1 695 ? -34.577 11.030 -23.149 1.00 85.50 695 ILE A C 1
ATOM 5383 O O . ILE A 1 695 ? -33.873 10.037 -22.932 1.00 85.50 695 ILE A O 1
ATOM 5387 N N . PRO A 1 696 ? -35.007 11.304 -24.397 1.00 83.38 696 PRO A N 1
ATOM 5388 C CA . PRO A 1 696 ? -34.796 10.398 -25.530 1.00 83.38 696 PRO A CA 1
ATOM 5389 C C . PRO A 1 696 ? -33.323 10.046 -25.793 1.00 83.38 696 PRO A C 1
ATOM 5391 O O . PRO A 1 696 ? -33.026 8.963 -26.298 1.00 83.38 696 PRO A O 1
ATOM 5394 N N . ALA A 1 697 ? -32.391 10.932 -25.419 1.00 83.31 697 ALA A N 1
ATOM 5395 C CA . ALA A 1 697 ? -30.949 10.723 -25.562 1.00 83.31 697 ALA A CA 1
ATOM 5396 C C . ALA A 1 697 ? -30.417 9.522 -24.752 1.00 83.31 697 ALA A C 1
ATOM 5398 O O . ALA A 1 697 ? -29.397 8.947 -25.128 1.00 83.31 697 ALA A O 1
ATOM 5399 N N . LEU A 1 698 ? -31.112 9.105 -23.685 1.00 86.38 698 LEU A N 1
ATOM 5400 C CA . LEU A 1 698 ? -30.721 7.966 -22.842 1.00 86.38 698 LEU A CA 1
ATOM 5401 C C . LEU A 1 698 ? -31.197 6.609 -23.384 1.00 86.38 698 LEU A C 1
ATOM 5403 O O . LEU A 1 698 ? -30.768 5.565 -22.898 1.00 86.38 698 LEU A O 1
ATOM 5407 N N . LYS A 1 699 ? -32.036 6.593 -24.426 1.00 87.50 699 LYS A N 1
ATOM 5408 C CA . LYS A 1 699 ? -32.549 5.346 -25.013 1.00 87.50 699 LYS A CA 1
ATOM 5409 C C . LYS A 1 699 ? -31.460 4.517 -25.697 1.00 87.50 699 LYS A C 1
ATOM 5411 O O . LYS A 1 699 ? -31.477 3.293 -25.618 1.00 87.50 699 LYS A O 1
ATOM 5416 N N . LEU A 1 700 ? -30.534 5.184 -26.383 1.00 87.00 700 LEU A N 1
ATOM 5417 C CA . LEU A 1 700 ? -29.434 4.532 -27.091 1.00 87.00 700 LEU A CA 1
ATOM 5418 C C . LEU A 1 700 ? -28.436 3.857 -26.131 1.00 87.00 700 LEU A C 1
ATOM 5420 O O . LEU A 1 700 ? -28.213 2.660 -26.299 1.00 87.00 700 LEU A O 1
ATOM 5424 N N . PRO A 1 701 ? -27.903 4.531 -25.089 1.00 85.00 701 PRO A N 1
ATOM 5425 C CA . PRO A 1 701 ? -27.042 3.864 -24.111 1.00 85.00 701 PRO A CA 1
ATOM 5426 C C . PRO A 1 701 ? -27.783 2.794 -23.292 1.00 85.00 701 PRO A C 1
ATOM 5428 O O . PRO A 1 701 ? -27.187 1.781 -22.949 1.00 85.00 701 PRO A O 1
ATOM 5431 N N . ALA A 1 702 ? -29.089 2.936 -23.039 1.00 89.44 702 ALA A N 1
ATOM 5432 C CA . ALA A 1 702 ? -29.867 1.904 -22.345 1.00 89.44 702 ALA A CA 1
ATOM 5433 C C . ALA A 1 702 ? -29.914 0.548 -23.081 1.00 89.44 702 ALA A C 1
ATOM 5435 O O . ALA A 1 702 ? -30.112 -0.483 -22.444 1.00 89.44 702 ALA A O 1
ATOM 5436 N N . LEU A 1 703 ? -29.762 0.550 -24.410 1.00 91.12 703 LEU A N 1
ATOM 5437 C CA . LEU A 1 703 ? -29.862 -0.640 -25.267 1.00 91.12 703 LEU A CA 1
ATOM 5438 C C . LEU A 1 703 ? -28.526 -1.044 -25.909 1.00 91.12 703 LEU A C 1
ATOM 5440 O O . LEU A 1 703 ? -28.478 -2.026 -26.650 1.00 91.12 703 LEU A O 1
ATOM 5444 N N . ALA A 1 704 ? -27.459 -0.281 -25.675 1.00 91.00 704 ALA A N 1
ATOM 5445 C CA . ALA A 1 704 ? -26.149 -0.558 -26.246 1.00 91.00 704 ALA A CA 1
ATOM 5446 C C . ALA A 1 704 ? -25.470 -1.756 -25.557 1.00 91.00 704 ALA A C 1
ATOM 5448 O O . ALA A 1 704 ? -25.814 -2.150 -24.441 1.00 91.00 704 ALA A O 1
ATOM 5449 N N . ALA A 1 705 ? -24.492 -2.356 -26.236 1.00 91.31 705 ALA A N 1
ATOM 5450 C CA . ALA A 1 705 ? -23.636 -3.363 -25.620 1.00 91.31 705 ALA A CA 1
ATOM 5451 C C . ALA A 1 705 ? -22.807 -2.730 -24.490 1.00 91.31 705 ALA A C 1
ATOM 5453 O O . ALA A 1 705 ? -22.410 -1.572 -24.598 1.00 91.31 705 ALA A O 1
ATOM 5454 N N . VAL A 1 706 ? -22.502 -3.500 -23.439 1.00 90.19 706 VAL A N 1
ATOM 5455 C CA . VAL A 1 706 ? -21.705 -3.023 -22.289 1.00 90.19 706 VAL A CA 1
ATOM 5456 C C . VAL A 1 706 ? -20.374 -2.412 -22.741 1.00 90.19 706 VAL A C 1
ATOM 5458 O O . VAL A 1 706 ? -20.022 -1.329 -22.288 1.00 90.19 706 VAL A O 1
ATOM 5461 N N . SER A 1 707 ? -19.711 -3.040 -23.718 1.00 87.50 707 SER A N 1
ATOM 5462 C CA . SER A 1 707 ? -18.424 -2.601 -24.273 1.00 87.50 707 SER A CA 1
ATOM 5463 C C . SER A 1 707 ? -18.448 -1.250 -25.003 1.00 87.50 707 SER A C 1
ATOM 5465 O O . SER A 1 707 ? -17.397 -0.760 -25.393 1.00 87.50 707 SER A O 1
ATOM 5467 N N . ALA A 1 708 ? -19.634 -0.703 -25.291 1.00 85.25 708 ALA A N 1
ATOM 5468 C CA . ALA A 1 708 ? -19.820 0.598 -25.946 1.00 85.25 708 ALA A CA 1
ATOM 5469 C C . ALA A 1 708 ? -20.208 1.707 -24.944 1.00 85.25 708 ALA A C 1
ATOM 5471 O O . ALA A 1 708 ? -20.649 2.787 -25.332 1.00 85.25 708 ALA A O 1
ATOM 5472 N N . ILE A 1 709 ? -20.179 1.394 -23.645 1.00 85.19 709 ILE A N 1
ATOM 5473 C CA . ILE A 1 709 ? -20.564 2.301 -22.554 1.00 85.19 709 ILE A CA 1
ATOM 5474 C C . ILE A 1 709 ? -19.505 2.288 -21.451 1.00 85.19 709 ILE A C 1
ATOM 5476 O O . ILE A 1 709 ? -19.324 3.289 -20.770 1.00 85.19 709 ILE A O 1
ATOM 5480 N N . ASP A 1 710 ? -18.814 1.166 -21.252 1.00 84.94 710 ASP A N 1
ATOM 5481 C CA . ASP A 1 710 ? -17.820 0.980 -20.194 1.00 84.94 710 ASP A CA 1
ATOM 5482 C C . ASP A 1 710 ? -16.455 1.641 -20.485 1.00 84.94 710 ASP A C 1
ATOM 5484 O O . ASP A 1 710 ? -15.613 1.729 -19.584 1.00 84.94 710 ASP A O 1
ATOM 5488 N N . ALA A 1 711 ? -16.243 2.149 -21.707 1.00 85.94 711 ALA A N 1
ATOM 5489 C CA . ALA A 1 711 ? -15.055 2.897 -22.100 1.00 85.94 711 ALA A CA 1
ATOM 5490 C C . ALA A 1 711 ? -15.055 4.319 -21.491 1.00 85.94 711 ALA A C 1
ATO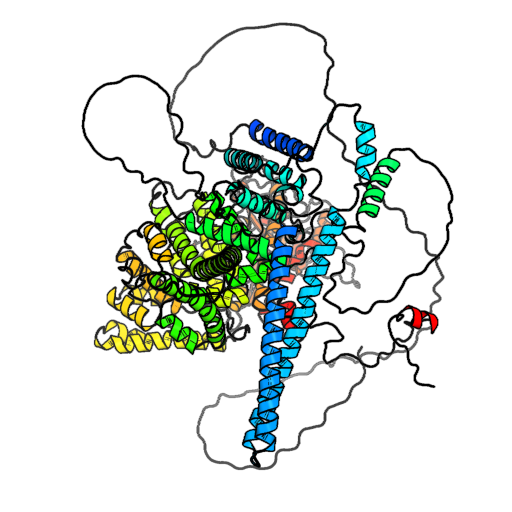M 5492 O O . ALA A 1 711 ? -16.001 5.079 -21.724 1.00 85.94 711 ALA A O 1
ATOM 5493 N N . PRO A 1 712 ? -13.985 4.751 -20.785 1.00 85.19 712 PRO A N 1
ATOM 5494 C CA . PRO A 1 712 ? -13.975 6.024 -20.052 1.00 85.19 712 PRO A CA 1
ATOM 5495 C C . PRO A 1 712 ? -14.302 7.259 -20.906 1.00 85.19 712 PRO A C 1
ATOM 5497 O O . PRO A 1 712 ? -15.052 8.135 -20.476 1.00 85.19 712 PRO A O 1
ATOM 5500 N N . ALA A 1 713 ? -13.773 7.326 -22.133 1.00 86.75 713 ALA A N 1
ATOM 5501 C CA . ALA A 1 713 ? -13.987 8.457 -23.037 1.00 86.75 713 ALA A CA 1
ATOM 5502 C C . ALA A 1 713 ? -15.436 8.535 -23.555 1.00 86.75 713 ALA A C 1
ATOM 5504 O O . ALA A 1 713 ? -16.023 9.618 -23.604 1.00 86.75 713 ALA A O 1
ATOM 5505 N N . GLU A 1 714 ? -16.028 7.391 -23.911 1.00 85.50 714 GLU A N 1
ATOM 5506 C CA . GLU A 1 714 ? -17.410 7.310 -24.398 1.00 85.50 714 GLU A CA 1
ATOM 5507 C C . GLU A 1 714 ? -18.403 7.600 -23.271 1.00 85.50 714 GLU A C 1
ATOM 5509 O O . GLU A 1 714 ? -19.328 8.400 -23.445 1.00 85.50 714 GLU A O 1
ATOM 5514 N N . LEU A 1 715 ? -18.156 7.021 -22.093 1.00 87.81 715 LEU A N 1
ATOM 5515 C CA . LEU A 1 715 ? -18.951 7.242 -20.893 1.00 87.81 715 LEU A CA 1
ATOM 5516 C C . LEU A 1 715 ? -18.959 8.716 -20.494 1.00 87.81 715 LEU A C 1
ATOM 5518 O O . LEU A 1 715 ? -20.022 9.301 -20.274 1.00 87.81 715 LEU A O 1
ATOM 5522 N N . ARG A 1 716 ? -17.780 9.345 -20.464 1.00 89.81 716 ARG A N 1
ATOM 5523 C CA . ARG A 1 716 ? -17.673 10.769 -20.154 1.00 89.81 716 ARG A CA 1
ATOM 5524 C C . ARG A 1 716 ? -18.396 11.624 -21.191 1.00 89.81 716 ARG A C 1
ATOM 5526 O O . ARG A 1 716 ? -19.193 12.484 -20.825 1.00 89.81 716 ARG A O 1
ATOM 5533 N N . GLY A 1 717 ? -18.199 11.335 -22.479 1.00 89.31 717 GLY A N 1
ATOM 5534 C CA . GLY A 1 717 ? -18.887 12.031 -23.567 1.00 89.31 717 GLY A CA 1
ATOM 5535 C C . GLY A 1 717 ? -20.415 11.882 -23.534 1.00 89.31 717 GLY A C 1
ATOM 5536 O O . GLY A 1 717 ? -21.127 12.770 -24.015 1.00 89.31 717 GLY A O 1
ATOM 5537 N N . LEU A 1 718 ? -20.936 10.788 -22.968 1.00 88.31 718 LEU A N 1
ATOM 5538 C CA . LEU A 1 718 ? -22.366 10.587 -22.730 1.00 88.31 718 LEU A CA 1
ATOM 5539 C C . LEU A 1 718 ? -22.875 11.421 -21.545 1.00 88.31 718 LEU A C 1
ATOM 5541 O O . LEU A 1 718 ? -23.918 12.074 -21.664 1.00 88.31 718 LEU A O 1
ATOM 5545 N N . LEU A 1 719 ? -22.159 11.384 -20.420 1.00 90.69 719 LEU A N 1
ATOM 5546 C CA . LEU A 1 719 ? -22.547 12.044 -19.171 1.00 90.69 719 LEU A CA 1
ATOM 5547 C C . LEU A 1 719 ? -22.441 13.572 -19.266 1.00 90.69 719 LEU A C 1
ATOM 5549 O O . LEU A 1 719 ? -23.345 14.274 -18.813 1.00 90.69 719 LEU A O 1
ATOM 5553 N N . ASP A 1 720 ? -21.425 14.099 -19.954 1.00 90.75 720 ASP A N 1
ATOM 5554 C CA . ASP A 1 720 ? -21.244 15.545 -20.150 1.00 90.75 720 ASP A CA 1
ATOM 5555 C C . ASP A 1 720 ? -22.416 16.201 -20.904 1.00 90.75 720 ASP A C 1
ATOM 5557 O O . ASP A 1 720 ? -22.705 17.389 -20.715 1.00 90.75 720 ASP A O 1
ATOM 5561 N N . LYS A 1 721 ? -23.140 15.433 -21.727 1.00 89.31 721 LYS A N 1
ATOM 5562 C CA . LYS A 1 721 ? -24.320 15.909 -22.468 1.00 89.31 721 LYS A CA 1
ATOM 5563 C C . LYS A 1 721 ? -25.583 16.005 -21.607 1.00 89.31 721 LYS A C 1
ATOM 5565 O O . LYS A 1 721 ? -26.529 16.667 -22.025 1.00 89.31 721 LYS A O 1
ATOM 5570 N N . GLN A 1 722 ? -25.620 15.366 -20.437 1.00 90.12 722 GLN A N 1
ATOM 5571 C CA . GLN A 1 722 ? -26.815 15.317 -19.589 1.00 90.12 722 GLN A CA 1
ATOM 5572 C C . GLN A 1 722 ? -26.964 16.572 -18.731 1.00 90.12 722 GLN A C 1
ATOM 5574 O O . GLN A 1 722 ? -25.985 17.224 -18.374 1.00 90.12 722 GLN A O 1
ATOM 5579 N N . GLU A 1 723 ? -28.192 16.921 -18.357 1.00 90.56 723 GLU A N 1
ATOM 5580 C CA . GLU A 1 723 ? -28.437 18.033 -17.438 1.00 90.56 723 GLU A CA 1
ATOM 5581 C C . GLU A 1 723 ? -28.008 17.694 -16.001 1.00 90.56 723 GLU A C 1
ATOM 5583 O O . GLU A 1 723 ? -27.969 16.535 -15.593 1.00 90.56 723 GLU A O 1
ATOM 5588 N N . LEU A 1 724 ? -27.712 18.722 -15.195 1.00 89.94 724 LEU A N 1
ATOM 5589 C CA . LEU A 1 724 ? -27.262 18.537 -13.808 1.00 89.94 724 LEU A CA 1
ATOM 5590 C C . LEU A 1 724 ? -28.284 17.764 -12.958 1.00 89.94 724 LEU A C 1
ATOM 5592 O O . LEU A 1 724 ? -27.897 16.942 -12.132 1.00 89.94 724 LEU A O 1
ATOM 5596 N N . LEU A 1 725 ? -29.579 18.025 -13.161 1.00 89.06 725 LEU A N 1
ATOM 5597 C CA . LEU A 1 725 ? -30.644 17.337 -12.433 1.00 89.06 725 LEU A CA 1
ATOM 5598 C C . LEU A 1 725 ? -30.699 15.851 -12.801 1.00 89.06 725 LEU A C 1
ATOM 5600 O O . LEU A 1 725 ? -30.867 15.017 -11.919 1.00 89.06 725 LEU A O 1
ATOM 5604 N N . THR A 1 726 ? -30.495 15.525 -14.078 1.00 90.06 726 THR A N 1
ATOM 5605 C CA . THR A 1 726 ? -30.424 14.144 -14.562 1.00 90.06 726 THR A CA 1
ATOM 5606 C C . THR A 1 726 ? -29.236 13.414 -13.947 1.00 90.06 726 THR A C 1
ATOM 5608 O O . THR A 1 726 ? -29.412 12.330 -13.404 1.00 90.06 726 THR A O 1
ATOM 5611 N N . LEU A 1 727 ? -28.044 14.022 -13.945 1.00 91.31 727 LEU A N 1
ATOM 5612 C CA . LEU A 1 727 ? -26.855 13.438 -13.309 1.00 91.31 727 LEU A CA 1
ATOM 5613 C C . LEU A 1 727 ? -27.079 13.176 -11.814 1.00 91.31 727 LEU A C 1
ATOM 5615 O O . LEU A 1 727 ? -26.692 12.126 -11.303 1.00 91.31 727 LEU A O 1
ATOM 5619 N N . LEU A 1 728 ? -27.745 14.106 -11.123 1.00 90.06 728 LEU A N 1
ATOM 5620 C CA . LEU A 1 728 ? -28.095 13.946 -9.715 1.00 90.06 728 LEU A CA 1
ATOM 5621 C C . LEU A 1 728 ? -29.093 12.801 -9.504 1.00 90.06 728 LEU A C 1
ATOM 5623 O O . LEU A 1 728 ? -28.860 11.947 -8.655 1.00 90.06 728 LEU A O 1
ATOM 5627 N N . GLN A 1 729 ? -30.169 12.745 -10.295 1.00 88.44 729 GLN A N 1
ATOM 5628 C CA . GLN A 1 729 ? -31.131 11.638 -10.253 1.00 88.44 729 GLN A CA 1
ATOM 5629 C C . GLN A 1 729 ? -30.429 10.298 -10.482 1.00 88.44 729 GLN A C 1
ATOM 5631 O O . GLN A 1 729 ? -30.663 9.352 -9.734 1.00 88.44 729 GLN A O 1
ATOM 5636 N N . MET A 1 730 ? -29.525 10.232 -11.462 1.00 90.88 730 MET A N 1
ATOM 5637 C CA . MET A 1 730 ? -28.772 9.022 -11.772 1.00 90.88 730 MET A CA 1
ATOM 5638 C C . MET A 1 730 ? -27.906 8.568 -10.591 1.00 90.88 730 MET A C 1
ATOM 5640 O O . MET A 1 730 ? -28.012 7.422 -10.154 1.00 90.88 730 MET A O 1
ATOM 5644 N N . ALA A 1 731 ? -27.106 9.474 -10.026 1.00 90.88 731 ALA A N 1
ATOM 5645 C CA . ALA A 1 731 ? -26.248 9.175 -8.881 1.00 90.88 731 ALA A CA 1
ATOM 5646 C C . ALA A 1 731 ? -27.045 8.789 -7.620 1.00 90.88 731 ALA A C 1
ATOM 5648 O O . ALA A 1 731 ? -26.627 7.905 -6.873 1.00 90.88 731 ALA A O 1
ATOM 5649 N N . THR A 1 732 ? -28.205 9.409 -7.387 1.00 89.88 732 THR A N 1
ATOM 5650 C CA . THR A 1 732 ? -29.069 9.088 -6.241 1.00 89.88 732 THR A CA 1
ATOM 5651 C C . THR A 1 732 ? -29.790 7.751 -6.404 1.00 89.88 732 THR A C 1
ATOM 5653 O O . THR A 1 732 ? -29.911 7.013 -5.430 1.00 89.88 732 THR A O 1
ATOM 5656 N N . HIS A 1 733 ? -30.253 7.403 -7.609 1.00 87.62 733 HIS A N 1
ATOM 5657 C CA . HIS A 1 733 ? -30.907 6.112 -7.863 1.00 87.62 733 HIS A CA 1
ATOM 5658 C C . HIS A 1 733 ? -29.941 4.926 -7.785 1.00 87.62 733 HIS A C 1
ATOM 5660 O O . HIS A 1 733 ? -30.350 3.841 -7.384 1.00 87.62 733 HIS A O 1
ATOM 5666 N N . LEU A 1 734 ? -28.668 5.137 -8.125 1.00 89.12 734 LEU A N 1
ATOM 5667 C CA . LEU A 1 734 ? -27.608 4.137 -7.970 1.00 89.12 734 LEU A CA 1
ATOM 5668 C C . LEU A 1 734 ? -27.032 4.080 -6.542 1.00 89.12 734 LEU A C 1
ATOM 5670 O O . LEU A 1 734 ? -26.034 3.400 -6.324 1.00 89.12 734 LEU A O 1
ATOM 5674 N N . ASN A 1 735 ? -27.636 4.795 -5.581 1.00 86.44 735 ASN A N 1
ATOM 5675 C CA . ASN A 1 735 ? -27.165 4.923 -4.195 1.00 86.44 735 ASN A CA 1
ATOM 5676 C C . ASN A 1 735 ? -25.694 5.362 -4.083 1.00 86.44 735 ASN A C 1
ATOM 5678 O O . ASN A 1 735 ? -24.997 4.983 -3.147 1.00 86.44 735 ASN A O 1
ATOM 5682 N N . LEU A 1 736 ? -25.215 6.165 -5.036 1.00 86.38 736 LEU A N 1
ATOM 5683 C CA . LEU A 1 736 ? -23.867 6.721 -4.984 1.00 86.38 736 LEU A CA 1
ATOM 5684 C C . LEU A 1 736 ? -23.857 7.991 -4.143 1.00 86.38 736 LEU A C 1
ATOM 5686 O O . LEU A 1 736 ? -22.944 8.198 -3.363 1.00 86.38 736 LEU A O 1
ATOM 5690 N N . VAL A 1 737 ? -24.863 8.856 -4.284 1.00 84.50 737 VAL A N 1
ATOM 5691 C CA . VAL A 1 737 ? -24.866 10.169 -3.625 1.00 84.50 737 VAL A CA 1
ATOM 5692 C C . VAL A 1 737 ? -26.202 10.440 -2.948 1.00 84.50 737 VAL A C 1
ATOM 5694 O O . VAL A 1 737 ? -27.261 10.304 -3.567 1.00 84.50 737 VAL A O 1
ATOM 5697 N N . ASP A 1 738 ? -26.145 10.910 -1.702 1.00 78.94 738 ASP A N 1
ATOM 5698 C CA . ASP A 1 738 ? -27.293 11.483 -1.004 1.00 78.94 738 ASP A CA 1
ATOM 5699 C C . ASP A 1 738 ? -27.397 12.996 -1.303 1.00 78.94 738 ASP A C 1
ATOM 5701 O O . ASP A 1 738 ? -26.475 13.761 -0.997 1.00 78.94 738 ASP A O 1
ATOM 5705 N N . PRO A 1 739 ? -28.514 13.471 -1.892 1.00 76.12 739 PRO A N 1
ATOM 5706 C CA . PRO A 1 739 ? -28.735 14.890 -2.154 1.00 76.12 739 PRO A CA 1
ATOM 5707 C C . PRO A 1 739 ? -28.606 15.794 -0.920 1.00 76.12 739 PRO A C 1
ATOM 5709 O O . PRO A 1 739 ? -28.288 16.975 -1.072 1.00 76.12 739 PRO A O 1
ATOM 5712 N N . GLN A 1 740 ? -28.856 15.269 0.286 1.00 68.25 740 GLN A N 1
ATOM 5713 C CA . GLN A 1 740 ? -28.790 16.037 1.535 1.00 68.25 740 GLN A CA 1
ATOM 5714 C C . GLN A 1 740 ? -27.358 16.237 2.045 1.00 68.25 740 GLN A C 1
ATOM 5716 O O . GLN A 1 740 ? -27.096 17.189 2.780 1.00 68.25 740 GLN A O 1
ATOM 5721 N N . THR A 1 741 ? -26.425 15.367 1.653 1.00 66.25 741 THR A N 1
ATOM 5722 C CA . THR A 1 741 ? -25.021 15.401 2.099 1.00 66.25 741 THR A CA 1
ATOM 5723 C C . THR A 1 741 ? -24.072 15.937 1.027 1.00 66.25 741 THR A C 1
ATOM 5725 O O . THR A 1 741 ? -22.858 15.999 1.238 1.00 66.25 741 THR A O 1
ATOM 5728 N N . LEU A 1 742 ? -24.617 16.376 -0.114 1.00 67.94 742 LEU A N 1
ATOM 5729 C CA . LEU A 1 742 ? -23.853 16.981 -1.197 1.00 67.94 742 LEU A CA 1
ATOM 5730 C C . LEU A 1 742 ? -23.001 18.165 -0.707 1.00 67.94 742 LEU A C 1
ATOM 5732 O O . LEU A 1 742 ? -23.479 18.990 0.080 1.00 67.94 742 LEU A O 1
ATOM 5736 N N . PRO A 1 743 ? -21.771 18.328 -1.228 1.00 59.38 743 PRO A N 1
ATOM 5737 C CA . PRO A 1 743 ? -20.925 19.475 -0.915 1.00 59.38 743 PRO A CA 1
ATOM 5738 C C . PRO A 1 743 ? -21.636 20.811 -1.209 1.00 59.38 743 PRO A C 1
ATOM 5740 O O . PRO A 1 743 ? -21.804 21.204 -2.363 1.00 59.38 743 PRO A O 1
ATOM 5743 N N . GLY A 1 744 ? -22.059 21.514 -0.152 1.00 51.78 744 GLY A N 1
ATOM 5744 C CA . GLY A 1 744 ? -22.792 22.786 -0.232 1.00 51.78 744 GLY A CA 1
ATOM 5745 C C . GLY A 1 744 ? -24.312 22.709 -0.018 1.00 51.78 744 GLY A C 1
ATOM 5746 O O . GLY A 1 744 ? -24.958 23.760 -0.046 1.00 51.78 744 GLY A O 1
ATOM 5747 N N . ALA A 1 745 ? -24.887 21.524 0.217 1.00 50.84 745 ALA A N 1
ATOM 5748 C CA . ALA A 1 745 ? -26.281 21.379 0.640 1.00 50.84 745 ALA A CA 1
ATOM 5749 C C . ALA A 1 745 ? -26.504 21.958 2.059 1.00 50.84 745 ALA A C 1
ATOM 5751 O O . ALA A 1 745 ? -25.585 21.919 2.889 1.00 50.84 745 ALA A O 1
ATOM 5752 N N . PRO A 1 746 ? -27.696 22.517 2.366 1.00 43.97 746 PRO A N 1
ATOM 5753 C CA . PRO A 1 746 ? -28.058 22.885 3.732 1.00 43.97 746 PRO A CA 1
ATOM 5754 C C . PRO A 1 746 ? -27.974 21.639 4.612 1.00 43.97 746 PRO A C 1
ATOM 5756 O O . PRO A 1 746 ? -28.604 20.628 4.313 1.00 43.97 746 PRO A O 1
ATOM 5759 N N . ARG A 1 747 ? -27.165 21.706 5.673 1.00 48.34 747 ARG A N 1
ATOM 5760 C CA . ARG A 1 747 ? -26.979 20.584 6.598 1.00 48.34 747 ARG A CA 1
ATOM 5761 C C . ARG A 1 747 ? -28.347 20.173 7.176 1.00 48.34 747 ARG A C 1
ATOM 5763 O O . ARG A 1 747 ? -29.129 21.069 7.497 1.00 48.34 747 ARG A O 1
ATOM 5770 N N . PRO A 1 748 ? -28.646 18.869 7.307 1.00 39.62 748 PRO A N 1
ATOM 5771 C CA . PRO A 1 748 ? -29.932 18.413 7.829 1.00 39.62 748 PRO A CA 1
ATOM 5772 C C . PRO A 1 748 ? -30.221 19.011 9.218 1.00 39.62 748 PRO A C 1
ATOM 5774 O O . PRO A 1 748 ? -29.336 19.074 10.068 1.00 39.62 748 PRO A O 1
ATOM 5777 N N . GLU A 1 749 ? -31.469 19.439 9.449 1.00 35.28 749 GLU A N 1
ATOM 5778 C CA . GLU A 1 749 ? -31.954 20.033 10.714 1.00 35.28 749 GLU A CA 1
ATOM 5779 C C . GLU A 1 749 ? -32.025 19.032 11.882 1.00 35.28 749 GLU A C 1
ATOM 5781 O O . GLU A 1 749 ? -32.283 19.424 13.022 1.00 35.28 749 GLU A O 1
ATOM 5786 N N . VAL A 1 750 ? -31.793 17.739 11.627 1.00 41.50 750 VAL A N 1
ATOM 5787 C CA . VAL A 1 750 ? -31.735 16.718 12.678 1.00 41.50 750 VAL A CA 1
ATOM 5788 C C . VAL A 1 750 ? -30.531 17.029 13.557 1.00 41.50 750 VAL A C 1
ATOM 5790 O O . VAL A 1 750 ? -29.390 16.878 13.124 1.00 41.50 750 VAL A O 1
ATOM 5793 N N . ALA A 1 751 ? -30.811 17.517 14.769 1.00 33.66 751 ALA A N 1
ATOM 5794 C CA . ALA A 1 751 ? -29.827 18.022 15.714 1.00 33.66 751 ALA A CA 1
ATOM 5795 C C . ALA A 1 751 ? -28.621 17.072 15.798 1.00 33.66 751 ALA A C 1
ATOM 5797 O O . ALA A 1 751 ? -28.750 15.967 16.337 1.00 33.66 751 ALA A O 1
ATOM 5798 N N . PRO A 1 752 ? -27.440 17.473 15.289 1.00 43.50 752 PRO A N 1
ATOM 5799 C CA . PRO A 1 752 ? -26.239 16.709 15.545 1.00 43.50 752 PRO A CA 1
ATOM 5800 C C . PRO A 1 752 ? -26.065 16.634 17.062 1.00 43.50 752 PRO A C 1
ATOM 5802 O O . PRO A 1 752 ? -26.369 17.595 17.776 1.00 43.50 752 PRO A O 1
ATOM 5805 N N . SER A 1 753 ? -25.530 15.521 17.568 1.00 49.03 753 SER A N 1
ATOM 5806 C CA . SER A 1 753 ? -24.951 15.481 18.916 1.00 49.03 753 SER A CA 1
ATOM 5807 C C . SER A 1 753 ? -24.177 16.788 19.169 1.00 49.03 753 SER A C 1
ATOM 5809 O O . SER A 1 753 ? -23.483 17.257 18.265 1.00 49.03 753 SER A O 1
ATOM 5811 N N . SER A 1 754 ? -24.292 17.404 20.353 1.00 45.22 754 SER A N 1
ATOM 5812 C CA . SER A 1 754 ? -23.718 18.737 20.645 1.00 45.22 754 SER A CA 1
ATOM 5813 C C . SER A 1 754 ? -22.233 18.885 20.267 1.00 45.22 754 SER A C 1
ATOM 5815 O O . SER A 1 754 ? -21.768 19.987 19.985 1.00 45.22 754 SER A O 1
ATOM 5817 N N . THR A 1 755 ? -21.502 17.770 20.186 1.00 43.66 755 THR A N 1
ATOM 5818 C CA . THR A 1 755 ? -20.127 17.663 19.679 1.00 43.66 755 THR A CA 1
ATOM 5819 C C . THR A 1 755 ? -19.991 17.987 18.184 1.00 43.66 755 THR A C 1
ATOM 5821 O O . THR A 1 755 ? -19.095 18.740 17.812 1.00 43.66 755 THR A O 1
ATOM 5824 N N . PHE A 1 756 ? -20.889 17.493 17.329 1.00 47.31 756 PHE A N 1
ATOM 5825 C CA . PHE A 1 756 ? -20.870 17.769 15.891 1.00 47.31 756 PHE A CA 1
ATOM 5826 C C . PHE A 1 756 ? -21.340 19.171 15.556 1.00 47.31 756 PHE A C 1
ATOM 5828 O O . PHE A 1 756 ? -20.717 19.815 14.727 1.00 47.31 756 PHE A O 1
ATOM 5835 N N . ALA A 1 757 ? -22.389 19.675 16.208 1.00 43.69 757 ALA A N 1
ATOM 5836 C CA . ALA A 1 757 ? -22.826 21.054 15.998 1.00 43.69 757 ALA A CA 1
ATOM 5837 C C . ALA A 1 757 ? -21.714 22.045 16.389 1.00 43.69 757 ALA A C 1
ATOM 5839 O O . ALA A 1 757 ? -21.448 22.989 15.652 1.00 43.69 757 ALA A O 1
ATOM 5840 N N . ALA A 1 758 ? -20.998 21.780 17.491 1.00 44.78 758 ALA A N 1
ATOM 5841 C CA . ALA A 1 758 ? -19.852 22.579 17.915 1.00 44.78 758 ALA A CA 1
ATOM 5842 C C . ALA A 1 758 ? -18.636 22.445 16.980 1.00 44.78 758 ALA A C 1
ATOM 5844 O O . ALA A 1 758 ? -17.967 23.440 16.742 1.00 44.78 758 ALA A O 1
ATOM 5845 N N . PHE A 1 759 ? -18.336 21.260 16.438 1.00 43.69 759 PHE A N 1
ATOM 5846 C CA . PHE A 1 759 ? -17.230 21.077 15.486 1.00 43.69 759 PHE A CA 1
ATOM 5847 C C . PHE A 1 759 ? -17.551 21.618 14.083 1.00 43.69 759 PHE A C 1
ATOM 5849 O O . PHE A 1 759 ? -16.730 22.277 13.459 1.00 43.69 759 PHE A O 1
ATOM 5856 N N . TYR A 1 760 ? -18.765 21.402 13.585 1.00 45.41 760 TYR A N 1
ATOM 5857 C CA . TYR A 1 760 ? -19.225 21.943 12.308 1.00 45.41 760 TYR A CA 1
ATOM 5858 C C . TYR A 1 760 ? -19.439 23.461 12.331 1.00 45.41 760 TYR A C 1
ATOM 5860 O O . TYR A 1 760 ? -19.461 24.071 11.261 1.00 45.41 760 TYR A O 1
ATOM 5868 N N . ALA A 1 761 ? -19.634 24.054 13.513 1.00 46.44 761 ALA A N 1
ATOM 5869 C CA . ALA A 1 761 ? -19.604 25.503 13.721 1.00 46.44 761 ALA A CA 1
ATOM 5870 C C . ALA A 1 761 ? -18.174 26.069 13.788 1.00 46.44 761 ALA A C 1
ATOM 5872 O O . ALA A 1 761 ? -17.997 27.270 13.611 1.00 46.44 761 ALA A O 1
ATOM 5873 N N . ARG A 1 762 ? -17.186 25.210 14.065 1.00 45.69 762 ARG A N 1
ATOM 5874 C CA . ARG A 1 762 ? -15.755 25.526 14.135 1.00 45.69 762 ARG A CA 1
ATOM 5875 C C . ARG A 1 762 ? -15.115 25.470 12.745 1.00 45.69 762 ARG A C 1
ATOM 5877 O O . ARG A 1 762 ? -14.565 26.465 12.277 1.00 45.69 762 ARG A O 1
ATOM 5884 N N . LEU A 1 763 ? -15.344 24.377 12.009 1.00 41.16 763 LEU A N 1
ATOM 5885 C CA . LEU A 1 763 ? -14.917 24.274 10.614 1.00 41.16 763 LEU A CA 1
ATOM 5886 C C . LEU A 1 763 ? -15.454 25.454 9.782 1.00 41.16 763 LEU A C 1
ATOM 5888 O O . LEU A 1 763 ? -16.663 25.715 9.819 1.00 41.16 763 LEU A O 1
ATOM 5892 N N . PRO A 1 764 ? -14.601 26.121 8.977 1.00 41.12 764 PRO A N 1
ATOM 5893 C CA . PRO A 1 764 ? -15.056 27.141 8.047 1.00 41.12 764 PRO A CA 1
ATOM 5894 C C . PRO A 1 764 ? -16.193 26.579 7.184 1.00 41.12 764 PRO A C 1
ATOM 5896 O O . PRO A 1 764 ? -16.100 25.427 6.742 1.00 41.12 764 PRO A O 1
ATOM 5899 N N . PRO A 1 765 ? -17.272 27.341 6.927 1.00 47.59 765 PRO A N 1
ATOM 5900 C CA . PRO A 1 765 ? -18.274 26.906 5.967 1.00 47.59 765 PRO A CA 1
ATOM 5901 C C . PRO A 1 765 ? -17.554 26.602 4.652 1.00 47.59 765 PRO A C 1
ATOM 5903 O O . PRO A 1 765 ? -16.812 27.456 4.162 1.00 47.59 765 PRO A O 1
ATOM 5906 N N . HIS A 1 766 ? -17.736 25.389 4.109 1.00 54.94 766 HIS A N 1
ATOM 5907 C CA . HIS A 1 766 ? -17.168 25.038 2.808 1.00 54.94 766 HIS A CA 1
ATOM 5908 C C . HIS A 1 766 ? -17.471 26.168 1.834 1.00 54.94 766 HIS A C 1
ATOM 5910 O O . HIS A 1 766 ? -18.615 26.644 1.775 1.00 54.94 766 HIS A O 1
ATOM 5916 N N . SER A 1 767 ? -16.467 26.597 1.070 1.00 57.16 767 SER A N 1
ATOM 5917 C CA . SER A 1 767 ? -16.711 27.507 -0.040 1.00 57.16 767 SER A CA 1
ATOM 5918 C C . SER A 1 767 ? -17.826 26.892 -0.876 1.00 57.16 767 SER A C 1
ATOM 5920 O O . SER A 1 767 ? -17.685 25.758 -1.339 1.00 57.16 767 SER A O 1
ATOM 5922 N N . ARG A 1 768 ? -18.969 27.591 -0.993 1.00 61.19 768 ARG A N 1
ATOM 5923 C CA . ARG A 1 768 ? -20.142 27.073 -1.712 1.00 61.19 768 ARG A CA 1
ATOM 5924 C C . ARG A 1 768 ? -19.666 26.540 -3.055 1.00 61.19 768 ARG A C 1
ATOM 5926 O O . ARG A 1 768 ? -19.183 27.308 -3.889 1.00 61.19 768 ARG A O 1
ATOM 5933 N N . ARG A 1 769 ? -19.764 25.223 -3.242 1.00 75.06 769 ARG A N 1
ATOM 5934 C CA . ARG A 1 769 ? -19.298 24.598 -4.474 1.00 75.06 769 ARG A CA 1
ATOM 5935 C C . ARG A 1 769 ? -20.139 25.138 -5.622 1.00 75.06 769 ARG A C 1
ATOM 5937 O O . ARG A 1 769 ? -21.360 25.271 -5.528 1.00 75.06 769 ARG A O 1
ATOM 5944 N N . THR A 1 770 ? -19.466 25.523 -6.700 1.00 81.94 770 THR A N 1
ATOM 5945 C CA . THR A 1 770 ? -20.152 26.052 -7.877 1.00 81.94 770 THR A CA 1
ATOM 5946 C C . THR A 1 770 ? -20.977 24.943 -8.527 1.00 81.94 770 THR A C 1
ATOM 5948 O O . THR A 1 770 ? -20.630 23.765 -8.448 1.00 81.94 770 THR A O 1
ATOM 5951 N N . LYS A 1 771 ? -22.049 25.308 -9.243 1.00 84.69 771 LYS A N 1
ATOM 5952 C CA . LYS A 1 771 ? -22.823 24.338 -10.042 1.00 84.69 771 LYS A CA 1
ATOM 5953 C C . LYS A 1 771 ? -21.931 23.551 -11.013 1.00 84.69 771 LYS A C 1
ATOM 5955 O O . LYS A 1 771 ? -22.189 22.379 -11.258 1.00 84.69 771 LYS A O 1
ATOM 5960 N N . LYS A 1 772 ? -20.873 24.192 -11.529 1.00 87.81 772 LYS A N 1
ATOM 5961 C CA . LYS A 1 772 ? -19.856 23.563 -12.379 1.00 87.81 772 LYS A CA 1
ATOM 5962 C C . LYS A 1 772 ? -19.117 22.450 -11.634 1.00 87.81 772 LYS A C 1
ATOM 5964 O O . LYS A 1 772 ? -19.054 21.342 -12.145 1.00 87.81 772 LYS A O 1
ATOM 5969 N N . TRP A 1 773 ? -18.624 22.734 -10.429 1.00 87.19 773 TRP A N 1
ATOM 5970 C CA . TRP A 1 773 ? -17.923 21.743 -9.612 1.00 87.19 773 TRP A CA 1
ATOM 5971 C C . TRP A 1 773 ? -18.822 20.548 -9.271 1.00 87.19 773 TRP A C 1
ATOM 5973 O O . TRP A 1 773 ? -18.401 19.409 -9.411 1.00 87.19 773 TRP A O 1
ATOM 5983 N N . ILE A 1 774 ? -20.086 20.793 -8.897 1.00 87.69 774 ILE A N 1
ATOM 5984 C CA . ILE A 1 774 ? -21.040 19.714 -8.573 1.00 87.69 774 ILE A CA 1
ATOM 5985 C C . ILE A 1 774 ? -21.293 18.827 -9.797 1.00 87.69 774 ILE A C 1
ATOM 5987 O O . ILE A 1 774 ? -21.330 17.607 -9.680 1.00 87.69 774 ILE A O 1
ATOM 5991 N N . ARG A 1 775 ? -21.441 19.432 -10.981 1.00 91.44 775 ARG A N 1
ATOM 5992 C CA . ARG A 1 775 ? -21.600 18.693 -12.239 1.00 91.44 775 ARG A CA 1
ATOM 5993 C C . ARG A 1 775 ? -20.398 17.798 -12.527 1.00 91.44 775 ARG A C 1
ATOM 5995 O O . ARG A 1 775 ? -20.586 16.636 -12.870 1.00 91.44 775 ARG A O 1
ATOM 6002 N N . GLU A 1 776 ? -19.194 18.342 -12.381 1.00 91.25 776 GLU A N 1
ATOM 6003 C CA . GLU A 1 776 ? -17.939 17.610 -12.568 1.00 91.25 776 GLU A CA 1
ATOM 6004 C C . GLU A 1 776 ? -17.845 16.451 -11.567 1.00 91.25 776 GLU A C 1
ATOM 6006 O O . GLU A 1 776 ? -17.631 15.319 -11.976 1.00 91.25 776 GLU A O 1
ATOM 6011 N N . PHE A 1 777 ? -18.165 16.690 -10.292 1.00 91.12 777 PHE A N 1
ATOM 6012 C CA . PHE A 1 777 ? -18.153 15.668 -9.244 1.00 91.12 777 PHE A CA 1
ATOM 6013 C C . PHE A 1 777 ? -19.118 14.513 -9.524 1.00 91.12 777 PHE A C 1
ATOM 6015 O O . PHE A 1 777 ? -18.734 13.350 -9.422 1.00 91.12 777 PHE A O 1
ATOM 6022 N N . LEU A 1 778 ? -20.359 14.814 -9.915 1.00 92.50 778 LEU A N 1
ATOM 6023 C CA . LEU A 1 778 ? -21.343 13.785 -10.268 1.00 92.50 778 LEU A CA 1
ATOM 6024 C C . LEU A 1 778 ? -20.914 12.993 -11.507 1.00 92.50 778 LEU A C 1
ATOM 6026 O O . LEU A 1 778 ? -21.084 11.776 -11.545 1.00 92.50 778 LEU A O 1
ATOM 6030 N N . THR A 1 779 ? -20.337 13.677 -12.497 1.00 93.69 779 THR A N 1
ATOM 6031 C CA . THR A 1 779 ? -19.836 13.046 -13.725 1.00 93.69 779 THR A CA 1
ATOM 6032 C C . THR A 1 779 ? -18.683 12.100 -13.410 1.00 93.69 779 THR A C 1
ATOM 6034 O O . THR A 1 779 ? -18.750 10.933 -13.781 1.00 93.69 779 THR A O 1
ATOM 6037 N N . GLU A 1 780 ? -17.677 12.555 -12.657 1.00 92.88 780 GLU A N 1
ATOM 6038 C CA . GLU A 1 780 ? -16.550 11.712 -12.242 1.00 92.88 780 GLU A CA 1
ATOM 6039 C C . GLU A 1 780 ? -16.990 10.541 -11.365 1.00 92.88 780 GLU A C 1
ATOM 6041 O O . GLU A 1 780 ? -16.497 9.432 -11.533 1.00 92.88 780 GLU A O 1
ATOM 6046 N N . THR A 1 781 ? -17.947 10.753 -10.458 1.00 93.06 781 THR A N 1
ATOM 6047 C CA . THR A 1 781 ? -18.470 9.691 -9.583 1.00 93.06 781 THR A CA 1
ATOM 6048 C C . THR A 1 781 ? -19.154 8.587 -10.391 1.00 93.06 781 THR A C 1
ATOM 6050 O O . THR A 1 781 ? -18.914 7.400 -10.159 1.00 93.06 781 THR A O 1
ATOM 6053 N N . LEU A 1 782 ? -19.979 8.963 -11.374 1.00 93.75 782 LEU A N 1
ATOM 6054 C CA . LEU A 1 782 ? -20.624 8.012 -12.282 1.00 93.75 782 LEU A CA 1
ATOM 6055 C C . LEU A 1 782 ? -19.596 7.312 -13.182 1.00 93.75 782 LEU A C 1
ATOM 6057 O O . LEU A 1 782 ? -19.666 6.092 -13.327 1.00 93.75 782 LEU A O 1
ATOM 6061 N N . CYS A 1 783 ? -18.619 8.050 -13.723 1.00 93.62 783 CYS A N 1
ATOM 6062 C CA . CYS A 1 783 ? -17.513 7.473 -14.491 1.00 93.62 783 CYS A CA 1
ATOM 6063 C C . CYS A 1 783 ? -16.757 6.422 -13.676 1.00 93.62 783 CYS A C 1
ATOM 6065 O O . CYS A 1 783 ? -16.651 5.273 -14.089 1.00 93.62 783 CYS A O 1
ATOM 6067 N N . HIS A 1 784 ? -16.319 6.788 -12.476 1.00 93.31 784 HIS A N 1
ATOM 6068 C CA . HIS A 1 784 ? -15.554 5.931 -11.579 1.00 93.31 784 HIS A CA 1
ATOM 6069 C C . HIS A 1 784 ? -16.304 4.655 -11.153 1.00 93.31 784 HIS A C 1
ATOM 6071 O O . HIS A 1 784 ? -15.691 3.609 -10.922 1.00 93.31 784 HIS A O 1
ATOM 6077 N N . HIS A 1 785 ? -17.633 4.720 -11.037 1.00 92.31 785 HIS A N 1
ATOM 6078 C CA . HIS A 1 785 ? -18.462 3.564 -10.693 1.00 92.31 785 HIS A CA 1
ATOM 6079 C C . HIS A 1 785 ? -18.626 2.575 -11.864 1.00 92.31 785 HIS A C 1
ATOM 6081 O O . HIS A 1 785 ? -18.657 1.353 -11.656 1.00 92.31 785 HIS A O 1
ATOM 6087 N N . LEU A 1 786 ? -18.750 3.102 -13.084 1.00 92.56 786 LEU A N 1
ATOM 6088 C CA . LEU A 1 786 ? -19.131 2.345 -14.280 1.00 92.56 786 LEU A CA 1
ATOM 6089 C C . LEU A 1 786 ? -17.947 1.941 -15.158 1.00 92.56 786 LEU A C 1
ATOM 6091 O O . LEU A 1 786 ? -18.095 1.006 -15.941 1.00 92.56 786 LEU A O 1
ATOM 6095 N N . GLU A 1 787 ? -16.797 2.604 -15.034 1.00 90.88 787 GLU A N 1
ATOM 6096 C CA . GLU A 1 787 ? -15.624 2.314 -15.855 1.00 90.88 787 GLU A CA 1
ATOM 6097 C C . GLU A 1 787 ? -15.188 0.850 -15.738 1.00 90.88 787 GLU A C 1
ATOM 6099 O O . GLU A 1 787 ? -15.212 0.227 -14.661 1.00 90.88 787 GLU A O 1
ATOM 6104 N N . ARG A 1 788 ? -14.785 0.285 -16.879 1.00 87.62 788 ARG A N 1
ATOM 6105 C CA . ARG A 1 788 ? -14.173 -1.037 -16.907 1.00 87.62 788 ARG A CA 1
ATOM 6106 C C . ARG A 1 788 ? -12.792 -0.965 -16.274 1.00 87.62 788 ARG A C 1
ATOM 6108 O O . ARG A 1 788 ? -11.953 -0.158 -16.665 1.00 87.62 788 ARG A O 1
ATOM 6115 N N . ARG A 1 789 ? -12.539 -1.869 -15.330 1.00 81.56 789 ARG A N 1
ATOM 6116 C CA . ARG A 1 789 ? -11.220 -1.980 -14.718 1.00 81.56 789 ARG A CA 1
ATOM 6117 C C . ARG A 1 789 ? -10.284 -2.775 -15.625 1.00 81.56 789 ARG A C 1
ATOM 6119 O O . ARG A 1 789 ? -10.681 -3.847 -16.095 1.00 81.56 789 ARG A O 1
ATOM 6126 N N . PRO A 1 790 ? -9.068 -2.273 -15.874 1.00 79.19 790 PRO A N 1
ATOM 6127 C CA . PRO A 1 790 ? -8.006 -3.100 -16.421 1.00 79.19 790 PRO A CA 1
ATOM 6128 C C . PRO A 1 790 ? -7.675 -4.222 -15.430 1.00 79.19 790 PRO A C 1
ATOM 6130 O O . PRO A 1 790 ? -7.603 -4.002 -14.224 1.00 79.19 790 PRO A O 1
ATOM 6133 N N . ASP A 1 791 ? -7.502 -5.428 -15.955 1.00 84.12 791 ASP A N 1
ATOM 6134 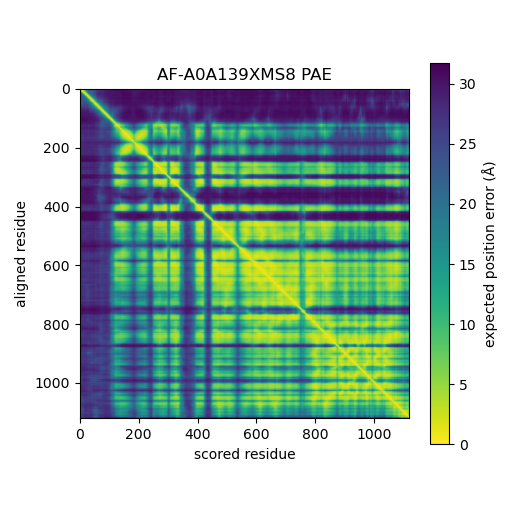C CA . ASP A 1 791 ? -7.094 -6.599 -15.183 1.00 84.12 791 ASP A CA 1
ATOM 6135 C C . ASP A 1 791 ? -5.664 -6.392 -14.655 1.00 84.12 791 ASP A C 1
ATOM 6137 O O . ASP A 1 791 ? -4.762 -6.032 -15.422 1.00 84.12 791 ASP A O 1
ATOM 6141 N N . GLN A 1 792 ? -5.456 -6.606 -13.352 1.00 83.56 792 GLN A N 1
ATOM 6142 C CA . GLN A 1 792 ? -4.162 -6.402 -12.687 1.00 83.56 792 GLN A CA 1
ATOM 6143 C C . GLN A 1 792 ? -3.053 -7.235 -13.342 1.00 83.56 792 GLN A C 1
ATOM 6145 O O . GLN A 1 792 ? -1.927 -6.760 -13.516 1.00 83.56 792 GLN A O 1
ATOM 6150 N N . ILE A 1 793 ? -3.379 -8.457 -13.776 1.00 86.38 793 ILE A N 1
ATOM 6151 C CA . ILE A 1 793 ? -2.431 -9.350 -14.450 1.00 86.38 793 ILE A CA 1
ATOM 6152 C C . ILE A 1 793 ? -2.066 -8.790 -15.829 1.00 86.38 793 ILE A C 1
ATOM 6154 O O . ILE A 1 793 ? -0.899 -8.797 -16.219 1.00 86.38 793 ILE A O 1
ATOM 6158 N N . GLN A 1 794 ? -3.039 -8.241 -16.560 1.00 86.19 794 GLN A N 1
ATOM 6159 C CA . GLN A 1 794 ? -2.791 -7.632 -17.871 1.00 86.19 794 GLN A CA 1
ATOM 6160 C C . GLN A 1 794 ? -1.933 -6.373 -17.754 1.00 86.19 794 GLN A C 1
ATOM 6162 O O . GLN A 1 794 ? -1.009 -6.196 -18.546 1.00 86.19 794 GLN A O 1
ATOM 6167 N N . GLN A 1 795 ? -2.188 -5.532 -16.746 1.00 86.62 795 GLN A N 1
ATOM 6168 C CA . GLN A 1 795 ? -1.337 -4.375 -16.459 1.00 86.62 795 GLN A CA 1
ATOM 6169 C C . GLN A 1 795 ? 0.103 -4.805 -16.181 1.00 86.62 795 GLN A C 1
ATOM 6171 O O . GLN A 1 795 ? 1.026 -4.272 -16.791 1.00 86.62 795 GLN A O 1
ATOM 6176 N N . LEU A 1 796 ? 0.296 -5.809 -15.323 1.00 89.56 796 LEU A N 1
ATOM 6177 C CA . LEU A 1 796 ? 1.616 -6.355 -15.006 1.00 89.56 796 LEU A CA 1
ATOM 6178 C C . LEU A 1 796 ? 2.325 -6.926 -16.247 1.00 89.56 796 LEU A C 1
ATOM 6180 O O . LEU A 1 796 ? 3.535 -6.750 -16.423 1.00 89.56 796 LEU A O 1
ATOM 6184 N N . ASN A 1 797 ? 1.582 -7.608 -17.117 1.00 90.06 797 ASN A N 1
ATOM 6185 C CA . ASN A 1 797 ? 2.118 -8.181 -18.348 1.00 90.06 797 ASN A CA 1
ATOM 6186 C C . ASN A 1 797 ? 2.483 -7.119 -19.386 1.00 90.06 797 ASN A C 1
ATOM 6188 O O . ASN A 1 797 ? 3.421 -7.347 -20.144 1.00 90.06 797 ASN A O 1
ATOM 6192 N N . ALA A 1 798 ? 1.813 -5.964 -19.382 1.00 89.94 798 ALA A N 1
ATOM 6193 C CA . ALA A 1 798 ? 2.129 -4.830 -20.249 1.00 89.94 798 ALA A CA 1
ATOM 6194 C C . ALA A 1 798 ? 3.364 -4.025 -19.790 1.00 89.94 798 ALA A C 1
ATOM 6196 O O . ALA A 1 798 ? 3.883 -3.202 -20.547 1.00 89.94 798 ALA A O 1
ATOM 6197 N N . LEU A 1 799 ? 3.857 -4.241 -18.563 1.00 90.50 799 LEU A N 1
ATOM 6198 C CA . LEU A 1 799 ? 5.059 -3.574 -18.059 1.00 90.50 799 LEU A CA 1
ATOM 6199 C C . LEU A 1 799 ? 6.341 -4.182 -18.652 1.00 90.50 799 LEU A C 1
ATOM 6201 O O . LEU A 1 799 ? 6.507 -5.405 -18.737 1.00 90.50 799 LEU A O 1
ATOM 6205 N N . SER A 1 800 ? 7.289 -3.311 -19.006 1.00 92.06 800 SER A N 1
ATOM 6206 C CA . SER A 1 800 ? 8.671 -3.708 -19.300 1.00 92.06 800 SER A CA 1
ATOM 6207 C C . SER A 1 800 ? 9.380 -4.115 -18.004 1.00 92.06 800 SER A C 1
ATOM 6209 O O . SER A 1 800 ? 9.256 -3.446 -16.970 1.00 92.06 800 SER A O 1
ATOM 6211 N N . LEU A 1 801 ? 10.154 -5.204 -18.059 1.00 92.56 801 LEU A N 1
ATOM 6212 C CA . LEU A 1 801 ? 11.017 -5.602 -16.937 1.00 92.56 801 LEU A CA 1
ATOM 6213 C C . LEU A 1 801 ? 12.267 -4.741 -16.812 1.00 92.56 801 LEU A C 1
ATOM 6215 O O . LEU A 1 801 ? 12.877 -4.712 -15.744 1.00 92.56 801 LEU A O 1
ATOM 6219 N N . TYR A 1 802 ? 12.671 -4.095 -17.900 1.00 94.50 802 TYR A N 1
ATOM 6220 C CA . TYR A 1 802 ? 13.856 -3.258 -17.923 1.00 94.50 802 TYR A CA 1
ATOM 6221 C C . TYR A 1 802 ? 13.458 -1.806 -17.674 1.00 94.50 802 TYR A C 1
ATOM 6223 O O . TYR A 1 802 ? 12.452 -1.358 -18.235 1.00 94.50 802 TYR A O 1
ATOM 6231 N N . PRO A 1 803 ? 14.246 -1.064 -16.882 1.00 94.06 803 PRO A N 1
ATOM 6232 C CA . PRO A 1 803 ? 14.044 0.369 -16.748 1.00 94.06 803 PRO A CA 1
ATOM 6233 C C . PRO A 1 803 ? 14.273 1.113 -18.060 1.00 94.06 803 PRO A C 1
ATOM 6235 O O . PRO A 1 803 ? 15.162 0.757 -18.838 1.00 94.06 803 PRO A O 1
ATOM 6238 N N . SER A 1 804 ? 13.510 2.186 -18.244 1.00 91.69 804 SER A N 1
ATOM 6239 C CA . SER A 1 804 ? 13.710 3.185 -19.301 1.00 91.69 804 SER A CA 1
ATOM 6240 C C . SER A 1 804 ? 14.327 4.478 -18.752 1.00 91.69 804 SER A C 1
ATOM 6242 O O . SER A 1 804 ? 14.431 4.672 -17.536 1.00 91.69 804 SER A O 1
ATOM 6244 N N . GLU A 1 805 ? 14.717 5.392 -19.644 1.00 89.38 805 GLU A N 1
ATOM 6245 C CA . GLU A 1 805 ? 15.206 6.726 -19.277 1.00 89.38 805 GLU A CA 1
ATOM 6246 C C . GLU A 1 805 ? 14.184 7.545 -18.473 1.00 89.38 805 GLU A C 1
ATOM 6248 O O . GLU A 1 805 ? 14.562 8.281 -17.563 1.00 89.38 805 GLU A O 1
ATOM 6253 N N . GLU A 1 806 ? 12.892 7.374 -18.757 1.00 87.06 806 GLU A N 1
ATOM 6254 C CA . GLU A 1 806 ? 11.808 8.084 -18.072 1.00 87.06 806 GLU A CA 1
ATOM 6255 C C . GLU A 1 806 ? 11.638 7.616 -16.623 1.00 87.06 806 GLU A C 1
ATOM 6257 O O . GLU A 1 806 ? 11.139 8.361 -15.786 1.00 87.06 806 GLU A O 1
ATOM 6262 N N . GLU A 1 807 ? 12.057 6.390 -16.308 1.00 87.50 807 GLU A N 1
ATOM 6263 C CA . GLU A 1 807 ? 11.945 5.822 -14.963 1.00 87.50 807 GLU A CA 1
ATOM 6264 C C . GLU A 1 807 ? 13.209 6.055 -14.135 1.00 87.50 807 GLU A C 1
ATOM 6266 O O . GLU A 1 807 ? 13.117 6.359 -12.947 1.00 87.50 807 GLU A O 1
ATOM 6271 N N . MET A 1 808 ? 14.391 5.951 -14.754 1.00 86.31 808 MET A N 1
ATOM 6272 C CA . MET A 1 808 ? 15.668 6.140 -14.054 1.00 86.31 808 MET A CA 1
ATOM 6273 C C . MET A 1 808 ? 15.870 7.567 -13.550 1.00 86.31 808 MET A C 1
ATOM 6275 O O . MET A 1 808 ? 16.465 7.756 -12.488 1.00 86.31 808 MET A O 1
ATOM 6279 N N . TRP A 1 809 ? 15.418 8.574 -14.304 1.00 86.00 809 TRP A N 1
ATOM 6280 C CA . TRP A 1 809 ? 15.683 9.979 -13.979 1.00 86.00 809 TRP A CA 1
ATOM 6281 C C . TRP A 1 809 ? 14.455 10.774 -13.522 1.00 86.00 809 TRP A C 1
ATOM 6283 O O . TRP A 1 809 ? 14.440 12.000 -13.612 1.00 86.00 809 TRP A O 1
ATOM 6293 N N . ASN A 1 810 ? 13.448 10.086 -12.981 1.00 80.00 810 ASN A N 1
ATOM 6294 C CA . ASN A 1 810 ? 12.230 10.703 -12.465 1.00 80.00 810 ASN A CA 1
ATOM 6295 C C . ASN A 1 810 ? 12.208 10.733 -10.930 1.00 80.00 810 ASN A C 1
ATOM 6297 O O . ASN A 1 810 ? 12.073 9.701 -10.272 1.00 80.00 810 ASN A O 1
ATOM 6301 N N . GLU A 1 811 ? 12.286 11.943 -10.370 1.00 74.25 811 GLU A N 1
ATOM 6302 C CA . GLU A 1 811 ? 12.265 12.215 -8.921 1.00 74.25 811 GLU A CA 1
ATOM 6303 C C . GLU A 1 811 ? 10.957 11.786 -8.247 1.00 74.25 811 GLU A C 1
ATOM 6305 O O . GLU A 1 811 ? 10.924 11.553 -7.041 1.00 74.25 811 GLU A O 1
ATOM 6310 N N . ALA A 1 812 ? 9.875 11.659 -9.018 1.00 70.25 812 ALA A N 1
ATOM 6311 C CA . ALA A 1 812 ? 8.600 11.194 -8.497 1.00 70.25 812 ALA A CA 1
ATOM 6312 C C . ALA A 1 812 ? 8.564 9.665 -8.326 1.00 70.25 812 ALA A C 1
ATOM 6314 O O . ALA A 1 812 ? 7.735 9.171 -7.576 1.00 70.25 812 ALA A O 1
ATOM 6315 N N . ILE A 1 813 ? 9.412 8.906 -9.029 1.00 72.50 813 ILE A N 1
ATOM 6316 C CA . ILE A 1 813 ? 9.457 7.433 -8.942 1.00 72.50 813 ILE A CA 1
ATOM 6317 C C . ILE A 1 813 ? 10.589 6.989 -8.015 1.00 72.50 813 ILE A C 1
ATOM 6319 O O . ILE A 1 813 ? 10.399 6.101 -7.182 1.00 72.50 813 ILE A O 1
ATOM 6323 N N . LEU A 1 814 ? 11.765 7.605 -8.156 1.00 73.06 814 LEU A N 1
ATOM 6324 C CA . LEU A 1 814 ? 12.940 7.295 -7.352 1.00 73.06 814 LEU A CA 1
ATOM 6325 C C . LEU A 1 814 ? 13.190 8.418 -6.340 1.00 73.06 814 LEU A C 1
ATOM 6327 O O . LEU A 1 814 ? 13.478 9.545 -6.752 1.00 73.06 814 LEU A O 1
ATOM 6331 N N . PRO A 1 815 ? 13.123 8.128 -5.028 1.00 70.06 815 PRO A N 1
ATOM 6332 C CA . PRO A 1 815 ? 13.457 9.115 -4.013 1.00 70.06 815 PRO A CA 1
ATOM 6333 C C . PRO A 1 815 ? 14.932 9.527 -4.102 1.00 70.06 815 PRO A C 1
ATOM 6335 O O . PRO A 1 815 ? 15.776 8.790 -4.610 1.00 70.06 815 PRO A O 1
ATOM 6338 N N . ALA A 1 816 ? 15.246 10.713 -3.580 1.00 65.81 816 ALA A N 1
ATOM 6339 C CA . ALA A 1 816 ? 16.624 11.180 -3.470 1.00 65.81 816 ALA A CA 1
ATOM 6340 C C . ALA A 1 816 ? 17.451 10.285 -2.527 1.00 65.81 816 ALA A C 1
ATOM 6342 O O . ALA A 1 816 ? 16.929 9.798 -1.521 1.00 65.81 816 ALA A O 1
ATOM 6343 N N . ASP A 1 817 ? 18.755 10.161 -2.801 1.00 64.19 817 ASP A N 1
ATOM 6344 C CA . ASP A 1 817 ? 19.714 9.317 -2.064 1.00 64.19 817 ASP A CA 1
ATOM 6345 C C . ASP A 1 817 ? 19.704 9.557 -0.537 1.00 64.19 817 ASP A C 1
ATOM 6347 O O . ASP A 1 817 ? 20.050 8.679 0.252 1.00 64.19 817 ASP A O 1
ATOM 6351 N N . GLN A 1 818 ? 19.291 10.752 -0.094 1.00 66.00 818 GLN A N 1
ATOM 6352 C CA . GLN A 1 818 ? 19.126 11.117 1.315 1.00 66.00 818 GLN A CA 1
ATOM 6353 C C . GLN A 1 818 ? 17.665 11.460 1.626 1.00 66.00 818 GLN A C 1
ATOM 6355 O O . GLN A 1 818 ? 17.288 12.626 1.746 1.00 66.00 818 GLN A O 1
ATOM 6360 N N . TYR A 1 819 ? 16.829 10.435 1.785 1.00 72.25 819 TYR A N 1
ATOM 6361 C CA . TYR A 1 819 ? 15.444 10.612 2.215 1.00 72.25 819 TYR A CA 1
ATOM 6362 C C . TYR A 1 819 ? 15.369 11.102 3.675 1.00 72.25 819 TYR A C 1
ATOM 6364 O O . TYR A 1 819 ? 15.760 10.400 4.611 1.00 72.25 819 TYR A O 1
ATOM 6372 N N . THR A 1 820 ? 14.851 12.318 3.882 1.00 67.00 820 THR A N 1
ATOM 6373 C CA . THR A 1 820 ? 14.729 12.945 5.214 1.00 67.00 820 THR A CA 1
ATOM 6374 C C . THR A 1 820 ? 13.507 12.469 6.001 1.00 67.00 820 THR A C 1
ATOM 6376 O O . THR A 1 820 ? 13.472 12.609 7.224 1.00 67.00 820 THR A O 1
ATOM 6379 N N . GLY A 1 821 ? 12.523 11.855 5.335 1.00 74.19 821 GLY A N 1
ATOM 6380 C CA . GLY A 1 821 ? 11.266 11.439 5.961 1.00 74.19 821 GLY A CA 1
ATOM 6381 C C . GLY A 1 821 ? 10.169 12.502 5.967 1.00 74.19 821 GLY A C 1
ATOM 6382 O O . GLY A 1 821 ? 9.152 12.293 6.630 1.00 74.19 821 GLY A O 1
ATOM 6383 N N . ASP A 1 822 ? 10.363 13.626 5.275 1.00 71.19 822 ASP A N 1
ATOM 6384 C CA . ASP A 1 822 ? 9.387 14.721 5.234 1.00 71.19 822 ASP A CA 1
ATOM 6385 C C . ASP A 1 822 ? 8.272 14.429 4.214 1.00 71.19 822 ASP A C 1
ATOM 6387 O O . ASP A 1 822 ? 7.108 14.280 4.599 1.00 71.19 822 ASP A O 1
ATOM 6391 N N . THR A 1 823 ? 8.631 14.211 2.945 1.00 80.62 823 THR A N 1
ATOM 6392 C CA . THR A 1 823 ? 7.718 13.830 1.846 1.00 80.62 823 THR A CA 1
ATOM 6393 C C . THR A 1 823 ? 7.275 12.381 1.948 1.00 80.62 823 THR A C 1
ATOM 6395 O O . THR A 1 823 ? 8.080 11.521 2.306 1.00 80.62 823 THR A O 1
ATOM 6398 N N . ALA A 1 824 ? 6.012 12.067 1.657 1.00 84.94 824 ALA A N 1
ATOM 6399 C CA . ALA A 1 824 ? 5.609 10.660 1.600 1.00 84.94 824 ALA A CA 1
ATOM 6400 C C . ALA A 1 824 ? 6.260 9.941 0.411 1.00 84.94 824 ALA A C 1
ATOM 6402 O O . ALA A 1 824 ? 6.704 10.561 -0.550 1.00 84.94 824 ALA A O 1
ATOM 6403 N N . LEU A 1 825 ? 6.323 8.613 0.487 1.00 84.56 825 LEU A N 1
ATOM 6404 C CA . LEU A 1 825 ? 6.763 7.779 -0.624 1.00 84.56 825 LEU A CA 1
ATOM 6405 C C . LEU A 1 825 ? 5.548 7.004 -1.122 1.00 84.56 825 LEU A C 1
ATOM 6407 O O . LEU A 1 825 ? 4.932 6.271 -0.348 1.00 84.56 825 LEU A O 1
ATOM 6411 N N . ALA A 1 826 ? 5.213 7.146 -2.405 1.00 84.06 826 ALA A N 1
ATOM 6412 C CA . ALA A 1 826 ? 4.142 6.390 -3.057 1.00 84.06 826 ALA A CA 1
ATOM 6413 C C . ALA A 1 826 ? 4.589 4.944 -3.362 1.00 84.06 826 ALA A C 1
ATOM 6415 O O . ALA A 1 826 ? 4.470 4.450 -4.480 1.00 84.06 826 ALA A O 1
ATOM 6416 N N . LEU A 1 827 ? 5.153 4.275 -2.354 1.00 85.69 827 LEU A N 1
ATOM 6417 C CA . LEU A 1 827 ? 5.719 2.937 -2.446 1.00 85.69 827 LEU A CA 1
ATOM 6418 C C . LEU A 1 827 ? 4.862 1.945 -1.658 1.00 85.69 827 LEU A C 1
ATOM 6420 O O . LEU A 1 827 ? 4.411 2.265 -0.553 1.00 85.69 827 LEU A O 1
ATOM 6424 N N . PRO A 1 828 ? 4.664 0.719 -2.171 1.00 86.62 828 PRO A N 1
ATOM 6425 C CA . PRO A 1 828 ? 4.075 -0.343 -1.375 1.00 86.62 828 PRO A CA 1
ATOM 6426 C C . PRO A 1 828 ? 4.925 -0.611 -0.132 1.00 86.62 828 PRO A C 1
ATOM 6428 O O . PRO A 1 828 ? 6.149 -0.640 -0.203 1.00 86.62 828 PRO A O 1
ATOM 6431 N N . LYS A 1 829 ? 4.284 -0.848 1.012 1.00 88.50 829 LYS A N 1
ATOM 6432 C CA . LYS A 1 829 ? 4.986 -1.174 2.258 1.00 88.50 829 LYS A CA 1
ATOM 6433 C C . LYS A 1 829 ? 4.955 -2.672 2.511 1.00 88.50 829 LYS A C 1
ATOM 6435 O O . LYS A 1 829 ? 3.916 -3.313 2.326 1.00 88.50 829 LYS A O 1
ATOM 6440 N N . LEU A 1 830 ? 6.076 -3.212 2.978 1.00 90.00 830 LEU A N 1
ATOM 6441 C CA . LEU A 1 830 ? 6.138 -4.557 3.541 1.00 90.00 830 LEU A CA 1
ATOM 6442 C C . LEU A 1 830 ? 5.888 -4.441 5.042 1.00 90.00 830 LEU A C 1
ATOM 6444 O O . LEU A 1 830 ? 6.713 -3.907 5.776 1.00 90.00 830 LEU A O 1
ATOM 6448 N N . ASN A 1 831 ? 4.719 -4.904 5.467 1.00 84.75 831 ASN A N 1
ATOM 6449 C CA . ASN A 1 831 ? 4.372 -5.059 6.873 1.00 84.75 831 ASN A CA 1
ATOM 6450 C C . ASN A 1 831 ? 4.035 -6.539 7.123 1.00 84.75 831 ASN A C 1
ATOM 6452 O O . ASN A 1 831 ? 4.256 -7.384 6.259 1.00 84.75 831 ASN A O 1
ATOM 6456 N N . LEU A 1 832 ? 3.489 -6.860 8.289 1.00 84.56 832 LEU A N 1
ATOM 6457 C CA . LEU A 1 832 ? 3.139 -8.226 8.666 1.00 84.56 832 LEU A CA 1
ATOM 6458 C C . LEU A 1 832 ? 1.948 -8.779 7.885 1.00 84.56 832 LEU A C 1
ATOM 6460 O O . LEU A 1 832 ? 1.893 -9.979 7.656 1.00 84.56 832 LEU A O 1
ATOM 6464 N N . GLN A 1 833 ? 0.999 -7.918 7.502 1.00 89.69 833 GLN A N 1
ATOM 6465 C CA . GLN A 1 833 ? -0.242 -8.325 6.847 1.00 89.69 833 GLN A CA 1
ATOM 6466 C C . GLN A 1 833 ? -0.278 -7.949 5.368 1.00 89.69 833 GLN A C 1
ATOM 6468 O O . GLN A 1 833 ? 0.071 -6.827 4.986 1.00 89.69 833 GLN A O 1
ATOM 6473 N N . PHE A 1 834 ? -0.790 -8.881 4.566 1.00 92.88 834 PHE A N 1
ATOM 6474 C CA . PHE A 1 834 ? -1.064 -8.714 3.139 1.00 92.88 834 PHE A CA 1
ATOM 6475 C C . PHE A 1 834 ? -2.504 -9.133 2.854 1.00 92.88 834 PHE A C 1
ATOM 6477 O O . PHE A 1 834 ? -2.999 -10.082 3.459 1.00 92.88 834 PHE A O 1
ATOM 6484 N N . LEU A 1 835 ? -3.191 -8.448 1.939 1.00 92.69 835 LEU A N 1
ATOM 6485 C CA . LEU A 1 835 ? -4.595 -8.750 1.641 1.00 92.69 835 LEU A CA 1
ATOM 6486 C C . LEU A 1 835 ? -4.738 -10.140 1.011 1.00 92.69 835 LEU A C 1
ATOM 6488 O O . LEU A 1 835 ? -5.628 -10.904 1.369 1.00 92.69 835 LEU A O 1
ATOM 6492 N N . THR A 1 836 ? -3.854 -10.460 0.068 1.00 91.62 836 THR A N 1
ATOM 6493 C CA . THR A 1 836 ? -3.823 -11.733 -0.661 1.00 91.62 836 THR A CA 1
ATOM 6494 C C . THR A 1 836 ? -2.381 -12.097 -1.022 1.00 91.62 836 THR A C 1
ATOM 6496 O O . THR A 1 836 ? -1.472 -11.272 -0.917 1.00 91.62 836 THR A O 1
ATOM 6499 N N . ILE A 1 837 ? -2.153 -13.320 -1.509 1.00 91.12 837 ILE A N 1
ATOM 6500 C CA . ILE A 1 837 ? -0.834 -13.704 -2.039 1.00 91.12 837 ILE A CA 1
ATOM 6501 C C . ILE A 1 837 ? -0.490 -12.870 -3.282 1.00 91.12 837 ILE A C 1
ATOM 6503 O O . ILE A 1 837 ? 0.663 -12.491 -3.465 1.00 91.12 837 ILE A O 1
ATOM 6507 N N . HIS A 1 838 ? -1.489 -12.543 -4.108 1.00 90.00 838 HIS A N 1
ATOM 6508 C CA . HIS A 1 838 ? -1.303 -11.677 -5.271 1.00 90.00 838 HIS A CA 1
ATOM 6509 C C . HIS A 1 838 ? -0.797 -10.289 -4.857 1.00 90.00 838 HIS A C 1
ATOM 6511 O O . HIS A 1 838 ? 0.168 -9.798 -5.431 1.00 90.00 838 HIS A O 1
ATOM 6517 N N . ASP A 1 839 ? -1.390 -9.703 -3.813 1.00 92.19 839 ASP A N 1
ATOM 6518 C CA . ASP A 1 839 ? -0.930 -8.447 -3.210 1.00 92.19 839 ASP A CA 1
ATOM 6519 C C . ASP A 1 839 ? 0.523 -8.564 -2.726 1.00 92.19 839 ASP A C 1
ATOM 6521 O O . ASP A 1 839 ? 1.375 -7.787 -3.150 1.00 92.19 839 ASP A O 1
ATOM 6525 N N . TYR A 1 840 ? 0.851 -9.597 -1.940 1.00 93.00 840 TYR A N 1
ATOM 6526 C CA . TYR A 1 840 ? 2.232 -9.850 -1.509 1.00 93.00 840 TYR A CA 1
ATOM 6527 C C . TYR A 1 840 ? 3.215 -9.896 -2.693 1.00 93.00 840 TYR A C 1
ATOM 6529 O O . TYR A 1 840 ? 4.237 -9.203 -2.675 1.00 93.00 840 TYR A O 1
ATOM 6537 N N . LEU A 1 841 ? 2.909 -10.678 -3.734 1.00 93.44 841 LEU A N 1
ATOM 6538 C CA . LEU A 1 841 ? 3.766 -10.809 -4.914 1.00 93.44 841 LEU A CA 1
ATOM 6539 C C . LEU A 1 841 ? 3.897 -9.483 -5.667 1.00 93.44 841 LEU A C 1
ATOM 6541 O O . LEU A 1 841 ? 5.009 -9.121 -6.047 1.00 93.44 841 LEU A O 1
ATOM 6545 N N . LEU A 1 842 ? 2.806 -8.733 -5.826 1.00 92.50 842 LEU A N 1
ATOM 6546 C CA . LEU A 1 842 ? 2.804 -7.447 -6.519 1.00 92.50 842 LEU A CA 1
ATOM 6547 C C . LEU A 1 842 ? 3.610 -6.380 -5.762 1.00 92.50 842 LEU A C 1
ATOM 6549 O O . LEU A 1 842 ? 4.378 -5.638 -6.380 1.00 92.50 842 LEU A O 1
ATOM 6553 N N . ARG A 1 843 ? 3.503 -6.314 -4.427 1.00 93.50 843 ARG A N 1
ATOM 6554 C CA . ARG A 1 843 ? 4.327 -5.395 -3.619 1.00 93.50 843 ARG A CA 1
ATOM 6555 C C . ARG A 1 843 ? 5.808 -5.728 -3.742 1.00 93.50 843 ARG A C 1
ATOM 6557 O O . ARG A 1 843 ? 6.611 -4.825 -3.967 1.00 93.50 843 ARG A O 1
ATOM 6564 N N . ASN A 1 844 ? 6.161 -7.011 -3.636 1.00 94.00 844 ASN A N 1
ATOM 6565 C CA . ASN A 1 844 ? 7.543 -7.461 -3.799 1.00 94.00 844 ASN A CA 1
ATOM 6566 C C . ASN A 1 844 ? 8.053 -7.213 -5.222 1.00 94.00 844 ASN A C 1
ATOM 6568 O O . ASN A 1 844 ? 9.179 -6.754 -5.374 1.00 94.00 844 ASN A O 1
ATOM 6572 N N . PHE A 1 845 ? 7.229 -7.439 -6.249 1.00 94.62 845 PHE A N 1
ATOM 6573 C CA . PHE A 1 845 ? 7.566 -7.125 -7.638 1.00 94.62 845 PHE A CA 1
ATOM 6574 C C . PHE A 1 845 ? 7.918 -5.645 -7.800 1.00 94.62 845 PHE A C 1
ATOM 6576 O O . PHE A 1 845 ? 8.986 -5.322 -8.313 1.00 94.62 845 PHE A O 1
ATOM 6583 N N . ASN A 1 846 ? 7.053 -4.747 -7.320 1.00 92.00 846 ASN A N 1
ATOM 6584 C CA . ASN A 1 846 ? 7.251 -3.304 -7.451 1.00 92.00 846 ASN A CA 1
ATOM 6585 C C . ASN A 1 846 ? 8.463 -2.807 -6.654 1.00 92.00 846 ASN A C 1
ATOM 6587 O O . ASN A 1 846 ? 9.266 -2.044 -7.186 1.00 92.00 846 ASN A O 1
ATOM 6591 N N . LEU A 1 847 ? 8.631 -3.255 -5.408 1.00 92.81 847 LEU A N 1
ATOM 6592 C CA . LEU A 1 847 ? 9.763 -2.849 -4.571 1.00 92.81 847 LEU A CA 1
ATOM 6593 C C . LEU A 1 847 ? 11.095 -3.360 -5.110 1.00 92.81 847 LEU A C 1
ATOM 6595 O O . LEU A 1 847 ? 12.040 -2.586 -5.228 1.00 92.81 847 LEU A O 1
ATOM 6599 N N . PHE A 1 848 ? 11.154 -4.640 -5.481 1.00 94.06 848 PHE A N 1
ATOM 6600 C CA . PHE A 1 848 ? 12.359 -5.235 -6.047 1.00 94.06 848 PHE A CA 1
ATOM 6601 C C . PHE A 1 848 ? 12.711 -4.594 -7.392 1.00 94.06 848 PHE A C 1
ATOM 6603 O O . PHE A 1 848 ? 13.875 -4.316 -7.663 1.00 94.06 848 PHE A O 1
ATOM 6610 N N . ARG A 1 849 ? 11.702 -4.280 -8.217 1.00 92.62 849 ARG A N 1
ATOM 6611 C CA . ARG A 1 849 ? 11.899 -3.511 -9.448 1.00 92.62 849 ARG A CA 1
ATOM 6612 C C . ARG A 1 849 ? 12.536 -2.161 -9.136 1.00 92.62 849 ARG A C 1
ATOM 6614 O O . ARG A 1 849 ? 13.576 -1.866 -9.702 1.00 92.62 849 ARG A O 1
ATOM 6621 N N . LEU A 1 850 ? 11.952 -1.360 -8.247 1.00 89.69 850 LEU A N 1
ATOM 6622 C CA . LEU A 1 850 ? 12.442 -0.009 -7.945 1.00 89.69 850 LEU A CA 1
ATOM 6623 C C . LEU A 1 850 ? 13.844 0.001 -7.329 1.00 89.69 850 LEU A C 1
ATOM 6625 O O . LEU A 1 850 ? 14.664 0.837 -7.706 1.00 89.69 850 LEU A O 1
ATOM 6629 N N . GLU A 1 851 ? 14.141 -0.945 -6.441 1.00 89.44 851 GLU A N 1
ATOM 6630 C CA . GLU A 1 851 ? 15.484 -1.117 -5.881 1.00 89.44 851 GLU A CA 1
ATOM 6631 C C . GLU A 1 851 ? 16.501 -1.480 -6.973 1.00 89.44 851 GLU A C 1
ATOM 6633 O O . GLU A 1 851 ? 17.531 -0.817 -7.103 1.00 89.44 851 GLU A O 1
ATOM 6638 N N . SER A 1 852 ? 16.153 -2.412 -7.863 1.00 91.88 852 SER A N 1
ATOM 6639 C CA . SER A 1 852 ? 16.996 -2.746 -9.011 1.00 91.88 852 SER A CA 1
ATOM 6640 C C . SER A 1 852 ? 17.208 -1.551 -9.948 1.00 91.88 852 SER A C 1
ATOM 6642 O O . SER A 1 852 ? 18.307 -1.382 -10.472 1.00 91.88 852 SER A O 1
ATOM 6644 N N . ILE A 1 853 ? 16.199 -0.694 -10.162 1.00 91.62 853 ILE A N 1
ATOM 6645 C CA . ILE A 1 853 ? 16.350 0.533 -10.967 1.00 91.62 853 ILE A CA 1
ATOM 6646 C C . ILE A 1 853 ? 17.374 1.475 -10.327 1.00 91.62 853 ILE A C 1
ATOM 6648 O O . ILE A 1 853 ? 18.206 2.028 -11.048 1.00 91.62 853 ILE A O 1
ATOM 6652 N N . TYR A 1 854 ? 17.337 1.638 -9.003 1.00 88.38 854 TYR A N 1
ATOM 6653 C CA . TYR A 1 854 ? 18.304 2.460 -8.278 1.00 88.38 854 TYR A CA 1
ATOM 6654 C C . TYR A 1 854 ? 19.737 1.930 -8.463 1.00 88.38 854 TYR A C 1
ATOM 6656 O O . TYR A 1 854 ? 20.619 2.686 -8.872 1.00 88.38 854 TYR A O 1
ATOM 6664 N N . GLU A 1 855 ? 19.960 0.622 -8.288 1.00 90.25 855 GLU A N 1
ATOM 6665 C CA . GLU A 1 855 ? 21.282 0.016 -8.517 1.00 90.25 855 GLU A CA 1
ATOM 6666 C C . GLU A 1 855 ? 21.758 0.156 -9.974 1.00 90.25 855 GLU A C 1
ATOM 6668 O O . GLU A 1 855 ? 22.914 0.488 -10.243 1.00 90.25 855 GLU A O 1
ATOM 6673 N N . ILE A 1 856 ? 20.867 -0.101 -10.942 1.00 92.81 856 ILE A N 1
ATOM 6674 C CA . ILE A 1 856 ? 21.187 0.009 -12.373 1.00 92.81 856 ILE A CA 1
ATOM 6675 C C . ILE A 1 856 ? 21.546 1.454 -12.717 1.00 92.81 856 ILE A C 1
ATOM 6677 O O . ILE A 1 856 ? 22.472 1.686 -13.495 1.00 92.81 856 ILE A O 1
ATOM 6681 N N . ARG A 1 857 ? 20.836 2.428 -12.146 1.00 91.31 857 ARG A N 1
ATOM 6682 C CA . ARG A 1 857 ? 21.118 3.845 -12.356 1.00 91.31 857 ARG A CA 1
ATOM 6683 C C . ARG A 1 857 ? 22.525 4.201 -11.886 1.00 91.31 857 ARG A C 1
ATOM 6685 O O . ARG A 1 857 ? 23.236 4.850 -12.650 1.00 91.31 857 ARG A O 1
ATOM 6692 N N . GLU A 1 858 ? 22.944 3.779 -10.693 1.00 89.44 858 GLU A N 1
ATOM 6693 C CA . GLU A 1 858 ? 24.306 4.044 -10.199 1.00 89.44 858 GLU A CA 1
ATOM 6694 C C . GLU A 1 858 ? 25.373 3.462 -11.147 1.00 89.44 858 GLU A C 1
ATOM 6696 O O . GLU A 1 858 ? 26.309 4.168 -11.544 1.00 89.44 858 GLU A O 1
ATOM 6701 N N . ASP A 1 859 ? 25.183 2.215 -11.594 1.00 92.00 859 ASP A N 1
ATOM 6702 C CA . ASP A 1 859 ? 26.079 1.540 -12.543 1.00 92.00 859 ASP A CA 1
ATOM 6703 C C . ASP A 1 859 ? 26.151 2.271 -13.901 1.00 92.00 859 ASP A C 1
ATOM 6705 O O . ASP A 1 859 ? 27.235 2.480 -14.460 1.00 92.00 859 ASP A O 1
ATOM 6709 N N . VAL A 1 860 ? 24.997 2.677 -14.444 1.00 92.25 860 VAL A N 1
ATOM 6710 C CA . VAL A 1 860 ? 24.891 3.394 -15.726 1.00 92.25 860 VAL A CA 1
ATOM 6711 C C . VAL A 1 860 ? 25.505 4.791 -15.621 1.00 92.25 860 VAL A C 1
ATOM 6713 O O . VAL A 1 860 ? 26.233 5.211 -16.527 1.00 92.25 860 VAL A O 1
ATOM 6716 N N . GLN A 1 861 ? 25.269 5.506 -14.517 1.00 91.19 861 GLN A N 1
ATOM 6717 C CA . GLN A 1 861 ? 25.821 6.841 -14.290 1.00 91.19 861 GLN A CA 1
ATOM 6718 C C . GLN A 1 861 ? 27.351 6.810 -14.179 1.00 91.19 861 GLN A C 1
ATOM 6720 O O . GLN A 1 861 ? 28.014 7.611 -14.845 1.00 91.19 861 GLN A O 1
ATOM 6725 N N . ASP A 1 862 ? 27.928 5.869 -13.420 1.00 91.50 862 ASP A N 1
ATOM 6726 C CA . ASP A 1 862 ? 29.389 5.703 -13.330 1.00 91.50 862 ASP A CA 1
ATOM 6727 C C . ASP A 1 862 ? 30.000 5.326 -14.690 1.00 91.50 862 ASP A C 1
ATOM 6729 O O . ASP A 1 862 ? 31.019 5.899 -15.099 1.00 91.50 862 ASP A O 1
ATOM 6733 N N . ALA A 1 863 ? 29.355 4.425 -15.438 1.00 91.94 863 ALA A N 1
ATOM 6734 C CA . ALA A 1 863 ? 29.814 4.026 -16.765 1.00 91.94 863 ALA A CA 1
ATOM 6735 C C . ALA A 1 863 ? 29.852 5.214 -17.743 1.00 91.94 863 ALA A C 1
ATOM 6737 O O . ALA A 1 863 ? 30.902 5.492 -18.334 1.00 91.94 863 ALA A O 1
ATOM 6738 N N . ILE A 1 864 ? 28.750 5.959 -17.877 1.00 90.88 864 ILE A N 1
ATOM 6739 C CA . ILE A 1 864 ? 28.654 7.118 -18.783 1.00 90.88 864 ILE A CA 1
ATOM 6740 C C . ILE A 1 864 ? 29.617 8.234 -18.351 1.00 90.88 864 ILE A C 1
ATOM 6742 O O . ILE A 1 864 ? 30.312 8.817 -19.193 1.00 90.88 864 ILE A O 1
ATOM 6746 N N . PHE A 1 865 ? 29.740 8.482 -17.044 1.00 90.00 865 PHE A N 1
ATOM 6747 C CA . PHE A 1 865 ? 30.677 9.464 -16.496 1.00 90.00 865 PHE A CA 1
ATOM 6748 C C . PHE A 1 865 ? 32.130 9.170 -16.894 1.00 90.00 865 PHE A C 1
ATOM 6750 O O . PHE A 1 865 ? 32.870 10.076 -17.292 1.00 90.00 865 PHE A O 1
ATOM 6757 N N . ARG A 1 866 ? 32.547 7.897 -16.848 1.00 89.31 866 ARG A N 1
ATOM 6758 C CA . ARG A 1 866 ? 33.901 7.466 -17.246 1.00 89.31 866 ARG A CA 1
ATOM 6759 C C . ARG A 1 866 ? 34.133 7.521 -18.752 1.00 89.31 866 ARG A C 1
ATOM 6761 O O . ARG A 1 866 ? 35.251 7.836 -19.170 1.00 89.31 866 ARG A O 1
ATOM 6768 N N . MET A 1 867 ? 33.105 7.242 -19.553 1.00 86.62 867 MET A N 1
ATOM 6769 C CA . MET A 1 867 ? 33.187 7.322 -21.016 1.00 86.62 867 MET A CA 1
ATOM 6770 C C . MET A 1 867 ? 33.362 8.762 -21.519 1.00 86.62 867 MET A C 1
ATOM 6772 O O . MET A 1 867 ? 33.896 8.951 -22.612 1.00 86.62 867 MET A O 1
ATOM 6776 N N . LYS A 1 868 ? 32.983 9.780 -20.726 1.00 85.94 868 LYS A N 1
ATOM 6777 C CA . LYS A 1 868 ? 33.148 11.215 -21.041 1.00 85.94 868 LYS A CA 1
ATOM 6778 C C . LYS A 1 868 ? 32.682 11.547 -22.470 1.00 85.94 868 LYS A C 1
ATOM 6780 O O . LYS A 1 868 ? 33.527 11.839 -23.325 1.00 85.94 868 LYS A O 1
ATOM 6785 N N . PRO A 1 869 ? 31.372 11.467 -22.759 1.00 83.50 869 PRO A N 1
ATOM 6786 C CA . PRO A 1 869 ? 30.850 11.695 -24.104 1.00 83.50 869 PRO A CA 1
ATOM 6787 C C . PRO A 1 869 ? 31.238 13.087 -24.622 1.00 83.50 869 PRO A C 1
ATOM 6789 O O . PRO A 1 869 ? 31.113 14.088 -23.913 1.00 83.50 869 PRO A O 1
ATOM 6792 N N . ARG A 1 870 ? 31.754 13.150 -25.856 1.00 77.06 870 ARG A N 1
ATOM 6793 C CA . ARG A 1 870 ? 32.135 14.394 -26.541 1.00 77.06 870 ARG A CA 1
ATOM 6794 C C . ARG A 1 870 ? 31.623 14.381 -27.975 1.00 77.06 870 ARG A C 1
ATOM 6796 O O . ARG A 1 870 ? 31.581 13.340 -28.629 1.00 77.06 870 ARG A O 1
ATOM 6803 N N . ARG A 1 871 ? 31.249 15.557 -28.470 1.00 71.44 871 ARG A N 1
ATOM 6804 C CA . ARG A 1 871 ? 30.776 15.732 -29.844 1.00 71.44 871 ARG A CA 1
ATOM 6805 C C . ARG A 1 871 ? 31.965 15.772 -30.818 1.00 71.44 871 ARG A C 1
ATOM 6807 O O . ARG A 1 871 ? 32.906 16.531 -30.590 1.00 71.44 871 ARG A O 1
ATOM 6814 N N . LYS A 1 872 ? 31.932 14.962 -31.885 1.00 61.62 872 LYS A N 1
ATOM 6815 C CA . LYS A 1 872 ? 32.833 15.076 -33.055 1.00 61.62 872 LYS A CA 1
ATOM 6816 C C . LYS A 1 872 ? 32.146 15.896 -34.166 1.00 61.62 872 LYS A C 1
ATOM 6818 O O . LYS A 1 872 ? 31.044 16.397 -33.972 1.00 61.62 872 LYS A O 1
ATOM 6823 N N . GLU A 1 873 ? 32.793 16.064 -35.323 1.00 55.84 873 GLU A N 1
ATOM 6824 C CA . GLU A 1 873 ? 32.223 16.773 -36.487 1.00 55.84 873 GLU A CA 1
ATOM 6825 C C . GLU A 1 873 ? 30.936 16.111 -37.038 1.00 55.84 873 GLU A C 1
ATOM 6827 O O . GLU A 1 873 ? 30.116 16.790 -37.651 1.00 55.84 873 GLU A O 1
ATOM 6832 N N . ALA A 1 874 ? 30.709 14.819 -36.754 1.00 55.06 874 ALA A N 1
ATOM 6833 C CA . ALA A 1 874 ? 29.439 14.115 -36.966 1.00 55.06 874 ALA A CA 1
ATOM 6834 C C . ALA A 1 874 ? 28.529 14.180 -35.711 1.00 55.06 874 ALA A C 1
ATOM 6836 O O . ALA A 1 874 ? 29.039 14.264 -34.592 1.00 55.06 874 ALA A O 1
ATOM 6837 N N . PRO A 1 875 ? 27.187 14.136 -35.856 1.00 54.88 875 PRO A N 1
ATOM 6838 C CA . PRO A 1 875 ? 26.247 14.308 -34.740 1.00 54.88 875 PRO A CA 1
ATOM 6839 C C . PRO A 1 875 ? 26.220 13.156 -33.717 1.00 54.88 875 PRO A C 1
ATOM 6841 O O . PRO A 1 875 ? 25.692 13.363 -32.626 1.00 54.88 875 PRO A O 1
ATOM 6844 N N . SER A 1 876 ? 26.794 11.984 -34.016 1.00 56.38 876 SER A N 1
ATOM 6845 C CA . SER A 1 876 ? 26.895 10.869 -33.066 1.00 56.38 876 SER A CA 1
ATOM 6846 C C . SER A 1 876 ? 28.122 11.020 -32.153 1.00 56.38 876 SER A C 1
ATOM 6848 O O . SER A 1 876 ? 29.234 11.322 -32.593 1.00 56.38 876 SER A O 1
ATOM 6850 N N . ALA A 1 877 ? 27.911 10.873 -30.842 1.00 56.78 877 ALA A N 1
ATOM 6851 C CA . ALA A 1 877 ? 28.961 11.019 -29.838 1.00 56.78 877 ALA A CA 1
ATOM 6852 C C . ALA A 1 877 ? 30.015 9.909 -29.953 1.00 56.78 877 ALA A C 1
ATOM 6854 O O . ALA A 1 877 ? 29.647 8.740 -30.022 1.00 56.78 877 ALA A O 1
ATOM 6855 N N . VAL A 1 878 ? 31.302 10.275 -29.870 1.00 60.50 878 VAL A N 1
ATOM 6856 C CA . VAL A 1 878 ? 32.400 9.325 -29.627 1.00 60.50 878 VAL A CA 1
ATOM 6857 C C . VAL A 1 878 ? 33.032 9.666 -28.283 1.00 60.50 878 VAL A C 1
ATOM 6859 O O . VAL A 1 878 ? 33.358 10.818 -27.983 1.00 60.50 878 VAL A O 1
ATOM 6862 N N . THR A 1 879 ? 33.162 8.650 -27.449 1.00 63.84 879 THR A N 1
ATOM 6863 C CA . THR A 1 879 ? 33.561 8.726 -26.045 1.00 63.84 879 THR A CA 1
ATOM 6864 C C . THR A 1 879 ? 35.001 9.221 -25.887 1.00 63.84 879 THR A C 1
ATOM 6866 O O . THR A 1 879 ? 35.918 8.704 -26.521 1.00 63.84 879 THR A O 1
ATOM 6869 N N . GLY A 1 880 ? 35.224 10.236 -25.047 1.00 68.19 880 GLY A N 1
ATOM 6870 C CA . GLY A 1 880 ? 36.551 10.800 -24.768 1.00 68.19 880 GLY A CA 1
ATOM 6871 C C . GLY A 1 880 ? 37.338 10.068 -23.672 1.00 68.19 880 GLY A C 1
ATOM 6872 O O . GLY A 1 880 ? 38.449 10.487 -23.342 1.00 68.19 880 GLY A O 1
ATOM 6873 N N . GLY A 1 881 ? 36.759 9.027 -23.072 1.00 79.94 881 GLY A N 1
ATOM 6874 C CA . GLY A 1 881 ? 37.338 8.206 -22.008 1.00 79.94 881 GLY A CA 1
ATOM 6875 C C . GLY A 1 881 ? 37.126 6.706 -22.239 1.00 79.94 881 GLY A C 1
ATOM 6876 O O . GLY A 1 881 ? 36.709 6.282 -23.310 1.00 79.94 881 GLY A O 1
ATOM 6877 N N . SER A 1 882 ? 37.435 5.895 -21.227 1.00 85.25 882 SER A N 1
ATOM 6878 C CA . SER A 1 882 ? 37.275 4.437 -21.260 1.00 85.25 882 SER A CA 1
ATOM 6879 C C . SER A 1 882 ? 36.663 3.953 -19.948 1.00 85.25 882 SER A C 1
ATOM 6881 O O . SER A 1 882 ? 37.090 4.371 -18.866 1.00 85.25 882 SER A O 1
ATOM 6883 N N . ALA A 1 883 ? 35.685 3.055 -20.043 1.00 89.94 883 ALA A N 1
ATOM 6884 C CA . ALA A 1 883 ? 35.064 2.380 -18.914 1.00 89.94 883 ALA A CA 1
ATOM 6885 C C . ALA A 1 883 ? 35.270 0.863 -19.032 1.00 89.94 883 ALA A C 1
ATOM 6887 O O . ALA A 1 883 ? 35.213 0.288 -20.111 1.00 89.94 883 ALA A O 1
ATOM 6888 N N . ARG A 1 884 ? 35.485 0.182 -17.901 1.00 92.00 884 ARG A N 1
ATOM 6889 C CA . ARG A 1 884 ? 35.606 -1.291 -17.862 1.00 92.00 884 ARG A CA 1
ATOM 6890 C C . ARG A 1 884 ? 34.284 -1.998 -18.199 1.00 92.00 884 ARG A C 1
ATOM 6892 O O . ARG A 1 884 ? 34.304 -3.120 -18.708 1.00 92.00 884 ARG A O 1
ATOM 6899 N N . MET A 1 885 ? 33.171 -1.339 -17.876 1.00 92.56 885 MET A N 1
ATOM 6900 C CA . MET A 1 885 ? 31.807 -1.866 -17.949 1.00 92.56 885 MET A CA 1
ATOM 6901 C C . MET A 1 885 ? 31.027 -1.365 -19.171 1.00 92.56 885 MET A C 1
ATOM 6903 O O . MET A 1 885 ? 29.901 -1.796 -19.365 1.00 92.56 885 MET A O 1
ATOM 6907 N N . ALA A 1 886 ? 31.602 -0.493 -20.007 1.00 93.69 886 ALA A N 1
ATOM 6908 C CA . ALA A 1 886 ? 30.924 0.020 -21.194 1.00 93.69 886 ALA A CA 1
ATOM 6909 C C . ALA A 1 886 ? 31.851 0.075 -22.409 1.00 93.69 886 ALA A C 1
ATOM 6911 O O . ALA A 1 886 ? 33.045 0.336 -22.259 1.00 93.69 886 ALA A O 1
ATOM 6912 N N . LEU A 1 887 ? 31.291 -0.163 -23.594 1.00 92.62 887 LEU A N 1
ATOM 6913 C CA . LEU A 1 887 ? 31.985 -0.120 -24.880 1.00 92.62 887 LEU A CA 1
ATOM 6914 C C . LEU A 1 887 ? 31.150 0.626 -25.920 1.00 92.62 887 LEU A C 1
ATOM 6916 O O . LEU A 1 887 ? 29.922 0.641 -25.851 1.00 92.62 887 LEU A O 1
ATOM 6920 N N . GLU A 1 888 ? 31.834 1.238 -26.883 1.00 90.12 888 GLU A N 1
ATOM 6921 C CA . GLU A 1 888 ? 31.202 1.863 -28.045 1.00 90.12 888 GLU A CA 1
ATOM 6922 C C . GLU A 1 888 ? 30.622 0.791 -28.976 1.00 90.12 888 GLU A C 1
ATOM 6924 O O . GLU A 1 888 ? 31.243 -0.247 -29.230 1.00 90.12 888 GLU A O 1
ATOM 6929 N N . LEU A 1 889 ? 29.413 1.048 -29.464 1.00 90.56 889 LEU A N 1
ATOM 6930 C CA . LEU A 1 889 ? 28.686 0.149 -30.347 1.00 90.56 889 LEU A CA 1
ATOM 6931 C C . LEU A 1 889 ? 29.097 0.412 -31.799 1.00 90.56 889 LEU A C 1
ATOM 6933 O O . LEU A 1 889 ? 28.944 1.526 -32.289 1.00 90.56 889 LEU A O 1
ATOM 6937 N N . GLN A 1 890 ? 29.597 -0.609 -32.499 1.00 89.75 890 GLN A N 1
ATOM 6938 C CA . GLN A 1 890 ? 30.003 -0.471 -33.906 1.00 89.75 890 GLN A CA 1
ATOM 6939 C C . GLN A 1 890 ? 28.804 -0.564 -34.850 1.00 89.75 890 GLN A C 1
ATOM 6941 O O . GLN A 1 890 ? 28.722 0.130 -35.862 1.00 89.75 890 GLN A O 1
ATOM 6946 N N . ARG A 1 891 ? 27.872 -1.461 -34.525 1.00 90.06 891 ARG A N 1
ATOM 6947 C CA . ARG A 1 891 ? 26.659 -1.701 -35.301 1.00 90.06 891 ARG A CA 1
ATOM 6948 C C . ARG A 1 891 ? 25.559 -2.215 -34.385 1.00 90.06 891 ARG A C 1
ATOM 6950 O O . ARG A 1 891 ? 25.824 -3.031 -33.506 1.00 90.06 891 ARG A O 1
ATOM 6957 N N . PHE A 1 892 ? 24.334 -1.787 -34.664 1.00 93.62 892 PHE A N 1
ATOM 6958 C CA . PHE A 1 892 ? 23.113 -2.344 -34.104 1.00 93.62 892 PHE A CA 1
ATOM 6959 C C . PHE A 1 892 ? 22.088 -2.544 -35.218 1.00 93.62 892 PHE A C 1
ATOM 6961 O O . PHE A 1 892 ? 21.936 -1.679 -36.082 1.00 93.62 892 PHE A O 1
ATOM 6968 N N . SER A 1 893 ? 21.391 -3.675 -35.220 1.00 93.19 893 SER A N 1
ATOM 6969 C CA . SER A 1 893 ? 20.239 -3.880 -36.099 1.00 93.19 893 SER A CA 1
ATOM 6970 C C . SER A 1 893 ? 19.241 -4.860 -35.499 1.00 93.19 893 SER A C 1
ATOM 6972 O O . SER A 1 893 ? 19.630 -5.928 -35.026 1.00 93.19 893 SER A O 1
ATOM 6974 N N . VAL A 1 894 ? 17.952 -4.529 -35.578 1.00 93.75 894 VAL A N 1
ATOM 6975 C CA . VAL A 1 894 ? 16.863 -5.465 -35.272 1.00 93.75 894 VAL A CA 1
ATOM 6976 C C . VAL A 1 894 ? 16.774 -6.486 -36.409 1.00 93.75 894 VAL A C 1
ATOM 6978 O O . VAL A 1 894 ? 16.653 -6.116 -37.574 1.00 93.75 894 VAL A O 1
ATOM 6981 N N . VAL A 1 895 ? 16.893 -7.772 -36.077 1.00 93.31 895 VAL A N 1
ATOM 6982 C CA . VAL A 1 895 ? 16.987 -8.876 -37.047 1.00 93.31 895 VAL A CA 1
ATOM 6983 C C . VAL A 1 895 ? 15.617 -9.476 -37.337 1.00 93.31 895 VAL A C 1
ATOM 6985 O O . VAL A 1 895 ? 15.303 -9.766 -38.490 1.00 93.31 895 VAL A O 1
ATOM 6988 N N . ALA A 1 896 ? 14.808 -9.686 -36.298 1.00 94.19 896 ALA A N 1
ATOM 6989 C CA . ALA A 1 896 ? 13.500 -10.313 -36.431 1.00 94.19 896 ALA A CA 1
ATOM 6990 C C . ALA A 1 896 ? 12.525 -9.793 -35.373 1.00 94.19 896 ALA A C 1
ATOM 6992 O O . ALA A 1 896 ? 12.889 -9.615 -34.210 1.00 94.19 896 ALA A O 1
ATOM 6993 N N . VAL A 1 897 ? 11.276 -9.604 -35.794 1.00 95.25 897 VAL A N 1
ATOM 6994 C CA . VAL A 1 897 ? 10.136 -9.287 -34.932 1.00 95.25 897 VAL A CA 1
ATOM 6995 C C . VAL A 1 897 ? 9.090 -10.365 -35.176 1.00 95.25 897 VAL A C 1
ATOM 6997 O O . VAL A 1 897 ? 8.521 -10.456 -36.267 1.00 95.25 897 VAL A O 1
ATOM 7000 N N . GLU A 1 898 ? 8.882 -11.220 -34.183 1.00 95.31 898 GLU A N 1
ATOM 7001 C CA . GLU A 1 898 ? 7.908 -12.303 -34.268 1.00 95.31 898 GLU A CA 1
ATOM 7002 C C . GLU A 1 898 ? 6.482 -11.776 -34.101 1.00 95.31 898 GLU A C 1
ATOM 7004 O O . GLU A 1 898 ? 6.229 -10.757 -33.454 1.00 95.31 898 GLU A O 1
ATOM 7009 N N . LYS A 1 899 ? 5.514 -12.490 -34.680 1.00 93.62 899 LYS A N 1
ATOM 7010 C CA . LYS A 1 899 ? 4.105 -12.089 -34.587 1.00 93.62 899 LYS A CA 1
ATOM 7011 C C . LYS A 1 899 ? 3.592 -12.206 -33.142 1.00 93.62 899 LYS A C 1
ATOM 7013 O O . LYS A 1 899 ? 3.988 -13.141 -32.446 1.00 93.62 899 LYS A O 1
ATOM 7018 N N . PRO A 1 900 ? 2.684 -11.313 -32.706 1.00 93.69 900 PRO A N 1
ATOM 7019 C CA . PRO A 1 900 ? 2.002 -11.433 -31.421 1.00 93.69 900 PRO A CA 1
ATOM 7020 C C . PRO A 1 900 ? 1.313 -12.786 -31.235 1.00 93.69 900 PRO A C 1
ATOM 7022 O O . PRO A 1 900 ? 0.798 -13.373 -32.197 1.00 93.69 900 PRO A O 1
ATOM 7025 N N . LYS A 1 901 ? 1.268 -13.272 -29.991 1.00 90.25 901 LYS A N 1
ATOM 7026 C CA . LYS A 1 901 ? 0.449 -14.441 -29.641 1.00 90.25 901 LYS A CA 1
ATOM 7027 C C . LYS A 1 901 ? -1.033 -14.066 -29.651 1.00 90.25 901 LYS A C 1
ATOM 7029 O O . LYS A 1 901 ? -1.413 -12.900 -29.599 1.00 90.25 901 LYS A O 1
ATOM 7034 N N . VAL A 1 902 ? -1.901 -15.073 -29.717 1.00 91.00 902 VAL A N 1
ATOM 7035 C CA . VAL A 1 902 ? -3.354 -14.855 -29.702 1.00 91.00 902 VAL A CA 1
ATOM 7036 C C . VAL A 1 902 ? -3.764 -14.189 -28.387 1.00 91.00 902 VAL A C 1
ATOM 7038 O O . VAL A 1 902 ? -3.550 -14.759 -27.323 1.00 91.00 902 VAL A O 1
ATOM 7041 N N . GLY A 1 903 ? -4.384 -13.012 -28.476 1.00 83.25 903 GLY A N 1
ATOM 7042 C CA . GLY A 1 903 ? -4.837 -12.231 -27.320 1.00 83.25 903 GLY A CA 1
ATOM 7043 C C . GLY A 1 903 ? -3.833 -11.186 -26.827 1.00 83.25 903 GLY A C 1
ATOM 7044 O O . GLY A 1 903 ? -4.220 -10.310 -26.060 1.00 83.25 903 GLY A O 1
ATOM 7045 N N . GLU A 1 904 ? -2.589 -11.225 -27.304 1.00 85.19 904 GLU A N 1
ATOM 7046 C CA . GLU A 1 904 ? -1.565 -10.223 -27.006 1.00 85.19 904 GLU A CA 1
ATOM 7047 C C . GLU A 1 904 ? -1.485 -9.196 -28.145 1.00 85.19 904 GLU A C 1
ATOM 7049 O O . GLU A 1 904 ? -1.637 -9.527 -29.322 1.00 85.19 904 GLU A O 1
ATOM 7054 N N . THR A 1 905 ? -1.252 -7.930 -27.799 1.00 86.44 905 THR A N 1
ATOM 7055 C CA . THR A 1 905 ? -1.019 -6.846 -28.771 1.00 86.44 905 THR A CA 1
ATOM 7056 C C . THR A 1 905 ? 0.463 -6.653 -29.091 1.00 86.44 905 THR A C 1
ATOM 7058 O O . THR A 1 905 ? 0.799 -6.004 -30.078 1.00 86.44 905 THR A O 1
ATOM 7061 N N . VAL A 1 906 ? 1.341 -7.225 -28.268 1.00 90.62 906 VAL A N 1
ATOM 7062 C CA . VAL A 1 906 ? 2.800 -7.092 -28.339 1.00 90.62 906 VAL A CA 1
ATOM 7063 C C . VAL A 1 906 ? 3.422 -8.273 -29.092 1.00 90.62 906 VAL A C 1
ATOM 7065 O O . VAL A 1 906 ? 2.854 -9.368 -29.077 1.00 90.62 906 VAL A O 1
ATOM 7068 N N . PRO A 1 907 ? 4.568 -8.096 -29.774 1.00 93.50 907 PRO A N 1
ATOM 7069 C CA . PRO A 1 907 ? 5.225 -9.184 -30.487 1.00 93.50 907 PRO A CA 1
ATOM 7070 C C . PRO A 1 907 ? 5.668 -10.284 -29.517 1.00 93.50 907 PRO A C 1
ATOM 7072 O O . PRO A 1 907 ? 6.001 -10.017 -28.366 1.00 93.50 907 PRO A O 1
ATOM 7075 N N . ALA A 1 908 ? 5.693 -11.537 -29.976 1.00 92.75 908 ALA A N 1
ATOM 7076 C CA . ALA A 1 908 ? 6.076 -12.653 -29.109 1.00 92.75 908 ALA A CA 1
ATOM 7077 C C . ALA A 1 908 ? 7.567 -12.619 -28.728 1.00 92.75 908 ALA A C 1
ATOM 7079 O O . ALA A 1 908 ? 7.941 -13.058 -27.642 1.00 92.75 908 ALA A O 1
ATOM 7080 N N . GLU A 1 909 ? 8.414 -12.130 -29.634 1.00 94.25 909 GLU A N 1
ATOM 7081 C CA . GLU A 1 909 ? 9.864 -12.080 -29.472 1.00 94.25 909 GLU A CA 1
ATOM 7082 C C . GLU A 1 909 ? 10.454 -11.007 -30.398 1.00 94.25 909 GLU A C 1
ATOM 7084 O O . GLU A 1 909 ? 10.025 -10.861 -31.546 1.00 94.25 909 GLU A O 1
ATOM 7089 N N . VAL A 1 910 ? 11.453 -10.267 -29.912 1.00 95.88 910 VAL A N 1
ATOM 7090 C CA . VAL A 1 910 ? 12.190 -9.267 -30.696 1.00 95.88 910 VAL A CA 1
ATOM 7091 C C . VAL A 1 910 ? 13.680 -9.575 -30.600 1.00 95.88 910 VAL A C 1
ATOM 7093 O O . VAL A 1 910 ? 14.270 -9.493 -29.522 1.00 95.88 910 VAL A O 1
ATOM 7096 N N . ARG A 1 911 ? 14.295 -9.933 -31.731 1.00 96.50 911 ARG A N 1
ATOM 7097 C CA . ARG A 1 911 ? 15.721 -10.278 -31.826 1.00 96.50 911 ARG A CA 1
ATOM 7098 C C . ARG A 1 911 ? 16.509 -9.147 -32.459 1.00 96.50 911 ARG A C 1
ATOM 7100 O O . ARG A 1 911 ? 16.134 -8.642 -33.517 1.00 96.50 911 ARG A O 1
ATOM 7107 N N . ALA A 1 912 ? 17.648 -8.821 -31.867 1.00 95.94 912 ALA A N 1
ATOM 7108 C CA . ALA A 1 912 ? 18.597 -7.860 -32.407 1.00 95.94 912 ALA A CA 1
ATOM 7109 C C . ALA A 1 912 ? 20.019 -8.427 -32.422 1.00 95.94 912 ALA A C 1
ATOM 7111 O O . ALA A 1 912 ? 20.359 -9.352 -31.684 1.00 95.94 912 ALA A O 1
ATOM 7112 N N . GLU A 1 913 ? 20.849 -7.854 -33.283 1.00 95.62 913 GLU A N 1
ATOM 7113 C CA . GLU A 1 913 ? 22.267 -8.163 -33.400 1.00 95.62 913 GLU A CA 1
ATOM 7114 C C . GLU A 1 913 ? 23.073 -6.886 -33.191 1.00 95.62 913 GLU A C 1
ATOM 7116 O O . GLU A 1 913 ? 22.757 -5.835 -33.762 1.00 95.62 913 GLU A O 1
ATOM 7121 N N . LEU A 1 914 ? 24.108 -6.982 -32.361 1.00 95.31 914 LEU A N 1
ATOM 7122 C CA . LEU A 1 914 ? 25.014 -5.882 -32.079 1.00 95.31 914 LEU A CA 1
ATOM 7123 C C . LEU A 1 914 ? 26.468 -6.315 -32.217 1.00 95.31 914 LEU A C 1
ATOM 7125 O O . LEU A 1 914 ? 26.826 -7.442 -31.877 1.00 95.31 914 LEU A O 1
ATOM 7129 N N . SER A 1 915 ? 27.310 -5.407 -32.701 1.00 93.94 915 SER A N 1
ATOM 7130 C CA . SER A 1 915 ? 28.738 -5.655 -32.895 1.00 93.94 915 SER A CA 1
ATOM 7131 C C . SER A 1 915 ? 29.566 -4.725 -32.018 1.00 93.94 915 SER A C 1
ATOM 7133 O O . SER A 1 915 ? 29.356 -3.508 -32.014 1.00 93.94 915 SER A O 1
ATOM 7135 N N . ILE A 1 916 ? 30.526 -5.302 -31.300 1.00 93.06 916 ILE A N 1
ATOM 7136 C CA . ILE A 1 916 ? 31.500 -4.586 -30.469 1.00 93.06 916 ILE A CA 1
ATOM 7137 C C . ILE A 1 916 ? 32.917 -4.966 -30.888 1.00 93.06 916 ILE A C 1
ATOM 7139 O O . ILE A 1 916 ? 33.162 -6.078 -31.358 1.00 93.06 916 ILE A O 1
ATOM 7143 N N . ASP A 1 917 ? 33.858 -4.051 -30.683 1.00 91.69 917 ASP A N 1
ATOM 7144 C CA . ASP A 1 917 ? 35.278 -4.306 -30.904 1.00 91.69 917 ASP A CA 1
ATOM 7145 C C . ASP A 1 917 ? 36.033 -4.252 -29.573 1.00 91.69 917 ASP A C 1
ATOM 7147 O O . ASP A 1 917 ? 35.920 -3.291 -28.809 1.00 91.69 917 ASP A O 1
ATOM 7151 N N . LEU A 1 918 ? 36.793 -5.309 -29.286 1.00 90.62 918 LEU A N 1
ATOM 7152 C CA . LEU A 1 918 ? 37.631 -5.420 -28.092 1.00 90.62 918 LEU A CA 1
ATOM 7153 C C . LEU A 1 918 ? 39.063 -4.908 -28.330 1.00 90.62 918 LEU A C 1
ATOM 7155 O O . LEU A 1 918 ? 39.908 -4.997 -27.430 1.00 90.62 918 LEU A O 1
ATOM 7159 N N . ALA A 1 919 ? 39.363 -4.382 -29.523 1.00 86.38 919 ALA A N 1
ATOM 7160 C CA . ALA A 1 919 ? 40.668 -3.819 -29.840 1.00 86.38 919 ALA A CA 1
ATOM 7161 C C . ALA A 1 919 ? 41.036 -2.663 -28.891 1.00 86.38 919 ALA A C 1
ATOM 7163 O O . ALA A 1 919 ? 40.228 -1.803 -28.549 1.00 86.38 919 ALA A O 1
ATOM 7164 N N . GLY A 1 920 ? 42.290 -2.640 -28.433 1.00 82.62 920 GLY A N 1
ATOM 7165 C CA . GLY A 1 920 ? 42.800 -1.587 -27.545 1.00 82.62 920 GLY A CA 1
ATOM 7166 C C . GLY A 1 920 ? 42.403 -1.718 -26.067 1.00 82.62 920 GLY A C 1
ATOM 7167 O O . GLY A 1 920 ? 42.892 -0.943 -25.241 1.00 82.62 920 GLY A O 1
ATOM 7168 N N . LEU A 1 921 ? 41.588 -2.711 -25.693 1.00 87.12 921 LEU A N 1
ATOM 7169 C CA . LEU A 1 921 ? 41.276 -3.001 -24.292 1.00 87.12 921 LEU A CA 1
ATOM 7170 C C . LEU A 1 921 ? 42.417 -3.752 -23.594 1.00 87.12 921 LEU A C 1
ATOM 7172 O O . LEU A 1 921 ? 43.166 -4.526 -24.191 1.00 87.12 921 LEU A O 1
ATOM 7176 N N . LYS A 1 922 ? 42.525 -3.575 -22.271 1.00 89.56 922 LYS A N 1
ATOM 7177 C CA . LYS A 1 922 ? 43.436 -4.389 -21.453 1.00 89.56 922 LYS A CA 1
ATOM 7178 C C . LYS A 1 922 ? 43.017 -5.867 -21.542 1.00 89.56 922 LYS A C 1
ATOM 7180 O O . LYS A 1 922 ? 41.821 -6.135 -21.421 1.00 89.56 922 LYS A O 1
ATOM 7185 N N . PRO A 1 923 ? 43.956 -6.834 -21.614 1.00 86.94 923 PRO A N 1
ATOM 7186 C CA . PRO A 1 923 ? 43.624 -8.258 -21.761 1.00 86.94 923 PRO A CA 1
ATOM 7187 C C . PRO A 1 923 ? 42.671 -8.798 -20.689 1.00 86.94 923 PRO A C 1
ATOM 7189 O O . PRO A 1 923 ? 41.853 -9.668 -20.960 1.00 86.94 923 PRO A O 1
ATOM 7192 N N . GLN A 1 924 ? 42.757 -8.270 -19.466 1.00 90.56 924 GLN A N 1
ATOM 7193 C CA . GLN A 1 924 ? 41.835 -8.618 -18.387 1.00 90.56 924 GLN A CA 1
ATOM 7194 C C . GLN A 1 924 ? 40.396 -8.180 -18.692 1.00 90.56 924 GLN A C 1
ATOM 7196 O O . GLN A 1 924 ? 39.475 -8.955 -18.480 1.00 90.56 924 GLN A O 1
ATOM 7201 N N . VAL A 1 925 ? 40.209 -6.967 -19.217 1.00 90.56 925 VAL A N 1
ATOM 7202 C CA . VAL A 1 925 ? 38.887 -6.421 -19.555 1.00 90.56 925 VAL A CA 1
ATOM 7203 C C . VAL A 1 925 ? 38.308 -7.156 -20.759 1.00 90.56 925 VAL A C 1
ATOM 7205 O O . VAL A 1 925 ? 37.148 -7.541 -20.715 1.00 90.56 925 VAL A O 1
ATOM 7208 N N . ALA A 1 926 ? 39.114 -7.436 -21.787 1.00 89.19 926 ALA A N 1
ATOM 7209 C CA . ALA A 1 926 ? 38.676 -8.228 -22.939 1.00 89.19 926 ALA A CA 1
ATOM 7210 C C . ALA A 1 926 ? 38.163 -9.618 -22.519 1.00 89.19 926 ALA A C 1
ATOM 7212 O O . ALA A 1 926 ? 37.061 -9.999 -22.897 1.00 89.19 926 ALA A O 1
ATOM 7213 N N . ARG A 1 927 ? 38.886 -10.319 -21.630 1.00 88.38 927 ARG A N 1
ATOM 7214 C CA . ARG A 1 927 ? 38.437 -11.609 -21.070 1.00 88.38 927 ARG A CA 1
ATOM 7215 C C . ARG A 1 927 ? 37.127 -11.518 -20.291 1.00 88.38 927 ARG A C 1
ATOM 7217 O O . ARG A 1 927 ? 36.408 -12.503 -20.217 1.00 88.38 927 ARG A O 1
ATOM 7224 N N . GLU A 1 928 ? 36.834 -10.378 -19.669 1.00 91.50 928 GLU A N 1
ATOM 7225 C CA . GLU A 1 928 ? 35.563 -10.175 -18.965 1.00 91.50 928 GLU A CA 1
ATOM 7226 C C . GLU A 1 928 ? 34.393 -9.986 -19.929 1.00 91.50 928 GLU A C 1
ATOM 7228 O O . GLU A 1 928 ? 33.296 -10.440 -19.625 1.00 91.50 928 GLU A O 1
ATOM 7233 N N . TRP A 1 929 ? 34.620 -9.347 -21.078 1.00 91.88 929 TRP A N 1
ATOM 7234 C CA . TRP A 1 929 ? 33.623 -9.241 -22.147 1.00 91.88 929 TRP A CA 1
ATOM 7235 C C . TRP A 1 929 ? 33.440 -10.567 -22.895 1.00 91.88 929 TRP A C 1
ATOM 7237 O O . TRP A 1 929 ? 32.313 -10.931 -23.208 1.00 91.88 929 TRP A O 1
ATOM 7247 N N . ASP A 1 930 ? 34.514 -11.340 -23.088 1.00 89.38 930 ASP A N 1
ATOM 7248 C CA . ASP A 1 930 ? 34.438 -12.713 -23.611 1.00 89.38 930 ASP A CA 1
ATOM 7249 C C . ASP A 1 930 ? 33.726 -13.680 -22.643 1.00 89.38 930 ASP A C 1
ATOM 7251 O O . ASP A 1 930 ? 33.284 -14.749 -23.051 1.00 89.38 930 ASP A O 1
ATOM 7255 N N . ALA A 1 931 ? 33.622 -13.329 -21.355 1.00 89.12 931 ALA A N 1
ATOM 7256 C CA . ALA A 1 931 ? 32.971 -14.149 -20.334 1.00 89.12 931 ALA A CA 1
ATOM 7257 C C . ALA A 1 931 ? 31.449 -13.938 -20.237 1.00 89.12 931 ALA A C 1
ATOM 7259 O O . ALA A 1 931 ? 30.834 -14.539 -19.351 1.00 89.12 931 ALA A O 1
ATOM 7260 N N . LEU A 1 932 ? 30.861 -13.101 -21.103 1.00 91.25 932 LEU A N 1
ATOM 7261 C CA . LEU A 1 932 ? 29.412 -12.925 -21.197 1.00 91.25 932 LEU A CA 1
ATOM 7262 C C . LEU A 1 932 ? 28.731 -14.245 -21.570 1.00 91.25 932 LEU A C 1
ATOM 7264 O O . LEU A 1 932 ? 29.161 -14.958 -22.482 1.00 91.25 932 LEU A O 1
ATOM 7268 N N . ARG A 1 933 ? 27.661 -14.570 -20.849 1.00 88.50 933 ARG A N 1
ATOM 7269 C CA . ARG A 1 933 ? 26.920 -15.827 -20.984 1.00 88.50 933 ARG A CA 1
ATOM 7270 C C . ARG A 1 933 ? 25.513 -15.587 -21.502 1.00 88.50 933 ARG A C 1
ATOM 7272 O O . ARG A 1 933 ? 25.005 -14.470 -21.509 1.00 88.50 933 ARG A O 1
ATOM 7279 N N . GLN A 1 934 ? 24.875 -16.681 -21.897 1.00 90.38 934 GLN A N 1
ATOM 7280 C CA . GLN A 1 934 ? 23.439 -16.695 -22.127 1.00 90.38 934 GLN A CA 1
ATOM 7281 C C . GLN A 1 934 ? 22.696 -16.201 -20.873 1.00 90.38 934 GLN A C 1
ATOM 7283 O O . GLN A 1 934 ? 23.077 -16.545 -19.751 1.00 90.38 934 GLN A O 1
ATOM 7288 N N . PHE A 1 935 ? 21.640 -15.418 -21.090 1.00 91.56 935 PHE A N 1
ATOM 7289 C CA . PHE A 1 935 ? 20.798 -14.764 -20.081 1.00 91.56 935 PHE A CA 1
ATOM 7290 C C . PHE A 1 935 ? 21.432 -13.570 -19.350 1.00 91.56 935 PHE A C 1
ATOM 7292 O O . PHE A 1 935 ? 20.764 -12.942 -18.526 1.00 91.56 935 PHE A O 1
ATOM 7299 N N . ASP A 1 936 ? 22.683 -13.203 -19.656 1.00 93.31 936 ASP A N 1
ATOM 7300 C CA . ASP A 1 936 ? 23.254 -11.966 -19.122 1.00 93.31 936 ASP A CA 1
ATOM 7301 C C . ASP A 1 936 ? 22.499 -10.754 -19.684 1.00 93.31 936 ASP A C 1
ATOM 7303 O O . ASP A 1 936 ? 22.248 -10.648 -20.886 1.00 93.31 936 ASP A O 1
ATOM 7307 N N . VAL A 1 937 ? 22.148 -9.816 -18.806 1.00 95.38 937 VAL A N 1
ATOM 7308 C CA . VAL A 1 937 ? 21.462 -8.577 -19.188 1.00 95.38 937 VAL A CA 1
ATOM 7309 C C . VAL A 1 937 ? 22.474 -7.479 -19.512 1.00 95.38 937 VAL A C 1
ATOM 7311 O O . VAL A 1 937 ? 23.398 -7.223 -18.732 1.00 95.38 937 VAL A O 1
ATOM 7314 N N . LEU A 1 938 ? 22.271 -6.798 -20.636 1.00 95.81 938 LEU A N 1
ATOM 7315 C CA . LEU A 1 938 ? 23.035 -5.631 -21.074 1.00 95.81 938 LEU A CA 1
ATOM 7316 C C . LEU A 1 938 ? 22.106 -4.422 -21.237 1.00 95.81 938 LEU A C 1
ATOM 7318 O O . LEU A 1 938 ? 20.893 -4.567 -21.383 1.00 95.81 938 LEU A O 1
ATOM 7322 N N . PHE A 1 939 ? 22.685 -3.224 -21.233 1.00 96.12 939 PHE A N 1
ATOM 7323 C CA . PHE A 1 939 ? 21.970 -1.971 -21.469 1.00 96.12 939 PHE A CA 1
ATOM 7324 C C . PHE A 1 939 ? 22.525 -1.264 -22.701 1.00 96.12 939 PHE A C 1
ATOM 7326 O O . PHE A 1 939 ? 23.731 -1.055 -22.823 1.00 96.12 939 PHE A O 1
ATOM 7333 N N . LEU A 1 940 ? 21.630 -0.893 -23.605 1.00 95.06 940 LEU A N 1
ATOM 7334 C CA . LEU A 1 940 ? 21.881 -0.130 -24.818 1.00 95.06 940 LEU A CA 1
ATOM 7335 C C . LEU A 1 940 ? 21.535 1.327 -24.538 1.00 95.06 940 LEU A C 1
ATOM 7337 O O . LEU A 1 940 ? 20.444 1.623 -24.048 1.00 95.06 940 LEU A O 1
ATOM 7341 N N . VAL A 1 941 ? 22.459 2.234 -24.838 1.00 92.81 941 VAL A N 1
ATOM 7342 C CA . VAL A 1 941 ? 22.289 3.664 -24.575 1.00 92.81 941 VAL A CA 1
ATOM 7343 C C . VAL A 1 941 ? 22.548 4.453 -25.852 1.00 92.81 941 VAL A C 1
ATOM 7345 O O . VAL A 1 941 ? 23.515 4.195 -26.575 1.00 92.81 941 VAL A O 1
ATOM 7348 N N . ALA A 1 942 ? 21.666 5.411 -26.126 1.00 90.38 942 ALA A N 1
ATOM 7349 C CA . ALA A 1 942 ? 21.835 6.409 -27.172 1.00 90.38 942 ALA A CA 1
ATOM 7350 C C . ALA A 1 942 ? 22.229 7.743 -26.529 1.00 90.38 942 ALA A C 1
ATOM 7352 O O . ALA A 1 942 ? 21.472 8.315 -25.737 1.00 90.38 942 ALA A O 1
ATOM 7353 N N . ILE A 1 943 ? 23.427 8.226 -26.857 1.00 87.94 943 ILE A N 1
ATOM 7354 C CA . ILE A 1 943 ? 23.986 9.468 -26.319 1.00 87.94 943 ILE A CA 1
ATOM 7355 C C . ILE A 1 943 ? 24.198 10.482 -27.442 1.00 87.94 943 ILE A C 1
ATOM 7357 O O . ILE A 1 943 ? 25.004 10.263 -28.351 1.00 87.94 943 ILE A O 1
ATOM 7361 N N . VAL A 1 944 ? 23.553 11.640 -27.324 1.00 85.69 944 VAL A N 1
ATOM 7362 C CA . VAL A 1 944 ? 23.795 12.822 -28.158 1.00 85.69 944 VAL A CA 1
ATOM 7363 C C . VAL A 1 944 ? 24.634 13.806 -27.351 1.00 85.69 944 VAL A C 1
ATOM 7365 O O . VAL A 1 944 ? 24.119 14.594 -26.564 1.00 85.69 944 VAL A O 1
ATOM 7368 N N . ALA A 1 945 ? 25.956 13.748 -27.528 1.00 75.75 945 ALA A N 1
ATOM 7369 C CA . ALA A 1 945 ? 26.880 14.507 -26.692 1.00 75.75 945 ALA A CA 1
ATOM 7370 C C . ALA A 1 945 ? 26.628 16.029 -26.773 1.00 75.75 945 ALA A C 1
ATOM 7372 O O . ALA A 1 945 ? 26.561 16.590 -27.879 1.00 75.75 945 ALA A O 1
ATOM 7373 N N . PRO A 1 946 ? 26.563 16.723 -25.621 1.00 74.81 946 PRO A N 1
ATOM 7374 C CA . PRO A 1 946 ? 26.427 18.170 -25.595 1.00 74.81 946 PRO A CA 1
ATOM 7375 C C . PRO A 1 946 ? 27.670 18.864 -26.166 1.00 74.81 946 PRO A C 1
ATOM 7377 O O . PRO A 1 946 ? 28.758 18.290 -26.263 1.00 74.81 946 PRO A O 1
ATOM 7380 N N . LYS A 1 947 ? 27.498 20.127 -26.584 1.00 69.25 947 LYS A N 1
ATOM 7381 C CA . LYS A 1 947 ? 28.577 20.937 -27.186 1.00 69.25 947 LYS A CA 1
ATOM 7382 C C . LYS A 1 947 ? 29.747 21.154 -26.221 1.00 69.25 947 LYS A C 1
ATOM 7384 O O . LYS A 1 947 ? 30.892 21.189 -26.659 1.00 69.25 947 LYS A O 1
ATOM 7389 N N . GLU A 1 948 ? 29.454 21.271 -24.931 1.00 70.62 948 GLU A N 1
ATOM 7390 C CA . GLU A 1 948 ? 30.440 21.384 -23.860 1.00 70.62 948 GLU A CA 1
ATOM 7391 C C . GLU A 1 948 ? 30.366 20.131 -22.987 1.00 70.62 948 GLU A C 1
ATOM 7393 O O . GLU A 1 948 ? 29.295 19.749 -22.523 1.00 70.62 948 GLU A O 1
ATOM 7398 N N . ALA A 1 949 ? 31.506 19.468 -22.788 1.00 70.94 949 ALA A N 1
ATOM 7399 C CA . ALA A 1 949 ? 31.571 18.291 -21.933 1.00 70.94 949 ALA A CA 1
ATOM 7400 C C . ALA A 1 949 ? 31.491 18.709 -20.463 1.00 70.94 949 ALA A C 1
ATOM 7402 O O . ALA A 1 949 ? 32.231 19.595 -20.035 1.00 70.94 949 ALA A O 1
ATOM 7403 N N . TYR A 1 950 ? 30.657 18.029 -19.679 1.00 79.56 950 TYR A N 1
ATOM 7404 C CA . TYR A 1 950 ? 30.592 18.260 -18.242 1.00 79.56 950 TYR A CA 1
ATOM 7405 C C . TYR A 1 950 ? 31.928 17.908 -17.562 1.00 79.56 950 TYR A C 1
ATOM 7407 O O . TYR A 1 950 ? 32.486 16.826 -17.765 1.00 79.56 950 TYR A O 1
ATOM 7415 N N . THR A 1 951 ? 32.459 18.841 -16.770 1.00 75.69 951 THR A N 1
ATOM 7416 C CA . THR A 1 951 ? 33.761 18.730 -16.086 1.00 75.69 951 THR A CA 1
ATOM 7417 C C . THR A 1 951 ? 33.654 18.621 -14.564 1.00 75.69 951 THR A C 1
ATOM 7419 O O . THR A 1 951 ? 34.672 18.382 -13.913 1.00 75.69 951 THR A O 1
ATOM 7422 N N . GLY A 1 952 ? 32.452 18.786 -14.004 1.00 79.38 952 GLY A N 1
ATOM 7423 C CA . GLY A 1 952 ? 32.195 18.689 -12.568 1.00 79.38 952 GLY A CA 1
ATOM 7424 C C . GLY A 1 952 ? 32.167 17.251 -12.046 1.00 79.38 952 GLY A C 1
ATOM 7425 O O . GLY A 1 952 ? 32.357 16.280 -12.790 1.00 79.38 952 GLY A O 1
ATOM 7426 N N . ARG A 1 953 ? 31.937 17.107 -10.741 1.00 80.19 953 ARG A N 1
ATOM 7427 C CA . ARG A 1 953 ? 31.777 15.796 -10.087 1.00 80.19 953 ARG A CA 1
ATOM 7428 C C . ARG A 1 953 ? 30.324 15.335 -10.145 1.00 80.19 953 ARG A C 1
ATOM 7430 O O . ARG A 1 953 ? 29.417 16.150 -10.092 1.00 80.19 953 ARG A O 1
ATOM 7437 N N . LEU A 1 954 ? 30.093 14.020 -10.157 1.00 76.38 954 LEU A N 1
ATOM 7438 C CA . LEU A 1 954 ? 28.733 13.463 -10.091 1.00 76.38 954 LEU A CA 1
ATOM 7439 C C . LEU A 1 954 ? 27.949 13.969 -8.869 1.00 76.38 954 LEU A C 1
ATOM 7441 O O . LEU A 1 954 ? 26.761 14.230 -8.987 1.00 76.38 954 LEU A O 1
ATOM 7445 N N . GLN A 1 955 ? 28.621 14.180 -7.731 1.00 75.75 955 GLN A N 1
ATOM 7446 C CA . GLN A 1 955 ? 27.995 14.672 -6.496 1.00 75.75 955 GLN A CA 1
ATOM 7447 C C . GLN A 1 955 ? 27.552 16.145 -6.555 1.00 75.75 955 GLN A C 1
ATOM 7449 O O . GLN A 1 955 ? 26.857 16.600 -5.655 1.00 75.75 955 GLN A O 1
ATOM 7454 N N . GLU A 1 956 ? 27.965 16.907 -7.572 1.00 74.94 956 GLU A N 1
ATOM 7455 C CA . GLU A 1 956 ? 27.528 18.299 -7.773 1.00 74.94 956 GLU A CA 1
ATOM 7456 C C . GLU A 1 956 ? 26.178 18.376 -8.512 1.00 74.94 956 GLU A C 1
ATOM 7458 O O . GLU A 1 956 ? 25.640 19.463 -8.719 1.00 74.94 956 GLU A O 1
ATOM 7463 N N . LEU A 1 957 ? 25.632 17.234 -8.945 1.00 75.19 957 LEU A N 1
ATOM 7464 C CA . LEU A 1 957 ? 24.311 17.134 -9.557 1.00 75.19 957 LEU A CA 1
ATOM 7465 C C . LEU A 1 957 ? 23.263 16.958 -8.456 1.00 75.19 957 LEU A C 1
ATOM 7467 O O . LEU A 1 957 ? 23.014 15.846 -8.004 1.00 75.19 957 LEU A O 1
ATOM 7471 N N . GLU A 1 958 ? 22.666 18.064 -8.013 1.00 68.00 958 GLU A N 1
ATOM 7472 C CA . GLU A 1 958 ? 21.661 18.036 -6.940 1.00 68.00 958 GLU A CA 1
ATOM 7473 C C . GLU A 1 958 ? 20.338 17.393 -7.378 1.00 68.00 958 GLU A C 1
ATOM 7475 O O . GLU A 1 958 ? 19.677 16.735 -6.581 1.00 68.00 958 GLU A O 1
ATOM 7480 N N . GLN A 1 959 ? 19.949 17.592 -8.639 1.00 73.06 959 GLN A N 1
ATOM 7481 C CA . GLN A 1 959 ? 18.691 17.095 -9.192 1.00 73.06 959 GLN A CA 1
ATOM 7482 C C . GLN A 1 959 ? 18.931 15.939 -10.156 1.00 73.06 959 GLN A C 1
ATOM 7484 O O . GLN A 1 959 ? 19.894 15.934 -10.932 1.00 73.06 959 GLN A O 1
ATOM 7489 N N . VAL A 1 960 ? 18.009 14.981 -10.152 1.00 75.69 960 VAL A N 1
ATOM 7490 C CA . VAL A 1 960 ? 18.166 13.712 -10.869 1.00 75.69 960 VAL A CA 1
ATOM 7491 C C . VAL A 1 960 ? 18.139 13.918 -12.390 1.00 75.69 960 VAL A C 1
ATOM 7493 O O . VAL A 1 960 ? 18.934 13.320 -13.118 1.00 75.69 960 VAL A O 1
ATOM 7496 N N . HIS A 1 961 ? 17.272 14.811 -12.865 1.00 79.62 961 HIS A N 1
ATOM 7497 C CA . HIS A 1 961 ? 17.078 15.106 -14.287 1.00 79.62 961 HIS A CA 1
ATOM 7498 C C . HIS A 1 961 ? 18.250 15.873 -14.930 1.00 79.62 961 HIS A C 1
ATOM 7500 O O . HIS A 1 961 ? 18.412 15.846 -16.148 1.00 79.62 961 HIS A O 1
ATOM 7506 N N . GLN A 1 962 ? 19.139 16.490 -14.141 1.00 83.06 962 GLN A N 1
ATOM 7507 C CA . GLN A 1 962 ? 20.313 17.190 -14.683 1.00 83.06 962 GLN A CA 1
ATOM 7508 C C . GLN A 1 962 ? 21.332 16.237 -15.321 1.00 83.06 962 GLN A C 1
ATOM 7510 O O . GLN A 1 962 ? 22.144 16.660 -16.147 1.00 83.06 962 GLN A O 1
ATOM 7515 N N . PHE A 1 963 ? 21.341 14.962 -14.920 1.00 87.38 963 PHE A N 1
ATOM 7516 C CA . PHE A 1 963 ? 22.270 13.975 -15.462 1.00 87.38 963 PHE A CA 1
ATOM 7517 C C . PHE A 1 963 ? 22.044 13.718 -16.966 1.00 87.38 963 PHE A C 1
ATOM 7519 O O . PHE A 1 963 ? 22.980 13.951 -17.738 1.00 87.38 963 PHE A O 1
ATOM 7526 N N . PRO A 1 964 ? 20.850 13.288 -17.428 1.00 87.56 964 PRO A N 1
ATOM 7527 C CA . PRO A 1 964 ? 20.615 13.066 -18.854 1.00 87.56 964 PRO A CA 1
ATOM 7528 C C . PRO A 1 964 ? 20.838 14.335 -19.690 1.00 8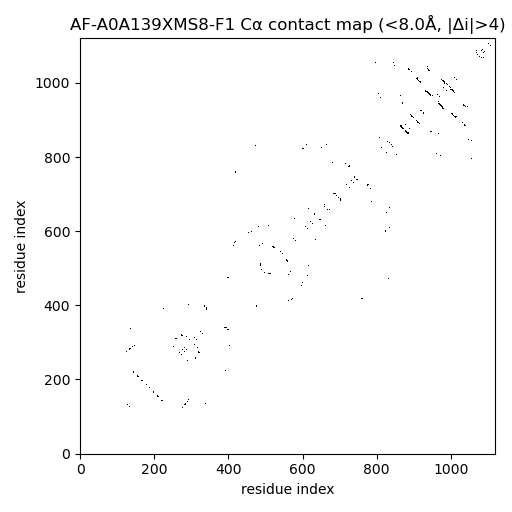7.56 964 PRO A C 1
ATOM 7530 O O . PRO A 1 964 ? 21.432 14.240 -20.761 1.00 87.56 964 PRO A O 1
ATOM 7533 N N . GLU A 1 965 ? 20.497 15.524 -19.180 1.00 85.94 965 GLU A N 1
ATOM 7534 C CA . GLU A 1 965 ? 20.726 16.803 -19.873 1.00 85.94 965 GLU A CA 1
ATOM 7535 C C . GLU A 1 965 ? 22.217 17.129 -20.072 1.00 85.94 965 GLU A C 1
ATOM 7537 O O . GLU A 1 965 ? 22.637 17.521 -21.163 1.00 85.94 965 GLU A O 1
ATOM 7542 N N . LYS A 1 966 ? 23.045 16.953 -19.031 1.00 85.31 966 LYS A N 1
ATOM 7543 C CA . LYS A 1 966 ? 24.478 17.308 -19.070 1.00 85.31 966 LYS A CA 1
ATOM 7544 C C . LYS A 1 966 ? 25.352 16.281 -19.781 1.00 85.31 966 LYS A C 1
ATOM 7546 O O . LYS A 1 966 ? 26.429 16.640 -20.256 1.00 85.31 966 LYS A O 1
ATOM 7551 N N . PHE A 1 967 ? 24.935 15.019 -19.830 1.00 85.19 967 PHE A N 1
ATOM 7552 C CA . PHE A 1 967 ? 25.664 13.956 -20.533 1.00 85.19 967 PHE A CA 1
ATOM 7553 C C . PHE A 1 967 ? 25.062 13.627 -21.904 1.00 85.19 967 PHE A C 1
ATOM 7555 O O . PHE A 1 967 ? 25.727 12.971 -22.706 1.00 85.19 967 PHE A O 1
ATOM 7562 N N . GLY A 1 968 ? 23.861 14.131 -22.199 1.00 86.56 968 GLY A N 1
ATOM 7563 C CA . GLY A 1 968 ? 23.172 13.941 -23.471 1.00 86.56 968 GLY A CA 1
ATOM 7564 C C . GLY A 1 968 ? 22.557 12.554 -23.635 1.00 86.56 968 GLY A C 1
ATOM 7565 O O . GLY A 1 968 ? 22.579 12.015 -24.738 1.00 86.56 968 GLY A O 1
ATOM 7566 N N . VAL A 1 969 ? 22.073 11.936 -22.554 1.00 88.69 969 VAL A N 1
ATOM 7567 C CA . VAL A 1 969 ? 21.420 10.617 -22.618 1.00 88.69 969 VAL A CA 1
ATOM 7568 C C . VAL A 1 969 ? 20.008 10.793 -23.164 1.00 88.69 969 VAL A C 1
ATOM 7570 O O . VAL A 1 969 ? 19.219 11.525 -22.574 1.00 88.69 969 VAL A O 1
ATOM 7573 N N . VAL A 1 970 ? 19.704 10.136 -24.285 1.00 87.62 970 VAL A N 1
ATOM 7574 C CA . VAL A 1 970 ? 18.402 10.265 -24.961 1.00 87.62 970 VAL A CA 1
ATOM 7575 C C . VAL A 1 970 ? 17.530 9.041 -24.721 1.00 87.62 970 VAL A C 1
ATOM 7577 O O . VAL A 1 970 ? 16.368 9.184 -24.370 1.00 87.62 970 VAL A O 1
ATOM 7580 N N . VAL A 1 971 ? 18.088 7.843 -24.904 1.00 89.88 971 VAL A N 1
ATOM 7581 C CA . VAL A 1 971 ? 17.339 6.582 -24.819 1.00 89.88 971 VAL A CA 1
ATOM 7582 C C . VAL A 1 971 ? 18.167 5.543 -24.081 1.00 89.88 971 VAL A C 1
ATOM 7584 O O . VAL A 1 971 ? 19.377 5.434 -24.313 1.00 89.88 971 VAL A O 1
ATOM 7587 N N . LEU A 1 972 ? 17.509 4.753 -23.232 1.00 92.62 972 LEU A N 1
ATOM 7588 C CA . LEU A 1 972 ? 18.106 3.595 -22.572 1.00 92.62 972 LEU A CA 1
ATOM 7589 C C . LEU A 1 972 ? 17.199 2.368 -22.695 1.00 92.62 972 LEU A C 1
ATOM 7591 O O . LEU A 1 972 ? 16.034 2.411 -22.307 1.00 92.62 972 LEU A O 1
ATOM 7595 N N . ARG A 1 973 ? 17.723 1.251 -23.208 1.00 94.69 973 ARG A N 1
ATOM 7596 C CA . ARG A 1 973 ? 16.976 -0.011 -23.345 1.00 94.69 973 ARG A CA 1
ATOM 7597 C C . ARG A 1 973 ? 17.766 -1.183 -22.783 1.00 94.69 973 ARG A C 1
ATOM 7599 O O . ARG A 1 973 ? 18.974 -1.268 -22.966 1.00 94.69 973 ARG 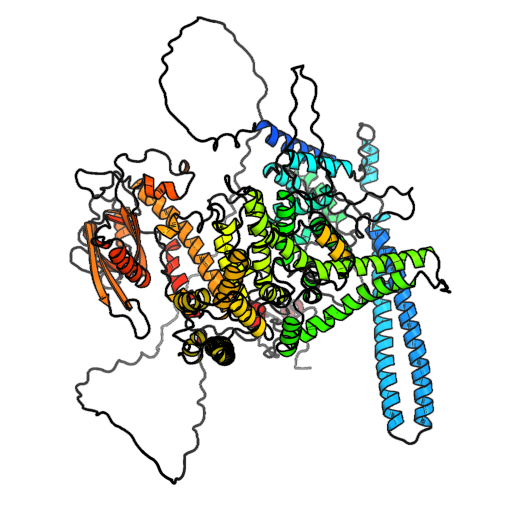A O 1
ATOM 7606 N N . GLY A 1 974 ? 17.081 -2.096 -22.105 1.00 95.19 974 GLY A N 1
ATOM 7607 C CA . GLY A 1 974 ? 17.667 -3.361 -21.674 1.00 95.19 974 GLY A CA 1
ATOM 7608 C C . GLY A 1 974 ? 17.565 -4.430 -22.759 1.00 95.19 974 GLY A C 1
ATOM 7609 O O . GLY A 1 974 ? 16.618 -4.440 -23.547 1.00 95.19 974 GLY A O 1
ATOM 7610 N N . CYS A 1 975 ? 18.535 -5.337 -22.791 1.00 95.69 975 CYS A N 1
ATOM 7611 C CA . CYS A 1 975 ? 18.501 -6.524 -23.634 1.00 95.69 975 CYS A CA 1
ATOM 7612 C C . CYS A 1 975 ? 19.120 -7.731 -22.922 1.00 95.69 975 CYS A C 1
ATOM 7614 O O . CYS A 1 975 ? 19.869 -7.589 -21.955 1.00 95.69 975 CYS A O 1
ATOM 7616 N N . GLU A 1 976 ? 18.786 -8.932 -23.379 1.00 95.81 976 GLU A N 1
ATOM 7617 C CA . GLU A 1 976 ? 19.276 -10.195 -22.824 1.00 95.81 976 GLU A CA 1
ATOM 7618 C C . GLU A 1 976 ? 20.103 -10.950 -23.860 1.00 95.81 976 GLU A C 1
ATOM 7620 O O . GLU A 1 976 ? 19.669 -11.135 -24.996 1.00 95.81 976 GLU A O 1
ATOM 7625 N N . VAL A 1 977 ? 21.297 -11.393 -23.477 1.00 95.06 977 VAL A N 1
ATOM 7626 C CA . VAL A 1 977 ? 22.204 -12.122 -24.366 1.00 95.06 977 VAL A CA 1
ATOM 7627 C C . VAL A 1 977 ? 21.670 -13.528 -24.626 1.00 95.06 977 VAL A C 1
ATOM 7629 O O . VAL A 1 977 ? 21.475 -14.315 -23.700 1.00 95.06 977 VAL A O 1
ATOM 7632 N N . VAL A 1 978 ? 21.484 -13.866 -25.901 1.00 93.75 978 VAL A N 1
ATOM 7633 C CA . VAL A 1 978 ? 21.180 -15.236 -26.342 1.00 93.75 978 VAL A CA 1
ATOM 7634 C C . VAL A 1 978 ? 22.477 -15.977 -26.606 1.00 93.75 978 VAL A C 1
ATOM 7636 O O . VAL A 1 978 ? 22.721 -17.040 -26.040 1.00 93.75 978 VAL A O 1
ATOM 7639 N N . GLU A 1 979 ? 23.320 -15.391 -27.451 1.00 92.69 979 GLU A N 1
ATOM 7640 C CA . GLU A 1 979 ? 24.600 -15.961 -27.845 1.00 92.69 979 GLU A CA 1
ATOM 7641 C C . GLU A 1 979 ? 25.608 -14.865 -28.196 1.00 92.69 979 GLU A C 1
ATOM 7643 O O . GLU A 1 979 ? 25.253 -13.780 -28.666 1.00 92.69 979 GLU A O 1
ATOM 7648 N N . VAL A 1 980 ? 26.883 -15.169 -27.964 1.00 91.75 980 VAL A N 1
ATOM 7649 C CA . VAL A 1 980 ? 28.015 -14.308 -28.321 1.00 91.75 980 VAL A CA 1
ATOM 7650 C C . VAL A 1 980 ? 28.848 -15.041 -29.361 1.00 91.75 980 VAL A C 1
ATOM 7652 O O . VAL A 1 980 ? 29.222 -16.190 -29.135 1.00 91.75 980 VAL A O 1
ATOM 7655 N N . LEU A 1 981 ? 29.133 -14.388 -30.483 1.00 91.62 981 LEU A N 1
ATOM 7656 C CA . LEU A 1 981 ? 29.893 -14.926 -31.606 1.00 91.62 981 LEU A CA 1
ATOM 7657 C C . LEU A 1 981 ? 31.275 -14.263 -31.688 1.00 91.62 981 LEU A C 1
ATOM 7659 O O . LEU A 1 981 ? 31.403 -13.050 -31.487 1.00 91.62 981 LEU A O 1
ATOM 7663 N N . ASP A 1 982 ? 32.300 -15.060 -31.992 1.00 89.69 982 ASP A N 1
ATOM 7664 C CA . ASP A 1 982 ? 33.639 -14.574 -32.341 1.00 89.69 982 ASP A CA 1
ATOM 7665 C C . ASP A 1 982 ? 33.711 -14.057 -33.794 1.00 89.69 982 ASP A C 1
ATOM 7667 O O . ASP A 1 982 ? 32.717 -14.065 -34.524 1.00 89.69 982 ASP A O 1
ATOM 7671 N N . GLU A 1 983 ? 34.888 -13.591 -34.224 1.00 88.81 983 GLU A N 1
ATOM 7672 C CA . GLU A 1 983 ? 35.090 -13.060 -35.583 1.00 88.81 983 GLU A CA 1
ATOM 7673 C C . GLU A 1 983 ? 34.881 -14.129 -36.678 1.00 88.81 983 GLU A C 1
ATOM 7675 O O . GLU A 1 983 ? 34.504 -13.802 -37.801 1.00 88.81 983 GLU A O 1
ATOM 7680 N N . ASP A 1 984 ? 35.036 -15.415 -36.336 1.00 84.75 984 ASP A N 1
ATOM 7681 C CA . ASP A 1 984 ? 34.764 -16.550 -37.227 1.00 84.75 984 ASP A CA 1
ATOM 7682 C C . ASP A 1 984 ? 33.275 -16.963 -37.225 1.00 84.75 984 ASP A C 1
ATOM 7684 O O . ASP A 1 984 ? 32.900 -17.947 -37.874 1.00 84.75 984 ASP A O 1
ATOM 7688 N N . GLY A 1 985 ? 32.417 -16.258 -36.479 1.00 83.31 985 GLY A N 1
ATOM 7689 C CA . GLY A 1 985 ? 30.994 -16.567 -36.342 1.00 83.31 985 GLY A CA 1
ATOM 7690 C C . GLY A 1 985 ? 30.701 -17.786 -35.461 1.00 83.31 985 GLY A C 1
ATOM 7691 O O . GLY A 1 985 ? 29.640 -18.399 -35.605 1.00 83.31 985 GLY A O 1
ATOM 7692 N N . LYS A 1 986 ? 31.622 -18.175 -34.571 1.00 84.69 986 LYS A N 1
ATOM 7693 C CA . LYS A 1 986 ? 31.444 -19.294 -33.634 1.00 84.69 986 LYS A CA 1
ATOM 7694 C C . LYS A 1 986 ? 30.971 -18.813 -32.271 1.00 84.69 986 LYS A C 1
ATOM 7696 O O . LYS A 1 986 ? 31.454 -17.812 -31.754 1.00 84.69 986 LYS A O 1
ATOM 7701 N N . VAL A 1 987 ? 30.070 -19.582 -31.667 1.00 85.06 987 VAL A N 1
ATOM 7702 C CA . VAL A 1 987 ? 29.495 -19.287 -30.351 1.00 85.06 987 VAL A CA 1
ATOM 7703 C C . VAL A 1 987 ? 30.540 -19.468 -29.247 1.00 85.06 987 VAL A C 1
ATOM 7705 O O . VAL A 1 987 ? 31.140 -20.537 -29.130 1.00 85.06 987 VAL A O 1
ATOM 7708 N N . ILE A 1 988 ? 30.731 -18.435 -28.423 1.00 84.19 988 ILE A N 1
ATOM 7709 C CA . ILE A 1 988 ? 31.624 -18.434 -27.251 1.00 84.19 988 ILE A CA 1
ATOM 7710 C C . ILE A 1 988 ? 30.870 -18.434 -25.911 1.00 84.19 988 ILE A C 1
ATOM 7712 O O . ILE A 1 988 ? 31.460 -18.744 -24.879 1.00 84.19 988 ILE A O 1
ATOM 7716 N N . SER A 1 989 ? 29.572 -18.115 -25.912 1.00 76.94 989 SER A N 1
ATOM 7717 C CA . SER A 1 989 ? 28.747 -17.998 -24.698 1.00 76.94 989 SER A CA 1
ATOM 7718 C C . SER A 1 989 ? 28.452 -19.335 -24.008 1.00 76.94 989 SER A C 1
ATOM 7720 O O . SER A 1 989 ? 28.218 -19.365 -22.799 1.00 76.94 989 SER A O 1
ATOM 7722 N N . GLU A 1 990 ? 28.475 -20.445 -24.750 1.00 73.06 990 GLU A N 1
ATOM 7723 C CA . GLU A 1 990 ? 28.321 -21.798 -24.213 1.00 73.06 990 GLU A CA 1
ATOM 7724 C C . GLU A 1 990 ? 29.689 -22.478 -24.105 1.00 73.06 990 GLU A C 1
ATOM 7726 O O . GLU A 1 990 ? 30.323 -22.829 -25.101 1.00 73.06 990 GLU A O 1
ATOM 7731 N N . PHE A 1 991 ? 30.163 -22.676 -22.872 1.00 67.69 991 PHE A N 1
ATOM 7732 C CA . PHE A 1 991 ? 31.416 -23.387 -22.642 1.00 67.69 991 PHE A CA 1
ATOM 7733 C C . PHE A 1 991 ? 31.246 -24.864 -23.002 1.00 67.69 991 PHE A C 1
ATOM 7735 O O . PHE A 1 991 ? 30.655 -25.629 -22.238 1.00 67.69 991 PHE A O 1
ATOM 7742 N N . ASN A 1 992 ? 31.799 -25.275 -24.142 1.00 70.12 992 ASN A N 1
ATOM 7743 C CA . ASN A 1 992 ? 31.891 -26.679 -24.511 1.00 70.12 992 ASN A CA 1
ATOM 7744 C C . ASN A 1 992 ? 33.158 -27.303 -23.884 1.00 70.12 992 ASN A C 1
ATOM 7746 O O . ASN A 1 992 ? 34.263 -27.053 -24.371 1.00 70.12 992 ASN A O 1
ATOM 7750 N N . PRO A 1 993 ? 33.044 -28.147 -22.837 1.00 70.19 993 PRO A N 1
ATOM 7751 C CA . PRO A 1 993 ? 34.205 -28.772 -22.201 1.00 70.19 993 PRO A CA 1
ATOM 7752 C C . PRO A 1 993 ? 34.954 -29.746 -23.124 1.00 70.19 993 PRO A C 1
ATOM 7754 O O . PRO A 1 993 ? 36.088 -30.113 -22.817 1.00 70.19 993 PRO A O 1
ATOM 7757 N N . LEU A 1 994 ? 34.338 -30.178 -24.232 1.00 69.25 994 LEU A N 1
ATOM 7758 C CA . LEU A 1 994 ? 34.937 -31.089 -25.210 1.00 69.25 994 LEU A CA 1
ATOM 7759 C C . LEU A 1 994 ? 35.784 -30.354 -26.264 1.00 69.25 994 LEU A C 1
ATOM 7761 O O . LEU A 1 994 ? 36.707 -30.951 -26.813 1.00 69.25 994 LEU A O 1
ATOM 7765 N N . GLU A 1 995 ? 35.520 -29.067 -26.510 1.00 65.12 995 GLU A N 1
ATOM 7766 C CA . GLU A 1 995 ? 36.256 -28.227 -27.464 1.00 65.12 995 GLU A CA 1
ATOM 7767 C C . GLU A 1 995 ? 36.604 -26.864 -26.837 1.00 65.12 995 GLU A C 1
ATOM 7769 O O . GLU A 1 995 ? 35.975 -25.851 -27.149 1.00 65.12 995 GLU A O 1
ATOM 7774 N N . PRO A 1 996 ? 37.611 -26.798 -25.944 1.00 63.81 996 PRO A N 1
ATOM 7775 C CA . PRO A 1 996 ? 38.051 -25.536 -25.363 1.00 63.81 996 PRO A CA 1
ATOM 7776 C C . PRO A 1 996 ? 38.746 -24.684 -26.436 1.00 63.81 996 PRO A C 1
ATOM 7778 O O . PRO A 1 996 ? 39.942 -24.829 -26.697 1.00 63.81 996 PRO A O 1
ATOM 7781 N N . ARG A 1 997 ? 37.989 -23.794 -27.080 1.00 67.25 997 ARG A N 1
ATOM 7782 C CA . ARG A 1 997 ? 38.496 -22.837 -28.069 1.00 67.25 997 ARG A CA 1
ATOM 7783 C C . ARG A 1 997 ? 38.664 -21.466 -27.416 1.00 67.25 997 ARG A C 1
ATOM 7785 O O . ARG A 1 997 ? 37.790 -21.006 -26.689 1.00 67.25 997 ARG A O 1
ATOM 7792 N N . MET A 1 998 ? 39.797 -20.813 -27.671 1.00 73.25 998 MET A N 1
ATOM 7793 C CA . MET A 1 998 ? 39.951 -19.395 -27.343 1.00 73.25 998 MET A CA 1
ATOM 7794 C C . MET A 1 998 ? 39.225 -18.555 -28.403 1.00 73.25 998 MET A C 1
ATOM 7796 O O . MET A 1 998 ? 39.336 -18.895 -29.584 1.00 73.25 998 MET A O 1
ATOM 7800 N N . PRO A 1 999 ? 38.523 -17.478 -28.014 1.00 80.12 999 PRO A N 1
ATOM 7801 C CA . PRO A 1 999 ? 37.883 -16.574 -28.964 1.00 80.12 999 PRO A CA 1
ATOM 7802 C C . PRO A 1 999 ? 38.894 -16.068 -29.999 1.00 80.12 999 PRO A C 1
ATOM 7804 O O . PRO A 1 999 ? 39.987 -15.626 -29.628 1.00 80.12 999 PRO A O 1
ATOM 7807 N N . MET A 1 1000 ? 38.559 -16.160 -31.288 1.00 81.88 1000 MET A N 1
ATOM 7808 C CA . MET A 1 1000 ? 39.409 -15.641 -32.362 1.00 81.88 1000 MET A CA 1
ATOM 7809 C C . MET A 1 1000 ? 39.001 -14.208 -32.718 1.00 81.88 1000 MET A C 1
ATOM 7811 O O . MET A 1 1000 ? 37.821 -13.862 -32.704 1.00 81.88 1000 MET A O 1
ATOM 7815 N N . GLY A 1 1001 ? 39.996 -13.364 -33.000 1.00 85.50 1001 GLY A N 1
ATOM 7816 C CA . GLY A 1 1001 ? 39.758 -11.974 -33.381 1.00 85.50 1001 GLY A CA 1
ATOM 7817 C C . GLY A 1 1001 ? 39.427 -11.027 -32.227 1.00 85.50 1001 GLY A C 1
ATOM 7818 O O . GLY A 1 1001 ? 39.338 -11.440 -31.063 1.00 85.50 1001 GLY A O 1
ATOM 7819 N N . THR A 1 1002 ? 39.227 -9.746 -32.546 1.00 88.44 1002 THR A N 1
ATOM 7820 C CA . THR A 1 1002 ? 38.813 -8.711 -31.570 1.00 88.44 1002 THR A CA 1
ATOM 7821 C C . THR A 1 1002 ? 37.350 -8.308 -31.705 1.00 88.44 1002 THR A C 1
ATOM 7823 O O . THR A 1 1002 ? 36.769 -7.838 -30.727 1.00 88.44 1002 THR A O 1
ATOM 7826 N N . ALA A 1 1003 ? 36.743 -8.531 -32.871 1.00 90.88 1003 ALA A N 1
ATOM 7827 C CA . ALA A 1 1003 ? 35.329 -8.271 -33.095 1.00 90.88 1003 ALA A CA 1
ATOM 7828 C C . ALA A 1 1003 ? 34.463 -9.339 -32.411 1.00 90.88 1003 ALA A C 1
ATOM 7830 O O . ALA A 1 1003 ? 34.780 -10.535 -32.437 1.00 90.88 1003 ALA A O 1
ATOM 7831 N N . ARG A 1 1004 ? 33.363 -8.907 -31.793 1.00 92.56 1004 ARG A N 1
ATOM 7832 C CA . ARG A 1 1004 ? 32.325 -9.786 -31.244 1.00 92.56 1004 ARG A CA 1
ATOM 7833 C C . ARG A 1 1004 ? 30.968 -9.365 -31.764 1.00 92.56 1004 ARG A C 1
ATOM 7835 O O . ARG A 1 1004 ? 30.651 -8.175 -31.785 1.00 92.56 1004 ARG A O 1
ATOM 7842 N N . THR A 1 1005 ? 30.159 -10.357 -32.099 1.00 94.25 1005 THR A N 1
ATOM 7843 C CA . THR A 1 1005 ? 28.776 -10.162 -32.526 1.00 94.25 1005 THR A CA 1
ATOM 7844 C C . THR A 1 1005 ? 27.861 -10.820 -31.508 1.00 94.25 1005 THR A C 1
ATOM 7846 O O . THR A 1 1005 ? 27.929 -12.027 -31.297 1.00 94.25 1005 THR A O 1
ATOM 7849 N N . LEU A 1 1006 ? 27.025 -10.035 -30.839 1.00 95.19 1006 LEU A N 1
ATOM 7850 C CA . LEU A 1 1006 ? 26.092 -10.518 -29.829 1.00 95.19 1006 LEU A CA 1
ATOM 7851 C C . LEU A 1 1006 ? 24.689 -10.540 -30.425 1.00 95.19 1006 LEU A C 1
ATOM 7853 O O . LEU A 1 1006 ? 24.216 -9.533 -30.957 1.00 95.19 1006 LEU A O 1
ATOM 7857 N N . ARG A 1 1007 ? 24.009 -11.676 -30.290 1.00 95.38 1007 ARG A N 1
ATOM 7858 C CA . ARG A 1 1007 ? 22.578 -11.793 -30.575 1.00 95.38 1007 ARG A CA 1
ATOM 7859 C C . ARG A 1 1007 ? 21.820 -11.670 -29.267 1.00 95.38 1007 ARG A C 1
ATOM 7861 O O . ARG A 1 1007 ? 22.098 -12.396 -28.308 1.00 95.38 1007 ARG A O 1
ATOM 7868 N N . VAL A 1 1008 ? 20.892 -10.725 -29.228 1.00 96.44 1008 VAL A N 1
ATOM 7869 C CA . VAL A 1 1008 ? 20.199 -10.312 -28.008 1.00 96.44 1008 VAL A CA 1
ATOM 7870 C C . VAL A 1 1008 ? 18.687 -10.279 -28.204 1.00 96.44 1008 VAL A C 1
ATOM 7872 O O . VAL A 1 1008 ? 18.195 -10.057 -29.313 1.00 96.44 1008 VAL A O 1
ATOM 7875 N N . LEU A 1 1009 ? 17.956 -10.475 -27.110 1.00 96.69 1009 LEU A N 1
ATOM 7876 C CA . LEU A 1 1009 ? 16.515 -10.266 -27.026 1.00 96.69 1009 LEU A CA 1
ATOM 7877 C C . LEU A 1 1009 ? 16.227 -8.884 -26.462 1.00 96.69 1009 LEU A C 1
ATOM 7879 O O . LEU A 1 1009 ? 16.797 -8.493 -25.442 1.00 96.69 1009 LEU A O 1
ATOM 7883 N N . LEU A 1 1010 ? 15.335 -8.161 -27.128 1.00 95.56 1010 LEU A N 1
ATOM 7884 C CA . LEU A 1 1010 ? 14.770 -6.910 -26.635 1.00 95.56 1010 LEU A CA 1
ATOM 7885 C C . LEU A 1 1010 ? 13.433 -7.187 -25.948 1.00 95.56 1010 LEU A C 1
ATOM 7887 O O . LEU A 1 1010 ? 12.758 -8.170 -26.255 1.00 95.56 1010 LEU A O 1
ATOM 7891 N N . ASP A 1 1011 ? 13.037 -6.301 -25.039 1.00 95.12 1011 ASP A N 1
ATOM 7892 C CA . ASP A 1 1011 ? 11.731 -6.391 -24.391 1.00 95.12 1011 ASP A CA 1
ATOM 7893 C C . ASP A 1 1011 ? 10.595 -6.079 -25.383 1.00 95.12 1011 ASP A C 1
ATOM 7895 O O . ASP A 1 1011 ? 10.561 -4.978 -25.944 1.00 95.12 1011 ASP A O 1
ATOM 7899 N N . PRO A 1 1012 ? 9.648 -7.008 -25.609 1.00 93.94 1012 PRO A N 1
ATOM 7900 C CA . PRO A 1 1012 ? 8.584 -6.801 -26.590 1.00 93.94 1012 PRO A CA 1
ATOM 7901 C C . PRO A 1 1012 ? 7.598 -5.687 -26.222 1.00 93.94 1012 PRO A C 1
ATOM 7903 O O . PRO A 1 1012 ? 7.086 -4.992 -27.109 1.00 93.94 1012 PRO A O 1
ATOM 7906 N N . ASN A 1 1013 ? 7.339 -5.498 -24.922 1.00 93.75 1013 ASN A N 1
ATOM 7907 C CA . ASN A 1 1013 ? 6.455 -4.437 -24.440 1.00 93.75 1013 ASN A CA 1
ATOM 7908 C C . ASN A 1 1013 ? 7.082 -3.071 -24.717 1.00 93.75 1013 ASN A C 1
ATOM 7910 O O . ASN A 1 1013 ? 6.431 -2.193 -25.286 1.00 93.75 1013 ASN A O 1
ATOM 7914 N N . GLN A 1 1014 ? 8.360 -2.908 -24.370 1.00 93.44 1014 GLN A N 1
ATOM 7915 C CA . GLN A 1 1014 ? 9.099 -1.682 -24.644 1.00 93.44 1014 GLN A CA 1
ATOM 7916 C C . GLN A 1 1014 ? 9.217 -1.413 -26.149 1.00 93.44 1014 GLN A C 1
ATOM 7918 O O . GLN A 1 1014 ? 8.986 -0.284 -26.571 1.00 93.44 1014 GLN A O 1
ATOM 7923 N N . TYR A 1 1015 ? 9.483 -2.439 -26.964 1.00 93.38 1015 TYR A N 1
ATOM 7924 C CA . TYR A 1 1015 ? 9.545 -2.294 -28.422 1.00 93.38 1015 TYR A CA 1
ATOM 7925 C C . TYR A 1 1015 ? 8.235 -1.762 -29.012 1.00 93.38 1015 TYR A C 1
ATOM 7927 O O . TYR A 1 1015 ? 8.245 -0.815 -29.793 1.00 93.38 1015 TYR A O 1
ATOM 7935 N N . SER A 1 1016 ? 7.096 -2.315 -28.590 1.00 92.00 1016 SER A N 1
ATOM 7936 C CA . SER A 1 1016 ? 5.778 -1.865 -29.063 1.00 92.00 1016 SER A CA 1
ATOM 7937 C C . SER A 1 1016 ? 5.496 -0.410 -28.680 1.00 92.00 1016 SER A C 1
ATOM 7939 O O . SER A 1 1016 ? 4.969 0.354 -29.485 1.00 92.00 1016 SER A O 1
ATOM 7941 N N . ARG A 1 1017 ? 5.880 -0.012 -27.460 1.00 90.88 1017 ARG A N 1
ATOM 7942 C CA . ARG A 1 1017 ? 5.757 1.376 -26.986 1.00 90.88 1017 ARG A CA 1
ATOM 7943 C C . ARG A 1 1017 ? 6.647 2.328 -27.776 1.00 90.88 1017 ARG A C 1
ATOM 7945 O O . ARG A 1 1017 ? 6.210 3.424 -28.105 1.00 90.88 1017 ARG A O 1
ATOM 7952 N N . ASP A 1 1018 ? 7.862 1.903 -28.100 1.00 90.81 1018 ASP A N 1
ATOM 7953 C CA . ASP A 1 1018 ? 8.786 2.704 -28.898 1.00 90.81 1018 ASP A CA 1
ATOM 7954 C C . ASP A 1 1018 ? 8.261 2.898 -30.323 1.00 90.81 1018 ASP A C 1
ATOM 7956 O O . ASP A 1 1018 ? 8.353 4.002 -30.844 1.00 90.81 1018 ASP A O 1
ATOM 7960 N N . VAL A 1 1019 ? 7.664 1.868 -30.938 1.00 90.06 1019 VAL A N 1
ATOM 7961 C CA . VAL A 1 1019 ? 7.030 1.984 -32.265 1.00 90.06 1019 VAL A CA 1
ATOM 7962 C C . VAL A 1 1019 ? 5.912 3.022 -32.256 1.00 90.06 1019 VAL A C 1
ATOM 7964 O O . VAL A 1 1019 ? 5.910 3.909 -33.105 1.00 90.06 1019 VAL A O 1
ATOM 7967 N N . LEU A 1 1020 ? 5.028 2.977 -31.256 1.00 89.50 1020 LEU A N 1
ATOM 7968 C CA . LEU A 1 1020 ? 3.970 3.980 -31.098 1.00 89.50 1020 LEU A CA 1
ATOM 7969 C C . LEU A 1 1020 ? 4.546 5.389 -30.897 1.00 89.50 1020 LEU A C 1
ATOM 7971 O O . LEU A 1 1020 ? 4.118 6.333 -31.555 1.00 89.50 1020 LEU A O 1
ATOM 7975 N N . ARG A 1 1021 ? 5.571 5.528 -30.050 1.00 87.69 1021 ARG A N 1
ATOM 7976 C CA . ARG A 1 1021 ? 6.240 6.813 -29.814 1.00 87.69 1021 ARG A CA 1
ATOM 7977 C C . ARG A 1 1021 ? 6.902 7.366 -31.082 1.00 87.69 1021 ARG A C 1
ATOM 7979 O O . ARG A 1 1021 ? 6.841 8.566 -31.323 1.00 87.69 1021 ARG A O 1
ATOM 7986 N N . MET A 1 1022 ? 7.505 6.510 -31.911 1.00 86.50 1022 MET A N 1
ATOM 7987 C CA . MET A 1 1022 ? 8.092 6.916 -33.196 1.00 86.50 1022 MET A CA 1
ATOM 7988 C C . MET A 1 1022 ? 7.031 7.411 -34.182 1.00 86.50 1022 MET A C 1
ATOM 7990 O O . MET A 1 1022 ? 7.275 8.388 -34.890 1.00 86.50 1022 MET A O 1
ATOM 7994 N N . GLU A 1 1023 ? 5.859 6.771 -34.213 1.00 86.75 1023 GLU A N 1
ATOM 7995 C CA . GLU A 1 1023 ? 4.723 7.202 -35.037 1.00 86.75 1023 GLU A CA 1
ATOM 7996 C C . GLU A 1 1023 ? 4.162 8.558 -34.581 1.00 86.75 1023 GLU A C 1
ATOM 7998 O O . GLU A 1 1023 ? 3.839 9.400 -35.421 1.00 86.75 1023 GLU A O 1
ATOM 8003 N N . GLU A 1 1024 ? 4.084 8.792 -33.268 1.00 87.25 1024 GLU A N 1
ATOM 8004 C CA . GLU A 1 1024 ? 3.586 10.044 -32.683 1.00 87.25 1024 GLU A CA 1
ATOM 8005 C C . GLU A 1 1024 ? 4.563 11.219 -32.854 1.00 87.25 1024 GLU A C 1
ATOM 8007 O O . GLU A 1 1024 ? 4.151 12.321 -33.223 1.00 87.25 1024 GLU A O 1
ATOM 8012 N N . GLU A 1 1025 ? 5.857 10.998 -32.600 1.00 81.44 1025 GLU A N 1
ATOM 8013 C CA . GLU A 1 1025 ? 6.896 12.037 -32.667 1.00 81.44 1025 GLU A CA 1
ATOM 8014 C C . GLU A 1 1025 ? 7.449 12.249 -34.092 1.00 81.44 1025 GLU A C 1
ATOM 8016 O O . GLU A 1 1025 ? 8.115 13.254 -34.354 1.00 81.44 1025 GLU A O 1
ATOM 8021 N N . GLY A 1 1026 ? 7.175 11.331 -35.028 1.00 75.62 1026 GLY A N 1
ATOM 8022 C CA . GLY A 1 1026 ? 7.649 11.394 -36.415 1.00 75.62 1026 GLY A CA 1
ATOM 8023 C C . GLY A 1 1026 ? 9.158 11.159 -36.574 1.00 75.62 1026 GLY A C 1
ATOM 8024 O O . GLY A 1 1026 ? 9.776 11.733 -37.473 1.00 75.62 1026 GLY A O 1
ATOM 8025 N N . PHE A 1 1027 ? 9.765 10.361 -35.691 1.00 71.94 1027 PHE A N 1
ATOM 8026 C CA . PHE A 1 1027 ? 11.213 10.123 -35.643 1.00 71.94 1027 PHE A CA 1
ATOM 8027 C C . PHE A 1 1027 ? 11.647 8.949 -36.546 1.00 71.94 1027 PHE A C 1
ATOM 8029 O O . PHE A 1 1027 ? 10.990 7.908 -36.580 1.00 71.94 1027 PHE A O 1
ATOM 8036 N N . GLU A 1 1028 ? 12.782 9.076 -37.248 1.00 61.31 1028 GLU A N 1
ATOM 8037 C CA . GLU A 1 1028 ? 13.378 7.990 -38.048 1.00 61.31 1028 GLU A CA 1
ATOM 8038 C C . GLU A 1 1028 ? 14.193 7.039 -37.141 1.00 61.31 1028 GLU A C 1
ATOM 8040 O O . GLU A 1 1028 ? 15.379 7.240 -36.906 1.00 61.31 1028 GLU A O 1
ATOM 8045 N N . ASP A 1 1029 ? 13.519 6.017 -36.607 1.00 73.94 1029 ASP A N 1
ATOM 8046 C CA . ASP A 1 1029 ? 14.049 4.834 -35.898 1.00 73.94 1029 ASP A CA 1
ATOM 8047 C C . ASP A 1 1029 ? 14.996 5.072 -34.692 1.00 73.94 1029 ASP A C 1
ATOM 8049 O O . ASP A 1 1029 ? 16.219 5.188 -34.836 1.00 73.94 1029 ASP A O 1
ATOM 8053 N N . PHE A 1 1030 ? 14.453 5.005 -33.465 1.00 76.50 1030 PHE A N 1
ATOM 8054 C CA . PHE A 1 1030 ? 15.219 5.068 -32.207 1.00 76.50 1030 PHE A CA 1
ATOM 8055 C C . PHE A 1 1030 ? 16.322 4.008 -32.105 1.00 76.50 1030 PHE A C 1
ATOM 8057 O O . PHE A 1 1030 ? 17.374 4.260 -31.511 1.00 76.50 1030 PHE A O 1
ATOM 8064 N N . TYR A 1 1031 ? 16.109 2.829 -32.691 1.00 86.38 1031 TYR A N 1
ATOM 8065 C CA . TYR A 1 1031 ? 17.029 1.702 -32.570 1.00 86.38 1031 TYR A CA 1
ATOM 8066 C C . TYR A 1 1031 ? 18.327 1.917 -33.355 1.00 86.38 1031 TYR A C 1
ATOM 8068 O O . TYR A 1 1031 ? 19.358 1.331 -33.023 1.00 86.38 1031 TYR A O 1
ATOM 8076 N N . SER A 1 1032 ? 18.315 2.808 -34.348 1.00 84.94 1032 SER A N 1
ATOM 8077 C CA . SER A 1 1032 ? 19.505 3.191 -35.114 1.00 84.94 1032 SER A CA 1
ATOM 8078 C C . SER A 1 1032 ? 20.462 4.108 -34.337 1.00 84.94 1032 SER A C 1
ATOM 8080 O O . SER A 1 1032 ? 21.631 4.241 -34.702 1.00 84.94 1032 SER A O 1
ATOM 8082 N N . CYS A 1 1033 ? 19.983 4.730 -33.254 1.00 84.88 1033 CYS A N 1
ATOM 8083 C CA . CYS A 1 1033 ? 20.703 5.769 -32.520 1.00 84.88 1033 CYS A CA 1
ATOM 8084 C C . CYS A 1 1033 ? 21.597 5.234 -31.386 1.00 84.88 1033 CYS A C 1
ATOM 8086 O O . CYS A 1 1033 ? 22.319 6.016 -30.761 1.00 84.88 1033 CYS A O 1
ATOM 8088 N N . PHE A 1 1034 ? 21.561 3.930 -31.087 1.00 90.62 1034 PHE A N 1
ATOM 8089 C CA . PHE A 1 1034 ? 22.400 3.343 -30.040 1.00 90.62 1034 PHE A CA 1
ATOM 8090 C C . PHE A 1 1034 ? 23.883 3.423 -30.401 1.00 90.62 1034 PHE A C 1
ATOM 8092 O O . PHE A 1 1034 ? 24.311 2.953 -31.452 1.00 90.62 1034 PHE A O 1
ATOM 8099 N N . ASN A 1 1035 ? 24.679 3.980 -29.492 1.00 89.69 1035 ASN A N 1
ATOM 8100 C CA . ASN A 1 1035 ? 26.123 4.147 -29.668 1.00 89.69 1035 ASN A CA 1
ATOM 8101 C C . ASN A 1 1035 ? 26.950 3.603 -28.498 1.00 89.69 1035 ASN A C 1
ATOM 8103 O O . ASN A 1 1035 ? 28.175 3.534 -28.597 1.00 89.69 1035 ASN A O 1
ATOM 8107 N N . LEU A 1 1036 ? 26.313 3.180 -27.406 1.00 91.56 1036 LEU A N 1
ATOM 8108 C CA . LEU A 1 1036 ? 26.993 2.635 -26.236 1.00 91.56 1036 LEU A CA 1
ATOM 8109 C C . LEU A 1 1036 ? 26.288 1.370 -25.739 1.00 91.56 1036 LEU A C 1
ATOM 8111 O O . LEU A 1 1036 ? 25.062 1.328 -25.647 1.00 91.56 1036 LEU A O 1
ATOM 8115 N N . VAL A 1 1037 ? 27.072 0.360 -25.362 1.00 94.81 1037 VAL A N 1
ATOM 8116 C CA . VAL A 1 1037 ? 26.597 -0.819 -24.627 1.00 94.81 1037 VAL A CA 1
ATOM 8117 C C . VAL A 1 1037 ? 27.259 -0.884 -23.257 1.00 94.81 1037 VAL A C 1
ATOM 8119 O O . VAL A 1 1037 ? 28.469 -0.690 -23.124 1.00 94.81 1037 VAL A O 1
ATOM 8122 N N . ILE A 1 1038 ? 26.464 -1.161 -22.230 1.00 95.38 1038 ILE A N 1
ATOM 8123 C CA . ILE A 1 1038 ? 26.885 -1.250 -20.834 1.00 95.38 1038 ILE A CA 1
ATOM 8124 C C . ILE A 1 1038 ? 26.560 -2.655 -20.324 1.00 95.38 1038 ILE A C 1
ATOM 8126 O O . ILE A 1 1038 ? 25.429 -3.126 -20.438 1.00 95.38 1038 ILE A O 1
ATOM 8130 N N . ARG A 1 1039 ? 27.552 -3.327 -19.738 1.00 94.25 1039 ARG A N 1
ATOM 8131 C CA . ARG A 1 1039 ? 27.370 -4.582 -18.998 1.00 94.25 1039 ARG A CA 1
ATOM 8132 C C . ARG A 1 1039 ? 27.352 -4.309 -17.499 1.00 94.25 1039 ARG A C 1
ATOM 8134 O O . ARG A 1 1039 ? 27.986 -3.366 -17.033 1.00 94.25 1039 ARG A O 1
ATOM 8141 N N . ARG A 1 1040 ? 26.711 -5.187 -16.730 1.00 93.62 1040 ARG A N 1
ATOM 8142 C CA . ARG A 1 1040 ? 26.734 -5.160 -15.258 1.00 93.62 1040 ARG A CA 1
ATOM 8143 C C . ARG A 1 1040 ? 27.549 -6.315 -14.691 1.00 93.62 1040 ARG A C 1
ATOM 8145 O O . ARG A 1 1040 ? 27.954 -7.234 -15.404 1.00 93.62 1040 ARG A O 1
ATOM 8152 N N . HIS A 1 1041 ? 27.837 -6.259 -13.394 1.00 90.25 1041 HIS A N 1
ATOM 8153 C CA . HIS A 1 1041 ? 28.506 -7.362 -12.716 1.00 90.25 1041 HIS A CA 1
ATOM 8154 C C . HIS A 1 1041 ? 27.531 -8.549 -12.545 1.00 90.25 1041 HIS A C 1
ATOM 8156 O O . HIS A 1 1041 ? 26.477 -8.354 -11.942 1.00 90.25 1041 HIS A O 1
ATOM 8162 N N . PRO A 1 1042 ? 27.869 -9.786 -12.969 1.00 85.94 1042 PRO A N 1
ATOM 8163 C CA . PRO A 1 1042 ? 26.910 -10.901 -13.012 1.00 85.94 1042 PRO A CA 1
ATOM 8164 C C . PRO A 1 1042 ? 26.197 -11.209 -11.686 1.00 85.94 1042 PRO A C 1
ATOM 8166 O O . PRO A 1 1042 ? 25.024 -11.555 -11.678 1.00 85.94 1042 PRO A O 1
ATOM 8169 N N . LYS A 1 1043 ? 26.877 -11.034 -10.542 1.00 86.44 1043 LYS A N 1
ATOM 8170 C CA . LYS A 1 1043 ? 26.281 -11.273 -9.209 1.00 86.44 1043 LYS A CA 1
ATOM 8171 C C . LYS A 1 1043 ? 25.112 -10.341 -8.860 1.00 86.44 1043 LYS A C 1
ATOM 8173 O O . LYS A 1 1043 ? 24.268 -10.743 -8.074 1.00 86.44 1043 LYS A O 1
ATOM 8178 N N . HIS A 1 1044 ? 25.087 -9.134 -9.425 1.00 84.00 1044 HIS A N 1
ATOM 8179 C CA . HIS A 1 1044 ? 24.059 -8.112 -9.181 1.00 84.00 1044 HIS A CA 1
ATOM 8180 C C . HIS A 1 1044 ? 23.099 -7.978 -10.377 1.00 84.00 1044 HIS A C 1
ATOM 8182 O O . HIS A 1 1044 ? 22.223 -7.122 -10.401 1.00 84.00 1044 HIS A O 1
ATOM 8188 N N . ASN A 1 1045 ? 23.256 -8.828 -11.399 1.00 89.44 1045 ASN A N 1
ATOM 8189 C CA . ASN A 1 1045 ? 22.529 -8.736 -12.663 1.00 89.44 1045 ASN A CA 1
ATOM 8190 C C . ASN A 1 1045 ? 21.445 -9.818 -12.804 1.00 89.44 1045 ASN A C 1
ATOM 8192 O O . ASN A 1 1045 ? 21.210 -10.337 -13.889 1.00 89.44 1045 ASN A O 1
ATOM 8196 N N . THR A 1 1046 ? 20.804 -10.191 -11.694 1.00 91.62 1046 THR A N 1
ATOM 8197 C CA . THR A 1 1046 ? 19.760 -11.231 -11.646 1.00 91.62 1046 THR A CA 1
ATOM 8198 C C . THR A 1 1046 ? 18.340 -10.661 -11.633 1.00 91.62 1046 THR A C 1
ATOM 8200 O O . THR A 1 1046 ? 17.375 -11.427 -11.657 1.00 91.62 1046 THR A O 1
ATOM 8203 N N . PHE A 1 1047 ? 18.191 -9.331 -11.631 1.00 94.31 1047 PHE A N 1
ATOM 8204 C CA . PHE A 1 1047 ? 16.910 -8.667 -11.391 1.00 94.31 1047 PHE A CA 1
ATOM 8205 C C . PHE A 1 1047 ? 15.804 -9.105 -12.363 1.00 94.31 1047 PHE A C 1
ATOM 8207 O O . PHE A 1 1047 ? 14.702 -9.456 -11.946 1.00 94.31 1047 PHE A O 1
ATOM 8214 N N . LYS A 1 1048 ? 16.117 -9.181 -13.664 1.00 94.69 1048 LYS A N 1
ATOM 8215 C CA . LYS A 1 1048 ? 15.166 -9.586 -14.707 1.00 94.69 1048 LYS A CA 1
ATOM 8216 C C . LYS A 1 1048 ? 14.654 -11.007 -14.493 1.00 94.69 1048 LYS A C 1
ATOM 8218 O O . LYS A 1 1048 ? 13.469 -11.260 -14.692 1.00 94.69 1048 LYS A O 1
ATOM 8223 N N . ALA A 1 1049 ? 15.522 -11.932 -14.082 1.00 93.38 1049 ALA A N 1
ATOM 8224 C CA . ALA A 1 1049 ? 15.136 -13.318 -13.827 1.00 93.38 1049 ALA A CA 1
ATOM 8225 C C . ALA A 1 1049 ? 14.179 -13.415 -12.629 1.00 93.38 1049 ALA A C 1
ATOM 8227 O O . ALA A 1 1049 ? 13.165 -14.113 -12.704 1.00 93.38 1049 ALA A O 1
ATOM 8228 N N . VAL A 1 1050 ? 14.455 -12.661 -11.560 1.00 94.69 1050 VAL A N 1
ATOM 8229 C CA . VAL A 1 1050 ? 13.583 -12.583 -10.379 1.00 94.69 1050 VAL A CA 1
ATOM 8230 C C . VAL A 1 1050 ? 12.225 -11.979 -10.748 1.00 94.69 1050 VAL A C 1
ATOM 8232 O O . VAL A 1 1050 ? 11.198 -12.609 -10.503 1.00 94.69 1050 VAL A O 1
ATOM 8235 N N . LEU A 1 1051 ? 12.202 -10.825 -11.423 1.00 95.25 1051 LEU A N 1
ATOM 8236 C CA . LEU A 1 1051 ? 10.959 -10.171 -11.852 1.00 95.25 1051 LEU A CA 1
ATOM 8237 C C . LEU A 1 1051 ? 10.144 -11.046 -12.814 1.00 95.25 1051 LEU A C 1
ATOM 8239 O O . LEU A 1 1051 ? 8.925 -11.150 -12.684 1.00 95.25 1051 LEU A O 1
ATOM 8243 N N . SER A 1 1052 ? 10.813 -11.724 -13.751 1.00 94.19 1052 SER A N 1
ATOM 8244 C CA . SER A 1 1052 ? 10.170 -12.676 -14.660 1.00 94.19 1052 SER A CA 1
ATOM 8245 C C . SER A 1 1052 ? 9.552 -13.853 -13.907 1.00 94.19 1052 SER A C 1
ATOM 8247 O O . SER A 1 1052 ? 8.466 -14.296 -14.270 1.00 94.19 1052 SER A O 1
ATOM 8249 N N . THR A 1 1053 ? 10.215 -14.344 -12.857 1.00 94.19 1053 THR A N 1
ATOM 8250 C CA . THR A 1 1053 ? 9.699 -15.438 -12.023 1.00 94.19 1053 THR A CA 1
ATOM 8251 C C . THR A 1 1053 ? 8.467 -14.989 -11.245 1.00 94.19 1053 THR A C 1
ATOM 8253 O O . THR A 1 1053 ? 7.447 -15.669 -11.292 1.00 94.19 1053 THR A O 1
ATOM 8256 N N . ILE A 1 1054 ? 8.516 -13.821 -10.595 1.00 93.81 1054 ILE A N 1
ATOM 8257 C CA . ILE A 1 1054 ? 7.368 -13.280 -9.849 1.00 93.81 1054 ILE A CA 1
ATOM 8258 C C . ILE A 1 1054 ? 6.169 -13.080 -10.783 1.00 93.81 1054 ILE A C 1
ATOM 8260 O O . ILE A 1 1054 ? 5.068 -13.535 -10.481 1.00 93.81 1054 ILE A O 1
ATOM 8264 N N . ARG A 1 1055 ? 6.383 -12.485 -11.962 1.00 93.75 1055 ARG A N 1
ATOM 8265 C CA . ARG A 1 1055 ? 5.321 -12.314 -12.961 1.00 93.75 1055 ARG A CA 1
ATOM 8266 C C . ARG A 1 1055 ? 4.787 -13.648 -13.489 1.00 93.75 1055 ARG A C 1
ATOM 8268 O O . ARG A 1 1055 ? 3.586 -13.767 -13.703 1.00 93.75 1055 ARG A O 1
ATOM 8275 N N . SER A 1 1056 ? 5.636 -14.661 -13.661 1.00 92.38 1056 SER A N 1
ATOM 8276 C CA . SER A 1 1056 ? 5.188 -16.013 -14.022 1.00 92.38 1056 SER A CA 1
ATOM 8277 C C . SER A 1 1056 ? 4.284 -16.614 -12.941 1.00 92.38 1056 SER A C 1
ATOM 8279 O O . SER A 1 1056 ? 3.220 -17.127 -13.268 1.00 92.38 1056 SER A O 1
ATOM 8281 N N . LEU A 1 1057 ? 4.661 -16.493 -11.662 1.00 92.44 1057 LEU A N 1
ATOM 8282 C CA . LEU A 1 1057 ? 3.855 -16.972 -10.530 1.00 92.44 1057 LEU A CA 1
ATOM 8283 C C . LEU A 1 1057 ? 2.495 -16.264 -10.443 1.00 92.44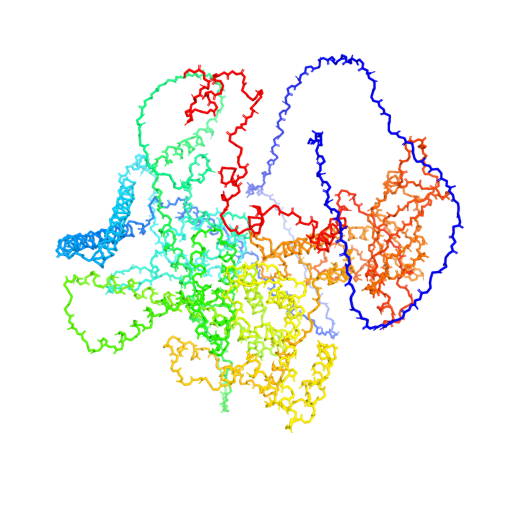 1057 LEU A C 1
ATOM 8285 O O . LEU A 1 1057 ? 1.503 -16.877 -10.067 1.00 92.44 1057 LEU A O 1
ATOM 8289 N N . MET A 1 1058 ? 2.433 -14.981 -10.805 1.00 90.69 1058 MET A N 1
ATOM 8290 C CA . MET A 1 1058 ? 1.178 -14.222 -10.816 1.00 90.69 1058 MET A CA 1
ATOM 8291 C C . MET A 1 1058 ? 0.253 -14.594 -11.986 1.00 90.69 1058 MET A C 1
ATOM 8293 O O . MET A 1 1058 ? -0.962 -14.509 -11.832 1.00 90.69 1058 MET A O 1
ATOM 8297 N N . ASN A 1 1059 ? 0.806 -15.011 -13.131 1.00 89.56 1059 ASN A N 1
ATOM 8298 C CA . ASN A 1 1059 ? 0.027 -15.490 -14.282 1.00 89.56 1059 ASN A CA 1
ATOM 8299 C C . ASN A 1 1059 ? -0.504 -16.918 -14.097 1.00 89.56 1059 ASN A C 1
ATOM 8301 O O . ASN A 1 1059 ? -1.542 -17.255 -14.663 1.00 89.56 1059 ASN A O 1
ATOM 8305 N N . HIS A 1 1060 ? 0.201 -17.731 -13.309 1.00 88.50 1060 HIS A N 1
ATOM 8306 C CA . HIS A 1 1060 ? -0.115 -19.133 -13.042 1.00 88.50 1060 HIS A CA 1
ATOM 8307 C C . HIS A 1 1060 ? -0.417 -19.343 -11.552 1.00 88.50 1060 HIS A C 1
ATOM 8309 O O . HIS A 1 1060 ? 0.393 -19.927 -10.828 1.00 88.50 1060 HIS A O 1
ATOM 8315 N N . PRO A 1 1061 ? -1.567 -18.857 -11.043 1.00 78.81 1061 PRO A N 1
ATOM 8316 C CA . PRO A 1 1061 ? -1.925 -19.008 -9.632 1.00 78.81 1061 PRO A CA 1
ATOM 8317 C C . PRO A 1 1061 ? -2.020 -20.479 -9.193 1.00 78.81 1061 PRO A C 1
ATOM 8319 O O . PRO A 1 1061 ? -1.829 -20.778 -8.016 1.00 78.81 1061 PRO A O 1
ATOM 8322 N N . GLU A 1 1062 ? -2.265 -21.405 -10.122 1.00 79.62 1062 GLU A N 1
ATOM 8323 C CA . GLU A 1 1062 ? -2.209 -22.853 -9.903 1.00 79.62 1062 GLU A CA 1
ATOM 8324 C C . GLU A 1 1062 ? -0.830 -23.364 -9.459 1.00 79.62 1062 GLU A C 1
ATOM 8326 O O . GLU A 1 1062 ? -0.760 -24.365 -8.742 1.00 79.62 1062 GLU A O 1
ATOM 8331 N N . ASP A 1 1063 ? 0.248 -22.671 -9.833 1.00 78.75 1063 ASP A N 1
ATOM 8332 C CA . ASP A 1 1063 ? 1.615 -23.026 -9.446 1.00 78.75 1063 ASP A CA 1
ATOM 8333 C C . ASP A 1 1063 ? 1.934 -22.566 -8.014 1.00 78.75 1063 ASP A C 1
ATOM 8335 O O . ASP A 1 1063 ? 2.828 -23.107 -7.354 1.00 78.75 1063 ASP A O 1
ATOM 8339 N N . VAL A 1 1064 ? 1.175 -21.598 -7.489 1.00 80.88 1064 VAL A N 1
ATOM 8340 C CA . VAL A 1 1064 ? 1.344 -21.037 -6.142 1.00 80.88 1064 VAL A CA 1
ATOM 8341 C C . VAL A 1 1064 ? 0.605 -21.903 -5.116 1.00 80.88 1064 VAL A C 1
ATOM 8343 O O . VAL A 1 1064 ? -0.374 -21.504 -4.486 1.00 80.88 1064 VAL A O 1
ATOM 8346 N N . VAL A 1 1065 ? 1.084 -23.134 -4.928 1.00 80.94 1065 VAL A N 1
ATOM 8347 C CA . VAL A 1 1065 ? 0.499 -24.079 -3.965 1.00 80.94 1065 VAL A CA 1
ATOM 8348 C C . VAL A 1 1065 ? 1.105 -23.865 -2.577 1.00 80.94 1065 VAL A C 1
ATOM 8350 O O . VAL A 1 1065 ? 2.088 -24.505 -2.197 1.00 80.94 1065 VAL A O 1
ATOM 8353 N N . ILE A 1 1066 ? 0.498 -22.976 -1.789 1.00 86.56 1066 ILE A N 1
ATOM 8354 C CA . ILE A 1 1066 ? 0.815 -22.834 -0.361 1.00 86.56 1066 ILE A CA 1
ATOM 8355 C C . ILE A 1 1066 ? -0.038 -23.832 0.439 1.00 86.56 1066 ILE A C 1
ATOM 8357 O O . ILE A 1 1066 ? -1.258 -23.874 0.258 1.00 86.56 1066 ILE A O 1
ATOM 8361 N N . PRO A 1 1067 ? 0.552 -24.642 1.341 1.00 89.75 1067 PRO A N 1
ATOM 8362 C CA . PRO A 1 1067 ? -0.228 -25.519 2.205 1.00 89.75 1067 PRO A CA 1
ATOM 8363 C C . PRO A 1 1067 ? -1.284 -24.737 2.995 1.00 89.75 1067 PRO A C 1
ATOM 8365 O O . PRO A 1 1067 ? -0.977 -23.702 3.580 1.00 89.75 1067 PRO A O 1
ATOM 8368 N N . ALA A 1 1068 ? -2.510 -25.259 3.083 1.00 86.25 1068 ALA A N 1
ATOM 8369 C CA . ALA A 1 1068 ? -3.627 -24.553 3.723 1.00 86.25 1068 ALA A CA 1
ATOM 8370 C C . ALA A 1 1068 ? -3.353 -24.151 5.187 1.00 86.25 1068 ALA A C 1
ATOM 8372 O O . ALA A 1 1068 ? -3.834 -23.124 5.644 1.00 86.25 1068 ALA A O 1
ATOM 8373 N N . TRP A 1 1069 ? -2.544 -24.930 5.914 1.00 87.50 1069 TRP A N 1
ATOM 8374 C CA . TRP A 1 1069 ? -2.144 -24.614 7.291 1.00 87.50 1069 TRP A CA 1
ATOM 8375 C C . TRP A 1 1069 ? -1.127 -23.463 7.394 1.00 87.50 1069 TRP A C 1
ATOM 8377 O O . TRP A 1 1069 ? -0.948 -22.921 8.479 1.00 87.50 1069 TRP A O 1
ATOM 8387 N N . LEU A 1 1070 ? -0.453 -23.109 6.294 1.00 90.50 1070 LEU A N 1
ATOM 8388 C CA . LEU A 1 1070 ? 0.511 -22.009 6.214 1.00 90.50 1070 LEU A CA 1
ATOM 8389 C C . LEU A 1 1070 ? -0.091 -20.759 5.566 1.00 90.50 1070 LEU A C 1
ATOM 8391 O O . LEU A 1 1070 ? 0.417 -19.675 5.804 1.00 90.50 1070 LEU A O 1
ATOM 8395 N N . HIS A 1 1071 ? -1.153 -20.895 4.768 1.00 89.75 1071 HIS A N 1
ATOM 8396 C CA . HIS A 1 1071 ? -1.748 -19.806 3.988 1.00 89.75 1071 HIS A CA 1
ATOM 8397 C C . HIS A 1 1071 ? -2.040 -18.548 4.824 1.00 89.75 1071 HIS A C 1
ATOM 8399 O O . HIS A 1 1071 ? -1.500 -17.481 4.542 1.00 89.75 1071 HIS A O 1
ATOM 8405 N N . ASP A 1 1072 ? -2.839 -18.675 5.884 1.00 89.00 1072 ASP A N 1
ATOM 8406 C CA . ASP A 1 1072 ? -3.237 -17.520 6.699 1.00 89.00 1072 ASP A CA 1
ATOM 8407 C C . ASP A 1 1072 ? -2.051 -16.949 7.482 1.00 89.00 1072 ASP A C 1
ATOM 8409 O O . ASP A 1 1072 ? -1.890 -15.733 7.560 1.00 89.00 1072 ASP A O 1
ATOM 8413 N N . LEU A 1 1073 ? -1.174 -17.825 7.986 1.00 90.81 1073 LEU A N 1
ATOM 8414 C CA . LEU A 1 1073 ? 0.038 -17.430 8.700 1.00 90.81 1073 LEU A CA 1
ATOM 8415 C C . LEU A 1 1073 ? 1.012 -16.669 7.789 1.00 90.81 1073 LEU A C 1
ATOM 8417 O O . LEU A 1 1073 ? 1.611 -15.687 8.217 1.00 90.81 1073 LEU A O 1
ATOM 8421 N N . PHE A 1 1074 ? 1.145 -17.096 6.531 1.00 91.00 1074 PHE A N 1
ATOM 8422 C CA . PHE A 1 1074 ? 1.967 -16.439 5.515 1.00 91.00 1074 PHE A CA 1
ATOM 8423 C C . PHE A 1 1074 ? 1.464 -15.026 5.205 1.00 91.00 1074 PHE A C 1
ATOM 8425 O O . PHE A 1 1074 ? 2.266 -14.114 5.029 1.00 91.00 1074 PHE A O 1
ATOM 8432 N N . LEU A 1 1075 ? 0.144 -14.830 5.186 1.00 90.69 1075 LEU A N 1
ATOM 8433 C CA . LEU A 1 1075 ? -0.476 -13.515 5.005 1.00 90.69 1075 LEU A CA 1
ATOM 8434 C C . LEU A 1 1075 ? -0.503 -12.666 6.289 1.00 90.69 1075 LEU A C 1
ATOM 8436 O O . LEU A 1 1075 ? -0.996 -11.539 6.255 1.00 90.69 1075 LEU A O 1
ATOM 8440 N N . GLY A 1 1076 ? 0.008 -13.186 7.410 1.00 88.56 1076 GLY A N 1
ATOM 8441 C CA . GLY A 1 1076 ? 0.054 -12.488 8.698 1.00 88.56 1076 GLY A CA 1
ATOM 8442 C C . GLY A 1 1076 ? -1.263 -12.483 9.473 1.00 88.56 1076 GLY A C 1
ATOM 8443 O O . GLY A 1 1076 ? -1.466 -11.636 10.351 1.00 88.56 1076 GLY A O 1
ATOM 8444 N N . PHE A 1 1077 ? -2.176 -13.400 9.151 1.00 86.12 1077 PHE A N 1
ATOM 8445 C CA . PHE A 1 1077 ? -3.457 -13.566 9.828 1.00 86.12 1077 PHE A CA 1
ATOM 8446 C C . PHE A 1 1077 ? -3.451 -14.761 10.790 1.00 86.12 1077 PHE A C 1
ATOM 8448 O O . PHE A 1 1077 ? -2.687 -15.715 10.659 1.00 86.12 1077 PHE A O 1
ATOM 8455 N N . GLY A 1 1078 ? -4.376 -14.731 11.751 1.00 83.88 1078 GLY A N 1
ATOM 8456 C CA . GLY A 1 1078 ? -4.623 -15.846 12.661 1.00 83.88 1078 GLY A CA 1
ATOM 8457 C C . GLY A 1 1078 ? -3.661 -15.923 13.848 1.00 83.88 1078 GLY A C 1
ATOM 8458 O O . GLY A 1 1078 ? -3.056 -14.937 14.260 1.00 83.88 1078 GLY A O 1
ATOM 8459 N N . ASP A 1 1079 ? -3.606 -17.108 14.454 1.00 84.19 1079 ASP A N 1
ATOM 8460 C CA . ASP A 1 1079 ? -2.742 -17.403 15.597 1.00 84.19 1079 ASP A CA 1
ATOM 8461 C C . ASP A 1 1079 ? -1.350 -17.842 15.098 1.00 84.19 1079 ASP A C 1
ATOM 8463 O O . ASP A 1 1079 ? -1.273 -18.845 14.374 1.00 84.19 1079 ASP A O 1
ATOM 8467 N N . PRO A 1 1080 ? -0.249 -17.168 15.492 1.00 85.62 1080 PRO A N 1
ATOM 8468 C CA . PRO A 1 1080 ? 1.107 -17.570 15.114 1.00 85.62 1080 PRO A CA 1
ATOM 8469 C C . PRO A 1 1080 ? 1.465 -18.992 15.573 1.00 85.62 1080 PRO A C 1
ATOM 8471 O O . PRO A 1 1080 ? 2.263 -19.673 14.928 1.00 85.62 1080 PRO A O 1
ATOM 8474 N N . GLY A 1 1081 ? 0.844 -19.489 16.649 1.00 86.81 1081 GLY A N 1
ATOM 8475 C CA . GLY A 1 1081 ? 1.031 -20.854 17.139 1.00 86.81 1081 GLY A CA 1
ATOM 8476 C C . GLY A 1 1081 ? 0.281 -21.926 16.340 1.00 86.81 1081 GLY A C 1
ATOM 8477 O O . GLY A 1 1081 ? 0.467 -23.115 16.596 1.00 86.81 1081 GLY A O 1
ATOM 8478 N N . SER A 1 1082 ? -0.571 -21.559 15.377 1.00 87.69 1082 SER A N 1
ATOM 8479 C CA . SER A 1 1082 ? -1.424 -22.508 14.635 1.00 87.69 1082 SER A CA 1
ATOM 8480 C C . SER A 1 1082 ? -0.641 -23.557 13.832 1.00 87.69 1082 SER A C 1
ATOM 8482 O O . SER A 1 1082 ? -1.069 -24.709 13.754 1.00 87.69 1082 SER A O 1
ATOM 8484 N N . ALA A 1 1083 ? 0.533 -23.193 13.308 1.00 89.12 1083 ALA A N 1
ATOM 8485 C CA . ALA A 1 1083 ? 1.414 -24.082 12.551 1.00 89.12 1083 ALA A CA 1
ATOM 8486 C C . ALA A 1 1083 ? 2.382 -24.903 13.432 1.00 89.12 1083 ALA A C 1
ATOM 8488 O O . ALA A 1 1083 ? 3.248 -25.609 12.912 1.00 89.12 1083 ALA A O 1
ATOM 8489 N N . GLN A 1 1084 ? 2.260 -24.842 14.764 1.00 90.88 1084 GLN A N 1
ATOM 8490 C CA . GLN A 1 1084 ? 3.077 -25.663 15.661 1.00 90.88 1084 GLN A CA 1
ATOM 8491 C C . GLN A 1 1084 ? 2.776 -27.153 15.462 1.00 90.88 1084 GLN A C 1
ATOM 8493 O O . GLN A 1 1084 ? 1.619 -27.575 15.399 1.00 90.88 1084 GLN A O 1
ATOM 8498 N N . PHE A 1 1085 ? 3.829 -27.975 15.427 1.00 87.38 1085 PHE A N 1
ATOM 8499 C CA . PHE A 1 1085 ? 3.741 -29.394 15.063 1.00 87.38 1085 PHE A CA 1
ATOM 8500 C C . PHE A 1 1085 ? 2.707 -30.191 15.878 1.00 87.38 1085 PHE A C 1
ATOM 8502 O O . PHE A 1 1085 ? 2.110 -31.131 15.359 1.00 87.38 1085 PHE A O 1
ATOM 8509 N N . PHE A 1 1086 ? 2.465 -29.823 17.141 1.00 87.38 1086 PHE A N 1
ATOM 8510 C CA . PHE A 1 1086 ? 1.521 -30.513 18.025 1.00 87.38 1086 PHE A CA 1
ATOM 8511 C C . PHE A 1 1086 ? 0.054 -30.107 17.826 1.00 87.38 1086 PHE A C 1
ATOM 8513 O O . PHE A 1 1086 ? -0.834 -30.859 18.250 1.00 87.38 1086 PHE A O 1
ATOM 8520 N N . ARG A 1 1087 ? -0.199 -28.958 17.183 1.00 87.94 1087 ARG A N 1
ATOM 8521 C CA . ARG A 1 1087 ? -1.534 -28.475 16.795 1.00 87.94 1087 ARG A CA 1
ATOM 8522 C C . ARG A 1 1087 ? -1.931 -28.927 15.387 1.00 87.94 1087 ARG A C 1
ATOM 8524 O O . ARG A 1 1087 ? -3.120 -28.950 15.076 1.00 87.94 1087 ARG A O 1
ATOM 8531 N N . LEU A 1 1088 ? -0.964 -29.341 14.563 1.00 86.81 1088 LEU A N 1
ATOM 8532 C CA . LEU A 1 1088 ? -1.234 -29.854 13.223 1.00 86.81 1088 LEU A CA 1
ATOM 8533 C C . LEU A 1 1088 ? -1.994 -31.196 13.269 1.00 86.81 1088 LEU A C 1
ATOM 8535 O O . LEU A 1 1088 ? -1.622 -32.104 14.021 1.00 86.81 1088 LEU A O 1
ATOM 8539 N N . PRO A 1 1089 ? -3.016 -31.384 12.412 1.00 84.38 1089 PRO A N 1
ATOM 8540 C CA . PRO A 1 1089 ? -3.771 -32.636 12.351 1.00 84.38 1089 PRO A CA 1
ATOM 8541 C C . PRO A 1 1089 ? -2.906 -33.818 11.884 1.00 84.38 1089 PRO A C 1
ATOM 8543 O O . PRO A 1 1089 ? -3.173 -34.962 12.244 1.00 84.38 1089 PRO A O 1
ATOM 8546 N N . SER A 1 1090 ? -1.840 -33.546 11.126 1.00 85.00 1090 SER A N 1
ATOM 8547 C CA . SER A 1 1090 ? -0.885 -34.529 10.602 1.00 85.00 1090 SER A CA 1
ATOM 8548 C C . SER A 1 1090 ? 0.254 -34.879 11.570 1.00 85.00 1090 SER A C 1
ATOM 8550 O O . SER A 1 1090 ? 1.259 -35.447 11.141 1.00 85.00 1090 SER A O 1
ATOM 8552 N N . ARG A 1 1091 ? 0.146 -34.529 12.861 1.00 86.25 1091 ARG A N 1
ATOM 8553 C CA . ARG A 1 1091 ? 1.202 -34.802 13.848 1.00 86.25 1091 ARG A CA 1
ATOM 8554 C C . ARG A 1 1091 ? 1.518 -36.299 13.947 1.00 86.25 1091 ARG A C 1
ATOM 8556 O O . ARG A 1 1091 ? 0.625 -37.138 14.098 1.00 86.25 1091 ARG A O 1
ATOM 8563 N N . LEU A 1 1092 ? 2.804 -36.635 13.906 1.00 86.81 1092 LEU A N 1
ATOM 8564 C CA . LEU A 1 1092 ? 3.269 -38.010 14.057 1.00 86.81 1092 LEU A CA 1
ATOM 8565 C C . LEU A 1 1092 ? 3.200 -38.414 15.534 1.00 86.81 1092 LEU A C 1
ATOM 8567 O O . LEU A 1 1092 ? 3.794 -37.764 16.385 1.00 86.81 1092 LEU A O 1
ATOM 8571 N N . ARG A 1 1093 ? 2.469 -39.493 15.843 1.00 87.25 1093 ARG A N 1
ATOM 8572 C CA . ARG A 1 1093 ? 2.388 -40.046 17.212 1.00 87.25 1093 ARG A CA 1
ATOM 8573 C C . ARG A 1 1093 ? 3.529 -41.002 17.550 1.00 87.25 1093 ARG A C 1
ATOM 8575 O O . ARG A 1 1093 ? 3.776 -41.263 18.717 1.00 87.25 1093 ARG A O 1
ATOM 8582 N N . ARG A 1 1094 ? 4.169 -41.567 16.529 1.00 87.62 1094 ARG A N 1
ATOM 8583 C CA . ARG A 1 1094 ? 5.329 -42.447 16.653 1.00 87.62 1094 ARG A CA 1
ATOM 8584 C C . ARG A 1 1094 ? 6.396 -41.927 15.713 1.00 87.62 1094 ARG A C 1
ATOM 8586 O O . ARG A 1 1094 ? 6.107 -41.692 14.538 1.00 87.62 1094 ARG A O 1
ATOM 8593 N N . LEU A 1 1095 ? 7.596 -41.747 16.241 1.00 89.81 1095 LEU A N 1
ATOM 8594 C CA . LEU A 1 1095 ? 8.750 -41.284 15.495 1.00 89.81 1095 LEU A CA 1
ATOM 8595 C C . LEU A 1 1095 ? 9.917 -42.211 15.819 1.00 89.81 1095 LEU A C 1
ATOM 8597 O O . LEU A 1 1095 ? 10.217 -42.444 16.986 1.00 89.81 1095 LEU A O 1
ATOM 8601 N N . ASP A 1 1096 ? 10.529 -42.774 14.784 1.00 90.38 1096 ASP A N 1
ATOM 8602 C CA . ASP A 1 1096 ? 11.771 -43.524 14.926 1.00 90.38 1096 ASP A CA 1
ATOM 8603 C C . ASP A 1 1096 ? 12.931 -42.524 14.951 1.00 90.38 1096 ASP A C 1
ATOM 8605 O O . ASP A 1 1096 ? 13.236 -41.891 13.937 1.00 90.38 1096 ASP A O 1
ATOM 8609 N N . PHE A 1 1097 ? 13.542 -42.367 16.124 1.00 90.06 1097 PHE A N 1
ATOM 8610 C CA . PHE A 1 1097 ? 14.661 -41.454 16.351 1.00 90.06 1097 PHE A CA 1
ATOM 8611 C C . PHE A 1 1097 ? 16.005 -42.010 15.856 1.00 90.06 1097 PHE A C 1
ATOM 8613 O O . PHE A 1 1097 ? 16.993 -41.277 15.884 1.00 90.06 1097 PHE A O 1
ATOM 8620 N N . ARG A 1 1098 ? 16.067 -43.258 15.366 1.00 92.94 1098 ARG A N 1
ATOM 8621 C CA . ARG A 1 1098 ? 17.290 -43.889 14.842 1.00 92.94 1098 ARG A CA 1
ATOM 8622 C C . ARG A 1 1098 ? 18.487 -43.735 15.791 1.00 92.94 1098 ARG A C 1
ATOM 8624 O O . ARG A 1 1098 ? 18.463 -44.266 16.892 1.00 92.94 1098 ARG A O 1
ATOM 8631 N N . ASP A 1 1099 ? 19.521 -43.022 15.358 1.00 93.06 1099 ASP A N 1
ATOM 8632 C CA . ASP A 1 1099 ? 20.788 -42.778 16.043 1.00 93.06 1099 ASP A CA 1
ATOM 8633 C C . ASP A 1 1099 ? 20.842 -41.414 16.755 1.00 93.06 1099 ASP A C 1
ATOM 8635 O O . ASP A 1 1099 ? 21.915 -40.976 17.159 1.00 93.06 1099 ASP A O 1
ATOM 8639 N N . THR A 1 1100 ? 19.694 -40.745 16.938 1.00 95.00 1100 THR A N 1
ATOM 8640 C CA . THR A 1 1100 ? 19.621 -39.457 17.657 1.00 95.00 1100 THR A CA 1
ATOM 8641 C C . THR A 1 1100 ? 20.097 -39.590 19.107 1.00 95.00 1100 THR A C 1
ATOM 8643 O O . THR A 1 1100 ? 20.793 -38.711 19.611 1.00 95.00 1100 THR A O 1
ATOM 8646 N N . PHE A 1 1101 ? 19.751 -40.695 19.774 1.00 93.06 1101 PHE A N 1
ATOM 8647 C CA . PHE A 1 1101 ? 20.169 -40.979 21.147 1.00 93.06 1101 PHE A CA 1
ATOM 8648 C C . PHE A 1 1101 ? 21.250 -42.059 21.150 1.00 93.06 1101 PHE A C 1
ATOM 8650 O O . PHE A 1 1101 ? 21.089 -43.115 20.541 1.00 93.06 1101 PHE A O 1
ATOM 8657 N N . LEU A 1 1102 ? 22.353 -41.780 21.845 1.00 91.25 1102 LEU A N 1
ATOM 8658 C CA . LEU A 1 1102 ? 23.505 -42.683 21.944 1.00 91.25 1102 LEU A CA 1
ATOM 8659 C C . LEU A 1 1102 ? 23.220 -43.843 22.903 1.00 91.25 1102 LEU A C 1
ATOM 8661 O O . LEU A 1 1102 ? 23.592 -44.985 22.639 1.00 91.25 1102 LEU A O 1
ATOM 8665 N N . ASP A 1 1103 ? 22.553 -43.533 24.012 1.00 88.38 1103 ASP A N 1
ATOM 8666 C CA . ASP A 1 1103 ? 22.143 -44.469 25.043 1.00 88.38 1103 ASP A CA 1
ATOM 8667 C C . ASP A 1 1103 ? 20.874 -43.967 25.761 1.00 88.38 1103 ASP A C 1
ATOM 8669 O O . ASP A 1 1103 ? 20.312 -42.911 25.455 1.00 88.38 1103 ASP A O 1
ATOM 8673 N N . LEU A 1 1104 ? 20.397 -44.763 26.717 1.00 85.56 1104 LEU A N 1
ATOM 8674 C CA . LEU A 1 1104 ? 19.191 -44.468 27.488 1.00 85.56 1104 LEU A CA 1
ATOM 8675 C C . LEU A 1 1104 ? 19.386 -43.310 28.484 1.00 85.56 1104 LEU A C 1
ATOM 8677 O O . LEU A 1 1104 ? 18.401 -42.702 28.900 1.00 85.56 1104 LEU A O 1
ATOM 8681 N N . VAL A 1 1105 ? 20.631 -42.996 28.859 1.00 88.19 1105 VAL A N 1
ATOM 8682 C CA . VAL A 1 1105 ? 20.949 -41.867 29.747 1.00 88.19 1105 VAL A CA 1
ATOM 8683 C C . VAL A 1 1105 ? 20.765 -40.562 28.983 1.00 88.19 1105 VAL A C 1
ATOM 8685 O O . VAL A 1 1105 ? 19.988 -39.716 29.416 1.00 88.19 1105 VAL A O 1
ATOM 8688 N N . HIS A 1 1106 ? 21.346 -40.467 27.786 1.00 89.94 1106 HIS A N 1
ATOM 8689 C CA . HIS A 1 1106 ? 21.177 -39.332 26.884 1.00 89.94 1106 HIS A CA 1
ATOM 8690 C C . HIS A 1 1106 ? 19.695 -39.099 26.532 1.00 89.94 1106 HIS A C 1
ATOM 8692 O O . HIS A 1 1106 ? 19.242 -37.958 26.484 1.00 89.94 1106 HIS A O 1
ATOM 8698 N N . LEU A 1 1107 ? 18.901 -40.163 26.356 1.00 89.38 1107 LEU A N 1
ATOM 8699 C CA . LEU A 1 1107 ? 17.455 -40.034 26.134 1.00 89.38 1107 LEU A CA 1
ATOM 8700 C C . LEU A 1 1107 ? 16.718 -39.441 27.350 1.00 89.38 1107 LEU A C 1
ATOM 8702 O O . LEU A 1 1107 ? 15.833 -38.604 27.174 1.00 89.38 1107 LEU A O 1
ATOM 8706 N N . ARG A 1 1108 ? 17.081 -39.847 28.575 1.00 87.38 1108 ARG A N 1
ATOM 8707 C CA . ARG A 1 1108 ? 16.494 -39.312 29.818 1.00 87.38 1108 ARG A CA 1
ATOM 8708 C C . ARG A 1 1108 ? 16.880 -37.858 30.063 1.00 87.38 1108 ARG A C 1
ATOM 8710 O O . ARG A 1 1108 ? 16.032 -37.080 30.475 1.00 87.38 1108 ARG A O 1
ATOM 8717 N N . GLU A 1 1109 ? 18.127 -37.494 29.784 1.00 90.69 1109 GLU A N 1
ATOM 8718 C CA . GLU A 1 1109 ? 18.601 -36.111 29.895 1.00 90.69 1109 GLU A CA 1
ATOM 8719 C C . GLU A 1 1109 ? 17.913 -35.196 28.873 1.00 90.69 1109 GLU A C 1
ATOM 8721 O O . GLU A 1 1109 ? 17.456 -34.110 29.221 1.00 90.69 1109 GLU A O 1
ATOM 8726 N N . ALA A 1 1110 ? 17.771 -35.650 27.623 1.00 89.56 1110 ALA A N 1
ATOM 8727 C CA . ALA A 1 1110 ? 17.145 -34.868 26.557 1.00 89.56 1110 ALA A CA 1
ATOM 8728 C C . ALA A 1 1110 ? 15.635 -34.637 26.762 1.00 89.56 1110 ALA A C 1
ATOM 8730 O O . ALA A 1 1110 ? 15.083 -33.678 26.222 1.00 89.56 1110 ALA A O 1
ATOM 8731 N N . LEU A 1 1111 ? 14.961 -35.511 27.517 1.00 89.25 1111 LEU A N 1
ATOM 8732 C CA . LEU A 1 1111 ? 13.521 -35.461 27.792 1.00 89.25 1111 LEU A CA 1
ATOM 8733 C C . LEU A 1 1111 ? 13.236 -35.455 29.305 1.00 89.25 1111 LEU A C 1
ATOM 8735 O O . LEU A 1 1111 ? 12.329 -36.144 29.765 1.00 89.25 1111 LEU A O 1
ATOM 8739 N N . ALA A 1 1112 ? 13.997 -34.672 30.076 1.00 87.62 1112 ALA A N 1
ATOM 8740 C CA . ALA A 1 1112 ? 13.958 -34.681 31.544 1.00 87.62 1112 ALA A CA 1
ATOM 8741 C C . ALA A 1 1112 ? 12.585 -34.332 32.157 1.00 87.62 1112 ALA A C 1
ATOM 8743 O O . ALA A 1 1112 ? 12.249 -34.821 33.232 1.00 87.62 1112 ALA A O 1
ATOM 8744 N N . GLU A 1 1113 ? 11.784 -33.510 31.473 1.00 88.50 1113 GLU A N 1
ATOM 8745 C CA . GLU A 1 1113 ? 10.434 -33.124 31.914 1.00 88.50 1113 GLU A CA 1
ATOM 8746 C C . GLU A 1 1113 ? 9.331 -34.096 31.451 1.00 88.50 1113 GLU A C 1
ATOM 8748 O O . GLU A 1 1113 ? 8.165 -33.915 31.802 1.00 88.50 1113 GLU A O 1
ATOM 8753 N N . ALA A 1 1114 ? 9.661 -35.103 30.634 1.00 83.44 1114 ALA A N 1
ATOM 8754 C CA . ALA A 1 1114 ? 8.690 -36.054 30.103 1.00 83.44 1114 ALA A CA 1
ATOM 8755 C C . ALA A 1 1114 ? 8.746 -37.391 30.855 1.00 83.44 1114 ALA A C 1
ATOM 8757 O O . ALA A 1 1114 ? 9.816 -37.940 31.110 1.00 83.44 1114 ALA A O 1
ATOM 8758 N N . GLU A 1 1115 ? 7.579 -37.964 31.153 1.00 82.94 1115 GLU A N 1
ATOM 8759 C CA . GLU A 1 1115 ? 7.496 -39.330 31.670 1.00 82.94 1115 GLU A CA 1
ATOM 8760 C C . GLU A 1 1115 ? 7.846 -40.328 30.558 1.00 82.94 1115 GLU A C 1
ATOM 8762 O O . GLU A 1 1115 ? 7.211 -40.371 29.501 1.00 82.94 1115 GLU A O 1
ATOM 8767 N N . LEU A 1 1116 ? 8.897 -41.116 30.788 1.00 82.56 1116 LEU A N 1
ATOM 8768 C CA . LEU A 1 1116 ? 9.409 -42.091 29.831 1.00 82.56 1116 LEU A CA 1
ATOM 8769 C C . LEU A 1 1116 ? 8.934 -43.495 30.201 1.00 82.56 1116 LEU A C 1
ATOM 8771 O O . LEU A 1 1116 ? 9.444 -44.101 31.143 1.00 82.56 1116 LEU A O 1
ATOM 8775 N N . GLU A 1 1117 ? 8.011 -44.038 29.411 1.00 80.00 1117 GLU A N 1
ATOM 8776 C CA . GLU A 1 1117 ? 7.571 -45.430 29.516 1.00 80.00 1117 GLU A CA 1
ATOM 8777 C C . GLU A 1 1117 ? 8.168 -46.265 28.377 1.00 80.00 1117 GLU A C 1
ATOM 8779 O O . GLU A 1 1117 ? 8.054 -45.932 27.196 1.00 80.00 1117 GLU A O 1
ATOM 8784 N N . THR A 1 1118 ? 8.824 -47.372 28.720 1.00 76.12 1118 THR A N 1
ATOM 8785 C CA . THR A 1 1118 ? 9.310 -48.350 27.739 1.00 76.12 1118 THR A CA 1
ATOM 8786 C C . THR A 1 1118 ? 8.250 -49.428 27.526 1.00 76.12 1118 THR A C 1
ATOM 8788 O O . THR A 1 1118 ? 7.849 -50.062 28.499 1.00 76.12 1118 THR A O 1
ATOM 8791 N N . GLU A 1 1119 ? 7.832 -49.698 26.281 1.00 62.09 1119 GLU A N 1
ATOM 8792 C CA . GLU A 1 1119 ? 6.990 -50.870 25.974 1.00 62.09 1119 GLU A CA 1
ATOM 8793 C C . GLU A 1 1119 ? 7.786 -52.155 26.293 1.00 62.09 1119 GLU A C 1
ATOM 8795 O O . GLU A 1 1119 ? 8.583 -52.618 25.475 1.00 62.09 1119 GLU A O 1
ATOM 8800 N N . GLY A 1 1120 ? 7.622 -52.704 27.505 1.00 55.03 1120 GLY A N 1
ATOM 8801 C CA . GLY A 1 1120 ? 8.342 -53.912 27.927 1.00 55.03 1120 GLY A CA 1
ATOM 8802 C C . GLY A 1 1120 ? 8.532 -54.175 29.427 1.00 55.03 1120 GLY A C 1
ATOM 8803 O O . GLY A 1 1120 ? 9.465 -54.908 29.748 1.00 55.03 1120 GLY A O 1
ATOM 8804 N N . ASN A 1 1121 ? 7.712 -53.619 30.329 1.00 33.97 1121 ASN A N 1
ATOM 8805 C CA . ASN A 1 1121 ? 7.494 -54.140 31.692 1.00 33.97 1121 ASN A CA 1
ATOM 8806 C C . ASN A 1 1121 ? 6.199 -53.597 32.292 1.00 33.97 1121 ASN A C 1
ATOM 8808 O O . ASN A 1 1121 ? 6.021 -52.362 32.229 1.00 33.97 1121 ASN A O 1
#

Mean predicted aligned error: 17.03 Å

Secondary structure (DSSP, 8-state):
------PPPPPPPP-------------------------PPPPPPPP---PPP-PPPPPPPPPPPPPPPPP-----------------------------------TTSTTS-S-HHHHHHHHHHHHHHHHHHSSS--SS-TTHHHHHHHHHHHHHHHHHHHHHHHHHHHHHHHHHHHHHHS--SHHHHHHHHHHHHHHHHHHHHHHHHHHHHHHHHHHHHHHHHHHHS--THHHHHHHTTTS------PPP-HHHHHHHHHHHHHTT--HHHHHHHHHTTHIIIIISTTS-TT--PPPSSTT--PPPPPHHHHHHHHHHHHHHHHTT--SSHHHH--TT---TT----------------------------TTHHHHHHHHHHHHHTGGGPPPPPHHHHHHHHHHHHHHHHHHHHHT---------------------------PPPTTSPPHHHHHHHHHHHHHHHH-TTSHHHHHHHHHHTSGGGGGGS-HHHHHHHHHH-HHHHHHHHHHHHHHHHHHHHHHHHHHTTS------S-HHHHHHHHHHHHHHHHHHHHHHHHHHHHHHHHHIIIIITGGGGTTT---HHHHHHHHHHHHHHHHHHTSHHHHHHHHHHHHHTTHHHHHHH-TGGGSTT-HHHHHHHHHHHHHHT-SB-TTT-PBPPHHHHHHHHHHHHHHHHHHHHHHTTT-GGGHHHHHS-GGGTSSHHHHHHHHTTS-HHHHHHHHHHTTS--TTTSTTSPPPSS---HHHHHHHTTSPPPP---HHHHHHHHHHHHHHHHSPPPPHHHHHHHS-SS--HHHHT-TTTS--SS--S-S--------S--S-HHHHHHHHHHHHHHHHHHHHHHHHHHHHHHH-EEE-SSSSEEESS--SSEEEEEEEEEEEEPPBPTT-SSBS-EEEEEEEE-TTS-HHHHHHHHT--TT-EEEEEEE---SS---S-GGG--STTHHHHHHTEEEEEEEEEEEEE-TTS-B-SS--TTS-PPPPSSEEEEEEEEPHHHHHHHHHHHHHHT-S-GGGG--EEEE--GGG--HHHHHHHHHHHHH-GGG----HHHHHHHTT-S-GGGGSTTTSTT--S----TTS-SSHHHHHHHTTTS----S--

pLDDT: mean 71.66, std 24.04, range [21.47, 96.94]

Radius of gyration: 38.54 Å; Cα contacts (8 Å, |Δi|>4): 1046; chains: 1; bounding box: 101×117×99 Å

Sequence (1121 aa):
MCAYGRRPPPPPPDGGRPATVGPAGPQILRVGASPPASSAPPPPPSACSRRPLVLRRVAPRPPSAPSPPVTANAASLLASSSCGEQAGSPLEKSERRERGARGEKDERGALRDLPSSRRQGVSHTFSKLGQSRWKRPPLVHPDAVGFFREQLAEQERLLKAAEATASELEKKAAHASDAADAAEGGAGKKGRHSVEKQLRLANKRVEAAKKRFEDARETLEAIAQVESAPNEDAEESEKSEARGVRRQQEGFDPSLVTQIYDDLVDAHFPQQGLLTLEFSLFFENYLWPFFPVHGAETPADADSAEPTVSKAHLLLIVCMLLEKHRKNLPLWESFLNHPLLRDSDGRRTEAREETGGKKETGGEDVEMDGGASQERRNGERDAVAAELSADNMVRLPDEFFHAKFSSLLYSLLDLFLRSADAYPTAESGTANGCVEASSAGDCAAAKKPSSLLSVAEKTLVVRFLILCFQGLEEVMLRRVTLAVCGASMWVHASPKFLDQLLETSGAALLLWQKGKKKLQLADEALEAKNIDGISKENSSLGLKEQAAKKRARDREIKRARTERDFFPLFLQQFFWLIDDVPLKYADEGPPMEVVYLAERMLELLIDLENQLPTRRCILPLLNDLHVVVRARMAALAKTPEAGVYKQMVELLDFYSRFEIDNDSGLPLTPNQCVDAHYRRVADFQRLCFSLSSDIPALKLPALAAVSAIDAPAELRGLLDKQELLTLLQMATHLNLVDPQTLPGAPRPEVAPSSTFAAFYARLPPHSRRTKKWIREFLTETLCHHLERRPDQIQQLNALSLYPSEEEMWNEAILPADQYTGDTALALPKLNLQFLTIHDYLLRNFNLFRLESIYEIREDVQDAIFRMKPRRKEAPSAVTGGSARMALELQRFSVVAVEKPKVGETVPAEVRAELSIDLAGLKPQVAREWDALRQFDVLFLVAIVAPKEAYTGRLQELEQVHQFPEKFGVVVLRGCEVVEVLDEDGKVISEFNPLEPRMPMGTARTLRVLLDPNQYSRDVLRMEEEGFEDFYSCFNLVIRRHPKHNTFKAVLSTIRSLMNHPEDVVIPAWLHDLFLGFGDPGSAQFFRLPSRLRRLDFRDTFLDLVHLREALAEAELETEGN

InterPro domains:
  IPR032174 RNA helicase aquarius, N-terminal domain [PF16399] (247-339)
  IPR032174 RNA helicase aquarius, N-terminal domain [PF16399] (452-789)
  IPR048966 RNA helicase aquarius, beta-barrel [PF21143] (870-1040)

Solvent-accessible surface area (backbone atoms only — not comparable to full-atom values): 68484 Å² total; per-residue (Å²): 135,92,86,86,89,81,85,83,84,83,83,84,84,91,78,83,88,84,89,86,88,89,83,90,86,88,90,86,88,90,84,90,83,87,89,85,90,80,83,85,85,85,82,85,87,81,90,79,89,84,81,90,81,88,80,80,90,75,81,88,77,82,87,80,79,85,82,80,84,87,80,87,84,86,84,89,89,88,80,88,85,88,89,82,90,87,88,85,86,88,87,85,91,82,90,84,89,84,85,83,85,88,77,95,80,77,88,83,71,72,84,76,79,66,70,69,66,62,66,56,52,52,27,56,51,47,45,56,47,29,72,71,70,30,75,64,57,73,94,63,58,76,59,52,66,61,51,43,54,54,47,35,57,49,33,52,50,51,29,55,52,31,48,52,53,30,54,53,36,49,53,50,39,51,54,36,48,58,53,31,77,72,40,102,48,79,68,36,58,57,54,39,55,53,44,49,52,49,33,55,52,30,48,55,48,27,56,53,29,49,52,53,30,51,56,38,46,52,52,50,54,45,51,50,52,54,76,66,53,78,63,75,68,55,68,60,49,64,75,51,66,88,60,90,69,92,74,69,85,73,71,92,57,72,64,56,47,41,49,56,38,52,55,32,59,78,58,67,63,43,66,65,40,56,50,37,39,51,78,42,39,41,53,64,30,53,49,55,58,74,50,56,48,82,44,65,62,83,64,97,48,99,80,64,90,67,80,59,71,48,72,39,55,57,50,49,54,46,50,49,51,54,50,33,53,76,68,73,43,85,66,67,54,56,70,76,42,55,98,73,71,73,73,97,72,92,71,88,80,75,90,77,84,90,82,88,84,84,90,87,89,88,90,84,89,84,89,85,90,83,88,84,75,81,69,56,61,56,57,51,46,57,48,50,54,52,57,68,57,49,85,66,68,72,83,76,62,69,67,57,50,35,45,24,50,47,28,54,52,54,50,50,51,52,48,58,66,68,32,62,65,82,79,84,78,92,75,87,84,88,82,92,78,90,80,86,89,83,85,91,79,87,83,79,80,82,80,72,79,89,85,58,59,52,60,66,53,46,36,53,53,44,54,46,50,38,52,49,70,68,42,51,85,39,68,60,42,35,60,51,54,48,50,46,48,27,41,40,34,56,79,77,42,56,68,70,52,49,52,51,44,45,74,74,30,71,56,52,38,54,44,37,59,58,23,49,60,52,47,47,61,40,50,53,53,52,51,46,65,68,46,62,83,72,70,92,76,93,73,102,63,57,72,70,59,54,51,51,54,50,50,56,50,52,51,52,33,52,48,44,49,47,22,30,42,48,62,65,51,51,49,53,53,47,50,43,58,33,40,57,51,24,66,77,26,74,90,81,52,58,60,66,59,59,53,37,33,52,31,41,53,49,50,40,52,38,57,36,50,48,30,67,78,39,19,66,38,50,48,63,53,41,57,62,62,40,46,58,58,51,55,68,68,18,50,38,52,73,43,83,84,30,55,52,47,50,50,38,47,54,52,33,44,51,51,79,65,46,65,54,38,78,73,82,55,44,72,54,52,73,66,57,55,50,52,55,50,52,49,50,45,49,54,50,22,54,46,29,45,70,47,22,83,84,39,66,82,32,42,58,67,33,71,50,60,65,84,77,47,28,43,66,69,56,37,46,63,56,52,72,72,52,53,66,68,54,49,48,51,52,36,40,74,70,63,55,45,59,79,61,74,39,83,69,43,74,72,71,84,70,78,57,61,72,68,50,50,55,48,62,69,50,38,74,78,72,77,71,58,48,73,66,54,51,45,51,52,47,45,51,50,52,46,71,69,49,43,66,78,79,53,70,67,58,54,59,68,59,51,59,85,52,68,39,54,78,56,68,40,27,67,81,77,43,76,63,99,76,77,85,74,70,67,68,71,79,60,80,79,90,68,68,51,40,64,40,72,65,51,48,53,51,41,50,47,53,51,53,48,53,51,49,42,54,55,49,43,55,54,50,50,54,34,53,63,40,21,38,45,28,58,55,101,52,84,64,38,53,60,74,46,73,34,93,46,39,48,64,42,77,44,61,46,80,73,48,74,42,70,46,49,94,94,50,94,40,39,68,43,32,37,30,41,38,30,37,68,47,72,93,54,56,71,70,53,41,52,56,63,62,62,50,38,58,69,40,53,36,36,40,30,21,45,47,27,35,96,62,64,76,80,78,59,79,87,74,55,86,51,64,57,54,51,40,66,50,51,16,54,73,46,41,43,44,32,31,29,63,43,33,22,30,61,86,69,46,74,55,28,66,85,47,90,89,62,85,71,77,82,48,76,49,42,35,42,37,36,28,38,43,52,30,46,50,50,51,52,50,53,54,50,30,68,74,72,70,55,89,54,78,72,73,52,50,38,34,38,36,54,67,61,73,92,78,50,50,57,58,60,52,49,50,47,54,53,49,46,68,76,36,59,85,75,62,76,67,57,78,76,46,45,48,54,72,33,51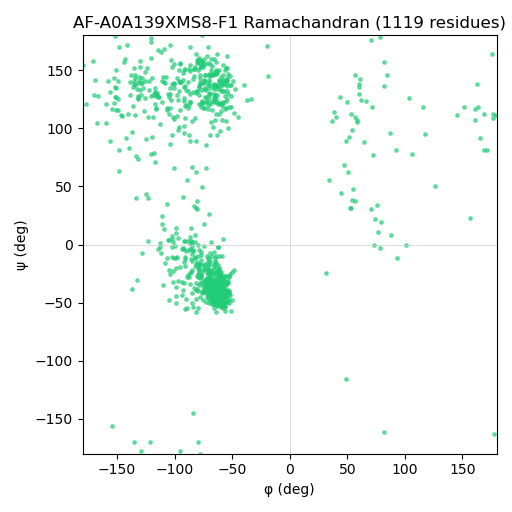,41,84,62,87,68,57,69,36,66,88,68,37,91,84,50,77,89,74,80,87,63,81,78,75,51,90,47,73,64,56,47,47,66,76,40,68,92,54,90,84,80,69,99,84,125

Foldseek 3Di:
DDDDDDDDDDDDDDDDDDDDDDDDDDDDDDDDDDDDDDDDDDDDDDDDDDDDDDDDDDDDDDDDDDDDDDDDDDDDDDDDDDDDDDDDDDDDDDDDDDDDDDDDDDPPPPPPDDPPVLVVVLLVVLLVCLVQAFQDADQAQPCQLVVLVVVLVVLVVQLVVLVVVLVVLVVVLVVLVVVLVVDPDPVSVVVNVVSVVVNVVSVVSNVVSVVSNVVSVVLNVLSVQSVPDPDPVVVVVVVVVVDDDPPDNDDADPVVLVVSQVSCVVVVNDLSSLVSCLVSVCLLRHLQSPQHLQAADDDPDPPDPDDHDAPSSLLNNLSNLLSCVVVVHDRCCSLQDRPLADDPPPDDDDDDDDDDDDDDDDDDDDDDDDDDDDPVVVVVVVVVVSVVVNVSGRRDDPVSSLSSVLNSLLVLLVLLLVQQFDDDDPDDDDDDDDDDDDDDDDDDPDDDDSRHDDLLSLLSSLVSLLVLLLVCVDPSSVVNNLLLLAQLQCVPFDPVLLVVCCVVAPQSVVRNVVLVVLVCLLVVVVVCVVCVVDDDDDDPDDPVVVVVVVVVSVSSSSSSCSSRPRVVSLLVSLLCLQAVQQVVVVPPGHDVSSLLSNQSSLSSLLSLLFFLSSVLRCLSVCQSVVVLLSQCVTPNVPDPSNLLSVLSSVSSLCSSPAQADSRVLHGHDPVRLVVLLVVLLLLLLVVLCVCCVVPVLSPDSSPDDLVQCQALVNVLVSLVPDDLVSLVVSCVSSVRYDPQPPQQHDHDPPDDDPVCVVSVVRNDRRPRDDSVRSSSSSSSSSSSRNHDDDDPLVVLVLDDLDDKPCQLLDCSNAPDPDDPPRHDHSADDDGLFGSAVLRVLVNCLSVLSSVLSPVVSVQVLVQLVQQQWADDPDQATHGPGDDLFKFWWPDKDWDDFAPDDVPDPWTPWTKMKTKTFQPPPDPVSLVVVLQAAFFFKKKWWFFRADNDTDDDDPVVCPHRNVSCVRRRTDIMFMKTFHFKAAPVRDTSRDDDPVDDDDGPHRMMMTMIIGGRSVVVVVVVVCVVVVDDDPRRRTTMMGGDDRVSRCSSVVSVVSSVCSVCVVVVDDPPQCRQSSSNDDDVCSPPLVNDPPRDPDDDCDPVAVDPVSVCVVPVVDDDDDPPD

Nearest PDB structures (foldseek):
  7a5p-assembly1_U  TM=8.772E-01  e=1.490E-47  Homo sapiens
  9fmd-assembly1_Q  TM=8.696E-01  e=6.019E-46  Homo sapiens
  8ro1-assembly1_Q  TM=8.375E-01  e=2.770E-44  Caenorhabditis elegans
  6ff7-assembly1_U  TM=7.809E-01  e=7.509E-45  Homo sapiens
  8xi2-assembly1_Q  TM=8.433E-01  e=7.957E-41  Chlamydomonas reinhardtii

Organism: NCBI:txid1074872